Protein 4FS9 (pdb70)

Organism: Pseudomonas putida (NCBI:txid303)

InterPro domains:
  IPR000821 Alanine racemase [PR00992] (67-83)
  IPR000821 Alanine racemase [PR00992] (103-121)
  IPR000821 Alanine racemase [PR00992] (165-177)
  IPR000821 Alanine racemase [PR00992] (201-212)
  IPR000821 Alanine racemase [PR00992] (244-271)
  IPR000821 Alanine racemase [PR00992] (296-311)
  IPR000821 Alanine racemase [PR00992] (313-328)
  IPR000821 Alanine racemase [PR00992] (334-351)
  IPR000821 Alanine racemase [PTHR30511] (42-408)
  IPR000821 Alanine racemase [TIGR00492] (44-389)
  IPR001608 Alanine racemase, N-terminal [PF01168] (49-270)
  IPR009006 Alanine racemase/group IV decarboxylase, C-terminal [G3DSA:2.40.37.10] (44-403)
  IPR009006 Alanine racemase/group IV decarboxylase, C-terminal [SSF50621] (274-408)
  IPR011079 Alanine racemase, C-terminal [PF00842] (280-405)
  IPR011079 Alanine racemase, C-terminal [SM01005] (280-408)
  IPR020622 Alanine racemase, pyridoxal-phosphate attachment site [PS00395] (72-82)
  IPR029066 PLP-binding barrel [G3DSA:3.20.20.10] (50-267)
  IPR029066 PLP-binding barrel [SSF51419] (48-270)
  IPR043698 Racemase Bsr/Lyr [MF_02212] (1-409)
  IPR043698 Racemase Bsr/Lyr [NF009879] (1-408)

Foldseek 3Di:
DDPDDDLQDDPDDLVPFFKEKEFALVLLLLLVVVLVVVLPVQAAEAAEQELCLLLQHLLVNLVSCVVSPRQHYEYAALSSLVSNVVSVNPHAYEYPAADDQVRVLVSVVSLHAYEAAFLVRLVSNLVSLVVVVAAHEYEAEECLLPPPGGHFDLPDPVSLVRLLNSPVRPRYHYAEYEYEHDDLDQVSVVNSQVRLVVSCVVSCVVSVPDPVRYFYEYDEVSCCVPVVVNRGHYYYYRCLSQQPDPPPPNSRDHRMWIKGWFAWKDWAAQQDADDPPRPDGDHHTFIKTWRFAFVLLLLNQLLEQPAFKAWPLDTWTFYHTGDHGITITTCRVPPPDGGGTMITRAAGDVNDGDDQVRVCVSVVHHSSVRSSVNSVRTRYDYDD/DDPDDDLQDDPDDQVPFQKFKEFEVCLQLLLVVVCVVVLPVQAAEEAACELCQLLQHVLQSQVSCVVVCRQEYEYAFLSSLVSNVVSPRDHAYEYPAADPQVRVLVNVVSQHAYEAAWQVSLQVNLVSCVVVVAQHEYEYEACLLPPVGRHQDCVDVVSVVGLLNSLVRPRYHHQEYEYEHDDLDAVSLVSSLVSLVVSVVVCCPVNVHDPVRYQYEYAEVSCVVVPVVRSGRYYHYRCSSQVNDPPVPNSNDHRIWIKRWWQFKDFDAFQDADEPPSQGGRNGRFIKTKTQAFCLLLPNQLQEQNAFKDWQQDTWHWYGGGHHTITITTCRVPVVDGGGTMMTRAAGDVPHHRDQVSVCVSVVHHPSVRSSVNSVNTRYDYDD

Nearest PDB structures (foldseek):
  4fs9-assembly1_A  TM=1.003E+00  e=1.378E-86  Pseudomonas putida
  4beu-assembly1_A-2  TM=9.658E-01  e=6.978E-56  Vibrio cholerae
  7agz-assembly1_A  TM=9.649E-01  e=2.739E-55  Vibrio cholerae O1 biovar El Tor str. N16961
  4beq-assembly1_A-2  TM=9.642E-01  e=3.688E-55  Vibrio cholerae
  4bf5-assembly1_B  TM=9.609E-01  e=5.269E-55  Aeromonas hydrophila subsp. hydrophila

CATH classification: 2.40.37.10 (+1 more: 3.20.20.10)

Radius of gyration: 27.13 Å; Cα contacts (8 Å, |Δi|>4): 1902; chains: 2; bounding box: 70×74×63 Å

Solvent-accessible surface area: 25313 Å² total

Structure (mmCIF, N/CA/C/O backbone):
data_4FS9
#
_entry.id   4FS9
#
_cell.length_a   142.418
_cell.length_b   118.109
_cell.length_c   74.024
_cell.angle_alpha   90.00
_cell.angle_beta   99.87
_cell.angle_gamma   90.00
#
_symmetry.space_group_name_H-M   'C 1 2 1'
#
loop_
_entity.id
_entity.type
_entity.pdbx_description
1 polymer 'Broad specificity amino acid racemase'
2 non-polymer N~2~-({3-HYDROXY-2-METHYL-5-[(PHOSPHONOOXY)METHYL]PYRIDIN-4-YL}METHYL)-L-LYSINE
3 water water
#
loop_
_atom_site.group_PDB
_atom_site.id
_atom_site.type_symbol
_atom_site.label_atom_id
_atom_site.label_alt_id
_atom_site.label_comp_id
_atom_site.label_asym_id
_atom_site.label_entity_id
_atom_site.label_seq_id
_atom_site.pdbx_PDB_ins_code
_atom_site.Cartn_x
_atom_site.Cartn_y
_atom_site.Cartn_z
_atom_site.occupancy
_atom_site.B_iso_or_equiv
_atom_site.auth_seq_id
_atom_site.auth_comp_id
_atom_site.auth_asym_id
_atom_site.auth_atom_id
_atom_site.pdbx_PDB_model_num
ATOM 1 N N . PRO A 1 26 ? -42.984 14.836 -10.325 1.00 30.14 26 PRO A N 1
ATOM 2 C CA . PRO A 1 26 ? -41.795 15.261 -9.546 1.00 30.10 26 PRO A CA 1
ATOM 3 C C . PRO A 1 26 ? -42.201 15.847 -8.211 1.00 30.30 26 PRO A C 1
ATOM 4 O O . PRO A 1 26 ? -41.834 16.958 -7.929 1.00 31.96 26 PRO A O 1
ATOM 8 N N . PRO A 1 27 ? -42.903 15.059 -7.375 1.00 30.57 27 PRO A N 1
ATOM 9 C CA . PRO A 1 27 ? -43.544 15.509 -6.109 1.00 30.74 27 PRO A CA 1
ATOM 10 C C . PRO A 1 27 ? -42.610 16.236 -5.182 1.00 31.58 27 PRO A C 1
ATOM 11 O O . PRO A 1 27 ? -41.475 15.821 -4.970 1.00 33.23 27 PRO A O 1
ATOM 15 N N . LEU A 1 28 ? -43.103 17.337 -4.638 1.00 34.12 28 LEU A N 1
ATOM 16 C CA . LEU A 1 28 ? -42.314 18.229 -3.831 1.00 35.18 28 LEU A CA 1
ATOM 17 C C . LEU A 1 28 ? -42.494 17.988 -2.330 1.00 37.55 28 LEU A C 1
ATOM 18 O O . LEU A 1 28 ? -42.066 18.805 -1.510 1.00 38.01 28 LEU A O 1
ATOM 23 N N . SER A 1 29 ? -43.134 16.877 -1.976 1.00 39.20 29 SER A N 1
ATOM 24 C CA . SER A 1 29 ? -43.282 16.466 -0.577 1.00 40.65 29 SER A CA 1
ATOM 25 C C . SER A 1 29 ? -43.397 14.955 -0.521 1.00 42.17 29 SER A C 1
ATOM 26 O O . SER A 1 29 ? -44.356 14.404 -1.034 1.00 43.63 29 SER A O 1
ATOM 29 N N . MET A 1 30 ? -42.425 14.289 0.096 1.00 43.09 30 MET A N 1
ATOM 30 C CA . MET A 1 30 ? -42.427 12.832 0.215 1.00 44.17 30 MET A CA 1
ATOM 31 C C . MET A 1 30 ? -42.224 12.415 1.667 1.00 45.81 30 MET A C 1
ATOM 32 O O . MET A 1 30 ? -41.432 13.032 2.391 1.00 46.45 30 MET A O 1
ATOM 37 N N . ASP A 1 31 ? -42.878 11.335 2.085 1.00 46.51 31 ASP A N 1
ATOM 38 C CA . ASP A 1 31 ? -42.589 10.754 3.396 1.00 46.86 31 ASP A CA 1
ATOM 39 C C . ASP A 1 31 ? -42.081 9.337 3.259 1.00 46.31 31 ASP A C 1
ATOM 40 O O . ASP A 1 31 ? -42.852 8.386 3.407 1.00 46.81 31 ASP A O 1
ATOM 45 N N . ASN A 1 32 ? -40.776 9.206 3.009 1.00 45.12 32 ASN A N 1
ATOM 46 C CA . ASN A 1 32 ? -40.140 7.908 2.808 1.00 44.57 32 ASN A CA 1
ATOM 47 C C . ASN A 1 32 ? -40.553 7.237 1.518 1.00 45.83 32 ASN A C 1
ATOM 48 O O . ASN A 1 32 ? -40.830 6.041 1.501 1.00 45.16 32 ASN A O 1
ATOM 53 N N . GLY A 1 33 ? -40.622 8.016 0.437 1.00 47.43 33 GLY A N 1
ATOM 54 C CA . GLY A 1 33 ? -41.080 7.502 -0.851 1.00 47.37 33 GLY A CA 1
ATOM 55 C C . GLY A 1 33 ? -42.560 7.682 -1.112 1.00 47.60 33 GLY A C 1
ATOM 56 O O . GLY A 1 33 ? -42.965 7.638 -2.252 1.00 48.14 33 GLY A O 1
ATOM 57 N N . THR A 1 34 ? -43.373 7.865 -0.060 1.00 47.96 34 THR A N 1
ATOM 58 C CA . THR A 1 34 ? -44.845 8.050 -0.237 1.00 48.62 34 THR A CA 1
ATOM 59 C C . THR A 1 34 ? -45.266 9.499 -0.459 1.00 48.39 34 THR A C 1
ATOM 60 O O . THR A 1 34 ? -44.986 10.371 0.370 1.00 48.82 34 THR A O 1
ATOM 64 N N . ASN A 1 35 ? -45.951 9.740 -1.579 1.00 48.02 35 ASN A N 1
ATOM 65 C CA . ASN A 1 35 ? -46.537 11.058 -1.879 1.00 47.35 35 ASN A CA 1
ATOM 66 C C . ASN A 1 35 ? -48.061 11.080 -1.760 1.00 45.66 35 ASN A C 1
ATOM 67 O O . ASN A 1 35 ? -48.688 10.053 -1.565 1.00 46.15 35 ASN A O 1
ATOM 72 N N . ALA A 1 36 ? -48.644 12.258 -1.849 1.00 43.82 36 ALA A N 1
ATOM 73 C CA . ALA A 1 36 ? -50.063 12.400 -1.654 1.00 42.23 36 ALA A CA 1
ATOM 74 C C . ALA A 1 36 ? -50.758 12.494 -2.997 1.00 42.05 36 ALA A C 1
ATOM 75 O O . ALA A 1 36 ? -51.972 12.694 -3.067 1.00 42.49 36 ALA A O 1
ATOM 77 N N . LEU A 1 37 ? -49.985 12.326 -4.071 1.00 41.33 37 LEU A N 1
ATOM 78 C CA . LEU A 1 37 ? -50.447 12.649 -5.427 1.00 39.68 37 LEU A CA 1
ATOM 79 C C . LEU A 1 37 ? -51.406 11.601 -5.995 1.00 39.31 37 LEU A C 1
ATOM 80 O O . LEU A 1 37 ? -51.271 10.432 -5.711 1.00 39.41 37 LEU A O 1
ATOM 85 N N . THR A 1 38 ? -52.399 12.033 -6.756 1.00 39.10 38 THR A N 1
ATOM 86 C CA . THR A 1 38 ? -53.212 11.102 -7.538 1.00 39.89 38 THR A CA 1
ATOM 87 C C . THR A 1 38 ? -52.839 11.146 -9.030 1.00 39.74 38 THR A C 1
ATOM 88 O O . THR A 1 38 ? -52.083 12.007 -9.472 1.00 38.39 38 THR A O 1
ATOM 92 N N . VAL A 1 39 ? -53.379 10.204 -9.799 1.00 40.32 39 VAL A N 1
ATOM 93 C CA . VAL A 1 39 ? -53.265 10.242 -11.267 1.00 39.77 39 VAL A CA 1
ATOM 94 C C . VAL A 1 39 ? -53.950 11.491 -11.821 1.00 40.48 39 VAL A C 1
ATOM 95 O O . VAL A 1 39 ? -53.522 12.053 -12.838 1.00 39.51 39 VAL A O 1
ATOM 99 N N . GLN A 1 40 ? -55.024 11.904 -11.134 1.00 42.13 40 GLN A N 1
ATOM 100 C CA . GLN A 1 40 ? -55.851 13.060 -11.518 1.00 43.20 40 GLN A CA 1
ATOM 101 C C . GLN A 1 40 ? -55.067 14.355 -11.489 1.00 42.79 40 GLN A C 1
ATOM 102 O O . GLN A 1 40 ? -55.188 15.155 -12.400 1.00 43.38 40 GLN A O 1
ATOM 108 N N . ASN A 1 41 ? -54.293 14.566 -10.415 1.00 41.19 41 ASN A N 1
ATOM 109 C CA . ASN A 1 41 ? -53.621 15.835 -10.170 1.00 40.31 41 ASN A CA 1
ATOM 110 C C . ASN A 1 41 ? -52.141 15.755 -10.422 1.00 39.77 41 ASN A C 1
ATOM 111 O O . ASN A 1 41 ? -51.404 16.644 -10.027 1.00 40.98 41 ASN A O 1
ATOM 116 N N . SER A 1 42 ? -51.691 14.660 -11.019 1.00 39.33 42 SER A N 1
ATOM 117 C CA . SER A 1 42 ? -50.300 14.557 -11.480 1.00 39.01 42 SER A CA 1
ATOM 118 C C . SER A 1 42 ? -50.243 14.690 -12.988 1.00 37.75 42 SER A C 1
ATOM 119 O O . SER A 1 42 ? -51.063 14.096 -13.699 1.00 36.41 42 SER A O 1
ATOM 122 N N . ASN A 1 43 ? -49.277 15.478 -13.465 1.00 37.02 43 ASN A N 1
ATOM 123 C CA . ASN A 1 43 ? -49.176 15.836 -14.889 1.00 36.57 43 ASN A CA 1
ATOM 124 C C . ASN A 1 43 ? -48.675 14.665 -15.784 1.00 35.96 43 ASN A C 1
ATOM 125 O O . ASN A 1 43 ? -49.271 14.345 -16.798 1.00 35.09 43 ASN A O 1
ATOM 130 N N . ALA A 1 44 ? -47.581 14.045 -15.366 1.00 36.23 44 ALA A N 1
ATOM 131 C CA . ALA A 1 44 ? -47.095 12.795 -15.927 1.00 36.28 44 ALA A CA 1
ATOM 132 C C . ALA A 1 44 ? -46.718 11.859 -14.764 1.00 37.06 44 ALA A C 1
ATOM 133 O O . ALA A 1 44 ? -46.256 12.326 -13.719 1.00 37.55 44 ALA A O 1
ATOM 135 N N . TRP A 1 45 ? -46.926 10.550 -14.924 1.00 36.08 45 TRP A N 1
ATOM 136 C CA . TRP A 1 45 ? -46.686 9.633 -13.813 1.00 35.64 45 TRP A CA 1
ATOM 137 C C . TRP A 1 45 ? -46.140 8.294 -14.239 1.00 35.82 45 TRP A C 1
ATOM 138 O O . TRP A 1 45 ? -46.218 7.896 -15.406 1.00 36.38 45 TRP A O 1
ATOM 149 N N . VAL A 1 46 ? -45.565 7.612 -13.270 1.00 35.48 46 VAL A N 1
ATOM 150 C CA . VAL A 1 46 ? -44.924 6.376 -13.502 1.00 35.03 46 VAL A CA 1
ATOM 151 C C . VAL A 1 46 ? -45.617 5.346 -12.665 1.00 36.61 46 VAL A C 1
ATOM 152 O O . VAL A 1 46 ? -45.793 5.526 -11.450 1.00 37.15 46 VAL A O 1
ATOM 156 N N . GLU A 1 47 ? -46.034 4.271 -13.323 1.00 37.33 47 GLU A N 1
ATOM 157 C CA . GLU A 1 47 ? -46.782 3.224 -12.673 1.00 37.54 47 GLU A CA 1
ATOM 158 C C . GLU A 1 47 ? -45.948 1.969 -12.438 1.00 39.36 47 GLU A C 1
ATOM 159 O O . GLU A 1 47 ? -45.714 1.168 -13.366 1.00 41.00 47 GLU A O 1
ATOM 165 N N . VAL A 1 48 ? -45.499 1.802 -11.196 1.00 39.29 48 VAL A N 1
ATOM 166 C CA . VAL A 1 48 ? -45.032 0.507 -10.722 1.00 39.89 48 VAL A CA 1
ATOM 167 C C . VAL A 1 48 ? -46.179 -0.511 -10.502 1.00 40.66 48 VAL A C 1
ATOM 168 O O . VAL A 1 48 ? -47.088 -0.314 -9.664 1.00 39.97 48 VAL A O 1
ATOM 172 N N . SER A 1 49 ? -46.131 -1.588 -11.284 1.00 41.19 49 SER A N 1
ATOM 173 C CA . SER A 1 49 ? -47.037 -2.729 -11.109 1.00 41.41 49 SER A CA 1
ATOM 174 C C . SER A 1 49 ? -46.633 -3.590 -9.905 1.00 41.88 49 SER A C 1
ATOM 175 O O . SER A 1 49 ? -45.750 -4.442 -10.028 1.00 42.50 49 SER A O 1
ATOM 178 N N . ALA A 1 50 ? -47.281 -3.368 -8.756 1.00 42.00 50 ALA A N 1
ATOM 179 C CA . ALA A 1 50 ? -47.082 -4.214 -7.555 1.00 42.24 50 ALA A CA 1
ATOM 180 C C . ALA A 1 50 ? -47.105 -5.696 -7.872 1.00 42.48 50 ALA A C 1
ATOM 181 O O . ALA A 1 50 ? -46.405 -6.481 -7.238 1.00 42.31 50 ALA A O 1
ATOM 183 N N . SER A 1 51 ? -47.937 -6.074 -8.839 1.00 42.71 51 SER A N 1
ATOM 184 C CA . SER A 1 51 ? -48.185 -7.475 -9.152 1.00 42.61 51 SER A CA 1
ATOM 185 C C . SER A 1 51 ? -47.053 -8.122 -9.948 1.00 42.46 51 SER A C 1
ATOM 186 O O . SER A 1 51 ? -46.634 -9.228 -9.638 1.00 42.45 51 SER A O 1
ATOM 189 N N . ALA A 1 52 ? -46.596 -7.431 -10.995 1.00 42.77 52 ALA A N 1
ATOM 190 C CA . ALA A 1 52 ? -45.502 -7.886 -11.838 1.00 42.66 52 ALA A CA 1
ATOM 191 C C . ALA A 1 52 ? -44.302 -8.155 -10.974 1.00 43.73 52 ALA A C 1
ATOM 192 O O . ALA A 1 52 ? -43.661 -9.199 -11.069 1.00 44.17 52 ALA A O 1
ATOM 194 N N . LEU A 1 53 ? -43.998 -7.174 -10.146 1.00 44.66 53 LEU A N 1
ATOM 195 C CA . LEU A 1 53 ? -43.075 -7.307 -9.049 1.00 45.83 53 LEU A CA 1
ATOM 196 C C . LEU A 1 53 ? -43.095 -8.683 -8.392 1.00 45.85 53 LEU A C 1
ATOM 197 O O . LEU A 1 53 ? -42.158 -9.445 -8.561 1.00 46.48 53 LEU A O 1
ATOM 202 N N . GLN A 1 54 ? -44.165 -8.985 -7.645 1.00 45.68 54 GLN A N 1
ATOM 203 C CA . GLN A 1 54 ? -44.278 -10.238 -6.877 1.00 45.97 54 GLN A CA 1
ATOM 204 C C . GLN A 1 54 ? -44.077 -11.440 -7.755 1.00 45.04 54 GLN A C 1
ATOM 205 O O . GLN A 1 54 ? -43.536 -12.446 -7.316 1.00 44.90 54 GLN A O 1
ATOM 211 N N . HIS A 1 55 ? -44.584 -11.354 -8.982 1.00 44.10 55 HIS A N 1
ATOM 212 C CA . HIS A 1 55 ? -44.450 -12.430 -9.954 1.00 43.66 55 HIS A CA 1
ATOM 213 C C . HIS A 1 55 ? -43.020 -12.589 -10.388 1.00 42.06 55 HIS A C 1
ATOM 214 O O . HIS A 1 55 ? -42.597 -13.672 -10.765 1.00 41.16 55 HIS A O 1
ATOM 221 N N . ASN A 1 56 ? -42.281 -11.495 -10.381 1.00 40.69 56 ASN A N 1
ATOM 222 C CA . ASN A 1 56 ? -40.889 -11.572 -10.728 1.00 39.60 56 ASN A CA 1
ATOM 223 C C . ASN A 1 56 ? -40.051 -12.133 -9.568 1.00 39.37 56 ASN A C 1
ATOM 224 O O . ASN A 1 56 ? -39.394 -13.170 -9.731 1.00 39.83 56 ASN A O 1
ATOM 229 N N . ILE A 1 57 ? -40.132 -11.505 -8.389 1.00 38.62 57 ILE A N 1
ATOM 230 C CA . ILE A 1 57 ? -39.544 -12.083 -7.164 1.00 39.14 57 ILE A CA 1
ATOM 231 C C . ILE A 1 57 ? -39.820 -13.609 -7.092 1.00 39.75 57 ILE A C 1
ATOM 232 O O . ILE A 1 57 ? -38.900 -14.442 -6.955 1.00 38.13 57 ILE A O 1
ATOM 237 N N . ARG A 1 58 ? -41.102 -13.950 -7.173 1.00 40.70 58 ARG A N 1
ATOM 238 C CA . ARG A 1 58 ? -41.553 -15.298 -6.979 1.00 41.27 58 ARG A CA 1
ATOM 239 C C . ARG A 1 58 ? -40.897 -16.216 -8.014 1.00 40.42 58 ARG A C 1
ATOM 240 O O . ARG A 1 58 ? -40.468 -17.326 -7.684 1.00 40.78 58 ARG A O 1
ATOM 248 N N . THR A 1 59 ? -40.791 -15.738 -9.255 1.00 39.02 59 THR A N 1
ATOM 249 C CA . THR A 1 59 ? -40.260 -16.547 -10.360 1.00 38.21 59 THR A CA 1
ATOM 250 C C . THR A 1 59 ? -38.770 -16.800 -10.190 1.00 38.14 59 THR A C 1
ATOM 251 O O . THR A 1 59 ? -38.311 -17.935 -10.303 1.00 37.78 59 THR A O 1
ATOM 255 N N . LEU A 1 60 ? -38.018 -15.736 -9.921 1.00 38.13 60 LEU A N 1
ATOM 256 C CA . LEU A 1 60 ? -36.623 -15.872 -9.608 1.00 39.30 60 LEU A CA 1
ATOM 257 C C . LEU A 1 60 ? -36.472 -16.874 -8.492 1.00 40.77 60 LEU A C 1
ATOM 258 O O . LEU A 1 60 ? -35.782 -17.870 -8.653 1.00 41.38 60 LEU A O 1
ATOM 263 N N . GLN A 1 61 ? -37.162 -16.620 -7.364 1.00 42.58 61 GLN A N 1
ATOM 264 C CA . GLN A 1 61 ? -37.104 -17.475 -6.159 1.00 42.69 61 GLN A CA 1
ATOM 265 C C . GLN A 1 61 ? -37.211 -18.976 -6.431 1.00 43.74 61 GLN A C 1
ATOM 266 O O . GLN A 1 61 ? -36.494 -19.777 -5.825 1.00 44.41 61 GLN A O 1
ATOM 272 N N . ALA A 1 62 ? -38.103 -19.345 -7.347 1.00 44.19 62 ALA A N 1
ATOM 273 C CA . ALA A 1 62 ? -38.225 -20.717 -7.805 1.00 44.51 62 ALA A CA 1
ATOM 274 C C . ALA A 1 62 ? -37.124 -21.130 -8.800 1.00 44.68 62 ALA A C 1
ATOM 275 O O . ALA A 1 62 ? -36.542 -22.202 -8.666 1.00 46.12 62 ALA A O 1
ATOM 277 N N . GLU A 1 63 ? -36.840 -20.298 -9.792 1.00 44.40 63 GLU A N 1
ATOM 278 C CA . GLU A 1 63 ? -35.781 -20.627 -10.744 1.00 44.72 63 GLU A CA 1
ATOM 279 C C . GLU A 1 63 ? -34.480 -20.892 -10.024 1.00 44.40 63 GLU A C 1
ATOM 280 O O . GLU A 1 63 ? -33.682 -21.693 -10.483 1.00 45.14 63 GLU A O 1
ATOM 286 N N . LEU A 1 64 ? -34.265 -20.198 -8.906 1.00 43.73 64 LEU A N 1
ATOM 287 C CA . LEU A 1 64 ? -33.010 -20.274 -8.160 1.00 42.98 64 LEU A CA 1
ATOM 288 C C . LEU A 1 64 ? -32.943 -21.590 -7.440 1.00 43.39 64 LEU A C 1
ATOM 289 O O . LEU A 1 64 ? -31.870 -22.223 -7.371 1.00 42.60 64 LEU A O 1
ATOM 294 N N . ALA A 1 65 ? -34.078 -21.934 -6.812 1.00 43.60 65 ALA A N 1
ATOM 295 C CA . ALA A 1 65 ? -34.405 -23.301 -6.371 1.00 43.90 65 ALA A CA 1
ATOM 296 C C . ALA A 1 65 ? -33.824 -23.770 -5.003 1.00 44.17 65 ALA A C 1
ATOM 297 O O . ALA A 1 65 ? -33.663 -24.976 -4.765 1.00 43.92 65 ALA A O 1
ATOM 299 N N . GLY A 1 66 ? -33.553 -22.830 -4.104 1.00 44.72 66 GLY A N 1
ATOM 300 C CA . GLY A 1 66 ? -32.894 -23.161 -2.839 1.00 46.38 66 GLY A CA 1
ATOM 301 C C . GLY A 1 66 ? -31.434 -23.592 -3.010 1.00 47.82 66 GLY A C 1
ATOM 302 O O . GLY A 1 66 ? -30.855 -24.251 -2.139 1.00 47.82 66 GLY A O 1
ATOM 303 N N . LYS A 1 67 ? -30.845 -23.232 -4.142 1.00 49.04 67 LYS A N 1
ATOM 304 C CA . LYS A 1 67 ? -29.430 -23.467 -4.385 1.00 50.24 67 LYS A CA 1
ATOM 305 C C . LYS A 1 67 ? -28.647 -22.161 -4.180 1.00 49.87 67 LYS A C 1
ATOM 306 O O . LYS A 1 67 ? -27.421 -22.143 -4.296 1.00 50.38 67 LYS A O 1
ATOM 312 N N . SER A 1 68 ? -29.380 -21.074 -3.892 1.00 48.82 68 SER A N 1
ATOM 313 C CA . SER A 1 68 ? -28.849 -19.686 -3.853 1.00 46.93 68 SER A CA 1
ATOM 314 C C . SER A 1 68 ? -29.824 -18.686 -3.179 1.00 47.33 68 SER A C 1
ATOM 315 O O . SER A 1 68 ? -31.064 -18.855 -3.236 1.00 48.00 68 SER A O 1
ATOM 318 N N . ARG A 1 69 ? -29.251 -17.639 -2.586 1.00 46.29 69 ARG A N 1
ATOM 319 C CA . ARG A 1 69 ? -29.995 -16.523 -2.018 1.00 46.18 69 ARG A CA 1
ATOM 320 C C . ARG A 1 69 ? -30.281 -15.378 -3.026 1.00 46.64 69 ARG A C 1
ATOM 321 O O . ARG A 1 69 ? -29.598 -15.247 -4.076 1.00 47.26 69 ARG A O 1
ATOM 329 N N . LEU A 1 70 ? -31.254 -14.522 -2.675 1.00 44.40 70 LEU A N 1
ATOM 330 C CA . LEU A 1 70 ? -31.631 -13.371 -3.496 1.00 42.49 70 LEU A CA 1
ATOM 331 C C . LEU A 1 70 ? -31.325 -12.038 -2.766 1.00 42.26 70 LEU A C 1
ATOM 332 O O . LEU A 1 70 ? -31.886 -11.801 -1.693 1.00 43.49 70 LEU A O 1
ATOM 337 N N . CYS A 1 71 ? -30.408 -11.200 -3.300 1.00 40.25 71 CYS A N 1
ATOM 338 C CA . CYS A 1 71 ? -30.461 -9.759 -2.995 1.00 38.50 71 CYS A CA 1
ATOM 339 C C . CYS A 1 71 ? -31.220 -9.152 -4.079 1.00 36.57 71 CYS A C 1
ATOM 340 O O . CYS A 1 71 ? -30.871 -9.302 -5.262 1.00 37.98 71 CYS A O 1
ATOM 343 N N . ALA A 1 72 ? -32.257 -8.440 -3.694 1.00 32.81 72 ALA A N 1
ATOM 344 C CA . ALA A 1 72 ? -32.967 -7.646 -4.606 1.00 30.93 72 ALA A CA 1
ATOM 345 C C . ALA A 1 72 ? -32.163 -6.350 -4.821 1.00 30.76 72 ALA A C 1
ATOM 346 O O . ALA A 1 72 ? -31.984 -5.549 -3.885 1.00 28.50 72 ALA A O 1
ATOM 348 N N . VAL A 1 73 ? -31.631 -6.158 -6.036 1.00 31.22 73 VAL A N 1
ATOM 349 C CA . VAL A 1 73 ? -30.842 -4.940 -6.293 1.00 31.82 73 VAL A CA 1
ATOM 350 C C . VAL A 1 73 ? -31.697 -3.732 -6.588 1.00 32.48 73 VAL A C 1
ATOM 351 O O . VAL A 1 73 ? -32.254 -3.592 -7.678 1.00 30.47 73 VAL A O 1
ATOM 355 N N . LEU A 1 74 ? -31.711 -2.829 -5.603 1.00 34.45 74 LEU A N 1
ATOM 356 C CA . LEU A 1 74 ? -32.757 -1.823 -5.409 1.00 33.69 74 LEU A CA 1
ATOM 357 C C . LEU A 1 74 ? -32.228 -0.394 -5.414 1.00 34.59 74 LEU A C 1
ATOM 358 O O . LEU A 1 74 ? -32.939 0.523 -5.040 1.00 34.86 74 LEU A O 1
ATOM 363 N N . LYS A 1 75 ? -30.986 -0.215 -5.852 1.00 35.91 75 LYS A N 1
ATOM 364 C CA . LYS A 1 75 ? -30.387 1.123 -6.009 1.00 38.32 75 LYS A CA 1
ATOM 365 C C . LYS A 1 75 ? -31.086 1.946 -7.102 1.00 39.05 75 LYS A C 1
ATOM 366 O O . LYS A 1 75 ? -31.807 1.392 -7.919 1.00 41.42 75 LYS A O 1
ATOM 372 N N . ALA A 1 76 ? -30.829 3.252 -7.156 1.00 38.83 76 ALA A N 1
ATOM 373 C CA . ALA A 1 76 ? -31.593 4.151 -8.054 1.00 38.61 76 ALA A CA 1
ATOM 374 C C . ALA A 1 76 ? -33.076 4.154 -7.637 1.00 38.80 76 ALA A C 1
ATOM 375 O O . ALA A 1 76 ? -34.003 4.243 -8.475 1.00 39.08 76 ALA A O 1
ATOM 377 N N . ASP A 1 77 ? -33.290 4.051 -6.330 1.00 37.99 77 ASP A N 1
ATOM 378 C CA . ASP A 1 77 ? -34.622 4.097 -5.789 1.00 37.41 77 ASP A CA 1
ATOM 379 C C . ASP A 1 77 ? -35.439 2.957 -6.371 1.00 36.47 77 ASP A C 1
ATOM 380 O O . ASP A 1 77 ? -36.595 3.131 -6.745 1.00 36.83 77 ASP A O 1
ATOM 385 N N . ALA A 1 78 ? -34.823 1.789 -6.463 1.00 34.76 78 ALA A N 1
ATOM 386 C CA . ALA A 1 78 ? -35.459 0.667 -7.075 1.00 33.69 78 ALA A CA 1
ATOM 387 C C . ALA A 1 78 ? -35.568 0.909 -8.586 1.00 33.19 78 ALA A C 1
ATOM 388 O O . ALA A 1 78 ? -36.625 0.749 -9.175 1.00 33.55 78 ALA A O 1
ATOM 390 N N . TYR A 1 79 ? -34.480 1.333 -9.206 1.00 33.47 79 TYR A N 1
ATOM 391 C CA . TYR A 1 79 ? -34.474 1.549 -10.672 1.00 34.95 79 TYR A CA 1
ATOM 392 C C . TYR A 1 79 ? -35.637 2.463 -11.127 1.00 34.80 79 TYR A C 1
ATOM 393 O O . TYR A 1 79 ? -36.175 2.306 -12.217 1.00 34.18 79 TYR A O 1
ATOM 402 N N . GLY A 1 80 ? -36.029 3.399 -10.277 1.00 35.37 80 GLY A N 1
ATOM 403 C CA . GLY A 1 80 ? -37.111 4.311 -10.611 1.00 35.76 80 GLY A CA 1
ATOM 404 C C . GLY A 1 80 ? -38.468 3.690 -10.359 1.00 36.25 80 GLY A C 1
ATOM 405 O O . GLY A 1 80 ? -39.435 4.006 -11.047 1.00 36.77 80 GLY A O 1
ATOM 406 N N . HIS A 1 81 ? -38.543 2.803 -9.370 1.00 36.27 81 HIS A N 1
ATOM 407 C CA . HIS A 1 81 ? -39.796 2.150 -9.030 1.00 36.84 81 HIS A CA 1
ATOM 408 C C . HIS A 1 81 ? -40.243 2.478 -7.613 1.00 36.30 81 HIS A C 1
ATOM 409 O O . HIS A 1 81 ? -41.399 2.226 -7.233 1.00 36.31 81 HIS A O 1
ATOM 416 N N . GLY A 1 82 ? -39.333 3.035 -6.829 1.00 35.47 82 GLY A N 1
ATOM 417 C CA . GLY A 1 82 ? -39.677 3.516 -5.495 1.00 35.57 82 GLY A CA 1
ATOM 418 C C . GLY A 1 82 ? -39.331 2.491 -4.445 1.00 35.74 82 GLY A C 1
ATOM 419 O O . GLY A 1 82 ? -40.153 1.649 -4.093 1.00 34.85 82 GLY A O 1
ATOM 420 N N . ILE A 1 83 ? -38.097 2.552 -3.956 1.00 36.02 83 ILE A N 1
ATOM 421 C CA . ILE A 1 83 ? -37.647 1.625 -2.949 1.00 35.36 83 ILE A CA 1
ATOM 422 C C . ILE A 1 83 ? -38.697 1.537 -1.849 1.00 36.81 83 ILE A C 1
ATOM 423 O O . ILE A 1 83 ? -39.024 0.446 -1.390 1.00 39.24 83 ILE A O 1
ATOM 428 N N . GLY A 1 84 ? -39.273 2.683 -1.482 1.00 37.61 84 GLY A N 1
ATOM 429 C CA . GLY A 1 84 ? -40.366 2.746 -0.489 1.00 36.66 84 GLY A CA 1
ATOM 430 C C . GLY A 1 84 ? -41.603 1.986 -0.915 1.00 36.26 84 GLY A C 1
ATOM 431 O O . GLY A 1 84 ? -42.245 1.348 -0.088 1.00 36.87 84 GLY A O 1
ATOM 432 N N . LEU A 1 85 ? -41.910 2.033 -2.215 1.00 36.33 85 LEU A N 1
ATOM 433 C CA . LEU A 1 85 ? -43.056 1.287 -2.830 1.00 36.34 85 LEU A CA 1
ATOM 434 C C . LEU A 1 85 ? -42.868 -0.247 -2.938 1.00 36.33 85 LEU A C 1
ATOM 435 O O . LEU A 1 85 ? -43.832 -1.025 -2.886 1.00 35.37 85 LEU A O 1
ATOM 440 N N . VAL A 1 86 ? -41.618 -0.662 -3.075 1.00 36.51 86 VAL A N 1
ATOM 441 C CA . VAL A 1 86 ? -41.287 -2.025 -3.408 1.00 35.48 86 VAL A CA 1
ATOM 442 C C . VAL A 1 86 ? -40.928 -2.819 -2.138 1.00 35.00 86 VAL A C 1
ATOM 443 O O . VAL A 1 86 ? -41.060 -4.045 -2.088 1.00 33.86 86 VAL A O 1
ATOM 447 N N . MET A 1 87 ? -40.512 -2.096 -1.109 1.00 35.24 87 MET A N 1
ATOM 448 C CA . MET A 1 87 ? -40.089 -2.687 0.154 1.00 36.27 87 MET A CA 1
ATOM 449 C C . MET A 1 87 ? -41.140 -3.646 0.866 1.00 37.36 87 MET A C 1
ATOM 450 O O . MET A 1 87 ? -40.795 -4.747 1.293 1.00 37.99 87 MET A O 1
ATOM 455 N N . PRO A 1 88 ? -42.408 -3.215 0.995 1.00 37.54 88 PRO A N 1
ATOM 456 C CA . PRO A 1 88 ? -43.528 -4.128 1.223 1.00 37.39 88 PRO A CA 1
ATOM 457 C C . PRO A 1 88 ? -43.353 -5.530 0.650 1.00 38.16 88 PRO A C 1
ATOM 458 O O . PRO A 1 88 ? -43.386 -6.502 1.393 1.00 38.68 88 PRO A O 1
ATOM 462 N N . SER A 1 89 ? -43.159 -5.613 -0.669 1.00 39.32 89 SER A N 1
ATOM 463 C CA . SER A 1 89 ? -43.156 -6.883 -1.425 1.00 38.63 89 SER A CA 1
ATOM 464 C C . SER A 1 89 ? -41.864 -7.652 -1.323 1.00 38.59 89 SER A C 1
ATOM 465 O O . SER A 1 89 ? -41.848 -8.873 -1.485 1.00 38.91 89 SER A O 1
ATOM 468 N N . ILE A 1 90 ? -40.761 -6.948 -1.127 1.00 37.93 90 ILE A N 1
ATOM 469 C CA . ILE A 1 90 ? -39.528 -7.642 -0.835 1.00 37.10 90 ILE A CA 1
ATOM 470 C C . ILE A 1 90 ? -39.688 -8.331 0.520 1.00 36.14 90 ILE A C 1
ATOM 471 O O . ILE A 1 90 ? -39.381 -9.516 0.638 1.00 35.67 90 ILE A O 1
ATOM 476 N N . ILE A 1 91 ? -40.232 -7.601 1.504 1.00 35.20 91 ILE A N 1
ATOM 477 C CA . ILE A 1 91 ? -40.564 -8.176 2.808 1.00 35.96 91 ILE A CA 1
ATOM 478 C C . ILE A 1 91 ? -41.588 -9.310 2.667 1.00 36.39 91 ILE A C 1
ATOM 479 O O . ILE A 1 91 ? -41.393 -10.406 3.219 1.00 35.13 91 ILE A O 1
ATOM 484 N N . ALA A 1 92 ? -42.666 -9.036 1.920 1.00 36.84 92 ALA A N 1
ATOM 485 C CA . ALA A 1 92 ? -43.744 -10.005 1.678 1.00 36.97 92 ALA A CA 1
ATOM 486 C C . ALA A 1 92 ? -43.222 -11.376 1.247 1.00 37.73 92 ALA A C 1
ATOM 487 O O . ALA A 1 92 ? -43.500 -12.366 1.901 1.00 38.38 92 ALA A O 1
ATOM 489 N N . GLN A 1 93 ? -42.452 -11.422 0.156 1.00 39.17 93 GLN A N 1
ATOM 490 C CA . GLN A 1 93 ? -41.847 -12.678 -0.338 1.00 39.82 93 GLN A CA 1
ATOM 491 C C . GLN A 1 93 ? -40.561 -13.059 0.441 1.00 40.05 93 GLN A C 1
ATOM 492 O O . GLN A 1 93 ? -39.601 -13.600 -0.139 1.00 38.59 93 GLN A O 1
ATOM 498 N N . GLY A 1 94 ? -40.565 -12.788 1.754 1.00 40.94 94 GLY A N 1
ATOM 499 C CA . GLY A 1 94 ? -39.367 -12.905 2.610 1.00 41.43 94 GLY A CA 1
ATOM 500 C C . GLY A 1 94 ? -37.988 -12.980 1.926 1.00 42.08 94 GLY A C 1
ATOM 501 O O . GLY A 1 94 ? -37.170 -13.782 2.365 1.00 42.67 94 GLY A O 1
ATOM 502 N N . VAL A 1 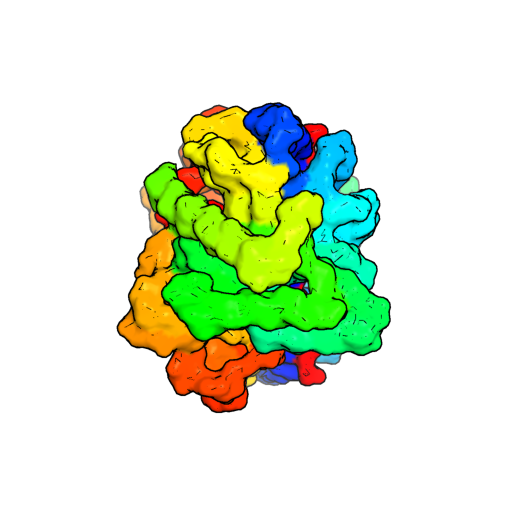95 ? -37.726 -12.159 0.870 1.00 40.45 95 VAL A N 1
ATOM 503 C CA . VAL A 1 95 ? -36.351 -12.006 0.307 1.00 39.52 95 VAL A CA 1
ATOM 504 C C . VAL A 1 95 ? -35.368 -11.657 1.444 1.00 40.49 95 VAL A C 1
ATOM 505 O O . VAL A 1 95 ? -35.671 -10.790 2.293 1.00 39.43 95 VAL A O 1
ATOM 509 N N . PRO A 1 96 ? -34.211 -12.370 1.491 1.00 40.48 96 PRO A N 1
ATOM 510 C CA . PRO A 1 96 ? -33.257 -12.286 2.590 1.00 40.10 96 PRO A CA 1
ATOM 511 C C . PRO A 1 96 ? -32.403 -11.070 2.536 1.00 40.89 96 PRO A C 1
ATOM 512 O O . PRO A 1 96 ? -31.955 -10.611 3.585 1.00 42.40 96 PRO A O 1
ATOM 516 N N . CYS A 1 97 ? -32.136 -10.570 1.320 1.00 40.32 97 CYS A N 1
ATOM 517 C CA . CYS A 1 97 ? -31.128 -9.527 1.127 1.00 38.57 97 CYS A CA 1
ATOM 518 C C . CYS A 1 97 ? -31.481 -8.403 0.155 1.00 36.37 97 CYS A C 1
ATOM 519 O O . CYS A 1 97 ? -32.177 -8.618 -0.814 1.00 36.36 97 CYS A O 1
ATOM 522 N N . VAL A 1 98 ? -30.923 -7.219 0.405 1.00 34.21 98 VAL A N 1
ATOM 523 C CA . VAL A 1 98 ? -31.192 -6.031 -0.380 1.00 32.74 98 VAL A CA 1
ATOM 524 C C . VAL A 1 98 ? -29.917 -5.201 -0.637 1.00 34.24 98 VAL A C 1
ATOM 525 O O . VAL A 1 98 ? -29.234 -4.763 0.289 1.00 33.92 98 VAL A O 1
ATOM 529 N N . ALA A 1 99 ? -29.600 -4.986 -1.908 1.00 36.37 99 ALA A N 1
ATOM 530 C CA . ALA A 1 99 ? -28.507 -4.087 -2.284 1.00 35.99 99 ALA A CA 1
ATOM 531 C C . ALA A 1 99 ? -29.071 -2.685 -2.476 1.00 36.62 99 ALA A C 1
ATOM 532 O O . ALA A 1 99 ? -30.152 -2.520 -3.056 1.00 37.48 99 ALA A O 1
ATOM 534 N N . VAL A 1 100 ? -28.369 -1.683 -1.945 1.00 35.79 100 VAL A N 1
ATOM 535 C CA . VAL A 1 100 ? -28.640 -0.283 -2.275 1.00 34.13 100 VAL A CA 1
ATOM 536 C C . VAL A 1 100 ? -27.351 0.398 -2.670 1.00 34.06 100 VAL A C 1
ATOM 537 O O . VAL A 1 100 ? -26.279 -0.225 -2.649 1.00 33.66 100 VAL A O 1
ATOM 541 N N . ALA A 1 101 ? -27.463 1.683 -3.010 1.00 34.32 101 ALA A N 1
ATOM 542 C CA . ALA A 1 101 ? -26.314 2.517 -3.398 1.00 34.90 101 ALA A CA 1
ATOM 543 C C . ALA A 1 101 ? -26.228 3.804 -2.578 1.00 35.23 101 ALA A C 1
ATOM 544 O O . ALA A 1 101 ? -25.176 4.099 -2.009 1.00 37.00 101 ALA A O 1
ATOM 546 N N . SER A 1 102 ? -27.331 4.559 -2.519 1.00 34.41 102 SER A N 1
ATOM 547 C CA . SER A 1 102 ? -27.389 5.813 -1.765 1.00 33.98 102 SER A CA 1
ATOM 548 C C . SER A 1 102 ? -27.859 5.639 -0.301 1.00 34.74 102 SER A C 1
ATOM 549 O O . SER A 1 102 ? -28.705 4.799 0.008 1.00 36.04 102 SER A O 1
ATOM 552 N N . ASN A 1 103 ? -27.337 6.487 0.575 1.00 34.41 103 ASN A N 1
ATOM 553 C CA . ASN A 1 103 ? -27.620 6.436 1.978 1.00 32.93 103 ASN A CA 1
ATOM 554 C C . ASN A 1 103 ? -29.121 6.464 2.267 1.00 34.76 103 ASN A C 1
ATOM 555 O O . ASN A 1 103 ? -29.605 5.807 3.225 1.00 34.36 103 ASN A O 1
ATOM 560 N N . GLU A 1 104 ? -29.870 7.233 1.463 1.00 35.92 104 GLU A N 1
ATOM 561 C CA . GLU A 1 104 ? -31.323 7.360 1.699 1.00 37.08 104 GLU A CA 1
ATOM 562 C C . GLU A 1 104 ? -32.008 6.012 1.475 1.00 37.63 104 GLU A C 1
ATOM 563 O O . GLU A 1 104 ? -32.730 5.498 2.356 1.00 37.61 104 GLU A O 1
ATOM 569 N N . GLU A 1 105 ? -31.719 5.404 0.330 1.00 37.15 105 GLU A N 1
ATOM 570 C CA . GLU A 1 105 ? -32.182 4.061 0.067 1.00 36.27 105 GLU A CA 1
ATOM 571 C C . GLU A 1 105 ? -32.012 3.172 1.293 1.00 35.91 105 GLU A C 1
ATOM 572 O O . GLU A 1 105 ? -32.935 2.435 1.658 1.00 36.24 105 GLU A O 1
ATOM 578 N N . ALA A 1 106 ? -30.870 3.301 1.964 1.00 34.81 106 ALA A N 1
ATOM 579 C CA . ALA A 1 106 ? -30.622 2.578 3.204 1.00 34.44 106 ALA A CA 1
ATOM 580 C C . ALA A 1 106 ? -31.594 2.972 4.328 1.00 34.81 106 ALA A C 1
ATOM 581 O O . ALA A 1 106 ? -32.202 2.111 4.965 1.00 33.10 106 ALA A O 1
ATOM 583 N N . ARG A 1 107 ? -31.753 4.272 4.560 1.00 35.77 107 ARG A N 1
ATOM 584 C CA . ARG A 1 107 ? -32.659 4.727 5.619 1.00 36.06 107 ARG A CA 1
ATOM 585 C C . ARG A 1 107 ? -34.030 4.115 5.446 1.00 35.64 107 ARG A C 1
ATOM 586 O O . ARG A 1 107 ? -34.667 3.723 6.411 1.00 36.26 107 ARG A O 1
ATOM 594 N N . VAL A 1 108 ? -34.477 4.040 4.202 1.00 35.70 108 VAL A N 1
ATOM 595 C CA . VAL A 1 108 ? -35.869 3.715 3.879 1.00 35.55 108 VAL A CA 1
ATOM 596 C C . VAL A 1 108 ? -36.173 2.234 3.979 1.00 34.58 108 VAL A C 1
ATOM 597 O O . VAL A 1 108 ? -37.279 1.821 4.313 1.00 32.76 108 VAL A O 1
ATOM 601 N N . VAL A 1 109 ? -35.186 1.450 3.598 1.00 35.80 109 VAL A N 1
ATOM 602 C CA . VAL A 1 109 ? -35.243 0.030 3.703 1.00 35.95 109 VAL A CA 1
ATOM 603 C C . VAL A 1 109 ? -35.367 -0.297 5.150 1.00 36.01 109 VAL A C 1
ATOM 604 O O . VAL A 1 109 ? -36.248 -1.061 5.531 1.00 36.94 109 VAL A O 1
ATOM 608 N N . ARG A 1 110 ? -34.502 0.309 5.966 1.00 35.50 110 ARG A N 1
ATOM 609 C CA . ARG A 1 110 ? -34.436 -0.024 7.385 1.00 35.48 110 ARG A CA 1
ATOM 610 C C . ARG A 1 110 ? -35.716 0.426 8.018 1.00 35.94 110 ARG A C 1
ATOM 611 O O . ARG A 1 110 ? -36.316 -0.311 8.791 1.00 36.98 110 ARG A O 1
ATOM 619 N N . ALA A 1 111 ? -36.164 1.622 7.639 1.00 36.03 111 ALA A N 1
ATOM 620 C CA . ALA A 1 111 ? -37.336 2.226 8.243 1.00 36.19 111 ALA A CA 1
ATOM 621 C C . ALA A 1 111 ? -38.599 1.468 7.842 1.00 37.11 111 ALA A C 1
ATOM 622 O O . ALA A 1 111 ? -39.674 1.708 8.399 1.00 38.24 111 ALA A O 1
ATOM 624 N N . SER A 1 112 ? -38.458 0.547 6.883 1.00 36.89 112 SER A N 1
ATOM 625 C CA . SER A 1 112 ? -39.548 -0.331 6.475 1.00 37.10 112 SER A CA 1
ATOM 626 C C . SER A 1 112 ? -39.643 -1.523 7.442 1.00 36.90 112 SER A C 1
ATOM 627 O O . SER A 1 112 ? -40.652 -2.237 7.478 1.00 36.72 112 SER A O 1
ATOM 630 N N . GLY A 1 113 ? -38.573 -1.744 8.201 1.00 36.59 113 GLY A N 1
ATOM 631 C CA . GLY A 1 113 ? -38.504 -2.848 9.153 1.00 36.82 113 GLY A CA 1
ATOM 632 C C . GLY A 1 113 ? -37.752 -4.044 8.609 1.00 36.90 113 GLY A C 1
ATOM 633 O O . GLY A 1 113 ? -37.823 -5.128 9.170 1.00 37.66 113 GLY A O 1
ATOM 634 N N . PHE A 1 114 ? -37.042 -3.859 7.500 1.00 37.42 114 PHE A N 1
ATOM 635 C CA . PHE A 1 114 ? -36.249 -4.954 6.926 1.00 37.50 114 PHE A CA 1
ATOM 636 C C . PHE A 1 114 ? -35.103 -5.265 7.852 1.00 37.99 114 PHE A C 1
ATOM 637 O O . PHE A 1 114 ? -34.039 -4.666 7.798 1.00 39.50 114 PHE A O 1
ATOM 645 N N . THR A 1 115 ? -35.352 -6.198 8.732 1.00 37.54 115 THR A N 1
ATOM 646 C CA . THR A 1 115 ? -34.407 -6.565 9.721 1.00 36.23 115 THR A CA 1
ATOM 647 C C . THR A 1 115 ? -33.271 -7.435 9.118 1.00 35.85 115 THR A C 1
ATOM 648 O O . THR A 1 115 ? -32.448 -7.957 9.862 1.00 36.57 115 THR A O 1
ATOM 652 N N . GLY A 1 116 ? -33.217 -7.561 7.775 1.00 35.07 116 GLY A N 1
ATOM 653 C CA . GLY A 1 116 ? -32.286 -8.509 7.081 1.00 32.66 116 GLY A CA 1
ATOM 654 C C . GLY A 1 116 ? -30.907 -7.992 6.648 1.00 32.29 116 GLY A C 1
ATOM 655 O O . GLY A 1 116 ? -30.455 -6.930 7.095 1.00 32.10 116 GLY A O 1
ATOM 656 N N . GLN A 1 117 ? -30.224 -8.752 5.781 1.00 32.34 117 GLN A N 1
ATOM 657 C CA . GLN A 1 117 ? -28.911 -8.327 5.228 1.00 31.02 117 GLN A CA 1
ATOM 658 C C . GLN A 1 117 ? -29.076 -7.228 4.178 1.00 30.45 117 GLN A C 1
ATOM 659 O O . GLN A 1 117 ? -29.954 -7.306 3.314 1.00 29.15 117 GLN A O 1
ATOM 665 N N . LEU A 1 118 ? -28.252 -6.182 4.315 1.00 30.98 118 LEU A N 1
ATOM 666 C CA . LEU A 1 118 ? -28.323 -4.948 3.509 1.00 30.58 118 LEU A CA 1
ATOM 667 C C . LEU A 1 118 ? -26.948 -4.465 3.218 1.00 30.07 118 LEU A C 1
ATOM 668 O O . LEU A 1 118 ? -26.163 -4.188 4.134 1.00 27.62 118 LEU A O 1
ATOM 673 N N . VAL A 1 119 ? -26.667 -4.332 1.930 1.00 31.26 119 VAL A N 1
ATOM 674 C CA . VAL A 1 119 ? -25.299 -4.187 1.449 1.00 32.09 119 VAL A CA 1
ATOM 675 C C . VAL A 1 119 ? -25.255 -3.117 0.417 1.00 31.36 119 VAL A C 1
ATOM 676 O O . VAL A 1 119 ? -26.195 -2.969 -0.336 1.00 33.30 119 VAL A O 1
ATOM 680 N N . ARG A 1 120 ? -24.173 -2.363 0.382 1.00 31.29 120 ARG A N 1
ATOM 681 C CA . ARG A 1 120 ? -23.983 -1.352 -0.655 1.00 32.69 120 ARG A CA 1
ATOM 682 C C . ARG A 1 120 ? -23.275 -1.998 -1.793 1.00 33.97 120 ARG A C 1
ATOM 683 O O . ARG A 1 120 ? -22.258 -2.649 -1.570 1.00 34.52 120 ARG A O 1
ATOM 691 N N . VAL A 1 121 ? -23.778 -1.803 -3.016 1.00 35.00 121 VAL A N 1
ATOM 692 C CA . VAL A 1 121 ? -23.130 -2.369 -4.205 1.00 35.95 121 VAL A CA 1
ATOM 693 C C . VAL A 1 121 ? -22.392 -1.352 -5.038 1.00 37.88 121 VAL A C 1
ATOM 694 O O . VAL A 1 121 ? -22.243 -1.531 -6.243 1.00 39.20 121 VAL A O 1
ATOM 698 N N . ARG A 1 122 ? -21.972 -0.259 -4.417 1.00 39.38 122 ARG A N 1
ATOM 699 C CA . ARG A 1 122 ? -20.872 0.554 -4.966 1.00 40.72 122 ARG A CA 1
ATOM 700 C C . ARG A 1 122 ? -20.016 1.042 -3.814 1.00 41.18 122 ARG A C 1
ATOM 701 O O . ARG A 1 122 ? -20.472 1.109 -2.672 1.00 40.52 122 ARG A O 1
ATOM 709 N N . LEU A 1 123 ? -18.773 1.386 -4.115 1.00 41.90 123 LEU A N 1
ATOM 710 C CA . LEU A 1 123 ? -17.975 2.144 -3.169 1.00 42.18 123 LEU A CA 1
ATOM 711 C C . LEU A 1 123 ? -18.715 3.416 -2.741 1.00 41.19 123 LEU A C 1
ATOM 712 O O . LEU A 1 123 ? -19.354 4.087 -3.557 1.00 41.29 123 LEU A O 1
ATOM 717 N N . ALA A 1 124 ? -18.602 3.735 -1.465 1.00 40.98 124 ALA A N 1
ATOM 718 C CA . ALA A 1 124 ? -19.082 4.994 -0.927 1.00 41.64 124 ALA A CA 1
ATOM 719 C C . ALA A 1 124 ? -17.934 5.995 -0.785 1.00 41.80 124 ALA A C 1
ATOM 720 O O . ALA A 1 124 ? -16.775 5.639 -0.895 1.00 41.23 124 ALA A O 1
ATOM 722 N N . SER A 1 125 ? -18.276 7.251 -0.546 1.00 42.93 125 SER A N 1
ATOM 723 C CA . SER A 1 125 ? -17.340 8.219 0.001 1.00 43.68 125 SER A CA 1
ATOM 724 C C . SER A 1 125 ? -17.363 8.113 1.545 1.00 44.16 125 SER A C 1
ATOM 725 O O . SER A 1 125 ? -18.341 7.621 2.142 1.00 43.83 125 SER A O 1
ATOM 728 N N . LEU A 1 126 ? -16.288 8.576 2.178 1.00 43.82 126 LEU A N 1
ATOM 729 C CA . LEU A 1 126 ? -16.047 8.343 3.601 1.00 43.79 126 LEU A CA 1
ATOM 730 C C . LEU A 1 126 ? -17.090 8.973 4.530 1.00 43.88 126 LEU A C 1
ATOM 731 O O . LEU A 1 126 ? -17.630 8.315 5.426 1.00 42.96 126 LEU A O 1
ATOM 736 N N . SER A 1 127 ? -17.304 10.270 4.357 1.00 44.11 127 SER A N 1
ATOM 737 C CA . SER A 1 127 ? -18.314 10.992 5.112 1.00 44.83 127 SER A CA 1
ATOM 738 C C . SER A 1 127 ? -19.642 10.253 4.991 1.00 44.39 127 SER A C 1
ATOM 739 O O . SER A 1 127 ? -20.289 9.941 5.990 1.00 44.45 127 SER A O 1
ATOM 742 N N . GLU A 1 128 ? -20.018 9.959 3.746 1.00 43.36 128 GLU A N 1
ATOM 743 C CA . GLU A 1 128 ? -21.213 9.201 3.429 1.00 41.80 128 GLU A CA 1
ATOM 744 C C . GLU A 1 128 ? -21.281 7.923 4.258 1.00 40.91 128 GLU A C 1
ATOM 745 O O . GLU A 1 128 ? -22.257 7.685 4.996 1.00 39.40 128 GLU A O 1
ATOM 751 N N . LEU A 1 129 ? -20.222 7.115 4.137 1.00 39.88 129 LEU A N 1
ATOM 752 C CA . LEU A 1 129 ? -20.138 5.832 4.815 1.00 38.34 129 LEU A CA 1
ATOM 753 C C . LEU A 1 129 ? -20.345 5.983 6.329 1.00 39.51 129 LEU A C 1
ATOM 754 O O . LEU A 1 129 ? -20.976 5.129 6.975 1.00 40.38 129 LEU A O 1
ATOM 759 N N . GLU A 1 130 ? -19.846 7.082 6.879 1.00 39.59 130 GLU A N 1
ATOM 760 C CA . GLU A 1 130 ? -19.908 7.316 8.305 1.00 40.22 130 GLU A CA 1
ATOM 761 C C . GLU A 1 130 ? -21.356 7.479 8.726 1.00 40.91 130 GLU A C 1
ATOM 762 O O . GLU A 1 130 ? -21.844 6.807 9.634 1.00 41.31 130 GLU A O 1
ATOM 768 N N . ASP A 1 131 ? -22.049 8.367 8.042 1.00 42.20 131 ASP A N 1
ATOM 769 C CA . ASP A 1 131 ? -23.464 8.572 8.274 1.00 43.08 131 ASP A CA 1
ATOM 770 C C . ASP A 1 131 ? -24.192 7.256 8.208 1.00 43.39 131 ASP A C 1
ATOM 771 O O . ASP A 1 131 ? -24.933 6.906 9.126 1.00 43.59 131 ASP A O 1
ATOM 776 N N . ALA A 1 132 ? -23.956 6.521 7.115 1.00 43.30 132 ALA A N 1
ATOM 777 C CA . ALA A 1 132 ? -24.528 5.192 6.921 1.00 42.52 132 ALA A CA 1
ATOM 778 C C . ALA A 1 132 ? -24.424 4.279 8.146 1.00 42.11 132 ALA A C 1
ATOM 779 O O . ALA A 1 132 ? -25.287 3.443 8.339 1.00 43.06 132 ALA A O 1
ATOM 781 N N . LEU A 1 133 ? -23.401 4.461 8.986 1.00 41.24 133 LEU A N 1
ATOM 782 C CA . LEU A 1 133 ? -23.137 3.511 10.080 1.00 41.23 133 LEU A CA 1
ATOM 783 C C . LEU A 1 133 ? -24.383 3.153 10.842 1.00 41.13 133 LEU A C 1
ATOM 784 O O . LEU A 1 133 ? -24.671 1.976 11.048 1.00 41.15 133 LEU A O 1
ATOM 789 N N . GLN A 1 134 ? -25.152 4.180 11.196 1.00 41.71 134 GLN A N 1
ATOM 790 C CA . GLN A 1 134 ? -26.425 4.037 11.948 1.00 41.33 134 GLN A CA 1
ATOM 791 C C . GLN A 1 134 ? -27.437 3.034 11.341 1.00 40.13 134 GLN A C 1
ATOM 792 O O . GLN A 1 134 ? -28.339 2.561 12.041 1.00 38.17 134 GLN A O 1
ATOM 798 N N . TYR A 1 135 ? -27.299 2.751 10.040 1.00 39.39 135 TYR A N 1
ATOM 799 C CA . TYR A 1 135 ? -28.252 1.912 9.336 1.00 38.66 135 TYR A CA 1
ATOM 800 C C . TYR A 1 135 ? -27.790 0.491 9.309 1.00 39.85 135 TYR A C 1
ATOM 801 O O . TYR A 1 135 ? -28.503 -0.381 8.844 1.00 40.98 135 TYR A O 1
ATOM 810 N N . ASP A 1 136 ? -26.599 0.239 9.830 1.00 41.29 136 ASP A N 1
ATOM 811 C CA . ASP A 1 136 ? -26.118 -1.141 9.960 1.00 42.92 136 ASP A CA 1
ATOM 812 C C . ASP A 1 136 ? -25.999 -1.862 8.632 1.00 42.13 136 ASP A C 1
ATOM 813 O O . ASP A 1 136 ? -26.329 -3.042 8.522 1.00 40.52 136 ASP A O 1
ATOM 818 N N . MET A 1 137 ? -25.505 -1.133 7.636 1.00 42.86 137 MET A N 1
ATOM 819 C CA . MET A 1 137 ? -25.320 -1.650 6.293 1.00 42.98 137 MET A CA 1
ATOM 820 C C . MET A 1 137 ? -23.913 -2.202 6.169 1.00 42.45 137 MET A C 1
ATOM 821 O O . MET A 1 137 ? -22.983 -1.696 6.813 1.00 42.14 137 MET A O 1
ATOM 826 N N . GLU A 1 138 ? -23.768 -3.267 5.372 1.00 42.12 138 GLU A N 1
ATOM 827 C CA . GLU A 1 138 ? -22.441 -3.806 5.008 1.00 41.34 138 GLU A CA 1
ATOM 828 C C . GLU A 1 138 ? -21.874 -3.061 3.788 1.00 39.95 138 GLU A C 1
ATOM 829 O O . GLU A 1 138 ? -22.584 -2.845 2.795 1.00 39.05 138 GLU A O 1
ATOM 835 N N . GLU A 1 139 ? -20.601 -2.669 3.876 1.00 38.56 139 GLU A N 1
ATOM 836 C CA . GLU A 1 139 ? -20.029 -1.718 2.924 1.00 37.99 139 GLU A CA 1
ATOM 837 C C . GLU A 1 139 ? -18.996 -2.361 2.043 1.00 36.84 139 GLU A C 1
ATOM 838 O O . GLU A 1 139 ? -18.211 -3.188 2.499 1.00 36.24 139 GLU A O 1
ATOM 844 N N . LEU A 1 140 ? -19.020 -1.980 0.772 1.00 35.93 140 LEU A N 1
ATOM 845 C CA . LEU A 1 140 ? -18.154 -2.533 -0.237 1.00 35.48 140 LEU A CA 1
ATOM 846 C C . LEU A 1 140 ? -16.827 -1.824 -0.169 1.00 37.11 140 LEU A C 1
ATOM 847 O O . LEU A 1 140 ? -16.790 -0.599 -0.015 1.00 38.59 140 LEU A O 1
ATOM 852 N N . VAL A 1 141 ? -15.734 -2.594 -0.311 1.00 38.02 141 VAL A N 1
ATOM 853 C CA . VAL A 1 141 ? -14.327 -2.096 -0.208 1.00 36.92 141 VAL A CA 1
ATOM 854 C C . VAL A 1 141 ? -13.472 -2.652 -1.371 1.00 37.02 141 VAL A C 1
ATOM 855 O O . VAL A 1 141 ? -13.513 -3.846 -1.633 1.00 37.06 141 VAL A O 1
ATOM 859 N N . GLY A 1 142 ? -12.698 -1.810 -2.054 1.00 37.47 142 GLY A N 1
ATOM 860 C CA . GLY A 1 142 ? -11.865 -2.315 -3.160 1.00 41.28 142 GLY A CA 1
ATOM 861 C C . GLY A 1 142 ? -10.380 -1.907 -3.228 1.00 44.26 142 GLY A C 1
ATOM 862 O O . GLY A 1 142 ? -9.751 -1.903 -4.326 1.00 45.39 142 GLY A O 1
ATOM 863 N N . SER A 1 143 ? -9.802 -1.568 -2.076 1.00 44.62 143 SER A N 1
ATOM 864 C CA . SER A 1 143 ? -8.478 -0.958 -2.043 1.00 43.47 143 SER A CA 1
ATOM 865 C C . SER A 1 143 ? -8.059 -0.855 -0.604 1.00 43.18 143 SER A C 1
ATOM 866 O O . SER A 1 143 ? -8.883 -0.617 0.281 1.00 42.69 143 SER A O 1
ATOM 869 N N . ALA A 1 144 ? -6.764 -1.033 -0.382 1.00 43.15 144 ALA A N 1
ATOM 870 C CA . ALA A 1 144 ? -6.186 -1.000 0.936 1.00 42.35 144 ALA A CA 1
ATOM 871 C C . ALA A 1 144 ? -6.199 0.410 1.534 1.00 42.89 144 ALA A C 1
ATOM 872 O O . ALA A 1 144 ? -6.465 0.566 2.726 1.00 44.00 144 ALA A O 1
ATOM 874 N N . GLU A 1 145 ? -5.922 1.438 0.734 1.00 42.43 145 GLU A N 1
ATOM 875 C CA . GLU A 1 145 ? -6.007 2.782 1.275 1.00 43.10 145 GLU A CA 1
ATOM 876 C C . GLU A 1 145 ? -7.433 3.051 1.679 1.00 43.53 145 GLU A C 1
ATOM 877 O O . GLU A 1 145 ? -7.684 3.492 2.802 1.00 43.65 145 GLU A O 1
ATOM 883 N N . PHE A 1 146 ? -8.379 2.717 0.797 1.00 43.72 146 PHE A N 1
ATOM 884 C CA . PHE A 1 146 ? -9.800 2.842 1.131 1.00 43.71 146 PHE A CA 1
ATOM 885 C C . PHE A 1 146 ? -10.148 2.116 2.437 1.00 43.58 146 PHE A C 1
ATOM 886 O O . PHE A 1 146 ? -10.655 2.711 3.388 1.00 42.24 146 PHE A O 1
ATOM 894 N N . ALA A 1 147 ? -9.849 0.823 2.453 1.00 44.74 147 ALA A N 1
ATOM 895 C CA . ALA A 1 147 ? -9.974 -0.031 3.637 1.00 45.36 147 ALA A CA 1
ATOM 896 C C . ALA A 1 147 ? -9.460 0.629 4.896 1.00 45.56 147 ALA A C 1
ATOM 897 O O . ALA A 1 147 ? -10.147 0.690 5.890 1.00 44.71 147 ALA A O 1
ATOM 899 N N . ARG A 1 148 ? -8.235 1.119 4.827 1.00 47.86 148 ARG A N 1
ATOM 900 C CA . ARG A 1 148 ? -7.578 1.746 5.947 1.00 50.09 148 ARG A CA 1
ATOM 901 C C . ARG A 1 148 ? -8.400 2.886 6.560 1.00 49.74 148 ARG A C 1
ATOM 902 O O . ARG A 1 148 ? -8.633 2.911 7.777 1.00 50.59 148 ARG A O 1
ATOM 910 N N . GLN A 1 149 ? -8.827 3.831 5.732 1.00 48.17 149 GLN A N 1
ATOM 911 C CA . GLN A 1 149 ? -9.571 4.963 6.239 1.00 47.10 149 GLN A CA 1
ATOM 912 C C . GLN A 1 149 ? -10.843 4.449 6.890 1.00 45.99 149 GLN A C 1
ATOM 913 O O . GLN A 1 149 ? -11.091 4.663 8.080 1.00 45.27 149 GLN A O 1
ATOM 919 N N . VAL A 1 150 ? -11.613 3.710 6.112 1.00 44.79 150 VAL A N 1
ATOM 920 C CA . VAL A 1 150 ? -12.879 3.201 6.559 1.00 43.74 150 VAL A CA 1
ATOM 921 C C . VAL A 1 150 ? -12.734 2.502 7.897 1.00 44.41 150 VAL A C 1
ATOM 922 O O . VAL A 1 150 ? -13.628 2.555 8.733 1.00 44.08 150 VAL A O 1
ATOM 926 N N . ASP A 1 151 ? -11.593 1.866 8.109 1.00 45.80 151 ASP A N 1
ATOM 927 C CA . ASP A 1 151 ? -11.358 1.176 9.357 1.00 47.28 151 ASP A CA 1
ATOM 928 C C . ASP A 1 151 ? -11.332 2.178 10.511 1.00 47.50 151 ASP A C 1
ATOM 929 O O . ASP A 1 151 ? -12.022 1.987 11.523 1.00 47.14 151 ASP A O 1
ATOM 934 N N . ALA A 1 152 ? -10.574 3.266 10.342 1.00 47.35 152 ALA A N 1
ATOM 935 C CA . ALA A 1 152 ? -10.432 4.275 11.405 1.00 46.98 152 ALA A CA 1
ATOM 936 C C . ALA A 1 152 ? -11.791 4.911 11.769 1.00 46.78 152 ALA A C 1
ATOM 937 O O . ALA A 1 152 ? -11.984 5.393 12.883 1.00 46.51 152 ALA A O 1
ATOM 939 N N . ILE A 1 153 ? -12.726 4.866 10.821 1.00 46.68 153 ILE A N 1
ATOM 940 C CA . ILE A 1 153 ? -14.072 5.398 11.000 1.00 45.55 153 ILE A CA 1
ATOM 941 C C . ILE A 1 153 ? -14.885 4.460 11.840 1.00 45.53 153 ILE A C 1
ATOM 942 O O . ILE A 1 153 ? -15.679 4.899 12.658 1.00 45.84 153 ILE A O 1
ATOM 947 N N . ALA A 1 154 ? -14.710 3.163 11.646 1.00 45.82 154 ALA A N 1
ATOM 948 C CA . ALA A 1 154 ? -15.418 2.213 12.503 1.00 47.35 154 ALA A CA 1
ATOM 949 C C . ALA A 1 154 ? -14.868 2.274 13.937 1.00 48.48 154 ALA A C 1
ATOM 950 O O . ALA A 1 154 ? -15.620 2.472 14.892 1.00 47.66 154 ALA A O 1
ATOM 952 N N . ALA A 1 155 ? -13.545 2.162 14.068 1.00 50.37 155 ALA A N 1
ATOM 953 C CA . ALA A 1 155 ? -12.890 2.308 15.355 1.00 50.98 155 ALA A CA 1
ATOM 954 C C . ALA A 1 155 ? -13.457 3.533 16.048 1.00 51.58 155 ALA A C 1
ATOM 955 O O . ALA A 1 155 ? -13.845 3.476 17.208 1.00 51.89 155 ALA A O 1
ATOM 957 N N . ARG A 1 156 ? -13.571 4.623 15.308 1.00 52.59 156 ARG A N 1
ATOM 958 C CA . ARG A 1 156 ? -13.981 5.886 15.894 1.00 54.31 156 ARG A CA 1
ATOM 959 C C . ARG A 1 156 ? -15.322 5.812 16.597 1.00 54.21 156 ARG A C 1
ATOM 960 O O . ARG A 1 156 ? -15.533 6.510 17.573 1.00 54.22 156 ARG A O 1
ATOM 968 N N . HIS A 1 157 ? -16.224 4.966 16.101 1.00 54.28 157 HIS A N 1
ATOM 969 C CA . HIS A 1 157 ? -17.599 4.924 16.614 1.00 54.68 157 HIS A CA 1
ATOM 970 C C . HIS A 1 157 ? -17.854 3.770 17.588 1.00 55.37 157 HIS A C 1
ATOM 971 O O . HIS A 1 157 ? -18.971 3.599 18.083 1.00 56.00 157 HIS A O 1
ATOM 978 N N . GLY A 1 158 ? -16.804 3.007 17.886 1.00 55.14 158 GLY A N 1
ATOM 979 C CA . GLY A 1 158 ? -16.924 1.819 18.716 1.00 54.00 158 GLY A CA 1
ATOM 980 C C . GLY A 1 158 ? -17.512 0.650 17.960 1.00 53.31 158 GLY A C 1
ATOM 981 O O . GLY A 1 158 ? -17.449 -0.481 18.421 1.00 53.60 158 GLY A O 1
ATOM 982 N N . LYS A 1 159 ? -18.043 0.923 16.772 1.00 53.02 159 LYS A N 1
ATOM 983 C CA . LYS A 1 159 ? -18.744 -0.089 15.960 1.00 53.31 159 LYS A CA 1
ATOM 984 C C . LYS A 1 159 ? -17.793 -1.087 15.234 1.00 51.84 159 LYS A C 1
ATOM 985 O O . LYS A 1 159 ? -16.624 -0.783 14.986 1.00 51.59 159 LYS A O 1
ATOM 991 N N . THR A 1 160 ? -18.298 -2.276 14.914 1.00 50.28 160 THR A N 1
ATOM 992 C CA . THR A 1 160 ? -17.625 -3.136 13.933 1.00 49.02 160 THR A CA 1
ATOM 993 C C . THR A 1 160 ? -18.352 -3.218 12.592 1.00 47.44 160 THR A C 1
ATOM 994 O O . THR A 1 160 ? -19.463 -3.715 12.522 1.00 47.23 160 THR A O 1
ATOM 998 N N . LEU A 1 161 ? -17.677 -2.779 11.530 1.00 45.77 161 LEU A N 1
ATOM 999 C CA . LEU A 1 161 ? -18.270 -2.654 10.216 1.00 44.12 161 LEU A CA 1
ATOM 1000 C C . LEU A 1 161 ? -17.978 -3.859 9.322 1.00 44.24 161 LEU A C 1
ATOM 1001 O O . LEU A 1 161 ? -16.834 -4.215 9.113 1.00 44.55 161 LEU A O 1
ATOM 1006 N N . ARG A 1 162 ? -19.036 -4.474 8.803 1.00 44.09 162 ARG A N 1
ATOM 1007 C CA . ARG A 1 162 ? -18.929 -5.634 7.926 1.00 43.81 162 ARG A CA 1
ATOM 1008 C C . ARG A 1 162 ? -18.680 -5.168 6.498 1.00 41.68 162 ARG A C 1
ATOM 1009 O O . ARG A 1 162 ? -19.259 -4.176 6.063 1.00 42.23 162 ARG A O 1
ATOM 1017 N N . ILE A 1 163 ? -17.838 -5.877 5.754 1.00 39.01 163 ILE A N 1
ATOM 1018 C CA . ILE A 1 163 ? -17.440 -5.395 4.405 1.00 36.44 163 ILE A CA 1
ATOM 1019 C C . ILE A 1 163 ? -17.457 -6.455 3.321 1.00 34.55 163 ILE A C 1
ATOM 1020 O O . ILE A 1 163 ? -16.982 -7.559 3.515 1.00 34.07 163 ILE A O 1
ATOM 1025 N N . HIS A 1 164 ? -17.973 -6.112 2.161 1.00 34.03 164 HIS A N 1
ATOM 1026 C CA . HIS A 1 164 ? -17.766 -6.975 1.000 1.00 35.46 164 HIS A CA 1
ATOM 1027 C C . HIS A 1 164 ? -16.525 -6.529 0.274 1.00 35.98 164 HIS A C 1
ATOM 1028 O O . HIS A 1 164 ? -16.391 -5.361 -0.064 1.00 35.71 164 HIS A O 1
ATOM 1035 N N . MET A 1 165 ? -15.595 -7.437 0.053 1.00 36.80 165 MET A N 1
ATOM 1036 C CA . MET A 1 165 ? -14.455 -7.057 -0.741 1.00 39.11 165 MET A CA 1
ATOM 1037 C C . MET A 1 165 ? -14.753 -7.238 -2.215 1.00 38.93 165 MET A C 1
ATOM 1038 O O . MET A 1 165 ? -15.118 -8.329 -2.641 1.00 39.34 165 MET A O 1
ATOM 1043 N N . ALA A 1 166 ? -14.645 -6.149 -2.973 1.00 37.98 166 ALA A N 1
ATOM 1044 C CA . ALA A 1 166 ? -14.915 -6.156 -4.405 1.00 37.54 166 ALA A CA 1
ATOM 1045 C C . ALA A 1 166 ? -13.667 -6.628 -5.110 1.00 37.93 166 ALA A C 1
ATOM 1046 O O . ALA A 1 166 ? -12.575 -6.224 -4.753 1.00 38.66 166 ALA A O 1
ATOM 1048 N N . LEU A 1 167 ? -13.809 -7.550 -6.052 1.00 38.34 167 LEU A N 1
ATOM 1049 C CA . LEU A 1 167 ? -12.637 -8.028 -6.793 1.00 39.94 167 LEU A CA 1
ATOM 1050 C C . LEU A 1 167 ? -12.837 -7.749 -8.278 1.00 41.49 167 LEU A C 1
ATOM 1051 O O . LEU A 1 167 ? -13.914 -7.986 -8.833 1.00 42.51 167 LEU A O 1
ATOM 1056 N N . ASN A 1 168 ? -11.817 -7.209 -8.919 1.00 42.01 168 ASN A N 1
ATOM 1057 C CA . ASN A 1 168 ? -11.948 -6.846 -10.302 1.00 42.23 168 ASN A CA 1
ATOM 1058 C C . ASN A 1 168 ? -11.894 -8.060 -11.219 1.00 42.84 168 ASN A C 1
ATOM 1059 O O . ASN A 1 168 ? -11.508 -7.943 -12.359 1.00 44.08 168 ASN A O 1
ATOM 1064 N N . SER A 1 169 ? -12.321 -9.217 -10.724 1.00 42.98 169 SER A N 1
ATOM 1065 C CA . SER A 1 169 ? -12.256 -10.473 -11.490 1.00 42.57 169 SER A CA 1
ATOM 1066 C C . SER A 1 169 ? -12.751 -10.388 -12.933 1.00 42.13 169 SER A C 1
ATOM 1067 O O . SER A 1 169 ? -12.071 -10.817 -13.833 1.00 42.96 169 SER A O 1
ATOM 1070 N N . SER A 1 170 ? -13.924 -9.821 -13.156 1.00 42.34 170 SER A N 1
ATOM 1071 C CA . SER A 1 170 ? -14.489 -9.764 -14.519 1.00 42.81 170 SER A CA 1
ATOM 1072 C C . SER A 1 170 ? -13.928 -8.637 -15.442 1.00 42.42 170 SER A C 1
ATOM 1073 O O . SER A 1 170 ? -14.281 -8.561 -16.621 1.00 42.15 170 SER A O 1
ATOM 1076 N N . GLY A 1 171 ? -13.110 -7.751 -14.886 1.00 42.02 171 GLY A N 1
ATOM 1077 C CA . GLY A 1 171 ? -12.486 -6.689 -15.659 1.00 42.61 171 GLY A CA 1
ATOM 1078 C C . GLY A 1 171 ? -13.128 -5.299 -15.661 1.00 43.62 171 GLY A C 1
ATOM 1079 O O . GLY A 1 171 ? -12.670 -4.417 -16.391 1.00 44.26 171 GLY A O 1
ATOM 1080 N N . MET A 1 172 ? -14.153 -5.081 -14.829 1.00 44.00 172 MET A N 1
ATOM 1081 C CA . MET A 1 172 ? -14.799 -3.737 -14.680 1.00 43.60 172 MET A CA 1
ATOM 1082 C C . MET A 1 172 ? -13.850 -2.532 -14.434 1.00 42.80 172 MET A C 1
ATOM 1083 O O . MET A 1 172 ? -14.125 -1.404 -14.877 1.00 41.23 172 MET A O 1
ATOM 1088 N N . SER A 1 173 ? -12.770 -2.772 -13.694 1.00 42.43 173 SER A N 1
ATOM 1089 C CA . SER A 1 173 ? -11.874 -1.708 -13.277 1.00 42.60 173 SER A CA 1
ATOM 1090 C C . SER A 1 173 ? -12.696 -0.598 -12.666 1.00 44.24 173 SER A C 1
ATOM 1091 O O . SER A 1 173 ? -12.647 0.550 -13.115 1.00 44.02 173 SER A O 1
ATOM 1094 N N . ARG A 1 174 ? -13.467 -0.952 -11.639 1.00 45.13 174 ARG A N 1
ATOM 1095 C CA . ARG A 1 174 ? -14.418 -0.045 -11.086 1.00 45.30 174 ARG A CA 1
ATOM 1096 C C . ARG A 1 174 ? -14.364 -0.031 -9.575 1.00 45.39 174 ARG A C 1
ATOM 1097 O O . ARG A 1 174 ? -13.869 0.906 -8.990 1.00 46.47 174 ARG A O 1
ATOM 1105 N N . ASN A 1 175 ? -14.878 -1.064 -8.934 1.00 45.54 175 ASN A N 1
ATOM 1106 C CA . ASN A 1 175 ? -15.009 -1.049 -7.478 1.00 44.68 175 ASN A CA 1
ATOM 1107 C C . ASN A 1 175 ? -13.936 -1.854 -6.762 1.00 44.56 175 ASN A C 1
ATOM 1108 O O . ASN A 1 175 ? -13.577 -1.553 -5.629 1.00 43.93 175 ASN A O 1
ATOM 1113 N N . GLY A 1 176 ? -13.395 -2.846 -7.459 1.00 45.00 176 GLY A N 1
ATOM 1114 C CA . GLY A 1 176 ? -12.650 -3.900 -6.823 1.00 45.57 176 GLY A CA 1
ATOM 1115 C C . GLY A 1 176 ? -11.192 -3.968 -7.209 1.00 46.28 176 GLY A C 1
ATOM 1116 O O . GLY A 1 176 ? -10.794 -3.469 -8.266 1.00 45.80 176 GLY A O 1
ATOM 1117 N N . VAL A 1 177 ? -10.406 -4.602 -6.326 1.00 46.62 177 VAL A N 1
ATOM 1118 C CA . VAL A 1 177 ? -8.961 -4.741 -6.466 1.00 45.49 177 VAL A CA 1
ATOM 1119 C C . VAL A 1 177 ? -8.677 -5.685 -7.584 1.00 45.36 177 VAL A C 1
ATOM 1120 O O . VAL A 1 177 ? -9.421 -6.649 -7.780 1.00 45.59 177 VAL A O 1
ATOM 1124 N N . GLU A 1 178 ? -7.638 -5.371 -8.361 1.00 45.50 178 GLU A N 1
ATOM 1125 C CA . GLU A 1 178 ? -7.212 -6.209 -9.471 1.00 45.06 178 GLU A CA 1
ATOM 1126 C C . GLU A 1 178 ? -6.336 -7.330 -8.945 1.00 44.54 178 GLU A C 1
ATOM 1127 O O . GLU A 1 178 ? -5.142 -7.149 -8.739 1.00 43.93 178 GLU A O 1
ATOM 1133 N N . MET A 1 179 ? -6.955 -8.486 -8.724 1.00 44.05 179 MET A N 1
ATOM 1134 C CA . MET A 1 179 ? -6.303 -9.628 -8.131 1.00 43.43 179 MET A CA 1
ATOM 1135 C C . MET A 1 179 ? -5.488 -10.341 -9.161 1.00 44.25 179 MET A C 1
ATOM 1136 O O . MET A 1 179 ? -4.964 -11.429 -8.904 1.00 44.42 179 MET A O 1
ATOM 1141 N N . ALA A 1 180 ? -5.409 -9.741 -10.351 1.00 45.47 180 ALA A N 1
ATOM 1142 C CA . ALA A 1 180 ? -4.645 -10.291 -11.472 1.00 44.99 180 ALA A CA 1
ATOM 1143 C C . ALA A 1 180 ? -3.162 -10.184 -11.220 1.00 44.22 180 ALA A C 1
ATOM 1144 O O . ALA A 1 180 ? -2.471 -11.179 -11.264 1.00 45.78 180 ALA A O 1
ATOM 1146 N N . THR A 1 181 ? -2.700 -8.983 -10.901 1.00 42.95 181 THR A N 1
ATOM 1147 C CA . THR A 1 181 ? -1.320 -8.738 -10.506 1.00 44.05 181 THR A CA 1
ATOM 1148 C C . THR A 1 181 ? -1.002 -8.999 -9.026 1.00 44.88 181 THR A C 1
ATOM 1149 O O . THR A 1 181 ? -1.883 -8.934 -8.159 1.00 44.61 181 THR A O 1
ATOM 1153 N N . TRP A 1 182 ? 0.286 -9.185 -8.744 1.00 45.88 182 TRP A N 1
ATOM 1154 C CA . TRP A 1 182 ? 0.754 -9.479 -7.389 1.00 47.50 182 TRP A CA 1
ATOM 1155 C C . TRP A 1 182 ? 0.483 -8.353 -6.413 1.00 47.50 182 TRP A C 1
ATOM 1156 O O . TRP A 1 182 ? 0.189 -8.601 -5.234 1.00 48.08 182 TRP A O 1
ATOM 1167 N N . SER A 1 183 ? 0.600 -7.119 -6.903 1.00 46.41 183 SER A N 1
ATOM 1168 C CA . SER A 1 183 ? 0.200 -5.937 -6.150 1.00 45.53 183 SER A CA 1
ATOM 1169 C C . SER A 1 183 ? -1.206 -6.070 -5.532 1.00 45.36 183 SER A C 1
ATOM 1170 O O . SER A 1 183 ? -1.390 -5.865 -4.316 1.00 44.13 183 SER A O 1
ATOM 1173 N N . GLY A 1 184 ? -2.182 -6.418 -6.375 1.00 44.45 184 GLY A N 1
ATOM 1174 C CA . GLY A 1 184 ? -3.548 -6.597 -5.933 1.00 43.56 184 GLY A CA 1
ATOM 1175 C C . GLY A 1 184 ? -3.649 -7.654 -4.865 1.00 42.87 184 GLY A C 1
ATOM 1176 O O . GLY A 1 184 ? -4.205 -7.422 -3.799 1.00 42.49 184 GLY A O 1
ATOM 1177 N N . ARG A 1 185 ? -3.084 -8.815 -5.142 1.00 42.36 185 ARG A N 1
ATOM 1178 C CA . ARG A 1 185 ? -3.062 -9.872 -4.165 1.00 42.46 185 ARG A CA 1
ATOM 1179 C C . ARG A 1 185 ? -2.574 -9.385 -2.786 1.00 42.40 185 ARG A C 1
ATOM 1180 O O . ARG A 1 185 ? -3.103 -9.775 -1.765 1.00 40.48 185 ARG A O 1
ATOM 1188 N N . GLY A 1 186 ? -1.568 -8.517 -2.780 1.00 43.74 186 GLY A N 1
ATOM 1189 C CA . GLY A 1 186 ? -1.063 -7.917 -1.533 1.00 43.93 186 GLY A CA 1
ATOM 1190 C C . GLY A 1 186 ? -2.063 -6.951 -0.932 1.00 43.31 186 GLY A C 1
ATOM 1191 O O . GLY A 1 186 ? -2.457 -7.102 0.224 1.00 43.28 186 GLY A O 1
ATOM 1192 N N . GLU A 1 187 ? -2.480 -5.963 -1.728 1.00 42.45 187 GLU A N 1
ATOM 1193 C CA . GLU A 1 187 ? -3.579 -5.082 -1.349 1.00 42.04 187 GLU A CA 1
ATOM 1194 C C . GLU A 1 187 ? -4.727 -5.886 -0.738 1.00 41.72 187 GLU A C 1
ATOM 1195 O O . GLU A 1 187 ? -5.318 -5.478 0.270 1.00 41.61 187 GLU A O 1
ATOM 1201 N N . ALA A 1 188 ? -5.021 -7.038 -1.334 1.00 40.69 188 ALA A N 1
ATOM 1202 C CA . ALA A 1 188 ? -6.124 -7.863 -0.867 1.00 39.87 188 ALA A CA 1
ATOM 1203 C C . ALA A 1 188 ? -5.895 -8.314 0.597 1.00 39.73 188 ALA A C 1
ATOM 1204 O O . ALA A 1 188 ? -6.800 -8.237 1.457 1.00 38.48 188 ALA A O 1
ATOM 1206 N N . LEU A 1 189 ? -4.669 -8.743 0.869 1.00 39.40 189 LEU A N 1
ATOM 1207 C CA . LEU A 1 189 ? -4.304 -9.213 2.172 1.00 39.87 189 LEU A CA 1
ATOM 1208 C C . LEU A 1 189 ? -4.613 -8.153 3.206 1.00 41.46 189 LEU A C 1
ATOM 1209 O O . LEU A 1 189 ? -5.359 -8.394 4.156 1.00 42.06 189 LEU A O 1
ATOM 1214 N N . GLN A 1 190 ? -4.047 -6.967 3.017 1.00 41.92 190 GLN A N 1
ATOM 1215 C CA . GLN A 1 190 ? -4.141 -5.947 4.027 1.00 41.95 190 GLN A CA 1
ATOM 1216 C C . GLN A 1 190 ? -5.553 -5.504 4.219 1.00 41.60 190 GLN A C 1
ATOM 1217 O O . GLN A 1 190 ? -5.870 -4.927 5.212 1.00 41.68 190 GLN A O 1
ATOM 1223 N N . ILE A 1 191 ? -6.421 -5.797 3.271 1.00 42.70 191 ILE A N 1
ATOM 1224 C CA . ILE A 1 191 ? -7.814 -5.447 3.442 1.00 44.15 191 ILE A CA 1
ATOM 1225 C C . ILE A 1 191 ? -8.370 -6.226 4.628 1.00 45.58 191 ILE A C 1
ATOM 1226 O O . ILE A 1 191 ? -9.291 -5.777 5.320 1.00 46.22 191 ILE A O 1
ATOM 1231 N N . THR A 1 192 ? -7.765 -7.382 4.885 1.00 46.71 192 THR A N 1
ATOM 1232 C CA . THR A 1 192 ? -8.256 -8.309 5.890 1.00 46.71 192 THR A CA 1
ATOM 1233 C C . THR A 1 192 ? -7.513 -8.137 7.207 1.00 48.08 192 THR A C 1
ATOM 1234 O O . THR A 1 192 ? -7.968 -8.605 8.242 1.00 49.11 192 THR A O 1
ATOM 1238 N N . ASP A 1 193 ? -6.360 -7.479 7.156 1.00 49.42 193 ASP A N 1
ATOM 1239 C CA . ASP A 1 193 ? -5.596 -7.148 8.350 1.00 51.40 193 ASP A CA 1
ATOM 1240 C C . ASP A 1 193 ? -6.322 -6.138 9.266 1.00 52.71 193 ASP A C 1
ATOM 1241 O O . ASP A 1 193 ? -5.995 -6.013 10.464 1.00 53.31 193 ASP A O 1
ATOM 1246 N N . GLN A 1 194 ? -7.304 -5.439 8.683 1.00 52.87 194 GLN A N 1
ATOM 1247 C CA . GLN A 1 194 ? -8.163 -4.447 9.350 1.00 53.37 194 GLN A CA 1
ATOM 1248 C C . GLN A 1 194 ? -8.856 -4.946 10.610 1.00 53.83 194 GLN A C 1
ATOM 1249 O O . GLN A 1 194 ? -9.719 -5.811 10.531 1.00 53.89 194 GLN A O 1
ATOM 1255 N N . LYS A 1 195 ? -8.532 -4.367 11.764 1.00 55.12 195 LYS A N 1
ATOM 1256 C CA . LYS A 1 195 ? -9.050 -4.914 13.051 1.00 57.48 195 LYS A CA 1
ATOM 1257 C C . LYS A 1 195 ? -10.463 -4.420 13.472 1.00 57.65 195 LYS A C 1
ATOM 1258 O O . LYS A 1 195 ? -11.081 -4.948 14.426 1.00 57.51 195 LYS A O 1
ATOM 1264 N N . HIS A 1 196 ? -10.981 -3.434 12.752 1.00 56.84 196 HIS A N 1
ATOM 1265 C CA . HIS A 1 196 ? -12.303 -2.918 13.054 1.00 55.83 196 HIS A CA 1
ATOM 1266 C C . HIS A 1 196 ? -13.314 -3.201 11.940 1.00 54.02 196 HIS A C 1
ATOM 1267 O O . HIS A 1 196 ? -14.463 -2.783 12.016 1.00 53.74 196 HIS A O 1
ATOM 1274 N N . LEU A 1 197 ? -12.869 -3.917 10.905 1.00 52.00 197 LEU A N 1
ATOM 1275 C CA . LEU A 1 197 ? -13.744 -4.376 9.830 1.00 48.73 197 LEU A CA 1
ATOM 1276 C C . LEU A 1 197 ? -13.854 -5.887 9.897 1.00 47.76 197 LEU A C 1
ATOM 1277 O O . LEU A 1 197 ? -12.846 -6.577 9.990 1.00 48.53 197 LEU A O 1
ATOM 1282 N N . LYS A 1 198 ? -15.075 -6.401 9.856 1.00 46.04 198 LYS A N 1
ATOM 1283 C CA . LYS A 1 198 ? -15.287 -7.831 9.717 1.00 44.92 198 LYS A CA 1
ATOM 1284 C C . LYS A 1 198 ? -15.530 -8.219 8.238 1.00 43.25 198 LYS A C 1
ATOM 1285 O O . LYS A 1 198 ? -16.415 -7.680 7.563 1.00 42.90 198 LYS A O 1
ATOM 1291 N N . LEU A 1 199 ? -14.718 -9.120 7.721 1.00 42.03 199 LEU A N 1
ATOM 1292 C CA . LEU A 1 199 ? -14.889 -9.553 6.330 1.00 40.45 199 LEU A CA 1
ATOM 1293 C C . LEU A 1 199 ? -16.013 -10.606 6.231 1.00 40.86 199 LEU A C 1
ATOM 1294 O O . LEU A 1 199 ? -16.104 -11.527 7.055 1.00 41.76 199 LEU A O 1
ATOM 1299 N N . VAL A 1 200 ? -16.891 -10.454 5.248 1.00 40.07 200 VAL A N 1
ATOM 1300 C CA . VAL A 1 200 ? -18.065 -11.311 5.182 1.00 37.48 200 VAL A CA 1
ATOM 1301 C C . VAL A 1 200 ? -18.493 -11.628 3.753 1.00 37.08 200 VAL A C 1
ATOM 1302 O O . VAL A 1 200 ? -19.431 -12.409 3.554 1.00 37.81 200 VAL A O 1
ATOM 1306 N N . ALA A 1 201 ? -17.801 -11.050 2.761 1.00 35.91 201 ALA A N 1
ATOM 1307 C CA . ALA A 1 201 ? -17.987 -11.481 1.358 1.00 34.63 201 ALA A CA 1
ATOM 1308 C C . ALA A 1 201 ? -16.860 -11.100 0.469 1.00 34.76 201 ALA A C 1
ATOM 1309 O O . ALA A 1 201 ? -16.102 -10.156 0.754 1.00 35.15 201 ALA A O 1
ATOM 1311 N N . LEU A 1 202 ? -16.764 -11.823 -0.637 1.00 34.96 202 LEU A N 1
ATOM 1312 C CA . LEU A 1 202 ? -15.984 -11.372 -1.803 1.00 34.86 202 LEU A CA 1
ATOM 1313 C C . LEU A 1 202 ? -16.898 -11.359 -3.024 1.00 34.29 202 LEU A C 1
ATOM 1314 O O . LEU A 1 202 ? -17.851 -12.118 -3.095 1.00 34.60 202 LEU A O 1
ATOM 1319 N N . MET A 1 203 ? -16.648 -10.470 -3.962 1.00 34.22 203 MET A N 1
ATOM 1320 C CA . MET A 1 203 ? -17.570 -10.324 -5.076 1.00 35.00 203 MET A CA 1
ATOM 1321 C C . MET A 1 203 ? -16.934 -9.689 -6.289 1.00 35.06 203 MET A C 1
ATOM 1322 O O . MET A 1 203 ? -15.980 -8.913 -6.196 1.00 35.42 203 MET A O 1
ATOM 1327 N N . THR A 1 204 ? -17.479 -9.997 -7.439 1.00 34.70 204 THR A N 1
ATOM 1328 C CA . THR A 1 204 ? -17.150 -9.236 -8.617 1.00 35.57 204 THR A CA 1
ATOM 1329 C C . THR A 1 204 ? -18.447 -8.925 -9.360 1.00 37.39 204 THR A C 1
ATOM 1330 O O . THR A 1 204 ? -19.512 -9.364 -8.965 1.00 39.09 204 THR A O 1
ATOM 1334 N N . HIS A 1 205 ? -18.385 -8.134 -10.398 1.00 38.59 205 HIS A N 1
ATOM 1335 C CA . HIS A 1 205 ? -19.580 -7.912 -11.162 1.00 39.81 205 HIS A CA 1
ATOM 1336 C C . HIS A 1 205 ? -19.239 -8.096 -12.647 1.00 40.42 205 HIS A C 1
ATOM 1337 O O . HIS A 1 205 ? -18.240 -7.572 -13.135 1.00 39.16 205 HIS A O 1
ATOM 1344 N N . PHE A 1 206 ? -20.029 -8.914 -13.334 1.00 41.74 206 PHE A N 1
ATOM 1345 C CA . PHE A 1 206 ? -19.728 -9.267 -14.720 1.00 42.92 206 PHE A CA 1
ATOM 1346 C C . PHE A 1 206 ? -19.882 -8.077 -15.629 1.00 43.13 206 PHE A C 1
ATOM 1347 O O . PHE A 1 206 ? -20.813 -7.270 -15.461 1.00 42.69 206 PHE A O 1
ATOM 1355 N N . ALA A 1 207 ? -18.963 -7.969 -16.589 1.00 43.03 207 ALA A N 1
ATOM 1356 C CA . ALA A 1 207 ? -18.811 -6.754 -17.375 1.00 44.40 207 ALA A CA 1
ATOM 1357 C C . ALA A 1 207 ? -19.465 -6.797 -18.773 1.00 46.57 207 ALA A C 1
ATOM 1358 O O . ALA A 1 207 ? -19.999 -5.787 -19.240 1.00 47.61 207 ALA A O 1
ATOM 1360 N N . VAL A 1 208 ? -19.411 -7.945 -19.445 1.00 48.20 208 VAL A N 1
ATOM 1361 C CA . VAL A 1 208 ? -20.125 -8.093 -20.706 1.00 49.75 208 VAL A CA 1
ATOM 1362 C C . VAL A 1 208 ? -21.280 -9.035 -20.480 1.00 51.73 208 VAL A C 1
ATOM 1363 O O . VAL A 1 208 ? -21.155 -10.000 -19.703 1.00 51.33 208 VAL A O 1
ATOM 1367 N N . GLU A 1 209 ? -22.416 -8.727 -21.121 1.00 54.10 209 GLU A N 1
ATOM 1368 C CA . GLU A 1 209 ? -23.591 -9.601 -21.098 1.00 56.63 209 GLU A CA 1
ATOM 1369 C C . GLU A 1 209 ? -23.488 -10.642 -22.206 1.00 57.64 209 GLU A C 1
ATOM 1370 O O . GLU A 1 209 ? -24.375 -10.766 -23.038 1.00 58.12 209 GLU A O 1
ATOM 1376 N N . ASP A 1 210 ? -22.369 -11.368 -22.205 1.00 59.21 210 ASP A N 1
ATOM 1377 C CA . ASP A 1 210 ? -22.132 -12.499 -23.095 1.00 60.52 210 ASP A CA 1
ATOM 1378 C C . ASP A 1 210 ? -21.865 -13.757 -22.271 1.00 61.85 210 ASP A C 1
ATOM 1379 O O . ASP A 1 210 ? -21.181 -13.700 -21.254 1.00 62.17 210 ASP A O 1
ATOM 1384 N N . LYS A 1 211 ? -22.399 -14.892 -22.711 1.00 63.79 211 LYS A N 1
ATOM 1385 C CA . LYS A 1 211 ? -22.210 -16.156 -21.980 1.00 65.45 211 LYS A CA 1
ATOM 1386 C C . LYS A 1 211 ? -20.710 -16.482 -21.767 1.00 66.45 211 LYS A C 1
ATOM 1387 O O . LYS A 1 211 ? -20.274 -16.722 -20.629 1.00 66.94 211 LYS A O 1
ATOM 1393 N N . ASP A 1 212 ? -19.931 -16.463 -22.861 1.00 66.58 212 ASP A N 1
ATOM 1394 C CA . ASP A 1 212 ? -18.518 -16.875 -22.836 1.00 65.81 212 ASP A CA 1
ATOM 1395 C C . ASP A 1 212 ? -17.717 -15.975 -21.947 1.00 64.46 212 ASP A C 1
ATOM 1396 O O . ASP A 1 212 ? -16.881 -16.439 -21.164 1.00 64.57 212 ASP A O 1
ATOM 1401 N N . ASP A 1 213 ? -17.943 -14.674 -22.112 1.00 62.49 213 ASP A N 1
ATOM 1402 C CA . ASP A 1 213 ? -17.213 -13.662 -21.376 1.00 60.67 213 ASP A CA 1
ATOM 1403 C C . ASP A 1 213 ? -17.543 -13.729 -19.872 1.00 58.99 213 ASP A C 1
ATOM 1404 O O . ASP A 1 213 ? -16.629 -13.704 -19.048 1.00 59.35 213 ASP A O 1
ATOM 1409 N N . VAL A 1 214 ? -18.823 -13.886 -19.516 1.00 56.67 214 VAL A N 1
ATOM 1410 C CA . VAL A 1 214 ? -19.187 -14.119 -18.105 1.00 55.10 214 VAL A CA 1
ATOM 1411 C C . VAL A 1 214 ? -18.458 -15.346 -17.600 1.00 54.94 214 VAL A C 1
ATOM 1412 O O . VAL A 1 214 ? -18.008 -15.389 -16.453 1.00 54.59 214 VAL A O 1
ATOM 1416 N N . ARG A 1 215 ? -18.300 -16.324 -18.488 1.00 55.00 215 ARG A N 1
ATOM 1417 C CA . ARG A 1 215 ? -17.732 -17.615 -18.130 1.00 54.69 215 ARG A CA 1
ATOM 1418 C C . ARG A 1 215 ? -16.256 -17.507 -17.747 1.00 54.25 215 ARG A C 1
ATOM 1419 O O . ARG A 1 215 ? -15.829 -18.134 -16.776 1.00 54.78 215 ARG A O 1
ATOM 1427 N N . LYS A 1 216 ? -15.494 -16.691 -18.479 1.00 53.24 216 LYS A N 1
ATOM 1428 C CA . LYS A 1 216 ? -14.134 -16.329 -18.061 1.00 53.30 216 LYS A CA 1
ATOM 1429 C C . LYS A 1 216 ? -14.132 -15.586 -16.722 1.00 51.37 216 LYS A C 1
ATOM 1430 O O . LYS A 1 216 ? -13.466 -15.998 -15.758 1.00 50.83 216 LYS A O 1
ATOM 1436 N N . GLY A 1 217 ? -14.860 -14.480 -16.668 1.00 48.26 217 GLY A N 1
ATOM 1437 C CA . GLY A 1 217 ? -15.008 -13.760 -15.427 1.00 45.84 217 GLY A CA 1
ATOM 1438 C C . GLY A 1 217 ? -15.142 -14.707 -14.259 1.00 43.77 217 GLY A C 1
ATOM 1439 O O . GLY A 1 217 ? -14.412 -14.612 -13.287 1.00 42.53 217 GLY A O 1
ATOM 1440 N N . LEU A 1 218 ? -16.070 -15.645 -14.380 1.00 43.27 218 LEU A N 1
ATOM 1441 C CA . LEU A 1 218 ? -16.349 -16.600 -13.312 1.00 43.09 218 LEU A CA 1
ATOM 1442 C C . LEU A 1 218 ? -15.117 -17.449 -12.932 1.00 43.86 218 LEU A C 1
ATOM 1443 O O . LEU A 1 218 ? -14.787 -17.601 -11.738 1.00 42.50 218 LEU A O 1
ATOM 1448 N N . ALA A 1 219 ? -14.456 -18.008 -13.951 1.00 44.85 219 ALA A N 1
ATOM 1449 C CA . ALA A 1 219 ? -13.277 -18.854 -13.740 1.00 45.82 219 ALA A CA 1
ATOM 1450 C C . ALA A 1 219 ? -12.200 -18.050 -12.984 1.00 46.57 219 ALA A C 1
ATOM 1451 O O . ALA A 1 219 ? -11.516 -18.565 -12.084 1.00 46.55 219 ALA A O 1
ATOM 1453 N N . ALA A 1 220 ? -12.084 -16.775 -13.339 1.00 46.33 220 ALA A N 1
ATOM 1454 C CA . ALA A 1 220 ? -11.210 -15.890 -12.639 1.00 44.58 220 ALA A CA 1
ATOM 1455 C C . ALA A 1 220 ? -11.712 -15.710 -11.206 1.00 43.37 220 ALA A C 1
ATOM 1456 O O . ALA A 1 220 ? -11.036 -16.120 -10.294 1.00 43.20 220 ALA A O 1
ATOM 1458 N N . PHE A 1 221 ? -12.925 -15.189 -11.010 1.00 43.19 221 PHE A N 1
ATOM 1459 C CA . PHE A 1 221 ? -13.447 -14.982 -9.640 1.00 44.02 221 PHE A CA 1
ATOM 1460 C C . PHE A 1 221 ? -13.199 -16.179 -8.746 1.00 45.31 221 PHE A C 1
ATOM 1461 O O . PHE A 1 221 ? -12.944 -16.042 -7.549 1.00 44.36 221 PHE A O 1
ATOM 1469 N N . ASN A 1 222 ? -13.267 -17.357 -9.345 1.00 47.67 222 ASN A N 1
ATOM 1470 C CA . ASN A 1 222 ? -13.059 -18.583 -8.623 1.00 49.37 222 ASN A CA 1
ATOM 1471 C C . ASN A 1 222 ? -11.635 -18.772 -8.135 1.00 50.07 222 ASN A C 1
ATOM 1472 O O . ASN A 1 222 ? -11.431 -18.929 -6.954 1.00 51.20 222 ASN A O 1
ATOM 1477 N N . GLU A 1 223 ? -10.649 -18.742 -9.028 1.00 51.31 223 GLU A N 1
ATOM 1478 C CA . GLU A 1 223 ? -9.254 -18.913 -8.584 1.00 52.42 223 GLU A CA 1
ATOM 1479 C C . GLU A 1 223 ? -8.902 -17.860 -7.532 1.00 51.53 223 GLU A C 1
ATOM 1480 O O . GLU A 1 223 ? -8.263 -18.160 -6.520 1.00 50.40 223 GLU A O 1
ATOM 1486 N N . GLN A 1 224 ? -9.410 -16.650 -7.732 1.00 50.95 224 GLN A N 1
ATOM 1487 C CA . GLN A 1 224 ? -9.013 -15.518 -6.919 1.00 50.51 224 GLN A CA 1
ATOM 1488 C C . GLN A 1 224 ? -9.634 -15.605 -5.547 1.00 50.34 224 GLN A C 1
ATOM 1489 O O . GLN A 1 224 ? -8.948 -15.418 -4.547 1.00 51.38 224 GLN A O 1
ATOM 1495 N N . THR A 1 225 ? -10.913 -15.934 -5.472 1.00 49.04 225 THR A N 1
ATOM 1496 C CA . THR A 1 225 ? -11.459 -16.292 -4.183 1.00 49.09 225 THR A CA 1
ATOM 1497 C C . THR A 1 225 ? -10.623 -17.425 -3.540 1.00 49.59 225 THR A C 1
ATOM 1498 O O . THR A 1 225 ? -9.927 -17.189 -2.571 1.00 49.28 225 THR A O 1
ATOM 1502 N N . ASP A 1 226 ? -10.641 -18.623 -4.124 1.00 50.77 226 ASP A N 1
ATOM 1503 C CA . ASP A 1 226 ? -9.785 -19.726 -3.665 1.00 52.39 226 ASP A CA 1
ATOM 1504 C C . ASP A 1 226 ? -8.463 -19.233 -3.162 1.00 52.76 226 ASP A C 1
ATOM 1505 O O . ASP A 1 226 ? -8.079 -19.536 -2.039 1.00 53.41 226 ASP A O 1
ATOM 1510 N N . TRP A 1 227 ? -7.749 -18.484 -4.003 1.00 52.84 227 TRP A N 1
ATOM 1511 C CA . TRP A 1 227 ? -6.408 -18.001 -3.640 1.00 52.54 227 TRP A CA 1
ATOM 1512 C C . TRP A 1 227 ? -6.405 -17.181 -2.355 1.00 51.32 227 TRP A C 1
ATOM 1513 O O . TRP A 1 227 ? -5.567 -17.380 -1.475 1.00 51.48 227 TRP A O 1
ATOM 1524 N N . LEU A 1 228 ? -7.307 -16.221 -2.282 1.00 49.19 228 LEU A N 1
ATOM 1525 C CA . LEU A 1 228 ? -7.292 -15.297 -1.207 1.00 48.00 228 LEU A CA 1
ATOM 1526 C C . LEU A 1 228 ? -7.738 -16.018 0.048 1.00 48.07 228 LEU A C 1
ATOM 1527 O O . LEU A 1 228 ? -7.175 -15.801 1.099 1.00 48.44 228 LEU A O 1
ATOM 1532 N N . ILE A 1 229 ? -8.718 -16.918 -0.078 1.00 48.20 229 ILE A N 1
ATOM 1533 C CA . ILE A 1 229 ? -9.242 -17.643 1.078 1.00 47.98 229 ILE A CA 1
ATOM 1534 C C . ILE A 1 229 ? -8.139 -18.457 1.677 1.00 49.72 229 ILE A C 1
ATOM 1535 O O . ILE A 1 229 ? -7.857 -18.356 2.881 1.00 50.62 229 ILE A O 1
ATOM 1540 N N . LYS A 1 230 ? -7.509 -19.259 0.825 1.00 51.02 230 LYS A N 1
ATOM 1541 C CA . LYS A 1 230 ? -6.411 -20.127 1.216 1.00 53.00 230 LYS A CA 1
ATOM 1542 C C . LYS A 1 230 ? -5.310 -19.326 1.925 1.00 53.71 230 LYS A C 1
ATOM 1543 O O . LYS A 1 230 ? -4.953 -19.599 3.074 1.00 53.84 230 LYS A O 1
ATOM 1549 N N . HIS A 1 231 ? -4.837 -18.288 1.249 1.00 54.59 231 HIS A N 1
ATOM 1550 C CA . HIS A 1 231 ? -3.580 -17.646 1.585 1.00 54.35 231 HIS A CA 1
ATOM 1551 C C . HIS A 1 231 ? -3.707 -16.530 2.601 1.00 54.08 231 HIS A C 1
ATOM 1552 O O . HIS A 1 231 ? -2.698 -16.076 3.140 1.00 55.00 231 HIS A O 1
ATOM 1559 N N . ALA A 1 232 ? -4.933 -16.083 2.873 1.00 52.39 232 ALA A N 1
ATOM 1560 C CA . ALA A 1 232 ? -5.144 -15.154 3.969 1.00 51.06 232 ALA A CA 1
ATOM 1561 C C . ALA A 1 232 ? -5.783 -15.874 5.130 1.00 51.87 232 ALA A C 1
ATOM 1562 O O . ALA A 1 232 ? -6.254 -15.236 6.073 1.00 51.86 232 ALA A O 1
ATOM 1564 N N . LYS A 1 233 ? -5.778 -17.215 5.057 1.00 52.48 233 LYS A N 1
ATOM 1565 C CA . LYS A 1 233 ? -6.147 -18.087 6.182 1.00 52.41 233 LYS A CA 1
ATOM 1566 C C . LYS A 1 233 ? -7.394 -17.555 6.835 1.00 51.77 233 LYS A C 1
ATOM 1567 O O . LYS A 1 233 ? -7.433 -17.369 8.054 1.00 51.58 233 LYS A O 1
ATOM 1573 N N . LEU A 1 234 ? -8.364 -17.200 5.992 1.00 51.26 234 LEU A N 1
ATOM 1574 C CA . LEU A 1 234 ? -9.736 -16.916 6.409 1.00 51.08 234 LEU A CA 1
ATOM 1575 C C . LEU A 1 234 ? -10.544 -18.074 5.874 1.00 51.46 234 LEU A C 1
ATOM 1576 O 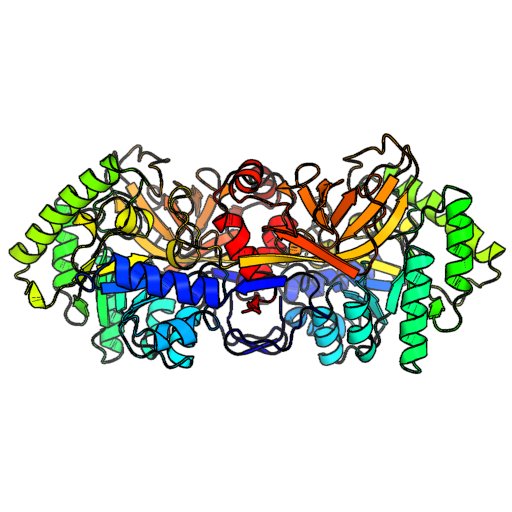O . LEU A 1 234 ? -10.034 -18.833 5.048 1.00 51.71 234 LEU A O 1
ATOM 1581 N N . ASP A 1 235 ? -11.785 -18.245 6.326 1.00 51.75 235 ASP A N 1
ATOM 1582 C CA . ASP A 1 235 ? -12.513 -19.474 5.945 1.00 52.96 235 ASP A CA 1
ATOM 1583 C C . ASP A 1 235 ? -13.857 -19.315 5.219 1.00 51.79 235 ASP A C 1
ATOM 1584 O O . ASP A 1 235 ? -14.708 -18.510 5.631 1.00 51.37 235 ASP A O 1
ATOM 1589 N N . ARG A 1 236 ? -14.039 -20.126 4.164 1.00 49.91 236 ARG A N 1
ATOM 1590 C CA . ARG A 1 236 ? -15.311 -20.219 3.414 1.00 48.95 236 ARG A CA 1
ATOM 1591 C C . ARG A 1 236 ? -16.536 -19.990 4.263 1.00 49.18 236 ARG A C 1
ATOM 1592 O O . ARG A 1 236 ? -17.345 -19.126 3.962 1.00 48.91 236 ARG A O 1
ATOM 1600 N N . SER A 1 237 ? -16.660 -20.785 5.322 1.00 50.00 237 SER A N 1
ATOM 1601 C CA . SER A 1 237 ? -17.859 -20.826 6.159 1.00 51.06 237 SER A CA 1
ATOM 1602 C C . SER A 1 237 ? -18.437 -19.470 6.547 1.00 50.46 237 SER A C 1
ATOM 1603 O O . SER A 1 237 ? -19.636 -19.344 6.764 1.00 50.25 237 SER A O 1
ATOM 1606 N N . LYS A 1 238 ? -17.598 -18.457 6.629 1.00 50.17 238 LYS A N 1
ATOM 1607 C CA . LYS A 1 238 ? -18.053 -17.208 7.174 1.00 50.22 238 LYS A CA 1
ATOM 1608 C C . LYS A 1 238 ? -18.110 -16.088 6.153 1.00 49.26 238 LYS A C 1
ATOM 1609 O O . LYS A 1 238 ? -18.227 -14.916 6.516 1.00 49.90 238 LYS A O 1
ATOM 1615 N N . LEU A 1 239 ? -18.093 -16.472 4.871 1.00 47.07 239 LEU A N 1
ATOM 1616 C CA . LEU A 1 239 ? -18.211 -15.542 3.749 1.00 44.55 239 LEU A CA 1
ATOM 1617 C C . LEU A 1 239 ? -19.351 -15.950 2.842 1.00 43.81 239 LEU A C 1
ATOM 1618 O O . LEU A 1 239 ? -19.647 -17.140 2.720 1.00 44.66 239 LEU A O 1
ATOM 1623 N N . THR A 1 240 ? -19.976 -14.979 2.174 1.00 42.65 240 THR A N 1
ATOM 1624 C CA . THR A 1 240 ? -20.795 -15.291 0.974 1.00 41.92 240 THR A CA 1
ATOM 1625 C C . THR A 1 240 ? -20.183 -14.744 -0.293 1.00 40.82 240 THR A C 1
ATOM 1626 O O . THR A 1 240 ? -19.851 -13.568 -0.374 1.00 41.79 240 THR A O 1
ATOM 1630 N N . LEU A 1 241 ? -19.986 -15.621 -1.261 1.00 38.92 241 LEU A N 1
ATOM 1631 C CA . LEU A 1 241 ? -19.333 -15.251 -2.495 1.00 37.87 241 LEU A CA 1
ATOM 1632 C C . LEU A 1 241 ? -20.393 -14.954 -3.520 1.00 37.96 241 LEU A C 1
ATOM 1633 O O . LEU A 1 241 ? -21.176 -15.846 -3.851 1.00 40.07 241 LEU A O 1
ATOM 1638 N N . HIS A 1 242 ? -20.420 -13.732 -4.066 1.00 35.83 242 HIS A N 1
ATOM 1639 C CA . HIS A 1 242 ? -21.539 -13.353 -4.925 1.00 33.85 242 HIS A CA 1
ATOM 1640 C C . HIS A 1 242 ? -21.198 -12.555 -6.180 1.00 33.29 242 HIS A C 1
ATOM 1641 O O . HIS A 1 242 ? -21.004 -11.346 -6.113 1.00 33.63 242 HIS A O 1
ATOM 1648 N N . ALA A 1 243 ? -21.214 -13.222 -7.337 1.00 32.88 243 ALA A N 1
ATOM 1649 C CA . ALA A 1 243 ? -20.887 -12.565 -8.617 1.00 31.59 243 ALA A CA 1
ATOM 1650 C C . ALA A 1 243 ? -22.057 -12.271 -9.584 1.00 32.59 243 ALA A C 1
ATOM 1651 O O . ALA A 1 243 ? -21.987 -11.317 -10.369 1.00 33.85 243 ALA A O 1
ATOM 1653 N N . ALA A 1 244 ? -23.124 -13.071 -9.534 1.00 33.38 244 ALA A N 1
ATOM 1654 C CA . ALA A 1 244 ? -24.168 -13.023 -10.586 1.00 34.47 244 ALA A CA 1
ATOM 1655 C C . ALA A 1 244 ? -25.133 -11.840 -10.545 1.00 35.41 244 ALA A C 1
ATOM 1656 O O . ALA A 1 244 ? -25.883 -11.656 -9.570 1.00 36.52 244 ALA A O 1
ATOM 1658 N N . ASN A 1 245 ? -25.131 -11.059 -11.625 1.00 36.14 245 ASN A N 1
ATOM 1659 C CA . ASN A 1 245 ? -26.210 -10.106 -11.888 1.00 36.91 245 ASN A CA 1
ATOM 1660 C C . ASN A 1 245 ? -27.414 -10.816 -12.514 1.00 36.45 245 ASN A C 1
ATOM 1661 O O . ASN A 1 245 ? -27.449 -12.056 -12.532 1.00 35.11 245 ASN A O 1
ATOM 1666 N N . SER A 1 246 ? -28.404 -10.046 -13.004 1.00 37.07 246 SER A N 1
ATOM 1667 C CA . SER A 1 246 ? -29.542 -10.645 -13.748 1.00 37.29 246 SER A CA 1
ATOM 1668 C C . SER A 1 246 ? -29.015 -11.546 -14.839 1.00 38.84 246 SER A C 1
ATOM 1669 O O . SER A 1 246 ? -29.018 -12.779 -14.660 1.00 40.07 246 SER A O 1
ATOM 1672 N N . PHE A 1 247 ? -28.503 -10.949 -15.933 1.00 38.48 247 PHE A N 1
ATOM 1673 C CA . PHE A 1 247 ? -28.109 -11.734 -17.116 1.00 39.04 247 PHE A CA 1
ATOM 1674 C C . PHE A 1 247 ? -27.292 -12.973 -16.764 1.00 38.67 247 PHE A C 1
ATOM 1675 O O . PHE A 1 247 ? -27.554 -14.064 -17.279 1.00 37.92 247 PHE A O 1
ATOM 1683 N N . ALA A 1 248 ? -26.296 -12.779 -15.903 1.00 38.87 248 ALA A N 1
ATOM 1684 C CA . ALA A 1 248 ? -25.511 -13.867 -15.329 1.00 39.09 248 ALA A CA 1
ATOM 1685 C C . ALA A 1 248 ? -26.364 -14.982 -14.683 1.00 40.09 248 ALA A C 1
ATOM 1686 O O . ALA A 1 248 ? -26.222 -16.148 -15.035 1.00 40.82 248 ALA A O 1
ATOM 1688 N N . THR A 1 249 ? -27.236 -14.628 -13.739 1.00 40.34 249 THR A N 1
ATOM 1689 C CA . THR A 1 249 ? -28.084 -15.621 -13.092 1.00 40.22 249 THR A CA 1
ATOM 1690 C C . THR A 1 249 ? -28.858 -16.424 -14.121 1.00 40.94 249 THR A C 1
ATOM 1691 O O . THR A 1 249 ? -28.733 -17.642 -14.188 1.00 41.54 249 THR A O 1
ATOM 1695 N N . LEU A 1 250 ? -29.612 -15.735 -14.960 1.00 41.30 250 LEU A N 1
ATOM 1696 C CA . LEU A 1 250 ? -30.515 -16.400 -15.878 1.00 42.78 250 LEU A CA 1
ATOM 1697 C C . LEU A 1 250 ? -29.834 -17.178 -16.995 1.00 44.19 250 LEU A C 1
ATOM 1698 O O . LEU A 1 250 ? -30.423 -18.114 -17.546 1.00 44.95 250 LEU A O 1
ATOM 1703 N N . GLU A 1 251 ? -28.637 -16.760 -17.388 1.00 44.43 251 GLU A N 1
ATOM 1704 C CA . GLU A 1 251 ? -27.991 -17.394 -18.516 1.00 44.64 251 GLU A CA 1
ATOM 1705 C C . GLU A 1 251 ? -26.809 -18.315 -18.155 1.00 44.40 251 GLU A C 1
ATOM 1706 O O . GLU A 1 251 ? -26.689 -19.398 -18.705 1.00 45.91 251 GLU A O 1
ATOM 1712 N N . VAL A 1 252 ? -25.972 -17.912 -17.207 1.00 42.85 252 VAL A N 1
ATOM 1713 C CA . VAL A 1 252 ? -24.842 -18.747 -16.784 1.00 42.27 252 VAL A CA 1
ATOM 1714 C C . VAL A 1 252 ? -25.008 -19.289 -15.327 1.00 43.33 252 VAL A C 1
ATOM 1715 O O . VAL A 1 252 ? -24.213 -18.987 -14.443 1.00 42.67 252 VAL A O 1
ATOM 1719 N N . PRO A 1 253 ? -26.028 -20.129 -15.097 1.00 44.16 253 PRO A N 1
ATOM 1720 C CA . PRO A 1 253 ? -26.410 -20.495 -13.744 1.00 44.68 253 PRO A CA 1
ATOM 1721 C C . PRO A 1 253 ? -25.267 -20.999 -12.858 1.00 45.12 253 PRO A C 1
ATOM 1722 O O . PRO A 1 253 ? -25.327 -20.811 -11.630 1.00 45.06 253 PRO A O 1
ATOM 1726 N N . GLU A 1 254 ? -24.260 -21.660 -13.447 1.00 44.74 254 GLU A N 1
ATOM 1727 C CA . GLU A 1 254 ? -23.110 -22.134 -12.644 1.00 45.01 254 GLU A CA 1
ATOM 1728 C C . GLU A 1 254 ? -22.505 -20.974 -11.851 1.00 44.43 254 GLU A C 1
ATOM 1729 O O . GLU A 1 254 ? -21.984 -21.156 -10.726 1.00 43.71 254 GLU A O 1
ATOM 1735 N N . ALA A 1 255 ? -22.661 -19.778 -12.433 1.00 42.94 255 ALA A N 1
ATOM 1736 C CA . ALA A 1 255 ? -22.191 -18.516 -11.879 1.00 39.72 255 ALA A CA 1
ATOM 1737 C C . ALA A 1 255 ? -22.999 -18.025 -10.714 1.00 37.40 255 ALA A C 1
ATOM 1738 O O . ALA A 1 255 ? -22.735 -16.962 -10.207 1.00 36.03 255 ALA A O 1
ATOM 1740 N N . ARG A 1 256 ? -23.986 -18.796 -10.287 1.00 37.07 256 ARG A N 1
ATOM 1741 C CA . ARG A 1 256 ? -24.807 -18.406 -9.137 1.00 36.84 256 ARG A CA 1
ATOM 1742 C C . ARG A 1 256 ? -24.072 -18.362 -7.793 1.00 37.71 256 ARG A C 1
ATOM 1743 O O . ARG A 1 256 ? -24.102 -17.332 -7.108 1.00 38.25 256 ARG A O 1
ATOM 1751 N N . LEU A 1 257 ? -23.374 -19.450 -7.444 1.00 38.29 257 LEU A N 1
ATOM 1752 C CA . LEU A 1 257 ? -22.646 -19.544 -6.161 1.00 38.85 257 LEU A CA 1
ATOM 1753 C C . LEU A 1 257 ? -23.580 -19.185 -5.008 1.00 39.88 257 LEU A C 1
ATOM 1754 O O . LEU A 1 257 ? -24.779 -19.477 -5.047 1.00 39.96 257 LEU A O 1
ATOM 1759 N N . ASP A 1 258 ? -23.046 -18.489 -4.018 1.00 40.17 258 ASP A N 1
ATOM 1760 C CA . ASP A 1 258 ? -23.741 -18.327 -2.757 1.00 40.66 258 ASP A CA 1
ATOM 1761 C C . ASP A 1 258 ? -25.009 -17.496 -2.797 1.00 39.86 258 ASP A C 1
ATOM 1762 O O . ASP A 1 258 ? -25.974 -17.819 -2.108 1.00 40.70 258 ASP A O 1
ATOM 1767 N N . MET A 1 259 ? -24.999 -16.432 -3.593 1.00 38.44 259 MET A N 1
ATOM 1768 C CA . MET A 1 259 ? -26.095 -15.456 -3.635 1.00 37.46 259 MET A CA 1
ATOM 1769 C C . MET A 1 259 ? -26.080 -14.691 -4.963 1.00 38.79 259 MET A C 1
ATOM 1770 O O . MET A 1 259 ? -25.014 -14.543 -5.614 1.00 39.44 259 MET A O 1
ATOM 1775 N N . VAL A 1 260 ? -27.248 -14.244 -5.409 1.00 38.69 260 VAL A N 1
ATOM 1776 C CA . VAL A 1 260 ? -27.268 -13.359 -6.577 1.00 39.38 260 VAL A CA 1
ATOM 1777 C C . VAL A 1 260 ? -27.880 -11.981 -6.269 1.00 40.60 260 VAL A C 1
ATOM 1778 O O . VAL A 1 260 ? -28.728 -11.818 -5.373 1.00 42.02 260 VAL A O 1
ATOM 1782 N N . ARG A 1 261 ? -27.404 -10.979 -6.965 1.00 39.96 261 ARG A N 1
ATOM 1783 C CA . ARG A 1 261 ? -28.001 -9.703 -6.817 1.00 39.83 261 ARG A CA 1
ATOM 1784 C C . ARG A 1 261 ? -28.656 -9.373 -8.158 1.00 40.60 261 ARG A C 1
ATOM 1785 O O . ARG A 1 261 ? -28.006 -9.414 -9.213 1.00 40.18 261 ARG A O 1
ATOM 1793 N N . THR A 1 262 ? -29.951 -9.075 -8.112 1.00 40.62 262 THR A N 1
ATOM 1794 C CA . THR A 1 262 ? -30.750 -8.936 -9.323 1.00 39.72 262 THR A CA 1
ATOM 1795 C C . THR A 1 262 ? -31.613 -7.692 -9.262 1.00 40.29 262 THR A C 1
ATOM 1796 O O . THR A 1 262 ? -32.547 -7.574 -8.411 1.00 39.60 262 THR A O 1
ATOM 1800 N N . GLY A 1 263 ? -31.272 -6.747 -10.136 1.00 39.09 263 GLY A N 1
ATOM 1801 C CA . GLY A 1 263 ? -32.088 -5.597 -10.362 1.00 37.95 263 GLY A CA 1
ATOM 1802 C C . GLY A 1 263 ? -33.025 -5.932 -11.479 1.00 37.57 263 GLY A C 1
ATOM 1803 O O . GLY A 1 263 ? -34.057 -6.541 -11.266 1.00 37.08 263 GLY A O 1
ATOM 1804 N N . GLY A 1 264 ? -32.593 -5.606 -12.689 1.00 37.76 264 GLY A N 1
ATOM 1805 C CA . GLY A 1 264 ? -33.429 -5.622 -13.880 1.00 36.70 264 GLY A CA 1
ATOM 1806 C C . GLY A 1 264 ? -34.511 -6.668 -13.930 1.00 36.24 264 GLY A C 1
ATOM 1807 O O . GLY A 1 264 ? -35.681 -6.345 -14.149 1.00 36.52 264 GLY A O 1
ATOM 1808 N N . ALA A 1 265 ? -34.120 -7.925 -13.753 1.00 35.71 265 ALA A N 1
ATOM 1809 C CA . ALA A 1 265 ? -35.046 -9.040 -13.875 1.00 35.51 265 ALA A CA 1
ATOM 1810 C C . ALA A 1 265 ? -36.236 -8.837 -12.968 1.00 36.79 265 ALA A C 1
ATOM 1811 O O . ALA A 1 265 ? -37.375 -9.047 -13.379 1.00 39.23 265 ALA A O 1
ATOM 1813 N N . LEU A 1 266 ? -35.971 -8.438 -11.722 1.00 36.26 266 LEU A N 1
ATOM 1814 C CA . LEU A 1 266 ? -37.018 -8.029 -10.792 1.00 33.42 266 LEU A CA 1
ATOM 1815 C C . LEU A 1 266 ? -38.050 -7.192 -11.503 1.00 32.33 266 LEU A C 1
ATOM 1816 O O . LEU A 1 266 ? -39.209 -7.505 -11.497 1.00 31.61 266 LEU A O 1
ATOM 1821 N N . PHE A 1 267 ? -37.599 -6.165 -12.189 1.00 33.36 267 PHE A N 1
ATOM 1822 C CA . PHE A 1 267 ? -38.504 -5.248 -12.854 1.00 34.29 267 PHE A CA 1
ATOM 1823 C C . PHE A 1 267 ? -38.814 -5.593 -14.344 1.00 33.27 267 PHE A C 1
ATOM 1824 O O . PHE A 1 267 ? -39.530 -4.859 -15.022 1.00 33.23 267 PHE A O 1
ATOM 1832 N N . GLY A 1 268 ? -38.309 -6.708 -14.832 1.00 31.35 268 GLY A N 1
ATOM 1833 C CA . GLY A 1 268 ? -38.759 -7.190 -16.112 1.00 32.53 268 GLY A CA 1
ATOM 1834 C C . GLY A 1 268 ? -38.143 -6.508 -17.322 1.00 33.73 268 GLY A C 1
ATOM 1835 O O . GLY A 1 268 ? -38.712 -6.517 -18.418 1.00 32.74 268 GLY A O 1
ATOM 1836 N N . ASP A 1 269 ? -36.998 -5.880 -17.119 1.00 35.16 269 ASP A N 1
ATOM 1837 C CA . ASP A 1 269 ? -36.108 -5.611 -18.215 1.00 36.54 269 ASP A CA 1
ATOM 1838 C C . ASP A 1 269 ? -34.839 -6.358 -17.891 1.00 39.34 269 ASP A C 1
ATOM 1839 O O . ASP A 1 269 ? -34.101 -6.017 -16.962 1.00 39.53 269 ASP A O 1
ATOM 1844 N N . THR A 1 270 ? -34.673 -7.468 -18.589 1.00 42.36 270 THR A N 1
ATOM 1845 C CA . THR A 1 270 ? -33.472 -8.262 -18.555 1.00 43.40 270 THR A CA 1
ATOM 1846 C C . THR A 1 270 ? -33.523 -8.914 -19.909 1.00 45.63 270 THR A C 1
ATOM 1847 O O . THR A 1 270 ? -34.382 -8.558 -20.705 1.00 45.23 270 THR A O 1
ATOM 1851 N N . VAL A 1 271 ? -32.617 -9.852 -20.181 1.00 49.38 271 VAL A N 1
ATOM 1852 C CA . VAL A 1 271 ? -32.626 -10.640 -21.439 1.00 51.63 271 VAL A CA 1
ATOM 1853 C C . VAL A 1 271 ? -33.998 -10.567 -22.098 1.00 52.07 271 VAL A C 1
ATOM 1854 O O . VAL A 1 271 ? -34.973 -11.131 -21.555 1.00 52.55 271 VAL A O 1
ATOM 1858 N N . PRO A 1 272 ? -34.092 -9.859 -23.253 1.00 51.48 272 PRO A N 1
ATOM 1859 C CA . PRO A 1 272 ? -35.378 -9.723 -23.941 1.00 51.06 272 PRO A CA 1
ATOM 1860 C C . PRO A 1 272 ? -36.104 -11.059 -24.162 1.00 51.38 272 PRO A C 1
ATOM 1861 O O . PRO A 1 272 ? -37.342 -11.122 -24.056 1.00 50.13 272 PRO A O 1
ATOM 1865 N N . ALA A 1 273 ? -35.342 -12.123 -24.404 1.00 52.43 273 ALA A N 1
ATOM 1866 C CA . ALA A 1 273 ? -35.945 -13.427 -24.680 1.00 53.32 273 ALA A CA 1
ATOM 1867 C C . ALA A 1 273 ? -36.726 -14.036 -23.491 1.00 53.16 273 ALA A C 1
ATOM 1868 O O . ALA A 1 273 ? -37.786 -14.608 -23.689 1.00 52.91 273 ALA A O 1
ATOM 1870 N N . ARG A 1 274 ? -36.208 -13.905 -22.267 1.00 53.78 274 ARG A N 1
ATOM 1871 C CA . ARG A 1 274 ? -36.902 -14.455 -21.085 1.00 53.51 274 ARG A CA 1
ATOM 1872 C C . ARG A 1 274 ? -38.115 -13.614 -20.837 1.00 52.42 274 ARG A C 1
ATOM 1873 O O . ARG A 1 274 ? -38.049 -12.612 -20.121 1.00 52.32 274 ARG A O 1
ATOM 1881 N N . THR A 1 275 ? -39.220 -13.988 -21.468 1.00 51.24 275 THR A N 1
ATOM 1882 C CA . THR A 1 275 ? -40.410 -13.149 -21.433 1.00 49.87 275 THR A CA 1
ATOM 1883 C C . THR A 1 275 ? -41.287 -13.473 -20.249 1.00 49.87 275 THR A C 1
ATOM 1884 O O . THR A 1 275 ? -42.355 -12.933 -20.125 1.00 49.83 275 THR A O 1
ATOM 1888 N N . GLU A 1 276 ? -40.823 -14.350 -19.368 1.00 50.27 276 GLU A N 1
ATOM 1889 C CA . GLU A 1 276 ? -41.580 -14.649 -18.157 1.00 50.97 276 GLU A CA 1
ATOM 1890 C C . GLU A 1 276 ? -41.293 -13.586 -17.109 1.00 51.33 276 GLU A C 1
ATOM 1891 O O . GLU A 1 276 ? -41.837 -13.616 -15.975 1.00 51.70 276 GLU A O 1
ATOM 1897 N N . TYR A 1 277 ? -40.420 -12.654 -17.480 1.00 50.57 277 TYR A N 1
ATOM 1898 C CA . TYR A 1 277 ? -40.089 -11.564 -16.596 1.00 50.49 277 TYR A CA 1
ATOM 1899 C C . TYR A 1 277 ? -40.868 -10.324 -17.028 1.00 51.41 277 TYR A C 1
ATOM 1900 O O . TYR A 1 277 ? -40.611 -9.748 -18.091 1.00 52.52 277 TYR A O 1
ATOM 1909 N N . GLN A 1 278 ? -41.890 -9.997 -16.220 1.00 51.92 278 GLN A N 1
ATOM 1910 C CA . GLN A 1 278 ? -42.940 -9.015 -16.544 1.00 51.93 278 GLN A CA 1
ATOM 1911 C C . GLN A 1 278 ? -42.543 -7.587 -16.246 1.00 51.77 278 GLN A C 1
ATOM 1912 O O . GLN A 1 278 ? -42.133 -7.295 -15.125 1.00 52.19 278 GLN A O 1
ATOM 1918 N N . ARG A 1 279 ? -42.756 -6.684 -17.211 1.00 51.58 279 ARG A N 1
ATOM 1919 C CA . ARG A 1 279 ? -42.474 -5.254 -17.013 1.00 51.59 279 ARG A CA 1
ATOM 1920 C C . ARG A 1 279 ? -43.227 -4.689 -15.821 1.00 50.85 279 ARG A C 1
ATOM 1921 O O . ARG A 1 279 ? -44.427 -4.883 -15.695 1.00 51.54 279 ARG A O 1
ATOM 1929 N N . ALA A 1 280 ? -42.517 -3.983 -14.949 1.00 49.09 280 ALA A N 1
ATOM 1930 C CA . ALA A 1 280 ? -43.112 -3.490 -13.739 1.00 47.47 280 ALA A CA 1
ATOM 1931 C C . ALA A 1 280 ? -43.497 -2.005 -13.850 1.00 48.31 280 ALA A C 1
ATOM 1932 O O . ALA A 1 280 ? -44.299 -1.501 -13.039 1.00 48.56 280 ALA A O 1
ATOM 1934 N N . MET A 1 281 ? -42.954 -1.315 -14.863 1.00 48.03 281 MET A N 1
ATOM 1935 C CA . MET A 1 281 ? -43.045 0.159 -14.940 1.00 47.74 281 MET A CA 1
ATOM 1936 C C . MET A 1 281 ? -43.631 0.667 -16.243 1.00 48.15 281 MET A C 1
ATOM 1937 O O . MET A 1 281 ? -43.041 0.480 -17.315 1.00 49.56 281 MET A O 1
ATOM 1942 N N . GLN A 1 282 ? -44.752 1.370 -16.161 1.00 46.96 282 GLN A N 1
ATOM 1943 C CA . GLN A 1 282 ? -45.274 2.048 -17.339 1.00 45.63 282 GLN A CA 1
ATOM 1944 C C . GLN A 1 282 ? -45.173 3.560 -17.115 1.00 44.23 282 GLN A C 1
ATOM 1945 O O . GLN A 1 282 ? -45.381 4.041 -15.974 1.00 43.89 282 GLN A O 1
ATOM 1951 N N . PHE A 1 283 ? -44.782 4.301 -18.164 1.00 40.96 283 PHE A N 1
ATOM 1952 C CA . PHE A 1 283 ? -44.621 5.757 -18.052 1.00 38.36 283 PHE A CA 1
ATOM 1953 C C . PHE A 1 283 ? -45.720 6.428 -18.866 1.00 38.89 283 PHE A C 1
ATOM 1954 O O . PHE A 1 283 ? -45.983 6.018 -20.003 1.00 39.93 283 PHE A O 1
ATOM 1962 N N . LYS A 1 284 ? -46.385 7.427 -18.263 1.00 37.71 284 LYS A N 1
ATOM 1963 C CA . LYS A 1 284 ? -47.677 7.948 -18.750 1.00 36.70 284 LYS A CA 1
ATOM 1964 C C . LYS A 1 284 ? -47.805 9.450 -18.523 1.00 38.13 284 LYS A C 1
ATOM 1965 O O . LYS A 1 284 ? -47.206 9.969 -17.587 1.00 40.73 284 LYS A O 1
ATOM 1971 N N . SER A 1 285 ? -48.595 10.138 -19.370 1.00 37.38 285 SER A N 1
ATOM 1972 C CA . SER A 1 285 ? -49.022 11.544 -19.147 1.00 35.87 285 SER A CA 1
ATOM 1973 C C . SER A 1 285 ? -50.513 11.683 -19.520 1.00 35.11 285 SER A C 1
ATOM 1974 O O . SER A 1 285 ? -51.158 10.681 -19.760 1.00 34.80 285 SER A O 1
ATOM 1977 N N . HIS A 1 286 ? -51.058 12.910 -19.487 1.00 34.89 286 HIS A N 1
ATOM 1978 C CA . HIS A 1 286 ? -52.446 13.216 -19.935 1.00 35.02 286 HIS A CA 1
ATOM 1979 C C . HIS A 1 286 ? -52.393 14.044 -21.227 1.00 33.96 286 HIS A C 1
ATOM 1980 O O . HIS A 1 286 ? -51.415 14.717 -21.477 1.00 34.42 286 HIS A O 1
ATOM 1987 N N . VAL A 1 287 ? -53.476 14.050 -21.995 1.00 32.89 287 VAL A N 1
ATOM 1988 C CA . VAL A 1 287 ? -53.689 15.071 -23.026 1.00 32.87 287 VAL A CA 1
ATOM 1989 C C . VAL A 1 287 ? -54.346 16.332 -22.440 1.00 32.97 287 VAL A C 1
ATOM 1990 O O . VAL A 1 287 ? -55.438 16.277 -21.886 1.00 34.21 287 VAL A O 1
ATOM 1994 N N . ALA A 1 288 ? -53.692 17.471 -22.587 1.00 32.83 288 ALA A N 1
ATOM 1995 C CA . ALA A 1 288 ? -54.189 18.700 -22.002 1.00 32.25 288 ALA A CA 1
ATOM 1996 C C . ALA A 1 288 ? -55.422 19.111 -22.728 1.00 33.23 288 ALA A C 1
ATOM 1997 O O . ALA A 1 288 ? -56.430 19.440 -22.100 1.00 33.92 288 ALA A O 1
ATOM 1999 N N . ALA A 1 289 ? -55.339 19.045 -24.067 1.00 33.76 289 ALA A N 1
ATOM 2000 C CA . ALA A 1 289 ? -56.302 19.650 -25.002 1.00 33.91 289 ALA A CA 1
ATOM 2001 C C . ALA A 1 289 ? -55.786 19.441 -26.415 1.00 35.26 289 ALA A C 1
ATOM 2002 O O . ALA A 1 289 ? -54.583 19.200 -26.616 1.00 35.70 289 ALA A O 1
ATOM 2004 N N . VAL A 1 290 ? -56.683 19.512 -27.400 1.00 35.94 290 VAL A N 1
ATOM 2005 C CA . VAL A 1 290 ? -56.273 19.357 -28.800 1.00 36.63 290 VAL A CA 1
ATOM 2006 C C . VAL A 1 290 ? -56.645 20.593 -29.613 1.00 39.13 290 VAL A C 1
ATOM 2007 O O . VAL A 1 290 ? -57.808 21.023 -29.611 1.00 40.28 290 VAL A O 1
ATOM 2011 N N . HIS A 1 291 ? -55.642 21.141 -30.314 1.00 40.87 291 HIS A N 1
ATOM 2012 C CA . HIS A 1 291 ? -55.745 22.389 -31.104 1.00 41.61 291 HIS A CA 1
ATOM 2013 C C . HIS A 1 291 ? -55.680 22.134 -32.601 1.00 42.11 291 HIS A C 1
ATOM 2014 O O . HIS A 1 291 ? -55.058 21.159 -33.050 1.00 41.97 291 HIS A O 1
ATOM 2021 N N . SER A 1 292 ? -56.252 23.048 -33.377 1.00 42.74 292 SER A N 1
ATOM 2022 C CA . SER A 1 292 ? -56.090 23.007 -34.836 1.00 43.77 292 SER A CA 1
ATOM 2023 C C . SER A 1 292 ? -55.046 23.975 -35.336 1.00 44.16 292 SER A C 1
ATOM 2024 O O . SER A 1 292 ? -54.949 25.103 -34.852 1.00 43.38 292 SER A O 1
ATOM 2027 N N . TYR A 1 293 ? -54.277 23.536 -36.330 1.00 46.14 293 TYR A N 1
ATOM 2028 C CA . TYR A 1 293 ? -53.304 24.409 -37.010 1.00 47.57 293 TYR A CA 1
ATOM 2029 C C . TYR A 1 293 ? -53.304 24.204 -38.506 1.00 48.91 293 TYR A C 1
ATOM 2030 O O . TYR A 1 293 ? -53.628 23.127 -39.001 1.00 49.87 293 TYR A O 1
ATOM 2039 N N . PRO A 1 294 ? -52.986 25.267 -39.232 1.00 49.67 294 PRO A N 1
ATOM 2040 C CA . PRO A 1 294 ? -52.931 25.380 -40.683 1.00 49.11 294 PRO A CA 1
ATOM 2041 C C . PRO A 1 294 ? -51.731 24.723 -41.336 1.00 48.88 294 PRO A C 1
ATOM 2042 O O . PRO A 1 294 ? -50.631 24.737 -40.790 1.00 48.06 294 PRO A O 1
ATOM 2046 N N . ALA A 1 295 ? -51.961 24.167 -42.517 1.00 49.60 295 ALA A N 1
ATOM 2047 C CA . ALA A 1 295 ? -50.919 23.961 -43.497 1.00 50.40 295 ALA A CA 1
ATOM 2048 C C . ALA A 1 295 ? -49.871 25.088 -43.397 1.00 51.42 295 ALA A C 1
ATOM 2049 O O . ALA A 1 295 ? -50.221 26.283 -43.404 1.00 51.97 295 ALA A O 1
ATOM 2051 N N . GLY A 1 296 ? -48.602 24.707 -43.273 1.00 51.04 296 GLY A N 1
ATOM 2052 C CA . GLY A 1 296 ? -47.515 25.665 -43.309 1.00 50.42 296 GLY A CA 1
ATOM 2053 C C . GLY A 1 296 ? -47.132 26.265 -41.966 1.00 51.19 296 GLY A C 1
ATOM 2054 O O . GLY A 1 296 ? -46.269 27.128 -41.900 1.00 52.05 296 GLY A O 1
ATOM 2055 N N . ASN A 1 297 ? -47.751 25.822 -40.881 1.00 51.93 297 ASN A N 1
ATOM 2056 C CA . ASN A 1 297 ? -47.260 26.227 -39.551 1.00 52.45 297 ASN A CA 1
ATOM 2057 C C . ASN A 1 297 ? -46.003 25.448 -39.196 1.00 52.56 297 ASN A C 1
ATOM 2058 O O . ASN A 1 297 ? -45.746 24.380 -39.757 1.00 52.32 297 ASN A O 1
ATOM 2063 N N . THR A 1 298 ? -45.190 25.990 -38.299 1.00 52.83 298 THR A N 1
ATOM 2064 C CA . THR A 1 298 ? -44.135 25.170 -37.709 1.00 52.87 298 THR A CA 1
ATOM 2065 C C . THR A 1 298 ? -44.425 24.914 -36.243 1.00 52.45 298 THR A C 1
ATOM 2066 O O . THR A 1 298 ? -45.317 25.548 -35.658 1.00 51.88 298 THR A O 1
ATOM 2070 N N . VAL A 1 299 ? -43.717 23.938 -35.679 1.00 51.82 299 VAL A N 1
ATOM 2071 C CA . VAL A 1 299 ? -44.048 23.432 -34.372 1.00 51.71 299 VAL A CA 1
ATOM 2072 C C . VAL A 1 299 ? -42.870 23.438 -33.398 1.00 51.55 299 VAL A C 1
ATOM 2073 O O . VAL A 1 299 ? -41.783 22.893 -33.689 1.00 51.34 299 VAL A O 1
ATOM 2077 N N . GLY A 1 300 ? -43.108 24.060 -32.240 1.00 50.86 300 GLY A N 1
ATOM 2078 C CA . GLY A 1 300 ? -42.107 24.185 -31.199 1.00 50.38 300 GLY A CA 1
ATOM 2079 C C . GLY A 1 300 ? -40.909 25.022 -31.623 1.00 50.75 300 GLY A C 1
ATOM 2080 O O . GLY A 1 300 ? -40.812 25.477 -32.791 1.00 50.07 300 GLY A O 1
ATOM 2081 N N . TYR A 1 301 ? -39.990 25.213 -30.669 1.00 50.03 301 TYR A N 1
ATOM 2082 C CA . TYR A 1 301 ? -38.787 26.005 -30.883 1.00 48.97 301 TYR A CA 1
ATOM 2083 C C . TYR A 1 301 ? -38.122 25.714 -32.224 1.00 48.37 301 TYR A C 1
ATOM 2084 O O . TYR A 1 301 ? -38.214 24.591 -32.762 1.00 47.18 301 TYR A O 1
ATOM 2093 N N . ASP A 1 302 ? -37.528 26.773 -32.777 1.00 48.54 302 ASP A N 1
ATOM 2094 C CA . ASP A 1 302 ? -36.639 26.726 -33.955 1.00 48.74 302 ASP A CA 1
ATOM 2095 C C . ASP A 1 302 ? -37.285 26.144 -35.204 1.00 47.63 302 ASP A C 1
ATOM 2096 O O . ASP A 1 302 ? -36.607 25.653 -36.102 1.00 46.67 302 ASP A O 1
ATOM 2101 N N . ARG A 1 303 ? -38.611 26.161 -35.214 1.00 47.53 303 ARG A N 1
ATOM 2102 C CA . ARG A 1 303 ? -39.394 25.788 -36.374 1.00 47.07 303 ARG A CA 1
ATOM 2103 C C . ARG A 1 303 ? -38.868 24.507 -37.049 1.00 48.39 303 ARG A C 1
ATOM 2104 O O . ARG A 1 303 ? -38.588 24.481 -38.249 1.00 49.61 303 ARG A O 1
ATOM 2112 N N . THR A 1 304 ? -38.747 23.438 -36.266 1.00 49.68 304 THR A N 1
ATOM 2113 C CA . THR A 1 304 ? -38.200 22.182 -36.781 1.00 50.33 304 THR A CA 1
ATOM 2114 C C . THR A 1 304 ? -39.175 21.479 -37.709 1.00 50.93 304 THR A C 1
ATOM 2115 O O . THR A 1 304 ? -38.881 21.319 -38.893 1.00 51.94 304 THR A O 1
ATOM 2119 N N . PHE A 1 305 ? -40.362 21.145 -37.210 1.00 50.93 305 PHE A N 1
ATOM 2120 C CA . PHE A 1 305 ? -41.370 20.496 -38.056 1.00 50.89 305 PHE A CA 1
ATOM 2121 C C . PHE A 1 305 ? -42.178 21.501 -38.839 1.00 51.52 305 PHE A C 1
ATOM 2122 O O . PHE A 1 305 ? -42.669 22.494 -38.279 1.00 51.33 305 PHE A O 1
ATOM 2130 N N . THR A 1 306 ? -42.326 21.235 -40.136 1.00 51.59 306 THR A N 1
ATOM 2131 C CA . THR A 1 306 ? -43.287 21.959 -40.965 1.00 50.85 306 THR A CA 1
ATOM 2132 C C . THR A 1 306 ? -44.544 21.122 -41.179 1.00 50.20 306 THR A C 1
ATOM 2133 O O . THR A 1 306 ? -44.464 19.969 -41.584 1.00 50.14 306 THR A O 1
ATOM 2137 N N . LEU A 1 307 ? -45.696 21.697 -40.851 1.00 50.05 307 LEU A N 1
ATOM 2138 C CA . LEU A 1 307 ? -46.987 21.021 -40.999 1.00 50.58 307 LEU A CA 1
ATOM 2139 C C . LEU A 1 307 ? -47.323 20.757 -42.464 1.00 52.38 307 LEU A C 1
ATOM 2140 O O . LEU A 1 307 ? -47.627 21.691 -43.230 1.00 52.58 307 LEU A O 1
ATOM 2145 N N . ALA A 1 308 ? -47.295 19.473 -42.837 1.00 54.18 308 ALA A N 1
ATOM 2146 C CA . ALA A 1 308 ? -47.350 19.044 -44.254 1.00 54.00 308 ALA A CA 1
ATOM 2147 C C . ALA A 1 308 ? -48.731 19.325 -44.846 1.00 53.67 308 ALA A C 1
ATOM 2148 O O . ALA A 1 308 ? -48.861 19.935 -45.911 1.00 53.74 308 ALA A O 1
ATOM 2150 N N . ARG A 1 309 ? -49.756 18.912 -44.118 1.00 52.78 309 ARG A N 1
ATOM 2151 C CA . ARG A 1 309 ? -51.108 19.200 -44.484 1.00 51.66 309 ARG A CA 1
ATOM 2152 C C . ARG A 1 309 ? -51.654 20.296 -43.570 1.00 51.54 309 ARG A C 1
ATOM 2153 O O . ARG A 1 309 ? -50.979 21.317 -43.298 1.00 51.29 309 ARG A O 1
ATOM 2161 N N . ASP A 1 310 ? -52.853 20.014 -43.049 1.00 50.20 310 ASP A N 1
ATOM 2162 C CA . ASP A 1 310 ? -53.689 20.925 -42.294 1.00 47.79 310 ASP A CA 1
ATOM 2163 C C . ASP A 1 310 ? -54.106 20.122 -41.069 1.00 46.93 310 ASP A C 1
ATOM 2164 O O . ASP A 1 310 ? -54.816 19.119 -41.199 1.00 47.16 310 ASP A O 1
ATOM 2169 N N . SER A 1 311 ? -53.660 20.536 -39.882 1.00 45.38 311 SER A N 1
ATOM 2170 C CA . SER A 1 311 ? -53.500 19.565 -38.780 1.00 43.09 311 SER A CA 1
ATOM 2171 C C . SER A 1 311 ? -54.270 19.766 -37.450 1.00 41.30 311 SER A C 1
ATOM 2172 O O . SER A 1 311 ? -54.797 20.865 -37.157 1.00 39.76 311 SER A O 1
ATOM 2175 N N . ARG A 1 312 ? -54.382 18.666 -36.691 1.00 40.01 312 ARG A N 1
ATOM 2176 C CA . ARG A 1 312 ? -54.772 18.707 -35.259 1.00 39.93 312 ARG A CA 1
ATOM 2177 C C . ARG A 1 312 ? -53.600 18.197 -34.377 1.00 39.66 312 ARG A C 1
ATOM 2178 O O . ARG A 1 312 ? -52.982 17.147 -34.661 1.00 40.29 312 ARG A O 1
ATOM 2186 N N . LEU A 1 313 ? -53.296 18.917 -33.312 1.00 37.37 313 LEU A N 1
ATOM 2187 C CA . LEU A 1 313 ? -52.162 18.538 -32.516 1.00 36.79 313 LEU A CA 1
ATOM 2188 C C . LEU A 1 313 ? -52.584 18.297 -31.068 1.00 38.10 313 LEU A C 1
ATOM 2189 O O . LEU A 1 313 ? -53.541 18.908 -30.585 1.00 39.34 313 LEU A O 1
ATOM 2194 N N . ALA A 1 314 ? -51.894 17.401 -30.373 1.00 37.77 314 ALA A N 1
ATOM 2195 C CA . ALA A 1 314 ? -52.183 17.220 -28.960 1.00 38.38 314 ALA A CA 1
ATOM 2196 C C . ALA A 1 314 ? -51.158 17.890 -28.061 1.00 39.24 314 ALA A C 1
ATOM 2197 O O . ALA A 1 314 ? -49.958 17.602 -28.139 1.00 40.47 314 ALA A O 1
ATOM 2199 N N . ASN A 1 315 ? -51.624 18.804 -27.216 1.00 39.23 315 ASN A N 1
ATOM 2200 C CA . ASN A 1 315 ? -50.796 19.295 -26.119 1.00 38.78 315 ASN A CA 1
ATOM 2201 C C . ASN A 1 315 ? -50.827 18.248 -25.009 1.00 37.47 315 ASN A C 1
ATOM 2202 O O . ASN A 1 315 ? -51.846 18.045 -24.359 1.00 36.92 315 ASN A O 1
ATOM 2207 N N . ILE A 1 316 ? -49.710 17.548 -24.858 1.00 35.78 316 ILE A N 1
ATOM 2208 C CA . ILE A 1 316 ? -49.533 16.590 -23.802 1.00 33.43 316 ILE A CA 1
ATOM 2209 C C . ILE A 1 316 ? -48.679 17.185 -22.688 1.00 33.09 316 ILE A C 1
ATOM 2210 O O . ILE A 1 316 ? -47.614 17.724 -22.922 1.00 32.73 316 ILE A O 1
ATOM 2215 N N . THR A 1 317 ? -49.179 17.091 -21.471 1.00 33.75 317 THR A N 1
ATOM 2216 C CA . THR A 1 317 ? -48.577 17.756 -20.338 1.00 33.61 317 THR A CA 1
ATOM 2217 C C . THR A 1 317 ? -47.325 17.029 -19.836 1.00 34.15 317 THR A C 1
ATOM 2218 O O . THR A 1 317 ? -47.264 16.643 -18.661 1.00 33.99 317 THR A O 1
ATOM 2222 N N . VAL A 1 318 ? -46.324 16.880 -20.713 1.00 34.28 318 VAL A N 1
ATOM 2223 C CA . VAL A 1 318 ? -45.024 16.261 -20.352 1.00 35.06 318 VAL A CA 1
ATOM 2224 C C . VAL A 1 318 ? -43.860 16.909 -21.127 1.00 36.14 318 VAL A C 1
ATOM 2225 O O . VAL A 1 318 ? -44.037 17.339 -22.266 1.00 36.40 318 VAL A O 1
ATOM 2229 N N . GLY A 1 319 ? -42.668 16.959 -20.536 1.00 37.31 319 GLY A N 1
ATOM 2230 C CA . GLY A 1 319 ? -41.520 17.567 -21.255 1.00 39.20 319 GLY A CA 1
ATOM 2231 C C . GLY A 1 319 ? -40.181 16.891 -21.036 1.00 39.99 319 GLY A C 1
ATOM 2232 O O . GLY A 1 319 ? -40.122 15.701 -20.754 1.00 41.98 319 GLY A O 1
ATOM 2233 N N . TYR A 1 320 ? -39.092 17.632 -21.160 1.00 39.15 320 TYR A N 1
ATOM 2234 C CA . TYR A 1 320 ? -37.853 17.065 -20.712 1.00 39.37 320 TYR A CA 1
ATOM 2235 C C . TYR A 1 320 ? -37.635 17.321 -19.231 1.00 38.90 320 TYR A C 1
ATOM 2236 O O . TYR A 1 320 ? -37.086 16.486 -18.531 1.00 39.97 320 TYR A O 1
ATOM 2245 N N . SER A 1 321 ? -38.099 18.451 -18.737 1.00 38.00 321 SER A N 1
ATOM 2246 C CA . SER A 1 321 ? -38.177 18.638 -17.301 1.00 38.22 321 SER A CA 1
ATOM 2247 C C . SER A 1 321 ? -38.786 17.397 -16.632 1.00 38.31 321 SER A C 1
ATOM 2248 O O . SER A 1 321 ? -38.307 16.941 -15.581 1.00 38.25 321 SER A O 1
ATOM 2251 N N . ASP A 1 322 ? -39.840 16.851 -17.251 1.00 38.18 322 ASP A N 1
ATOM 2252 C CA . ASP A 1 322 ? -40.553 15.684 -16.708 1.00 37.52 322 ASP A CA 1
ATOM 2253 C C . ASP A 1 322 ? -39.840 14.330 -16.892 1.00 38.00 322 ASP A C 1
ATOM 2254 O O . ASP A 1 322 ? -40.292 13.312 -16.355 1.00 38.56 322 ASP A O 1
ATOM 2259 N N . GLY A 1 323 ? -38.736 14.326 -17.646 1.00 37.26 323 GLY A N 1
ATOM 2260 C CA . GLY A 1 323 ? -38.010 13.112 -17.935 1.00 37.00 323 GLY A CA 1
ATOM 2261 C C . GLY A 1 323 ? -37.986 12.799 -19.419 1.00 38.10 323 GLY A C 1
ATOM 2262 O O . GLY A 1 323 ? -36.944 12.378 -19.952 1.00 39.23 323 GLY A O 1
ATOM 2263 N N . TYR A 1 324 ? -39.127 12.988 -20.095 1.00 37.54 324 TYR A N 1
ATOM 2264 C CA . TYR A 1 324 ? -39.240 12.670 -21.523 1.00 36.89 324 TYR A CA 1
ATOM 2265 C C . TYR A 1 324 ? -38.299 13.520 -22.290 1.00 36.94 324 TYR A C 1
ATOM 2266 O O . TYR A 1 324 ? -38.619 14.653 -22.635 1.00 36.34 324 TYR A O 1
ATOM 2275 N N . ARG A 1 325 ? -37.148 12.941 -22.600 1.00 38.10 325 ARG A N 1
ATOM 2276 C CA . ARG A 1 325 ? -35.948 13.685 -22.990 1.00 39.47 325 ARG A CA 1
ATOM 2277 C C . ARG A 1 325 ? -36.035 14.408 -24.333 1.00 40.25 325 ARG A C 1
ATOM 2278 O O . ARG A 1 325 ? -36.778 13.992 -25.226 1.00 40.10 325 ARG A O 1
ATOM 2286 N N . ARG A 1 326 ? -35.227 15.465 -24.476 1.00 41.30 326 ARG A N 1
ATOM 2287 C CA . ARG A 1 326 ? -35.085 16.214 -25.753 1.00 42.91 326 ARG A CA 1
ATOM 2288 C C . ARG A 1 326 ? -34.808 15.370 -27.005 1.00 43.70 326 ARG A C 1
ATOM 2289 O O . ARG A 1 326 ? -35.258 15.713 -28.115 1.00 43.69 326 ARG A O 1
ATOM 2297 N N . VAL A 1 327 ? -34.061 14.286 -26.830 1.00 43.67 327 VAL A N 1
ATOM 2298 C CA . VAL A 1 327 ? -33.663 13.458 -27.954 1.00 44.00 327 VAL A CA 1
ATOM 2299 C C . VAL A 1 327 ? -34.866 12.865 -28.750 1.00 43.41 327 VAL A C 1
ATOM 2300 O O . VAL A 1 327 ? -34.737 12.559 -29.941 1.00 41.67 327 VAL A O 1
ATOM 2304 N N . PHE A 1 328 ? -36.034 12.791 -28.105 1.00 44.47 328 PHE A N 1
ATOM 2305 C CA . PHE A 1 328 ? -37.272 12.312 -28.762 1.00 46.42 328 PHE A CA 1
ATOM 2306 C C . PHE A 1 328 ? -37.851 13.297 -29.745 1.00 47.42 328 PHE A C 1
ATOM 2307 O O . PHE A 1 328 ? -38.840 13.000 -30.429 1.00 47.94 328 PHE A O 1
ATOM 2315 N N . THR A 1 329 ? -37.231 14.466 -29.816 1.00 47.89 329 THR A N 1
ATOM 2316 C CA . THR A 1 329 ? -37.525 15.453 -30.845 1.00 48.66 329 THR A CA 1
ATOM 2317 C C . THR A 1 329 ? -37.612 14.852 -32.256 1.00 47.84 329 THR A C 1
ATOM 2318 O O . THR A 1 329 ? -36.658 14.219 -32.729 1.00 47.71 329 THR A O 1
ATOM 2322 N N . ASN A 1 330 ? -38.776 15.063 -32.894 1.00 47.23 330 ASN A N 1
ATOM 2323 C CA . ASN A 1 330 ? -39.140 14.522 -34.226 1.00 47.04 330 ASN A CA 1
ATOM 2324 C C . ASN A 1 330 ? -38.767 13.083 -34.477 1.00 47.70 330 ASN A C 1
ATOM 2325 O O . ASN A 1 330 ? -38.569 12.691 -35.627 1.00 48.61 330 ASN A O 1
ATOM 2330 N N . LYS A 1 331 ? -38.669 12.290 -33.415 1.00 47.60 331 LYS A N 1
ATOM 2331 C CA . LYS A 1 331 ? -38.345 10.892 -33.573 1.00 47.24 331 LYS A CA 1
ATOM 2332 C C . LYS A 1 331 ? -39.319 9.986 -32.860 1.00 46.99 331 LYS A C 1
ATOM 2333 O O . LYS A 1 331 ? -39.739 8.987 -33.423 1.00 47.94 331 LYS A O 1
ATOM 2339 N N . GLY A 1 332 ? -39.718 10.355 -31.646 1.00 46.51 332 GLY A N 1
ATOM 2340 C CA . GLY A 1 332 ? -40.442 9.428 -30.750 1.00 45.83 332 GLY A CA 1
ATOM 2341 C C . GLY A 1 332 ? -41.919 9.296 -31.033 1.00 44.55 332 GLY A C 1
ATOM 2342 O O . GLY A 1 332 ? -42.460 10.036 -31.852 1.00 44.67 332 GLY A O 1
ATOM 2343 N N . HIS A 1 333 ? -42.557 8.318 -30.389 1.00 44.13 333 HIS A N 1
ATOM 2344 C CA . HIS A 1 333 ? -44.024 8.116 -30.499 1.00 44.76 333 HIS A CA 1
ATOM 2345 C C . HIS A 1 333 ? -44.652 7.773 -29.162 1.00 43.47 333 HIS A C 1
ATOM 2346 O O . HIS A 1 333 ? -43.990 7.187 -28.290 1.00 43.14 333 HIS A O 1
ATOM 2353 N N . VAL A 1 334 ? -45.932 8.128 -29.012 1.00 41.37 334 VAL A N 1
ATOM 2354 C CA . VAL A 1 334 ? -46.695 7.802 -27.811 1.00 40.54 334 VAL A CA 1
ATOM 2355 C C . VAL A 1 334 ? -47.880 6.975 -28.223 1.00 40.33 334 VAL A C 1
ATOM 2356 O O . VAL A 1 334 ? -48.055 6.734 -29.394 1.00 40.50 334 VAL A O 1
ATOM 2360 N N . LEU A 1 335 ? -48.677 6.514 -27.258 1.00 41.31 335 LEU A N 1
ATOM 2361 C CA . LEU A 1 335 ? -49.943 5.828 -27.565 1.00 42.43 335 LEU A CA 1
ATOM 2362 C C . LEU A 1 335 ? -51.075 6.521 -26.912 1.00 43.76 335 LEU A C 1
ATOM 2363 O O . LEU A 1 335 ? -51.017 6.782 -25.722 1.00 44.38 335 LEU A O 1
ATOM 2368 N N . ILE A 1 336 ? -52.117 6.811 -27.687 1.00 45.09 336 ILE A N 1
ATOM 2369 C CA . ILE A 1 336 ? -53.372 7.347 -27.147 1.00 45.94 336 ILE A CA 1
ATOM 2370 C C . ILE A 1 336 ? -54.543 6.623 -27.784 1.00 46.27 336 ILE A C 1
ATOM 2371 O O . ILE A 1 336 ? -54.634 6.513 -29.010 1.00 46.11 336 ILE A O 1
ATOM 2376 N N . ASN A 1 337 ? -55.439 6.128 -26.942 1.00 46.92 337 ASN A N 1
ATOM 2377 C CA . ASN A 1 337 ? -56.572 5.329 -27.396 1.00 47.30 337 ASN A CA 1
ATOM 2378 C C . ASN A 1 337 ? -56.152 4.094 -28.222 1.00 48.15 337 ASN A C 1
ATOM 2379 O O . ASN A 1 337 ? -56.913 3.591 -29.051 1.00 49.54 337 ASN A O 1
ATOM 2384 N N . GLY A 1 338 ? -54.946 3.601 -27.968 1.00 48.31 338 GLY A N 1
ATOM 2385 C CA . GLY A 1 338 ? -54.372 2.517 -28.762 1.00 48.38 338 GLY A CA 1
ATOM 2386 C C . GLY A 1 338 ? -53.593 2.992 -29.985 1.00 48.31 338 GLY A C 1
ATOM 2387 O O . GLY A 1 338 ? -53.007 2.176 -30.717 1.00 48.49 338 GLY A O 1
ATOM 2388 N N . HIS A 1 339 ? -53.553 4.306 -30.191 1.00 47.74 339 HIS A N 1
ATOM 2389 C CA . HIS A 1 339 ? -52.993 4.856 -31.412 1.00 47.67 339 HIS A CA 1
ATOM 2390 C C . HIS A 1 339 ? -51.532 5.314 -31.325 1.00 46.67 339 HIS A C 1
ATOM 2391 O O . HIS A 1 339 ? -51.172 6.168 -30.507 1.00 45.72 339 HIS A O 1
ATOM 2398 N N . ARG A 1 340 ? -50.710 4.716 -32.187 1.00 45.64 340 ARG A N 1
ATOM 2399 C CA . ARG A 1 340 ? -49.320 5.083 -32.372 1.00 44.54 340 ARG A CA 1
ATOM 2400 C C . ARG A 1 340 ? -49.250 6.429 -33.065 1.00 44.64 340 ARG A C 1
ATOM 2401 O O . ARG A 1 340 ? -49.659 6.564 -34.210 1.00 45.08 340 ARG A O 1
ATOM 2409 N N . ILE A 1 341 ? -48.711 7.419 -32.357 1.00 45.10 341 ILE A N 1
ATOM 2410 C CA . ILE A 1 341 ? -48.829 8.834 -32.733 1.00 45.09 341 ILE A CA 1
ATOM 2411 C C . ILE A 1 341 ? -47.489 9.572 -32.614 1.00 46.05 341 ILE A C 1
ATOM 2412 O O . ILE A 1 341 ? -46.883 9.577 -31.541 1.00 45.52 341 ILE A O 1
ATOM 2417 N N . PRO A 1 342 ? -47.026 10.190 -33.731 1.00 47.74 342 PRO A N 1
ATOM 2418 C CA . PRO A 1 342 ? -45.691 10.840 -33.861 1.00 48.67 342 PRO A CA 1
ATOM 2419 C C . PRO A 1 342 ? -45.453 12.092 -32.989 1.00 49.74 342 PRO A C 1
ATOM 2420 O O . PRO A 1 342 ? -46.319 12.984 -32.872 1.00 51.46 342 PRO A O 1
ATOM 2424 N N . VAL A 1 343 ? -44.284 12.143 -32.376 1.00 49.29 343 VAL A N 1
ATOM 2425 C CA . VAL A 1 343 ? -43.885 13.312 -31.627 1.00 48.86 343 VAL A CA 1
ATOM 2426 C C . VAL A 1 343 ? -43.453 14.312 -32.693 1.00 48.49 343 VAL A C 1
ATOM 2427 O O . VAL A 1 343 ? -42.843 13.908 -33.695 1.00 49.01 343 VAL A O 1
ATOM 2431 N N . VAL A 1 344 ? -43.845 15.581 -32.540 1.00 47.11 344 VAL A N 1
ATOM 2432 C CA . VAL A 1 344 ? -43.558 16.584 -33.582 1.00 46.07 344 VAL A CA 1
ATOM 2433 C C . VAL A 1 344 ? -42.955 17.861 -33.037 1.00 45.88 344 VAL A C 1
ATOM 2434 O O . VAL A 1 344 ? -43.418 18.394 -32.010 1.00 46.48 344 VAL A O 1
ATOM 2438 N N . GLY A 1 345 ? -41.909 18.342 -33.711 1.00 44.92 345 GLY A N 1
ATOM 2439 C CA . GLY A 1 345 ? -41.145 19.503 -33.241 1.00 45.29 345 GLY A CA 1
ATOM 2440 C C . GLY A 1 345 ? -40.233 19.204 -32.054 1.00 46.11 345 GLY A C 1
ATOM 2441 O O . GLY A 1 345 ? -40.170 18.075 -31.552 1.00 46.19 345 GLY A O 1
ATOM 2442 N N . LYS A 1 346 ? -39.510 20.215 -31.598 1.00 46.63 346 LYS A N 1
ATOM 2443 C CA . LYS A 1 346 ? -38.723 20.072 -30.373 1.00 46.46 346 LYS A CA 1
ATOM 2444 C C . LYS A 1 346 ? -39.636 19.688 -29.204 1.00 46.39 346 LYS A C 1
ATOM 2445 O O . LYS A 1 346 ? -40.823 20.025 -29.211 1.00 46.92 346 LYS A O 1
ATOM 2451 N N . VAL A 1 347 ? -39.096 18.964 -28.222 1.00 45.55 347 VAL A N 1
ATOM 2452 C CA . VAL A 1 347 ? -39.838 18.687 -26.986 1.00 44.85 347 VAL A CA 1
ATOM 2453 C C . VAL A 1 347 ? -39.662 19.836 -26.023 1.00 44.90 347 VAL A C 1
ATOM 2454 O O . VAL A 1 347 ? -38.600 19.995 -25.454 1.00 46.20 347 VAL A O 1
ATOM 2458 N N . SER A 1 348 ? -40.689 20.646 -25.823 1.00 44.83 348 SER A N 1
ATOM 2459 C CA . SER A 1 348 ? -40.563 21.756 -24.879 1.00 44.23 348 SER A CA 1
ATOM 2460 C C . SER A 1 348 ? -40.204 21.233 -23.496 1.00 43.85 348 SER A C 1
ATOM 2461 O O . SER A 1 348 ? -40.157 20.026 -23.274 1.00 44.53 348 SER A O 1
ATOM 2464 N N . MET A 1 349 ? -39.948 22.140 -22.563 1.00 43.56 349 MET A N 1
ATOM 2465 C CA . MET A 1 349 ? -39.520 21.740 -21.214 1.00 42.40 349 MET A CA 1
ATOM 2466 C C . MET A 1 349 ? -40.578 20.985 -20.445 1.00 40.99 349 MET A C 1
ATOM 2467 O O . MET A 1 349 ? -40.238 20.030 -19.764 1.00 40.16 349 MET A O 1
ATOM 2472 N N . ASN A 1 350 ? -41.847 21.426 -20.547 1.00 40.12 350 ASN A N 1
ATOM 2473 C CA . ASN A 1 350 ? -42.970 20.781 -19.822 1.00 39.75 350 ASN A CA 1
ATOM 2474 C C . ASN A 1 350 ? -44.110 20.252 -20.655 1.00 39.40 350 ASN A C 1
ATOM 2475 O O . ASN A 1 350 ? -44.995 19.573 -20.110 1.00 38.73 350 ASN A O 1
ATOM 2480 N N . THR A 1 351 ? -44.092 20.559 -21.966 1.00 38.93 351 THR A N 1
ATOM 2481 C CA . THR A 1 351 ? -45.214 20.249 -22.882 1.00 37.36 351 THR A CA 1
ATOM 2482 C C . THR A 1 351 ? -44.718 19.516 -24.101 1.00 37.36 351 THR A C 1
ATOM 2483 O O . THR A 1 351 ? -43.815 19.999 -24.782 1.00 38.01 351 THR A O 1
ATOM 2487 N N . LEU A 1 352 ? -45.326 18.357 -24.380 1.00 37.53 352 LEU A N 1
ATOM 2488 C CA . LEU A 1 352 ? -45.040 17.576 -25.583 1.00 37.95 352 LEU A CA 1
ATOM 2489 C C . LEU A 1 352 ? -46.100 17.813 -26.643 1.00 38.77 352 LEU A C 1
ATOM 2490 O O . LEU A 1 352 ? -47.309 17.808 -26.327 1.00 38.13 352 LEU A O 1
ATOM 2495 N N . MET A 1 353 ? -45.650 18.012 -27.899 1.00 39.32 353 MET A N 1
ATOM 2496 C CA . MET A 1 353 ? -46.574 18.157 -29.057 1.00 40.28 353 MET A CA 1
ATOM 2497 C C . MET A 1 353 ? -46.628 16.907 -29.931 1.00 40.71 353 MET A C 1
ATOM 2498 O O . MET A 1 353 ? -45.588 16.410 -30.391 1.00 42.43 353 MET A O 1
ATOM 2503 N N . VAL A 1 354 ? -47.834 16.385 -30.147 1.00 39.94 354 VAL A N 1
ATOM 2504 C CA . VAL A 1 354 ? -47.992 15.142 -30.904 1.00 39.46 354 VAL A CA 1
ATOM 2505 C C . VAL A 1 354 ? -49.109 15.303 -31.907 1.00 40.37 354 VAL A C 1
ATOM 2506 O O . VAL A 1 354 ? -50.151 15.896 -31.564 1.00 40.32 354 VAL A O 1
ATOM 2510 N N . ASP A 1 355 ? -48.891 14.783 -33.139 1.00 41.11 355 ASP A N 1
ATOM 2511 C CA . ASP A 1 355 ? -49.842 14.920 -34.292 1.00 42.00 355 ASP A CA 1
ATOM 2512 C C . ASP A 1 355 ? -50.957 13.898 -34.136 1.00 42.66 355 ASP A C 1
ATOM 2513 O O . ASP A 1 355 ? -50.701 12.712 -34.169 1.00 43.35 355 ASP A O 1
ATOM 2518 N N . VAL A 1 356 ? -52.186 14.356 -33.920 1.00 43.40 356 VAL A N 1
ATOM 2519 C CA . VAL A 1 356 ? -53.344 13.443 -33.884 1.00 44.80 356 VAL A CA 1
ATOM 2520 C C . VAL A 1 356 ? -54.229 13.662 -35.117 1.00 46.60 356 VAL A C 1
ATOM 2521 O O . VAL A 1 356 ? -55.331 13.116 -35.232 1.00 46.85 356 VAL A O 1
ATOM 2525 N N . THR A 1 357 ? -53.699 14.465 -36.040 1.00 48.59 357 THR A N 1
ATOM 2526 C CA . THR A 1 357 ? -54.307 14.788 -37.345 1.00 49.55 357 THR A CA 1
ATOM 2527 C C . THR A 1 357 ? -54.883 13.593 -38.152 1.00 50.25 357 THR A C 1
ATOM 2528 O O . THR A 1 357 ? -55.545 13.785 -39.176 1.00 49.35 357 THR A O 1
ATOM 2532 N N . ASP A 1 358 ? -54.608 12.374 -37.690 1.00 51.45 358 ASP A N 1
ATOM 2533 C CA . ASP A 1 358 ? -55.073 11.159 -38.355 1.00 51.12 358 ASP A CA 1
ATOM 2534 C C . ASP A 1 358 ? -56.048 10.446 -37.470 1.00 51.16 358 ASP A C 1
ATOM 2535 O O . ASP A 1 358 ? -56.557 9.398 -37.838 1.00 51.99 358 ASP A O 1
ATOM 2540 N N . PHE A 1 359 ? -56.303 11.006 -36.291 1.00 50.91 359 PHE A N 1
ATOM 2541 C CA . PHE A 1 359 ? -57.001 10.274 -35.238 1.00 50.69 359 PHE A CA 1
ATOM 2542 C C . PHE A 1 359 ? -58.084 11.100 -34.540 1.00 51.81 359 PHE A C 1
ATOM 2543 O O . PHE A 1 359 ? -57.949 11.450 -33.347 1.00 52.29 359 PHE A O 1
ATOM 2551 N N . PRO A 1 360 ? -59.185 11.384 -35.259 1.00 52.27 360 PRO A N 1
ATOM 2552 C CA . PRO A 1 360 ? -60.251 12.287 -34.770 1.00 51.95 360 PRO A CA 1
ATOM 2553 C C . PRO A 1 360 ? -60.756 11.935 -33.348 1.00 50.68 360 PRO A C 1
ATOM 2554 O O . PRO A 1 360 ? -61.374 12.779 -32.681 1.00 49.82 360 PRO A O 1
ATOM 2558 N N . ASP A 1 361 ? -60.436 10.726 -32.892 1.00 48.91 361 ASP A N 1
ATOM 2559 C CA . ASP A 1 361 ? -61.015 10.182 -31.687 1.00 49.47 361 ASP A CA 1
ATOM 2560 C C . ASP A 1 361 ? -60.225 10.484 -30.389 1.00 48.39 361 ASP A C 1
ATOM 2561 O O . ASP A 1 361 ? -60.729 10.220 -29.255 1.00 47.38 361 ASP A O 1
ATOM 2566 N N . VAL A 1 362 ? -59.015 11.044 -30.561 1.00 45.21 362 VAL A N 1
ATOM 2567 C CA . VAL A 1 362 ? -58.214 11.565 -29.441 1.00 43.39 362 VAL A CA 1
ATOM 2568 C C . VAL A 1 362 ? -58.801 12.866 -28.874 1.00 43.19 362 VAL A C 1
ATOM 2569 O O . VAL A 1 362 ? -58.973 13.857 -29.593 1.00 43.08 362 VAL A O 1
ATOM 2573 N N . LYS A 1 363 ? -59.067 12.891 -27.581 1.00 42.39 363 LYS A N 1
ATOM 2574 C CA . LYS A 1 363 ? -59.681 14.062 -27.026 1.00 41.94 363 LYS A CA 1
ATOM 2575 C C . LYS A 1 363 ? -59.053 14.513 -25.724 1.00 41.67 363 LYS A C 1
ATOM 2576 O O . LYS A 1 363 ? -58.270 13.796 -25.120 1.00 40.79 363 LYS A O 1
ATOM 2582 N N . GLY A 1 364 ? -59.397 15.726 -25.307 1.00 42.46 364 GLY A N 1
ATOM 2583 C CA . GLY A 1 364 ? -59.007 16.240 -23.988 1.00 43.20 364 GLY A CA 1
ATOM 2584 C C . GLY A 1 364 ? -59.151 15.249 -22.822 1.00 42.39 364 GLY A C 1
ATOM 2585 O O . GLY A 1 364 ? -60.144 14.533 -22.720 1.00 40.99 364 GLY A O 1
ATOM 2586 N N . GLY A 1 365 ? -58.134 15.220 -21.959 1.00 42.04 365 GLY A N 1
ATOM 2587 C CA . GLY A 1 365 ? -58.105 14.348 -20.802 1.00 41.65 365 GLY A CA 1
ATOM 2588 C C . GLY A 1 365 ? -57.853 12.871 -21.090 1.00 41.78 365 GLY A C 1
ATOM 2589 O O . GLY A 1 365 ? -58.005 12.035 -20.194 1.00 42.36 365 GLY A O 1
ATOM 2590 N N . ASN A 1 366 ? -57.470 12.527 -22.319 1.00 41.04 366 ASN A N 1
ATOM 2591 C CA . ASN A 1 366 ? -57.187 11.117 -22.631 1.00 41.14 366 ASN A CA 1
ATOM 2592 C C . ASN A 1 366 ? -55.976 10.584 -21.822 1.00 40.55 366 ASN A C 1
ATOM 2593 O O . ASN A 1 366 ? -55.545 11.220 -20.854 1.00 40.67 366 ASN A O 1
ATOM 2598 N N . GLU A 1 367 ? -55.481 9.399 -22.155 1.00 39.47 367 GLU A N 1
ATOM 2599 C CA . GLU A 1 367 ? -54.295 8.887 -21.476 1.00 39.01 367 GLU A CA 1
ATOM 2600 C C . GLU A 1 367 ? -53.151 8.540 -22.438 1.00 39.58 367 GLU A C 1
ATOM 2601 O O . GLU A 1 367 ? -53.267 7.659 -23.296 1.00 39.96 367 GLU A O 1
ATOM 2607 N N . VAL A 1 368 ? -52.049 9.256 -22.287 1.00 39.62 368 VAL A N 1
ATOM 2608 C CA . VAL A 1 368 ? -50.872 9.029 -23.086 1.00 39.76 368 VAL A CA 1
ATOM 2609 C C . VAL A 1 368 ? -49.989 7.970 -22.472 1.00 39.83 368 VAL A C 1
ATOM 2610 O O . VAL A 1 368 ? -49.795 7.942 -21.274 1.00 40.93 368 VAL A O 1
ATOM 2614 N N . VAL A 1 369 ? -49.454 7.092 -23.303 1.00 39.96 369 VAL A N 1
ATOM 2615 C CA . VAL A 1 369 ? -48.486 6.141 -22.845 1.00 39.79 369 VAL A CA 1
ATOM 2616 C C . VAL A 1 369 ? -47.167 6.494 -23.490 1.00 40.41 369 VAL A C 1
ATOM 2617 O O . VAL A 1 369 ? -46.999 6.407 -24.724 1.00 39.60 369 VAL A O 1
ATOM 2621 N N . LEU A 1 370 ? -46.254 6.977 -22.649 1.00 40.64 370 LEU A N 1
ATOM 2622 C CA . LEU A 1 370 ? -44.948 7.409 -23.102 1.00 40.55 370 LEU A CA 1
ATOM 2623 C C . LEU A 1 370 ? -44.057 6.206 -23.310 1.00 41.10 370 LEU A C 1
ATOM 2624 O O . LEU A 1 370 ? -43.243 6.167 -24.246 1.00 42.55 370 LEU A O 1
ATOM 2629 N N . PHE A 1 371 ? -44.239 5.203 -22.462 1.00 40.50 371 PHE A N 1
ATOM 2630 C CA . PHE A 1 371 ? -43.573 3.926 -22.647 1.00 40.66 371 PHE A CA 1
ATOM 2631 C C . PHE A 1 371 ? -44.408 2.767 -22.087 1.00 42.37 371 PHE A C 1
ATOM 2632 O O . PHE A 1 371 ? -44.872 2.802 -20.899 1.00 43.64 371 PHE A O 1
ATOM 2640 N N . GLY A 1 372 ? -44.617 1.753 -22.936 1.00 41.64 372 GLY A N 1
ATOM 2641 C CA . GLY A 1 372 ? -45.357 0.571 -22.535 1.00 41.09 372 GLY A CA 1
ATOM 2642 C C . GLY A 1 372 ? -46.392 0.115 -23.527 1.00 40.56 372 GLY A C 1
ATOM 2643 O O . GLY A 1 372 ? -46.220 0.268 -24.723 1.00 40.27 372 GLY A O 1
ATOM 2644 N N . LYS A 1 373 ? -47.456 -0.483 -23.003 1.00 41.02 373 LYS A N 1
ATOM 2645 C CA . LYS A 1 373 ? -48.508 -1.088 -23.798 1.00 41.33 373 LYS A CA 1
ATOM 2646 C C . LYS A 1 373 ? -49.769 -0.306 -23.533 1.00 43.22 373 LYS A C 1
ATOM 2647 O O . LYS A 1 373 ? -49.989 0.137 -22.421 1.00 45.20 373 LYS A O 1
ATOM 2653 N N . GLN A 1 374 ? -50.604 -0.130 -24.540 1.00 44.92 374 GLN A N 1
ATOM 2654 C CA . GLN A 1 374 ? -51.912 0.465 -24.304 1.00 47.52 374 GLN A CA 1
ATOM 2655 C C . GLN A 1 374 ? -53.015 -0.217 -25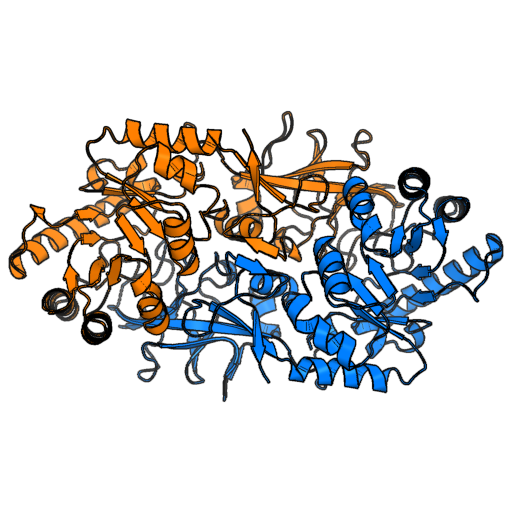.102 1.00 48.49 374 GLN A C 1
ATOM 2656 O O . GLN A 1 374 ? -53.239 0.119 -26.274 1.00 48.03 374 GLN A O 1
ATOM 2662 N N . ALA A 1 375 ? -53.724 -1.150 -24.443 1.00 49.65 375 ALA A N 1
ATOM 2663 C CA . ALA A 1 375 ? -54.665 -2.050 -25.128 1.00 50.27 375 ALA A CA 1
ATOM 2664 C C . ALA A 1 375 ? -54.523 -1.949 -26.676 1.00 49.05 375 ALA A C 1
ATOM 2665 O O . ALA A 1 375 ? -55.104 -1.059 -27.316 1.00 47.68 375 ALA A O 1
ATOM 2667 N N . GLY A 1 376 ? -53.705 -2.835 -27.247 1.00 47.52 376 GLY A N 1
ATOM 2668 C CA . GLY A 1 376 ? -53.441 -2.809 -28.668 1.00 46.04 376 GLY A CA 1
ATOM 2669 C C . GLY A 1 376 ? -52.003 -2.483 -28.958 1.00 45.37 376 GLY A C 1
ATOM 2670 O O . GLY A 1 376 ? -51.261 -3.320 -29.461 1.00 44.75 376 GLY A O 1
ATOM 2671 N N . GLY A 1 377 ? -51.603 -1.260 -28.622 1.00 45.74 377 GLY A N 1
ATOM 2672 C CA . GLY A 1 377 ? -50.288 -0.736 -29.011 1.00 45.38 377 GLY A CA 1
ATOM 2673 C C . GLY A 1 377 ? -49.210 -1.076 -28.014 1.00 45.00 377 GLY A C 1
ATOM 2674 O O . GLY A 1 377 ? -49.487 -1.651 -26.972 1.00 45.91 377 GLY A O 1
ATOM 2675 N N . GLU A 1 378 ? -47.973 -0.751 -28.360 1.00 44.52 378 GLU A N 1
ATOM 2676 C CA . GLU A 1 378 ? -46.842 -0.863 -27.454 1.00 44.69 378 GLU A CA 1
ATOM 2677 C C . GLU A 1 378 ? -45.705 0.008 -27.972 1.00 45.71 378 GLU A C 1
ATOM 2678 O O . GLU A 1 378 ? -45.397 -0.003 -29.180 1.00 46.34 378 GLU A O 1
ATOM 2684 N N . ILE A 1 379 ? -45.117 0.803 -27.080 1.00 45.64 379 ILE A N 1
ATOM 2685 C CA . ILE A 1 379 ? -43.836 1.430 -27.347 1.00 45.18 379 ILE A CA 1
ATOM 2686 C C . ILE A 1 379 ? -42.750 0.542 -26.755 1.00 45.28 379 ILE A C 1
ATOM 2687 O O . ILE A 1 379 ? -42.735 0.264 -25.560 1.00 47.18 379 ILE A O 1
ATOM 2692 N N . THR A 1 380 ? -41.882 0.041 -27.611 1.00 45.09 380 THR A N 1
ATOM 2693 C CA . THR A 1 380 ? -40.964 -1.008 -27.227 1.00 44.96 380 THR A CA 1
ATOM 2694 C C . THR A 1 380 ? -39.768 -0.414 -26.489 1.00 44.36 380 THR A C 1
ATOM 2695 O O . THR A 1 380 ? -39.374 0.726 -26.738 1.00 43.31 380 THR A O 1
ATOM 2699 N N . GLN A 1 381 ? -39.221 -1.168 -25.545 1.00 44.03 381 GLN A N 1
ATOM 2700 C CA . GLN A 1 381 ? -37.993 -0.752 -24.898 1.00 43.48 381 GLN A CA 1
ATOM 2701 C C . GLN A 1 381 ? -36.939 -0.715 -25.972 1.00 44.63 381 GLN A C 1
ATOM 2702 O O . GLN A 1 381 ? -36.140 0.221 -26.062 1.00 44.88 381 GLN A O 1
ATOM 2708 N N . ALA A 1 382 ? -36.961 -1.742 -26.803 1.00 45.49 382 ALA A N 1
ATOM 2709 C CA . ALA A 1 382 ? -36.140 -1.801 -27.974 1.00 47.03 382 ALA A CA 1
ATOM 2710 C C . ALA A 1 382 ? -36.092 -0.454 -28.816 1.00 48.32 382 ALA A C 1
ATOM 2711 O O . ALA A 1 382 ? -35.000 0.029 -29.204 1.00 48.31 382 ALA A O 1
ATOM 2713 N N . GLU A 1 383 ? -37.257 0.145 -29.072 1.00 48.48 383 GLU A N 1
ATOM 2714 C CA . GLU A 1 383 ? -37.346 1.260 -30.021 1.00 48.61 383 GLU A CA 1
ATOM 2715 C C . GLU A 1 383 ? -36.964 2.591 -29.406 1.00 48.05 383 GLU A C 1
ATOM 2716 O O . GLU A 1 383 ? -36.638 3.551 -30.139 1.00 47.41 383 GLU A O 1
ATOM 2722 N N . MET A 1 384 ? -37.075 2.659 -28.068 1.00 47.02 384 MET A N 1
ATOM 2723 C CA . MET A 1 384 ? -36.784 3.866 -27.287 1.00 45.10 384 MET A CA 1
ATOM 2724 C C . MET A 1 384 ? -35.294 3.957 -27.022 1.00 45.58 384 MET A C 1
ATOM 2725 O O . MET A 1 384 ? -34.698 5.033 -27.168 1.00 44.99 384 MET A O 1
ATOM 2730 N N . GLU A 1 385 ? -34.690 2.819 -26.646 1.00 46.31 385 GLU A N 1
ATOM 2731 C CA . GLU A 1 385 ? -33.227 2.695 -26.550 1.00 46.61 385 GLU A CA 1
ATOM 2732 C C . GLU A 1 385 ? -32.561 3.165 -27.823 1.00 47.39 385 GLU A C 1
ATOM 2733 O O . GLU A 1 385 ? -31.667 4.004 -27.787 1.00 47.94 385 GLU A O 1
ATOM 2739 N N . GLU A 1 386 ? -33.031 2.639 -28.954 1.00 47.99 386 GLU A N 1
ATOM 2740 C CA . GLU A 1 386 ? -32.511 3.005 -30.265 1.00 47.80 386 GLU A CA 1
ATOM 2741 C C . GLU A 1 386 ? -32.473 4.524 -30.477 1.00 45.05 386 GLU A C 1
ATOM 2742 O O . GLU A 1 386 ? -31.453 5.060 -30.884 1.00 44.58 386 GLU A O 1
ATOM 2748 N N . ILE A 1 387 ? -33.580 5.203 -30.174 1.00 42.05 387 ILE A N 1
ATOM 2749 C CA . ILE A 1 387 ? -33.655 6.651 -30.279 1.00 38.67 387 ILE A CA 1
ATOM 2750 C C . ILE A 1 387 ? -32.681 7.302 -29.316 1.00 37.98 387 ILE A C 1
ATOM 2751 O O . ILE A 1 387 ? -32.030 8.284 -29.656 1.00 37.90 387 ILE A O 1
ATOM 2756 N N . ASN A 1 388 ? -32.605 6.770 -28.097 1.00 37.75 388 ASN A N 1
ATOM 2757 C CA . ASN A 1 388 ? -31.871 7.436 -27.000 1.00 37.84 388 ASN A CA 1
ATOM 2758 C C . ASN A 1 388 ? -30.349 7.411 -27.181 1.00 38.89 388 ASN A C 1
ATOM 2759 O O . ASN A 1 388 ? -29.653 8.366 -26.810 1.00 39.55 388 ASN A O 1
ATOM 2764 N N . GLY A 1 389 ? -29.839 6.317 -27.757 1.00 39.22 389 GLY A N 1
ATOM 2765 C CA . GLY A 1 389 ? -28.408 6.135 -27.929 1.00 38.77 389 GLY A CA 1
ATOM 2766 C C . GLY A 1 389 ? -27.756 5.361 -26.797 1.00 39.37 389 GLY A C 1
ATOM 2767 O O . GLY A 1 389 ? -26.598 4.955 -26.909 1.00 40.36 389 GLY A O 1
ATOM 2768 N N . ALA A 1 390 ? -28.474 5.174 -25.684 1.00 38.95 390 ALA A N 1
ATOM 2769 C CA . ALA A 1 390 ? -28.007 4.237 -24.627 1.00 37.42 390 ALA A CA 1
ATOM 2770 C C . ALA A 1 390 ? -29.145 3.442 -24.041 1.00 36.16 390 ALA A C 1
ATOM 2771 O O . ALA A 1 390 ? -30.320 3.705 -24.346 1.00 37.13 390 ALA A O 1
ATOM 2773 N N . LEU A 1 391 ? -28.803 2.480 -23.190 1.00 34.77 391 LEU A N 1
ATOM 2774 C CA . LEU A 1 391 ? -29.798 1.572 -22.583 1.00 35.05 391 LEU A CA 1
ATOM 2775 C C . LEU A 1 391 ? -31.048 2.243 -21.932 1.00 33.83 391 LEU A C 1
ATOM 2776 O O . LEU A 1 391 ? -31.077 3.441 -21.707 1.00 33.73 391 LEU A O 1
ATOM 2781 N N . LEU A 1 392 ? -32.076 1.475 -21.637 1.00 32.66 392 LEU A N 1
ATOM 2782 C CA . LEU A 1 392 ? -33.284 2.125 -21.149 1.00 33.36 392 LEU A CA 1
ATOM 2783 C C . LEU A 1 392 ? -33.188 2.648 -19.707 1.00 32.02 392 LEU A C 1
ATOM 2784 O O . LEU A 1 392 ? -33.716 3.718 -19.385 1.00 30.36 392 LEU A O 1
ATOM 2789 N N . ALA A 1 393 ? -32.507 1.920 -18.851 1.00 31.57 393 ALA A N 1
ATOM 2790 C CA . ALA A 1 393 ? -32.297 2.430 -17.512 1.00 33.17 393 ALA A CA 1
ATOM 2791 C C . ALA A 1 393 ? -31.936 3.947 -17.522 1.00 33.59 393 ALA A C 1
ATOM 2792 O O . ALA A 1 393 ? -32.516 4.740 -16.793 1.00 34.47 393 ALA A O 1
ATOM 2794 N N . ASP A 1 394 ? -30.989 4.323 -18.372 1.00 34.22 394 ASP A N 1
ATOM 2795 C CA . ASP A 1 394 ? -30.542 5.718 -18.547 1.00 34.22 394 ASP A CA 1
ATOM 2796 C C . ASP A 1 394 ? -31.719 6.719 -18.697 1.00 34.45 394 ASP A C 1
ATOM 2797 O O . ASP A 1 394 ? -31.551 7.924 -18.463 1.00 34.41 394 ASP A O 1
ATOM 2802 N N . LEU A 1 395 ? -32.900 6.225 -19.084 1.00 34.02 395 LEU A N 1
ATOM 2803 C CA . LEU A 1 395 ? -34.094 7.084 -19.125 1.00 33.42 395 LEU A CA 1
ATOM 2804 C C . LEU A 1 395 ? -35.014 6.857 -17.937 1.00 33.20 395 LEU A C 1
ATOM 2805 O O . LEU A 1 395 ? -35.546 7.807 -17.370 1.00 33.41 395 LEU A O 1
ATOM 2810 N N . TYR A 1 396 ? -35.226 5.602 -17.583 1.00 32.57 396 TYR A N 1
ATOM 2811 C CA . TYR A 1 396 ? -36.295 5.294 -16.680 1.00 33.11 396 TYR A CA 1
ATOM 2812 C C . TYR A 1 396 ? -35.948 5.461 -15.233 1.00 33.63 396 TYR A C 1
ATOM 2813 O O . TYR A 1 396 ? -36.830 5.638 -14.403 1.00 33.89 396 TYR A O 1
ATOM 2822 N N . THR A 1 397 ? -34.658 5.439 -14.924 1.00 34.64 397 THR A N 1
ATOM 2823 C CA . THR A 1 397 ? -34.214 5.574 -13.536 1.00 34.73 397 THR A CA 1
ATOM 2824 C C . THR A 1 397 ? -34.376 7.021 -13.112 1.00 36.06 397 THR A C 1
ATOM 2825 O O . THR A 1 397 ? -34.375 7.333 -11.921 1.00 37.25 397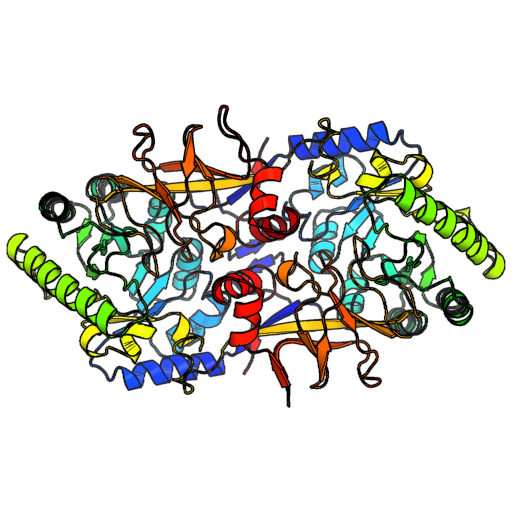 THR A O 1
ATOM 2829 N N . VAL A 1 398 ? -34.583 7.882 -14.106 1.00 36.35 398 VAL A N 1
ATOM 2830 C CA . VAL A 1 398 ? -34.700 9.316 -13.923 1.00 36.14 398 VAL A CA 1
ATOM 2831 C C . VAL A 1 398 ? -36.148 9.807 -14.224 1.00 36.09 398 VAL A C 1
ATOM 2832 O O . VAL A 1 398 ? -36.538 10.881 -13.800 1.00 36.53 398 VAL A O 1
ATOM 2836 N N . TRP A 1 399 ? -36.911 9.022 -14.991 1.00 36.32 399 TRP A N 1
ATOM 2837 C CA . TRP A 1 399 ? -38.360 9.154 -15.045 1.00 36.52 399 TRP A CA 1
ATOM 2838 C C . TRP A 1 399 ? -38.830 8.947 -13.643 1.00 36.73 399 TRP A C 1
ATOM 2839 O O . TRP A 1 399 ? -39.717 9.630 -13.165 1.00 36.43 399 TRP A O 1
ATOM 2850 N N . GLY A 1 400 ? -38.226 7.962 -12.988 1.00 37.62 400 GLY A N 1
ATOM 2851 C CA . GLY A 1 400 ? -38.544 7.626 -11.617 1.00 37.61 400 GLY A CA 1
ATOM 2852 C C . GLY A 1 400 ? -38.410 8.859 -10.768 1.00 38.00 400 GLY A C 1
ATOM 2853 O O . GLY A 1 400 ? -39.396 9.336 -10.206 1.00 39.90 400 GLY A O 1
ATOM 2854 N N . SER A 1 401 ? -37.195 9.395 -10.707 1.00 36.45 401 SER A N 1
ATOM 2855 C CA . SER A 1 401 ? -36.917 10.602 -9.962 1.00 36.08 401 SER A CA 1
ATOM 2856 C C . SER A 1 401 ? -37.863 11.759 -10.257 1.00 35.75 401 SER A C 1
ATOM 2857 O O . SER A 1 401 ? -38.318 12.424 -9.322 1.00 36.27 401 SER A O 1
ATOM 2860 N N . SER A 1 402 ? -38.184 11.975 -11.541 1.00 34.06 402 SER A N 1
ATOM 2861 C CA . SER A 1 402 ? -38.885 13.183 -11.992 1.00 33.17 402 SER A CA 1
ATOM 2862 C C . SER A 1 402 ? -40.407 13.149 -12.048 1.00 34.24 402 SER A C 1
ATOM 2863 O O . SER A 1 402 ? -41.018 14.110 -12.500 1.00 35.38 402 SER A O 1
ATOM 2866 N N . ASN A 1 403 ? -41.025 12.057 -11.612 1.00 35.09 403 ASN A N 1
ATOM 2867 C CA . ASN A 1 403 ? -42.488 11.980 -11.546 1.00 34.85 403 ASN A CA 1
ATOM 2868 C C . ASN A 1 403 ? -42.981 11.198 -10.328 1.00 35.28 403 ASN A C 1
ATOM 2869 O O . ASN A 1 403 ? -42.170 10.644 -9.570 1.00 35.53 403 ASN A O 1
ATOM 2874 N N . PRO A 1 404 ? -44.306 11.175 -10.101 1.00 35.71 404 PRO A N 1
ATOM 2875 C CA . PRO A 1 404 ? -44.815 10.365 -9.009 1.00 36.30 404 PRO A CA 1
ATOM 2876 C C . PRO A 1 404 ? -44.840 8.893 -9.380 1.00 37.11 404 PRO A C 1
ATOM 2877 O O . PRO A 1 404 ? -45.317 8.518 -10.465 1.00 38.60 404 PRO A O 1
ATOM 2881 N N . LYS A 1 405 ? -44.302 8.064 -8.501 1.00 36.52 405 LYS A N 1
ATOM 2882 C CA . LYS A 1 405 ? -44.425 6.651 -8.669 1.00 35.10 405 LYS A CA 1
ATOM 2883 C C . LYS A 1 405 ? -45.732 6.287 -8.000 1.00 35.24 405 LYS A C 1
ATOM 2884 O O . LYS A 1 405 ? -46.045 6.791 -6.885 1.00 35.01 405 LYS A O 1
ATOM 2890 N N . ILE A 1 406 ? -46.543 5.508 -8.723 1.00 34.48 406 ILE A N 1
ATOM 2891 C CA . ILE A 1 406 ? -47.876 5.120 -8.247 1.00 34.75 406 ILE A CA 1
ATOM 2892 C C . ILE A 1 406 ? -48.149 3.620 -8.392 1.00 34.55 406 ILE A C 1
ATOM 2893 O O . ILE A 1 406 ? -48.066 3.067 -9.500 1.00 33.86 406 ILE A O 1
ATOM 2898 N N . LEU A 1 407 ? -48.488 2.980 -7.262 1.00 34.36 407 LEU A N 1
ATOM 2899 C CA . LEU A 1 407 ? -48.686 1.534 -7.206 1.00 34.78 407 LEU A CA 1
ATOM 2900 C C . LEU A 1 407 ? -50.004 1.100 -7.833 1.00 35.26 407 LEU A C 1
ATOM 2901 O O . LEU A 1 407 ? -50.995 1.818 -7.766 1.00 35.04 407 LEU A O 1
ATOM 2906 N N . VAL A 1 408 ? -49.990 -0.069 -8.472 1.00 36.25 408 VAL A N 1
ATOM 2907 C CA . VAL A 1 408 ? -51.120 -0.548 -9.308 1.00 37.53 408 VAL A CA 1
ATOM 2908 C C . VAL A 1 408 ? -51.127 -2.094 -9.250 1.00 38.35 408 VAL A C 1
ATOM 2909 O O . VAL A 1 408 ? -50.103 -2.691 -8.898 1.00 40.12 408 VAL A O 1
ATOM 2913 N N . ASP A 1 409 ? -52.251 -2.737 -9.585 1.00 37.03 409 ASP A N 1
ATOM 2914 C CA . ASP A 1 409 ? -52.393 -4.190 -9.378 1.00 37.58 409 ASP A CA 1
ATOM 2915 C C . ASP A 1 409 ? -51.869 -4.654 -7.988 1.00 37.07 409 ASP A C 1
ATOM 2916 O O . ASP A 1 409 ? -52.605 -4.704 -6.990 1.00 36.61 409 ASP A O 1
ATOM 2921 N N . PRO B 1 26 ? -31.169 12.137 -4.716 1.00 29.81 26 PRO B N 1
ATOM 2922 C CA . PRO B 1 26 ? -32.669 12.323 -4.478 1.00 30.92 26 PRO B CA 1
ATOM 2923 C C . PRO B 1 26 ? -33.099 12.012 -3.027 1.00 32.41 26 PRO B C 1
ATOM 2924 O O . PRO B 1 26 ? -32.927 10.869 -2.529 1.00 32.80 26 PRO B O 1
ATOM 2928 N N . PRO B 1 27 ? -33.601 13.024 -2.317 1.00 32.85 27 PRO B N 1
ATOM 2929 C CA . PRO B 1 27 ? -34.068 12.731 -0.969 1.00 33.90 27 PRO B CA 1
ATOM 2930 C C . PRO B 1 27 ? -35.390 11.932 -1.030 1.00 35.93 27 PRO B C 1
ATOM 2931 O O . PRO B 1 27 ? -36.306 12.279 -1.780 1.00 37.68 27 PRO B O 1
ATOM 2935 N N . LEU B 1 28 ? -35.469 10.849 -0.280 1.00 36.91 28 LEU B N 1
ATOM 2936 C CA . LEU B 1 28 ? -36.668 10.039 -0.285 1.00 37.14 28 LEU B CA 1
ATOM 2937 C C . LEU B 1 28 ? -37.725 10.552 0.710 1.00 38.69 28 LEU B C 1
ATOM 2938 O O . LEU B 1 28 ? -38.912 10.218 0.594 1.00 38.91 28 LEU B O 1
ATOM 2943 N N . SER B 1 29 ? -37.284 11.358 1.681 1.00 39.74 29 SER B N 1
ATOM 2944 C CA . SER B 1 29 ? -38.188 12.137 2.516 1.00 40.90 29 SER B CA 1
ATOM 2945 C C . SER B 1 29 ? -37.902 13.606 2.291 1.00 42.38 29 SER B C 1
ATOM 2946 O O . SER B 1 29 ? -36.724 14.025 2.249 1.00 42.88 29 SER B O 1
ATOM 2949 N N . MET B 1 30 ? -38.979 14.395 2.205 1.00 43.65 30 MET B N 1
ATOM 2950 C CA . MET B 1 30 ? -38.907 15.789 1.777 1.00 44.18 30 MET B CA 1
ATOM 2951 C C . MET B 1 30 ? -40.140 16.557 2.215 1.00 44.92 30 MET B C 1
ATOM 2952 O O . MET B 1 30 ? -41.256 16.026 2.231 1.00 44.71 30 MET B O 1
ATOM 2957 N N . ASP B 1 31 ? -39.936 17.833 2.512 1.00 46.16 31 ASP B N 1
ATOM 2958 C CA . ASP B 1 31 ? -41.019 18.719 2.910 1.00 46.48 31 ASP B CA 1
ATOM 2959 C C . ASP B 1 31 ? -41.008 20.050 2.126 1.00 46.19 31 ASP B C 1
ATOM 2960 O O . ASP B 1 31 ? -40.217 20.949 2.408 1.00 46.12 31 ASP B O 1
ATOM 2965 N N . ASN B 1 32 ? -41.880 20.162 1.133 1.00 46.39 32 ASN B N 1
ATOM 2966 C CA . ASN B 1 32 ? -41.977 21.393 0.339 1.00 47.14 32 ASN B CA 1
ATOM 2967 C C . ASN B 1 32 ? -40.645 21.741 -0.323 1.00 47.39 32 ASN B C 1
ATOM 2968 O O . ASN B 1 32 ? -40.322 22.905 -0.520 1.00 47.54 32 ASN B O 1
ATOM 2973 N N . GLY B 1 33 ? -39.871 20.726 -0.667 1.00 48.05 33 GLY B N 1
ATOM 2974 C CA . GLY B 1 33 ? -38.524 20.947 -1.172 1.00 48.68 33 GLY B CA 1
ATOM 2975 C C . GLY B 1 33 ? -37.642 21.396 -0.035 1.00 49.10 33 GLY B C 1
ATOM 2976 O O . GLY B 1 33 ? -37.086 22.498 -0.071 1.00 51.25 33 GLY B O 1
ATOM 2977 N N . THR B 1 34 ? -37.595 20.580 1.015 1.00 47.84 34 THR B N 1
ATOM 2978 C CA . THR B 1 34 ? -36.653 20.751 2.121 1.00 48.12 34 THR B CA 1
ATOM 2979 C C . THR B 1 34 ? -36.182 19.355 2.510 1.00 48.92 34 THR B C 1
ATOM 2980 O O . THR B 1 34 ? -36.969 18.401 2.493 1.00 50.86 34 THR B O 1
ATOM 2984 N N . ASN B 1 35 ? -34.899 19.222 2.822 1.00 47.73 35 ASN B N 1
ATOM 2985 C CA . ASN B 1 35 ? -34.352 17.936 3.168 1.00 46.75 35 ASN B CA 1
ATOM 2986 C C . ASN B 1 35 ? -33.259 18.066 4.199 1.00 46.13 35 ASN B C 1
ATOM 2987 O O . ASN B 1 35 ? -32.571 19.083 4.265 1.00 46.22 35 ASN B O 1
ATOM 2992 N N . ALA B 1 36 ? -33.133 17.030 5.021 1.00 45.93 36 ALA B N 1
ATOM 2993 C CA . ALA B 1 36 ? -32.049 16.891 5.989 1.00 45.34 36 ALA B CA 1
ATOM 2994 C C . ALA B 1 36 ? -30.800 16.253 5.356 1.00 44.51 36 ALA B C 1
ATOM 2995 O O . ALA B 1 36 ? -29.985 15.622 6.058 1.00 43.85 36 ALA B O 1
ATOM 2997 N N . LEU B 1 37 ? -30.664 16.401 4.033 1.00 43.36 37 LEU B N 1
ATOM 2998 C CA . LEU B 1 37 ? -29.473 15.916 3.323 1.00 42.32 37 LEU B CA 1
ATOM 2999 C C . LEU B 1 37 ? -28.376 16.962 3.288 1.00 41.98 37 LEU B C 1
ATOM 3000 O O . LEU B 1 37 ? -28.646 18.138 3.152 1.00 42.78 37 LEU B O 1
ATOM 3005 N N . THR B 1 38 ? -27.135 16.519 3.423 1.00 41.39 38 THR B N 1
ATOM 3006 C CA . THR B 1 38 ? -26.013 17.423 3.617 1.00 40.63 38 THR B CA 1
ATOM 3007 C C . THR B 1 38 ? -24.833 16.957 2.772 1.00 38.88 38 THR B C 1
ATOM 3008 O O . THR B 1 38 ? -24.642 15.765 2.580 1.00 37.12 38 THR B O 1
ATOM 3012 N N . VAL B 1 39 ? -24.047 17.914 2.277 1.00 38.87 39 VAL B N 1
ATOM 3013 C CA . VAL B 1 39 ? -22.916 17.634 1.370 1.00 37.41 39 VAL B CA 1
ATOM 3014 C C . VAL B 1 39 ? -22.099 16.461 1.856 1.00 38.04 39 VAL B C 1
ATOM 3015 O O . VAL B 1 39 ? -21.395 15.811 1.075 1.00 35.26 39 VAL B O 1
ATOM 3019 N N . GLN B 1 40 ? -22.202 16.201 3.169 1.00 40.21 40 GLN B N 1
ATOM 3020 C CA . GLN B 1 40 ? -21.467 15.113 3.821 1.00 40.69 40 GLN B CA 1
ATOM 3021 C C . GLN B 1 40 ? -22.049 13.760 3.512 1.00 39.88 40 GLN B C 1
ATOM 3022 O O . GLN B 1 40 ? -21.306 12.816 3.310 1.00 39.79 40 GLN B O 1
ATOM 3028 N N . ASN B 1 41 ? -23.375 13.664 3.464 1.00 38.64 41 ASN B N 1
ATOM 3029 C CA . ASN B 1 41 ? -24.008 12.402 3.118 1.00 38.55 41 ASN B CA 1
ATOM 3030 C C . ASN B 1 41 ? -24.704 12.356 1.771 1.00 37.38 41 ASN B C 1
ATOM 3031 O O . ASN B 1 41 ? -25.221 11.320 1.386 1.00 38.95 41 ASN B O 1
ATOM 3036 N N . SER B 1 42 ? -24.728 13.461 1.055 1.00 36.10 42 SER B N 1
ATOM 3037 C CA . SER B 1 42 ? -25.191 13.426 -0.326 1.00 36.12 42 SER B CA 1
ATOM 3038 C C . SER B 1 42 ? -24.117 12.842 -1.245 1.00 34.66 42 SER B C 1
ATOM 3039 O O . SER B 1 42 ? -22.942 13.148 -1.106 1.00 33.83 42 SER B O 1
ATOM 3042 N N . ASN B 1 43 ? -24.520 11.974 -2.154 1.00 33.84 43 ASN B N 1
ATOM 3043 C CA . ASN B 1 43 ? -23.554 11.250 -2.960 1.00 35.76 43 ASN B CA 1
ATOM 3044 C C . ASN B 1 43 ? -23.166 12.090 -4.186 1.00 36.38 43 ASN B C 1
ATOM 3045 O O . ASN B 1 43 ? -22.044 12.022 -4.730 1.00 36.43 43 ASN B O 1
ATOM 3050 N N . ALA B 1 44 ? -24.129 12.872 -4.616 1.00 35.67 44 ALA B N 1
ATOM 3051 C CA . ALA B 1 44 ? -23.921 13.885 -5.570 1.00 34.48 44 ALA B CA 1
ATOM 3052 C C . ALA B 1 44 ? -24.933 14.903 -5.119 1.00 34.79 44 ALA B C 1
ATOM 3053 O O . ALA B 1 44 ? -25.742 14.630 -4.221 1.00 33.86 44 ALA B O 1
ATOM 3055 N N . TRP B 1 45 ? -24.869 16.098 -5.674 1.00 35.12 45 TRP B N 1
ATOM 3056 C CA . TRP B 1 45 ? -25.745 17.151 -5.195 1.00 34.92 45 TRP B CA 1
ATOM 3057 C C . TRP B 1 45 ? -25.625 18.418 -6.055 1.00 34.75 45 TRP B C 1
ATOM 3058 O O . TRP B 1 45 ? -24.647 18.604 -6.809 1.00 34.39 45 TRP B O 1
ATOM 3069 N N . VAL B 1 46 ? -26.658 19.244 -5.961 1.00 34.15 46 VAL B N 1
ATOM 3070 C CA . VAL B 1 46 ? -26.821 20.409 -6.787 1.00 34.09 46 VAL B CA 1
ATOM 3071 C C . VAL B 1 46 ? -26.779 21.618 -5.855 1.00 37.16 46 VAL B C 1
ATOM 3072 O O . VAL B 1 46 ? -27.643 21.745 -4.948 1.00 40.46 46 VAL B O 1
ATOM 3076 N N . GLU B 1 47 ? -25.760 22.472 -6.030 1.00 36.80 47 GLU B N 1
ATOM 3077 C CA . GLU B 1 47 ? -25.592 23.669 -5.206 1.00 36.77 47 GLU B CA 1
ATOM 3078 C C . GLU B 1 47 ? -26.241 24.886 -5.848 1.00 37.68 47 GLU B C 1
ATOM 3079 O O . GLU B 1 47 ? -25.807 25.324 -6.909 1.00 39.66 47 GLU B O 1
ATOM 3085 N N . VAL B 1 48 ? -27.266 25.435 -5.194 1.00 37.64 48 VAL B N 1
ATOM 3086 C CA . VAL B 1 48 ? -27.931 26.670 -5.648 1.00 38.45 48 VAL B CA 1
ATOM 3087 C C . VAL B 1 48 ? -27.394 27.907 -4.917 1.00 38.60 48 VAL B C 1
ATOM 3088 O O . VAL B 1 48 ? -27.584 28.043 -3.701 1.00 38.32 48 VAL B O 1
ATOM 3092 N N . SER B 1 49 ? -26.759 28.820 -5.660 1.00 38.45 49 SER B N 1
ATOM 3093 C CA . SER B 1 49 ? -26.101 29.993 -5.058 1.00 39.03 49 SER B CA 1
ATOM 3094 C C . SER B 1 49 ? -27.014 31.208 -4.827 1.00 40.38 49 SER B C 1
ATOM 3095 O O . SER B 1 49 ? -27.167 32.042 -5.732 1.00 41.42 49 SER B O 1
ATOM 3098 N N . ALA B 1 50 ? -27.525 31.357 -3.590 1.00 40.42 50 ALA B N 1
ATOM 3099 C CA . ALA B 1 50 ? -28.564 32.365 -3.241 1.00 39.95 50 ALA B CA 1
ATOM 3100 C C . ALA B 1 50 ? -28.223 33.812 -3.594 1.00 40.88 50 ALA B C 1
ATOM 3101 O O . ALA B 1 50 ? -29.121 34.618 -3.809 1.00 40.81 50 ALA B O 1
ATOM 3103 N N . SER B 1 51 ? -26.934 34.154 -3.620 1.00 41.65 51 SER B N 1
ATOM 3104 C CA . SER B 1 51 ? -26.509 35.458 -4.150 1.00 41.42 51 SER B CA 1
ATOM 3105 C C . SER B 1 51 ? -26.619 35.477 -5.666 1.00 41.91 51 SER B C 1
ATOM 3106 O O . SER B 1 51 ? -27.152 36.408 -6.220 1.00 42.16 51 SER B O 1
ATOM 3109 N N . ALA B 1 52 ? -26.137 34.437 -6.341 1.00 42.72 52 ALA B N 1
ATOM 3110 C CA . ALA B 1 52 ? -26.296 34.374 -7.793 1.00 43.94 52 ALA B CA 1
ATOM 3111 C C . ALA B 1 52 ? -27.759 34.634 -8.125 1.00 45.25 52 ALA B C 1
ATOM 3112 O O . ALA B 1 52 ? -28.083 35.409 -9.035 1.00 45.96 52 ALA B O 1
ATOM 3114 N N . LEU B 1 53 ? -28.640 34.008 -7.355 1.00 45.72 53 LEU B N 1
ATOM 3115 C CA . LEU B 1 53 ? -30.055 34.275 -7.439 1.00 47.04 53 LEU B CA 1
ATOM 3116 C C . LEU B 1 53 ? -30.345 35.751 -7.150 1.00 48.15 53 LEU B C 1
ATOM 3117 O O . LEU B 1 53 ? -30.657 36.524 -8.067 1.00 49.62 53 LEU B O 1
ATOM 3122 N N . GLN B 1 54 ? -30.189 36.137 -5.879 1.00 47.66 54 GLN B N 1
ATOM 3123 C CA . GLN B 1 54 ? -30.608 37.437 -5.367 1.00 46.07 54 GLN B CA 1
ATOM 3124 C C . GLN B 1 54 ? -30.056 38.600 -6.212 1.00 44.39 54 GLN B C 1
ATOM 3125 O O . GLN B 1 54 ? -30.754 39.562 -6.473 1.00 43.29 54 GLN B O 1
ATOM 3131 N N . HIS B 1 55 ? -28.818 38.457 -6.672 1.00 44.31 55 HIS B N 1
ATOM 3132 C CA . HIS B 1 55 ? -28.222 39.334 -7.699 1.00 44.22 55 HIS B CA 1
ATOM 3133 C C . HIS B 1 55 ? -29.051 39.344 -8.974 1.00 43.79 55 HIS B C 1
ATOM 3134 O O . HIS B 1 55 ? -29.532 40.395 -9.395 1.00 44.80 55 HIS B O 1
ATOM 3141 N N . ASN B 1 56 ? -29.210 38.184 -9.601 1.00 42.31 56 ASN B N 1
ATOM 3142 C CA . ASN B 1 56 ? -29.892 38.121 -10.896 1.00 40.78 56 ASN B CA 1
ATOM 3143 C C . ASN B 1 56 ? -31.268 38.833 -10.951 1.00 39.84 56 ASN B C 1
ATOM 3144 O O . ASN B 1 56 ? -31.536 39.634 -11.877 1.00 38.86 56 ASN B O 1
ATOM 3149 N N . ILE B 1 57 ? -32.105 38.551 -9.950 1.00 38.50 57 ILE B N 1
ATOM 3150 C CA . ILE B 1 57 ? -33.349 39.260 -9.744 1.00 38.88 57 ILE B CA 1
ATOM 3151 C C . ILE B 1 57 ? -33.130 40.782 -9.669 1.00 40.07 57 ILE B C 1
ATOM 3152 O O . ILE B 1 57 ? -33.759 41.547 -10.417 1.00 38.78 57 ILE B O 1
ATOM 3157 N N . ARG B 1 58 ? -32.274 41.214 -8.720 1.00 42.51 58 ARG B N 1
ATOM 3158 C CA . ARG B 1 58 ? -31.978 42.654 -8.500 1.00 42.42 58 ARG B CA 1
ATOM 3159 C C . ARG B 1 58 ? -31.515 43.275 -9.838 1.00 39.59 58 ARG B C 1
ATOM 3160 O O . ARG B 1 58 ? -32.002 44.329 -10.227 1.00 38.43 58 ARG B O 1
ATOM 3168 N N . THR B 1 59 ? -30.690 42.541 -10.588 1.00 38.15 59 THR B N 1
ATOM 3169 C CA . THR B 1 59 ? -30.262 42.982 -11.930 1.00 38.21 59 THR B CA 1
ATOM 3170 C C . THR B 1 59 ? -31.420 43.195 -12.932 1.00 37.82 59 THR B C 1
ATOM 3171 O O . THR B 1 59 ? -31.598 44.306 -13.427 1.00 37.32 59 THR B O 1
ATOM 3175 N N . LEU B 1 60 ? -32.204 42.154 -13.209 1.00 37.69 60 LEU B N 1
ATOM 3176 C CA . LEU B 1 60 ? -33.439 42.339 -13.990 1.00 39.33 60 LEU B CA 1
ATOM 3177 C C . LEU B 1 60 ? -34.273 43.553 -13.533 1.00 41.10 60 LEU B C 1
ATOM 3178 O O . LEU B 1 60 ? -34.338 44.580 -14.240 1.00 40.91 60 LEU B O 1
ATOM 3183 N N . GLN B 1 61 ? -34.899 43.429 -12.349 1.00 42.11 61 GLN B N 1
ATOM 3184 C CA . GLN B 1 61 ? -35.654 44.516 -11.714 1.00 42.07 61 GLN B CA 1
ATOM 3185 C C . GLN B 1 61 ? -35.157 45.944 -12.018 1.00 43.04 61 GLN B C 1
ATOM 3186 O O . GLN B 1 61 ? -35.977 46.876 -12.178 1.00 43.17 61 GLN B O 1
ATOM 3192 N N . ALA B 1 62 ? -33.826 46.108 -12.062 1.00 43.52 62 ALA B N 1
ATOM 3193 C CA . ALA B 1 62 ? -33.180 47.366 -12.476 1.00 43.76 62 ALA B CA 1
ATOM 3194 C C . ALA B 1 62 ? -33.247 47.548 -13.982 1.00 44.00 62 ALA B C 1
ATOM 3195 O O . ALA B 1 62 ? -33.841 48.493 -14.478 1.00 43.91 62 ALA B O 1
ATOM 3197 N N . GLU B 1 63 ? -32.633 46.625 -14.703 1.00 45.09 63 GLU B N 1
ATOM 3198 C CA . GLU B 1 63 ? -32.569 46.701 -16.157 1.00 45.68 63 GLU B CA 1
ATOM 3199 C C . GLU B 1 63 ? -33.959 46.881 -16.739 1.00 45.25 63 GLU B C 1
ATOM 3200 O O . GLU B 1 63 ? -34.113 47.367 -17.856 1.00 45.74 63 GLU B O 1
ATOM 3206 N N . LEU B 1 64 ? -34.973 46.508 -15.972 1.00 44.47 64 LEU B N 1
ATOM 3207 C CA . LEU B 1 64 ? -36.337 46.607 -16.458 1.00 44.46 64 LEU B CA 1
ATOM 3208 C C . LEU B 1 64 ? -36.792 48.031 -16.356 1.00 44.53 64 LEU B C 1
ATOM 3209 O O . LEU B 1 64 ? -37.472 48.552 -17.263 1.00 43.54 64 LEU B O 1
ATOM 3214 N N . ALA B 1 65 ? -36.401 48.643 -15.231 1.00 45.26 65 ALA B N 1
ATOM 3215 C CA . ALA B 1 65 ? -36.588 50.078 -14.926 1.00 45.13 65 ALA B CA 1
ATOM 3216 C C . ALA B 1 65 ? -37.938 50.373 -14.291 1.00 44.29 65 ALA B C 1
ATOM 3217 O O . ALA B 1 65 ? -38.380 51.513 -14.256 1.00 43.02 65 ALA B O 1
ATOM 3219 N N . GLY B 1 66 ? -38.578 49.340 -13.769 1.00 44.55 66 GLY B N 1
ATOM 3220 C CA . GLY B 1 66 ? -39.878 49.516 -13.141 1.00 47.06 66 GLY B CA 1
ATOM 3221 C C . GLY B 1 66 ? -40.951 49.916 -14.133 1.00 48.43 66 GLY B C 1
ATOM 3222 O O . GLY B 1 66 ? -42.085 50.218 -13.745 1.00 48.84 66 GLY B O 1
ATOM 3223 N N . LYS B 1 67 ? -40.585 49.892 -15.418 1.00 49.76 67 LYS B N 1
ATOM 3224 C CA . LYS B 1 67 ? -41.458 50.292 -16.522 1.00 50.83 67 LYS B CA 1
ATOM 3225 C C . LYS B 1 67 ? -42.239 49.117 -17.120 1.00 50.41 67 LYS B C 1
ATOM 3226 O O . LYS B 1 67 ? -42.846 49.253 -18.189 1.00 51.12 67 LYS B O 1
ATOM 3232 N N . SER B 1 68 ? -42.215 47.966 -16.437 1.00 49.27 68 SER B N 1
ATOM 3233 C CA . SER B 1 68 ? -42.669 46.685 -17.019 1.00 47.86 68 SER B CA 1
ATOM 3234 C C . SER B 1 68 ? -42.508 45.534 -16.003 1.00 47.07 68 SER B C 1
ATOM 3235 O O . SER B 1 68 ? -41.402 45.262 -15.533 1.00 45.14 68 SER B O 1
ATOM 3238 N N . ARG B 1 69 ? -43.624 44.873 -15.685 1.00 47.54 69 ARG B N 1
ATOM 3239 C CA . ARG B 1 69 ? -43.709 43.879 -14.584 1.00 48.81 69 ARG B CA 1
ATOM 3240 C C . ARG B 1 69 ? -42.925 42.548 -14.789 1.00 49.04 69 ARG B C 1
ATOM 3241 O O . ARG B 1 69 ? -42.665 42.127 -15.928 1.00 50.97 69 ARG B O 1
ATOM 3249 N N . LEU B 1 70 ? -42.616 41.854 -13.694 1.00 46.95 70 LEU B N 1
ATOM 3250 C CA . LEU B 1 70 ? -41.722 40.707 -13.775 1.00 45.30 70 LEU B CA 1
ATOM 3251 C C . LEU B 1 70 ? -42.321 39.418 -13.184 1.00 44.97 70 LEU B C 1
ATOM 3252 O O . LEU B 1 70 ? -42.610 39.381 -11.950 1.00 44.96 70 LEU B O 1
ATOM 3257 N N . CYS B 1 71 ? -42.499 38.368 -14.029 1.00 42.18 71 CYS B N 1
ATOM 3258 C CA . CYS B 1 71 ? -42.652 37.010 -13.478 1.00 41.81 71 CYS B CA 1
ATOM 3259 C C . CYS B 1 71 ? -41.365 36.251 -13.469 1.00 40.90 71 CYS B C 1
ATOM 3260 O O . CYS B 1 71 ? -40.657 36.133 -14.481 1.00 40.52 71 CYS B O 1
ATOM 3263 N N . ALA B 1 72 ? -41.097 35.700 -12.296 1.00 38.88 72 ALA B N 1
ATOM 3264 C CA . ALA B 1 72 ? -40.132 34.680 -12.132 1.00 35.96 72 ALA B CA 1
ATOM 3265 C C . ALA B 1 72 ? -40.748 33.419 -12.713 1.00 34.36 72 ALA B C 1
ATOM 3266 O O . ALA B 1 72 ? -41.656 32.829 -12.131 1.00 32.90 72 ALA B O 1
ATOM 3268 N N . VAL B 1 73 ? -40.322 33.047 -13.907 1.00 34.34 73 VAL B N 1
ATOM 3269 C CA . VAL B 1 73 ? -40.710 31.725 -14.451 1.00 34.59 73 VAL B CA 1
ATOM 3270 C C . VAL B 1 73 ? -39.983 30.618 -13.662 1.00 33.07 73 VAL B C 1
ATOM 3271 O O . VAL B 1 73 ? -38.801 30.356 -13.884 1.00 32.18 73 VAL B O 1
ATOM 3275 N N . LEU B 1 74 ? -40.695 30.022 -12.719 1.00 32.55 74 LEU B N 1
ATOM 3276 C CA . LEU B 1 74 ? -40.112 29.118 -11.709 1.00 33.04 74 LEU B CA 1
ATOM 3277 C C . LEU B 1 74 ? -40.513 27.650 -11.897 1.00 33.86 74 LEU B C 1
ATOM 3278 O O . LEU B 1 74 ? -40.599 26.893 -10.916 1.00 33.51 74 LEU B O 1
ATOM 3283 N N . LYS B 1 75 ? -40.784 27.266 -13.141 1.00 34.49 75 LYS B N 1
ATOM 3284 C CA . LYS B 1 75 ? -41.276 25.932 -13.454 1.00 35.59 75 LYS B CA 1
ATOM 3285 C C . LYS B 1 75 ? -40.160 24.890 -13.542 1.00 36.45 75 LYS B C 1
ATOM 3286 O O . LYS B 1 75 ? -38.985 25.229 -13.635 1.00 37.38 75 LYS B O 1
ATOM 3292 N N . ALA B 1 76 ? -40.540 23.615 -13.546 1.00 36.52 76 ALA B N 1
ATOM 3293 C CA . ALA B 1 76 ? -39.561 22.546 -13.434 1.00 36.42 76 ALA B CA 1
ATOM 3294 C C . ALA B 1 76 ? -38.846 22.686 -12.102 1.00 36.89 76 ALA B C 1
ATOM 3295 O O . ALA B 1 76 ? -37.627 22.750 -12.065 1.00 38.46 76 ALA B O 1
ATOM 3297 N N . ASP B 1 77 ? -39.606 22.778 -11.016 1.00 35.80 77 ASP B N 1
ATOM 3298 C CA . ASP B 1 77 ? -39.034 23.074 -9.725 1.00 35.23 77 ASP B CA 1
ATOM 3299 C C . ASP B 1 77 ? -37.948 24.139 -9.834 1.00 34.44 77 ASP B C 1
ATOM 3300 O O . ASP B 1 77 ? -36.843 23.955 -9.344 1.00 34.17 77 ASP B O 1
ATOM 3305 N N . ALA B 1 78 ? -38.269 25.255 -10.486 1.00 33.76 78 ALA B N 1
ATOM 3306 C CA . ALA B 1 78 ? -37.320 26.361 -10.641 1.00 33.53 78 ALA B CA 1
ATOM 3307 C C . ALA B 1 78 ? -36.134 25.912 -11.454 1.00 33.83 78 ALA B C 1
ATOM 3308 O O . ALA B 1 78 ? -35.010 25.875 -10.944 1.00 33.24 78 ALA B O 1
ATOM 3310 N N . TYR B 1 79 ? -36.405 25.518 -12.710 1.00 34.51 79 TYR B N 1
ATOM 3311 C CA . TYR B 1 79 ? -35.378 25.102 -13.682 1.00 33.58 79 TYR B CA 1
ATOM 3312 C C . TYR B 1 79 ? -34.356 24.152 -13.060 1.00 33.43 79 TYR B C 1
ATOM 3313 O O . TYR B 1 79 ? -33.166 24.164 -13.419 1.00 32.86 79 TYR B O 1
ATOM 3322 N N . GLY B 1 80 ? -34.836 23.356 -12.104 1.00 33.37 80 GLY B N 1
ATOM 3323 C CA . GLY B 1 80 ? -34.025 22.420 -11.355 1.00 32.60 80 GLY B CA 1
ATOM 3324 C C . GLY B 1 80 ? -33.224 23.084 -10.264 1.00 32.41 80 GLY B C 1
ATOM 3325 O O . GLY B 1 80 ? -32.193 22.551 -9.850 1.00 32.65 80 GLY B O 1
ATOM 3326 N N . HIS B 1 81 ? -33.669 24.253 -9.805 1.00 32.44 81 HIS B N 1
ATOM 3327 C CA . HIS B 1 81 ? -32.955 24.961 -8.719 1.00 34.08 81 HIS B CA 1
ATOM 3328 C C . HIS B 1 81 ? -33.612 24.876 -7.333 1.00 31.79 81 HIS B C 1
ATOM 3329 O O . HIS B 1 81 ? -33.103 25.408 -6.376 1.00 28.87 81 HIS B O 1
ATOM 3336 N N . GLY B 1 82 ? -34.713 24.167 -7.239 1.00 31.55 82 GLY B N 1
ATOM 3337 C CA . GLY B 1 82 ? -35.493 24.184 -6.035 1.00 33.87 82 GLY B CA 1
ATOM 3338 C C . GLY B 1 82 ? -36.419 25.352 -6.090 1.00 34.86 82 GLY B C 1
ATOM 3339 O O . GLY B 1 82 ? -35.980 26.479 -6.138 1.00 35.83 82 GLY B O 1
ATOM 3340 N N . ILE B 1 83 ? -37.708 25.096 -6.166 1.00 35.42 83 ILE B N 1
ATOM 3341 C CA . ILE B 1 83 ? -38.619 26.205 -6.182 1.00 36.57 83 ILE B CA 1
ATOM 3342 C C . ILE B 1 83 ? -38.836 26.733 -4.774 1.00 37.28 83 ILE B C 1
ATOM 3343 O O . ILE B 1 83 ? -38.705 27.922 -4.550 1.00 38.23 83 ILE B O 1
ATOM 3348 N N . GLY B 1 84 ? -39.107 25.843 -3.819 1.00 37.99 84 GLY B N 1
ATOM 3349 C CA . GLY B 1 84 ? -39.238 26.243 -2.402 1.00 37.66 84 GLY B CA 1
ATOM 3350 C C . GLY B 1 84 ? -37.936 26.831 -1.892 1.00 37.33 84 GLY B C 1
ATOM 3351 O O . GLY B 1 84 ? -37.893 27.448 -0.830 1.00 35.71 84 GLY B O 1
ATOM 3352 N N . LEU B 1 85 ? -36.872 26.647 -2.683 1.00 37.91 85 LEU B N 1
ATOM 3353 C CA . LEU B 1 85 ? -35.578 27.292 -2.415 1.00 37.50 85 LEU B CA 1
ATOM 3354 C C . LEU B 1 85 ? -35.510 28.724 -2.967 1.00 38.16 85 LEU B C 1
ATOM 3355 O O . LEU B 1 85 ? -35.121 29.653 -2.232 1.00 38.92 85 LEU B O 1
ATOM 3360 N N . VAL B 1 86 ? -35.924 28.893 -4.237 1.00 37.11 86 VAL B N 1
ATOM 3361 C CA . VAL B 1 86 ? -35.931 30.198 -4.937 1.00 36.59 86 VAL B CA 1
ATOM 3362 C C . VAL B 1 86 ? -36.932 31.236 -4.325 1.00 36.60 86 VAL B C 1
ATOM 3363 O O . VAL B 1 86 ? -36.697 32.450 -4.362 1.00 35.58 86 VAL B O 1
ATOM 3367 N N . MET B 1 87 ? -38.000 30.734 -3.709 1.00 38.05 87 MET B N 1
ATOM 3368 C CA . MET B 1 87 ? -39.122 31.566 -3.189 1.00 38.38 87 MET B CA 1
ATOM 3369 C C . MET B 1 87 ? -38.753 32.678 -2.220 1.00 38.50 87 MET B C 1
ATOM 3370 O O . MET B 1 87 ? -39.109 33.829 -2.454 1.00 37.79 87 MET B O 1
ATOM 3375 N N . PRO B 1 88 ? -38.075 32.338 -1.098 1.00 39.70 88 PRO B N 1
ATOM 3376 C CA . PRO B 1 88 ? -37.928 33.379 -0.075 1.00 40.02 88 PRO B CA 1
ATOM 3377 C C . PRO B 1 88 ? -37.293 34.658 -0.637 1.00 40.73 88 PRO B C 1
ATOM 3378 O O . PRO B 1 88 ? -37.564 35.749 -0.120 1.00 41.48 88 PRO B O 1
ATOM 3382 N N . SER B 1 89 ? -36.503 34.520 -1.713 1.00 40.71 89 SER B N 1
ATOM 3383 C CA . SER B 1 89 ? -35.847 35.664 -2.362 1.00 40.50 89 SER B CA 1
ATOM 3384 C C . SER B 1 89 ? -36.831 36.420 -3.235 1.00 40.74 89 SER B C 1
ATOM 3385 O O . SER B 1 89 ? -36.917 37.650 -3.169 1.00 41.65 89 SER B O 1
ATOM 3388 N N . ILE B 1 90 ? -37.600 35.682 -4.030 1.00 40.26 90 ILE B N 1
ATOM 3389 C CA . ILE B 1 90 ? -38.705 36.270 -4.807 1.00 38.47 90 ILE B CA 1
ATOM 3390 C C . ILE B 1 90 ? -39.645 37.157 -3.953 1.00 37.67 90 ILE B C 1
ATOM 3391 O O . ILE B 1 90 ? -39.811 38.342 -4.260 1.00 38.03 90 ILE B O 1
ATOM 3396 N N . ILE B 1 91 ? -40.221 36.582 -2.884 1.00 36.37 91 ILE B N 1
ATOM 3397 C CA . ILE B 1 91 ? -40.978 37.341 -1.838 1.00 36.11 91 ILE B CA 1
ATOM 3398 C C . ILE B 1 91 ? -40.287 38.611 -1.306 1.00 35.55 91 ILE B C 1
ATOM 3399 O O . ILE B 1 91 ? -40.915 39.669 -1.175 1.00 33.41 91 ILE B O 1
ATOM 3404 N N . ALA B 1 92 ? -39.001 38.484 -0.985 1.00 35.84 92 ALA B N 1
ATOM 3405 C CA . ALA B 1 92 ? -38.249 39.573 -0.378 1.00 36.25 92 ALA B CA 1
ATOM 3406 C C . ALA B 1 92 ? -37.878 40.704 -1.352 1.00 36.31 92 ALA B C 1
ATOM 3407 O O . ALA B 1 92 ? -37.621 41.841 -0.929 1.00 35.78 92 ALA B O 1
ATOM 3409 N N . GLN B 1 93 ? -37.874 40.406 -2.647 1.00 37.04 93 GLN B N 1
ATOM 3410 C CA . GLN B 1 93 ? -37.580 41.438 -3.644 1.00 37.91 93 GLN B CA 1
ATOM 3411 C C . GLN B 1 93 ? -38.825 41.960 -4.304 1.00 38.02 93 GLN B C 1
ATOM 3412 O O . GLN B 1 93 ? -38.731 42.645 -5.303 1.00 36.16 93 GLN B O 1
ATOM 3418 N N . GLY B 1 94 ? -39.993 41.613 -3.753 1.00 38.99 94 GLY B N 1
ATOM 3419 C CA . GLY B 1 94 ? -41.275 42.066 -4.295 1.00 39.11 94 GLY B CA 1
ATOM 3420 C C . GLY B 1 94 ? -41.427 41.849 -5.786 1.00 39.75 94 GLY B C 1
ATOM 3421 O O . GLY B 1 94 ? -41.933 42.710 -6.500 1.00 38.92 94 GLY B O 1
ATOM 3422 N N . VAL B 1 95 ? -40.937 40.709 -6.267 1.00 40.00 95 VAL B N 1
ATOM 3423 C CA . VAL B 1 95 ? -41.413 40.153 -7.518 1.00 39.62 95 VAL B CA 1
ATOM 3424 C C . VAL B 1 95 ? -42.949 39.940 -7.439 1.00 41.64 95 VAL B C 1
ATOM 3425 O O . VAL B 1 95 ? -43.460 39.255 -6.524 1.00 41.75 95 VAL B O 1
ATOM 3429 N N . PRO B 1 96 ? -43.698 40.562 -8.371 1.00 42.47 96 PRO B N 1
ATOM 3430 C CA . PRO B 1 96 ? -45.149 40.511 -8.253 1.00 42.44 96 PRO B CA 1
ATOM 3431 C C . PRO B 1 96 ? -45.760 39.227 -8.837 1.00 43.88 96 PRO B C 1
ATOM 3432 O O . PRO B 1 96 ? -46.872 38.837 -8.439 1.00 45.56 96 PRO B O 1
ATOM 3436 N N . CYS B 1 97 ? -45.074 38.569 -9.769 1.00 42.93 97 CYS B N 1
ATOM 3437 C CA . CYS B 1 97 ? -45.647 37.363 -10.324 1.00 42.00 97 CYS B CA 1
ATOM 3438 C C . CYS B 1 97 ? -44.680 36.164 -10.491 1.00 41.41 97 CYS B C 1
ATOM 3439 O O . CYS B 1 97 ? -43.481 36.332 -10.809 1.00 41.20 97 CYS B O 1
ATOM 3442 N N . VAL B 1 98 ? -45.224 34.962 -10.272 1.00 39.13 98 VAL B N 1
ATOM 3443 C CA . VAL B 1 98 ? -44.494 33.719 -10.494 1.00 37.44 98 VAL B CA 1
ATOM 3444 C C . VAL B 1 98 ? -45.175 32.852 -11.546 1.00 37.86 98 VAL B C 1
ATOM 3445 O O . VAL B 1 98 ? -46.401 32.707 -11.524 1.00 39.32 98 VAL B O 1
ATOM 3449 N N . ALA B 1 99 ? -44.386 32.256 -12.443 1.00 37.35 99 ALA B N 1
ATOM 3450 C CA . ALA B 1 99 ? -44.936 31.374 -13.495 1.00 37.46 99 ALA B CA 1
ATOM 3451 C C . ALA B 1 99 ? -44.545 29.914 -13.271 1.00 38.10 99 ALA B C 1
ATOM 3452 O O . ALA B 1 99 ? -43.373 29.549 -13.482 1.00 40.39 99 ALA B O 1
ATOM 3454 N N . VAL B 1 100 ? -45.517 29.086 -12.851 1.00 36.30 100 VAL B N 1
ATOM 3455 C CA . VAL B 1 100 ? -45.302 27.646 -12.618 1.00 34.41 100 VAL B CA 1
ATOM 3456 C C . VAL B 1 100 ? -45.966 26.751 -13.658 1.00 34.27 100 VAL B C 1
ATOM 3457 O O . VAL B 1 100 ? -46.664 27.229 -14.544 1.00 35.08 100 VAL B O 1
ATOM 3461 N N . ALA B 1 101 ? -45.717 25.451 -13.568 1.00 33.80 101 ALA B N 1
ATOM 3462 C CA . ALA B 1 101 ? -46.178 24.543 -14.601 1.00 34.19 101 ALA B CA 1
ATOM 3463 C C . ALA B 1 101 ? -47.020 23.460 -14.005 1.00 33.92 101 ALA B C 1
ATOM 3464 O O . ALA B 1 101 ? -48.139 23.202 -14.474 1.00 34.27 101 ALA B O 1
ATOM 3466 N N . SER B 1 102 ? -46.496 22.846 -12.950 1.00 33.71 102 SER B N 1
ATOM 3467 C CA . SER B 1 102 ? -47.150 21.728 -12.299 1.00 33.97 102 SER B CA 1
ATOM 3468 C C . SER B 1 102 ? -47.901 22.183 -11.069 1.00 33.35 102 SER B C 1
ATOM 3469 O O . SER B 1 102 ? -47.664 23.268 -10.550 1.00 33.51 102 SER B O 1
ATOM 3472 N N . ASN B 1 103 ? -48.774 21.320 -10.579 1.00 33.22 103 ASN B N 1
ATOM 3473 C CA . ASN B 1 103 ? -49.621 21.648 -9.447 1.00 32.34 103 ASN B CA 1
ATOM 3474 C C . ASN B 1 103 ? -48.826 21.764 -8.175 1.00 33.27 103 ASN B C 1
ATOM 3475 O O . ASN B 1 103 ? -49.039 22.669 -7.383 1.00 33.41 103 ASN B O 1
ATOM 3480 N N . GLU B 1 104 ? -47.908 20.830 -7.976 1.00 35.02 104 GLU B N 1
ATOM 3481 C CA . GLU B 1 104 ? -47.081 20.845 -6.792 1.00 35.98 104 GLU B CA 1
ATOM 3482 C C . GLU B 1 104 ? -46.348 22.194 -6.702 1.00 37.25 104 GLU B C 1
ATOM 3483 O O . GLU B 1 104 ? -46.464 22.902 -5.697 1.00 38.46 104 GLU B O 1
ATOM 3489 N N . GLU B 1 105 ? -45.667 22.574 -7.789 1.00 36.87 105 GLU B N 1
ATOM 3490 C CA . GLU B 1 105 ? -45.028 23.878 -7.916 1.00 35.96 105 GLU B CA 1
ATOM 3491 C C . GLU B 1 105 ? -45.886 25.010 -7.390 1.00 36.41 105 GLU B C 1
ATOM 3492 O O . GLU B 1 105 ? -45.374 26.014 -6.870 1.00 36.57 105 GLU B O 1
ATOM 3498 N N . ALA B 1 106 ? -47.188 24.882 -7.585 1.00 35.79 106 ALA B N 1
ATOM 3499 C CA . ALA B 1 106 ? -48.081 25.927 -7.212 1.00 35.76 106 ALA B CA 1
ATOM 3500 C C . ALA B 1 106 ? -48.333 25.818 -5.719 1.00 36.49 106 ALA B C 1
ATOM 3501 O O . ALA B 1 106 ? -48.141 26.792 -4.982 1.00 37.48 106 ALA B O 1
ATOM 3503 N N . ARG B 1 107 ? -48.710 24.623 -5.262 1.00 36.52 107 ARG B N 1
ATOM 3504 C CA . ARG B 1 107 ? -48.858 24.364 -3.831 1.00 36.45 107 ARG B CA 1
ATOM 3505 C C . ARG B 1 107 ? -47.681 24.948 -3.046 1.00 36.23 107 ARG B C 1
ATOM 3506 O O . ARG B 1 107 ? -47.860 25.538 -1.985 1.00 36.17 107 ARG B O 1
ATOM 3514 N N . VAL B 1 108 ? -46.480 24.795 -3.586 1.00 36.12 108 VAL B N 1
ATOM 3515 C CA . VAL B 1 108 ? -45.285 25.169 -2.865 1.00 36.61 108 VAL B CA 1
ATOM 3516 C C . VAL B 1 108 ? -45.074 26.668 -2.880 1.00 36.93 108 VAL B C 1
ATOM 3517 O O . VAL B 1 108 ? -44.688 27.243 -1.863 1.00 37.89 108 VAL B O 1
ATOM 3521 N N . VAL B 1 109 ? -45.357 27.310 -4.018 1.00 37.05 109 VAL B N 1
ATOM 3522 C CA . VAL B 1 109 ? -45.341 28.788 -4.088 1.00 36.96 109 VAL B CA 1
ATOM 3523 C C . VAL B 1 109 ? -46.200 29.366 -2.988 1.00 36.56 109 VAL B C 1
ATOM 3524 O O . VAL B 1 109 ? -45.774 30.251 -2.272 1.00 37.41 109 VAL B O 1
ATOM 3528 N N . ARG B 1 110 ? -47.401 28.841 -2.828 1.00 36.32 110 ARG B N 1
ATOM 3529 C CA . ARG B 1 110 ? -48.294 29.377 -1.813 1.00 37.25 110 ARG B CA 1
ATOM 3530 C C . ARG B 1 110 ? -47.891 28.967 -0.417 1.00 37.31 110 ARG B C 1
ATOM 3531 O O . ARG B 1 110 ? -48.055 29.735 0.530 1.00 38.41 110 ARG B O 1
ATOM 3539 N N . ALA B 1 111 ? -47.399 27.748 -0.277 1.00 37.24 111 ALA B N 1
ATOM 3540 C CA . ALA B 1 111 ? -46.941 27.279 1.022 1.00 37.72 111 ALA B CA 1
ATOM 3541 C C . ALA B 1 111 ? -45.869 28.242 1.560 1.00 36.97 111 ALA B C 1
ATOM 3542 O O . ALA B 1 111 ? -45.716 28.423 2.772 1.00 36.62 111 ALA B O 1
ATOM 3544 N N . SER B 1 112 ? -45.152 28.866 0.636 1.00 35.44 112 SER B N 1
ATOM 3545 C CA . SER B 1 112 ? -43.987 29.622 0.976 1.00 35.14 112 SER B CA 1
ATOM 3546 C C . SER B 1 112 ? -44.360 31.042 1.375 1.00 34.38 112 SER B C 1
ATOM 3547 O O . SER B 1 112 ? -43.494 31.863 1.627 1.00 33.50 112 SER B O 1
ATOM 3550 N N . GLY B 1 113 ? -45.656 31.320 1.405 1.00 34.20 113 GLY B N 1
ATOM 3551 C CA . GLY B 1 113 ? -46.166 32.675 1.640 1.00 34.56 113 GLY B CA 1
ATOM 3552 C C . GLY B 1 113 ? -46.184 33.698 0.483 1.00 34.65 113 GLY B C 1
ATOM 3553 O O . GLY B 1 113 ? -46.402 34.884 0.737 1.00 34.38 113 GLY B O 1
ATOM 3554 N N . PHE B 1 114 ? -45.938 33.277 -0.769 1.00 33.71 114 PHE B N 1
ATOM 3555 C CA . PHE B 1 114 ? -46.076 34.208 -1.890 1.00 33.58 114 PHE B CA 1
ATOM 3556 C C . PHE B 1 114 ? -47.525 34.315 -2.213 1.00 34.18 114 PHE B C 1
ATOM 3557 O O . PHE B 1 114 ? -48.229 33.304 -2.335 1.00 34.47 114 PHE B O 1
ATOM 3565 N N . THR B 1 115 ? -47.957 35.543 -2.421 1.00 34.59 115 THR B N 1
ATOM 3566 C CA . THR B 1 115 ? -49.348 35.910 -2.274 1.00 35.27 115 THR B CA 1
ATOM 3567 C C . THR B 1 115 ? -49.933 36.495 -3.559 1.00 36.29 115 THR B C 1
ATOM 3568 O O . THR B 1 115 ? -51.168 36.565 -3.729 1.00 37.07 115 THR B O 1
ATOM 3572 N N . GLY B 1 116 ? -49.039 36.964 -4.434 1.00 35.73 116 GLY B N 1
ATOM 3573 C CA . GLY B 1 116 ? -49.416 37.756 -5.578 1.00 33.85 116 GLY B CA 1
ATOM 3574 C C . GLY B 1 116 ? -49.746 36.880 -6.751 1.00 33.74 116 GLY B C 1
ATOM 3575 O O . GLY B 1 116 ? -50.043 35.699 -6.592 1.00 32.86 116 GLY B O 1
ATOM 3576 N N . GLN B 1 117 ? -49.655 37.455 -7.944 1.00 34.40 117 GLN B N 1
ATOM 3577 C CA . GLN B 1 117 ? -50.125 36.793 -9.143 1.00 34.77 117 GLN B CA 1
ATOM 3578 C C . GLN B 1 117 ? -49.343 35.530 -9.470 1.00 34.34 117 GLN B C 1
ATOM 3579 O O . GLN B 1 117 ? -48.105 35.540 -9.573 1.00 34.39 117 GLN B O 1
ATOM 3585 N N . LEU B 1 118 ? -50.092 34.457 -9.679 1.00 33.98 118 LEU B N 1
ATOM 3586 C CA . LEU B 1 118 ? -49.528 33.139 -9.906 1.00 33.40 118 LEU B CA 1
ATOM 3587 C C . LEU B 1 118 ? -50.192 32.482 -11.130 1.00 32.86 118 LEU B C 1
ATOM 3588 O O . LEU B 1 118 ? -51.348 32.021 -11.033 1.00 32.01 118 LEU B O 1
ATOM 3593 N N . VAL B 1 119 ? -49.486 32.485 -12.279 1.00 31.33 119 VAL B N 1
ATOM 3594 C CA . VAL B 1 119 ? -50.034 31.951 -13.531 1.00 30.74 119 VAL B CA 1
ATOM 3595 C C . VAL B 1 119 ? -49.363 30.653 -13.790 1.00 30.95 119 VAL B C 1
ATOM 3596 O O . VAL B 1 119 ? -48.260 30.460 -13.344 1.00 31.60 119 VAL B O 1
ATOM 3600 N N . ARG B 1 120 ? -50.055 29.753 -14.489 1.00 31.05 120 ARG B N 1
ATOM 3601 C CA . ARG B 1 120 ? -49.455 28.560 -15.089 1.00 32.68 120 ARG B CA 1
ATOM 3602 C C . ARG B 1 120 ? -49.069 28.749 -16.629 1.00 33.86 120 ARG B C 1
ATOM 3603 O O . ARG B 1 120 ? -49.935 29.046 -17.458 1.00 33.52 120 ARG B O 1
ATOM 3611 N N . VAL B 1 121 ? -47.796 28.558 -16.998 1.00 34.85 121 VAL B N 1
ATOM 3612 C CA . VAL B 1 121 ? -47.386 28.787 -18.418 1.00 37.57 121 VAL B CA 1
ATOM 3613 C C . VAL B 1 121 ? -47.519 27.584 -19.362 1.00 38.21 121 VAL B C 1
ATOM 3614 O O . VAL B 1 121 ? -46.768 27.474 -20.337 1.00 36.90 121 VAL B O 1
ATOM 3618 N N . ARG B 1 122 ? -48.470 26.697 -19.073 1.00 39.09 122 ARG B N 1
ATOM 3619 C CA . ARG B 1 122 ? -48.835 25.623 -20.013 1.00 40.60 122 ARG B CA 1
ATOM 3620 C C . ARG B 1 122 ? -50.265 25.121 -19.789 1.00 41.65 122 ARG B C 1
ATOM 3621 O O . ARG B 1 122 ? -50.775 25.154 -18.669 1.00 42.56 122 ARG B O 1
ATOM 3629 N N . LEU B 1 123 ? -50.920 24.661 -20.856 1.00 41.77 123 LEU B N 1
ATOM 3630 C CA . LEU B 1 123 ? -52.276 24.148 -20.726 1.00 40.31 123 LEU B CA 1
ATOM 3631 C C . LEU B 1 123 ? -52.185 23.041 -19.761 1.00 38.58 123 LEU B C 1
ATOM 3632 O O . LEU B 1 123 ? -51.278 22.259 -19.849 1.00 38.38 123 LEU B O 1
ATOM 3637 N N . ALA B 1 124 ? -53.070 23.005 -18.789 1.00 38.70 124 ALA B N 1
ATOM 3638 C CA . ALA B 1 124 ? -53.166 21.835 -17.911 1.00 40.46 124 ALA B CA 1
ATOM 3639 C C . ALA B 1 124 ? -54.225 20.868 -18.465 1.00 41.63 124 ALA B C 1
ATOM 3640 O O . ALA B 1 124 ? -55.003 21.252 -19.313 1.00 43.76 124 ALA B O 1
ATOM 3642 N N . SER B 1 125 ? -54.251 19.618 -18.030 1.00 41.63 125 SER B N 1
ATOM 3643 C CA . SER B 1 125 ? -55.431 18.821 -18.310 1.00 42.52 125 SER B CA 1
ATOM 3644 C C . SER B 1 125 ? -56.459 19.016 -17.192 1.00 43.42 125 SER B C 1
ATOM 3645 O O . SER B 1 125 ? -56.098 19.310 -16.051 1.00 42.94 125 SER B O 1
ATOM 3648 N N . LEU B 1 126 ? -57.739 18.870 -17.533 1.00 44.09 126 LEU B N 1
ATOM 3649 C CA . LEU B 1 126 ? -58.841 19.356 -16.681 1.00 44.22 126 LEU B CA 1
ATOM 3650 C C . LEU B 1 126 ? -58.781 18.866 -15.258 1.00 44.13 126 LEU B C 1
ATOM 3651 O O . LEU B 1 126 ? -59.000 19.634 -14.320 1.00 43.98 126 LEU B O 1
ATOM 3656 N N . SER B 1 127 ? -58.524 17.577 -15.101 1.00 44.03 127 SER B N 1
ATOM 3657 C CA . SER B 1 127 ? -58.392 16.993 -13.785 1.00 45.16 127 SER B CA 1
ATOM 3658 C C . SER B 1 127 ? -57.336 17.753 -12.962 1.00 44.91 127 SER B C 1
ATOM 3659 O O . SER B 1 127 ? -57.571 18.090 -11.783 1.00 45.19 127 SER B O 1
ATOM 3662 N N . GLU B 1 128 ? -56.202 18.068 -13.609 1.00 43.78 128 GLU B N 1
ATOM 3663 C CA . GLU B 1 128 ? -55.102 18.795 -12.965 1.00 41.75 128 GLU B CA 1
ATOM 3664 C C . GLU B 1 128 ? -55.491 20.249 -12.701 1.00 41.56 128 GLU B C 1
ATOM 3665 O O . GLU B 1 128 ? -55.326 20.755 -11.577 1.00 40.93 128 GLU B O 1
ATOM 3671 N N . LEU B 1 129 ? -56.027 20.908 -13.738 1.00 41.15 129 LEU B N 1
ATOM 3672 C CA . LEU B 1 129 ? -56.575 22.267 -13.614 1.00 40.07 129 LEU B CA 1
ATOM 3673 C C . LEU B 1 129 ? -57.547 22.393 -12.430 1.00 40.75 129 LEU B C 1
ATOM 3674 O O . LEU B 1 129 ? -57.501 23.376 -11.664 1.00 39.69 129 LEU B O 1
ATOM 3679 N N . GLU B 1 130 ? -58.413 21.387 -12.298 1.00 40.84 130 GLU B N 1
ATOM 3680 C CA . GLU B 1 130 ? -59.425 21.368 -11.275 1.00 41.76 130 GLU B CA 1
ATOM 3681 C C . GLU B 1 130 ? -58.830 21.307 -9.899 1.00 42.84 130 GLU B C 1
ATOM 3682 O O . GLU B 1 130 ? -59.158 22.124 -9.038 1.00 43.93 130 GLU B O 1
ATOM 3688 N N . ASP B 1 131 ? -57.991 20.306 -9.675 1.00 43.17 131 ASP B N 1
ATOM 3689 C CA . ASP B 1 131 ? -57.290 20.151 -8.404 1.00 43.57 131 ASP B CA 1
ATOM 3690 C C . ASP B 1 131 ? -56.622 21.486 -7.945 1.00 43.14 131 ASP B C 1
ATOM 3691 O O . ASP B 1 131 ? -56.715 21.878 -6.773 1.00 42.79 131 ASP B O 1
ATOM 3696 N N . ALA B 1 132 ? -56.054 22.205 -8.911 1.00 42.11 132 ALA B N 1
ATOM 3697 C CA . ALA B 1 132 ? -55.373 23.482 -8.693 1.00 42.14 132 ALA B CA 1
ATOM 3698 C C . ALA B 1 132 ? -56.238 24.654 -8.220 1.00 41.69 132 ALA B C 1
ATOM 3699 O O . ALA B 1 132 ? -55.720 25.690 -7.810 1.00 40.59 132 ALA B O 1
ATOM 3701 N N . LEU B 1 133 ? -57.544 24.537 -8.357 1.00 42.39 133 LEU B N 1
ATOM 3702 C CA . LEU B 1 133 ? -58.416 25.654 -8.013 1.00 42.56 133 LEU B CA 1
ATOM 3703 C C . LEU B 1 133 ? -58.114 26.156 -6.601 1.00 42.78 133 LEU B C 1
ATOM 3704 O O . LEU B 1 133 ? -58.152 27.353 -6.356 1.00 44.39 133 LEU B O 1
ATOM 3709 N N . GLN B 1 134 ? -57.791 25.234 -5.689 1.00 41.84 134 GLN B N 1
ATOM 3710 C CA . GLN B 1 134 ? -57.468 25.573 -4.294 1.00 40.64 134 GLN B CA 1
ATOM 3711 C C . GLN B 1 134 ? -56.344 26.614 -4.139 1.00 39.67 134 GLN B C 1
ATOM 3712 O O . GLN B 1 134 ? -56.295 27.329 -3.147 1.00 37.77 134 GLN B O 1
ATOM 3718 N N . TYR B 1 135 ? -55.449 26.681 -5.125 1.00 40.76 135 TYR B N 1
ATOM 3719 C CA . TYR B 1 135 ? -54.243 27.540 -5.053 1.00 42.18 135 TYR B CA 1
ATOM 3720 C C . TYR B 1 135 ? -54.423 28.929 -5.700 1.00 44.09 135 TYR B C 1
ATOM 3721 O O . TYR B 1 135 ? -53.544 29.787 -5.596 1.00 45.55 135 TYR B O 1
ATOM 3730 N N . ASP B 1 136 ? -55.556 29.150 -6.360 1.00 45.31 136 ASP B N 1
ATOM 3731 C CA . ASP B 1 136 ? -55.858 30.460 -6.933 1.00 46.17 136 ASP B CA 1
ATOM 3732 C C . ASP B 1 136 ? -54.927 30.849 -8.068 1.00 45.07 136 ASP B C 1
ATOM 3733 O O . ASP B 1 136 ? -54.414 31.958 -8.108 1.00 45.62 136 ASP B O 1
ATOM 3738 N N . MET B 1 137 ? -54.724 29.939 -8.991 1.00 43.86 137 MET B N 1
ATOM 3739 C CA . MET B 1 137 ? -53.797 30.164 -10.066 1.00 43.34 137 MET B CA 1
ATOM 3740 C C . MET B 1 137 ? -54.537 30.596 -11.304 1.00 41.58 137 MET B C 1
ATOM 3741 O O . MET B 1 137 ? -55.659 30.183 -11.535 1.00 40.27 137 MET B O 1
ATOM 3746 N N . GLU B 1 138 ? -53.909 31.468 -12.075 1.00 41.49 138 GLU B N 1
ATOM 3747 C CA . GLU B 1 138 ? -54.456 31.898 -13.359 1.00 42.14 138 GLU B CA 1
ATOM 3748 C C . GLU B 1 138 ? -54.028 30.915 -14.457 1.00 41.94 138 GLU B C 1
ATOM 3749 O O . GLU B 1 138 ? -52.839 30.578 -14.589 1.00 41.94 138 GLU B O 1
ATOM 3755 N N . GLU B 1 139 ? -55.000 30.448 -15.230 1.00 40.69 139 GLU B N 1
ATOM 3756 C CA . GLU B 1 139 ? -54.793 29.285 -16.069 1.00 39.83 139 GLU B CA 1
ATOM 3757 C C . GLU B 1 139 ? -54.621 29.647 -17.524 1.00 39.06 139 GLU B C 1
ATOM 3758 O O . GLU B 1 139 ? -55.305 30.534 -18.032 1.00 39.60 139 GLU B O 1
ATOM 3764 N N . LEU B 1 140 ? -53.688 28.984 -18.190 1.00 37.89 140 LEU B N 1
ATOM 3765 C CA . LEU B 1 140 ? -53.461 29.251 -19.610 1.00 38.05 140 LEU B CA 1
ATOM 3766 C C . LEU B 1 140 ? -54.519 28.536 -20.483 1.00 39.10 140 LEU B C 1
ATOM 3767 O O . LEU B 1 140 ? -54.916 27.383 -20.190 1.00 39.97 140 LEU B O 1
ATOM 3772 N N . VAL B 1 141 ? -54.993 29.232 -21.524 1.00 38.31 141 VAL B N 1
ATOM 3773 C CA . VAL B 1 141 ? -56.106 28.742 -22.362 1.00 37.70 141 VAL B CA 1
ATOM 3774 C C . VAL B 1 141 ? -55.857 29.061 -23.816 1.00 38.09 141 VAL B C 1
ATOM 3775 O O . VAL B 1 141 ? -55.520 30.202 -24.158 1.00 38.26 141 VAL B O 1
ATOM 3779 N N . GLY B 1 142 ? -56.024 28.059 -24.673 1.00 38.72 142 GLY B N 1
ATOM 3780 C CA . GLY B 1 142 ? -55.587 28.174 -26.043 1.00 41.34 142 GLY B CA 1
ATOM 3781 C C . GLY B 1 142 ? -56.594 27.763 -27.097 1.00 43.88 142 GLY B C 1
ATOM 3782 O O . GLY B 1 142 ? -56.286 27.763 -28.289 1.00 45.60 142 GLY B O 1
ATOM 3783 N N . SER B 1 143 ? -57.798 27.396 -26.683 1.00 44.48 143 SER B N 1
ATOM 3784 C CA . SER B 1 143 ? -58.819 27.054 -27.661 1.00 44.44 143 SER B CA 1
ATOM 3785 C C . SER B 1 143 ? -60.222 27.088 -27.079 1.00 44.64 143 SER B C 1
ATOM 3786 O O . SER B 1 143 ? -60.417 26.944 -25.856 1.00 44.17 143 SER B O 1
ATOM 3789 N N . ALA B 1 144 ? -61.195 27.231 -27.980 1.00 44.30 144 ALA B N 1
ATOM 3790 C CA . ALA B 1 144 ? -62.588 27.450 -27.621 1.00 43.57 144 ALA B CA 1
ATOM 3791 C C . ALA B 1 144 ? -63.142 26.305 -26.785 1.00 43.63 144 ALA B C 1
ATOM 3792 O O . ALA B 1 144 ? -63.770 26.529 -25.748 1.00 42.12 144 ALA B O 1
ATOM 3794 N N . GLU B 1 145 ? -62.906 25.079 -27.257 1.00 45.25 145 GLU B N 1
ATOM 3795 C CA . GLU B 1 145 ? -63.373 23.870 -26.579 1.00 46.30 145 GLU B CA 1
ATOM 3796 C C . GLU B 1 145 ? -62.701 23.744 -25.217 1.00 47.20 145 GLU B C 1
ATOM 3797 O O . GLU B 1 145 ? -63.384 23.549 -24.174 1.00 47.48 145 GLU B O 1
ATOM 3803 N N . PHE B 1 146 ? -61.372 23.885 -25.198 1.00 46.49 146 PHE B N 1
ATOM 3804 C CA . PHE B 1 146 ? -60.695 23.893 -23.922 1.00 45.74 146 PHE B CA 1
ATOM 3805 C C . PHE B 1 146 ? -61.354 24.880 -22.963 1.00 44.61 146 PHE B C 1
ATOM 3806 O O . PHE B 1 146 ? -61.672 24.537 -21.839 1.00 43.30 146 PHE B O 1
ATOM 3814 N N . ALA B 1 147 ? -61.574 26.096 -23.440 1.00 44.48 147 ALA B N 1
ATOM 3815 C CA . ALA B 1 147 ? -62.162 27.126 -22.636 1.00 45.18 147 ALA B CA 1
ATOM 3816 C C . ALA B 1 147 ? -63.507 26.708 -22.070 1.00 46.90 147 ALA B C 1
ATOM 3817 O O . ALA B 1 147 ? -63.737 26.839 -20.876 1.00 47.53 147 ALA B O 1
ATOM 3819 N N . ARG B 1 148 ? -64.402 26.204 -22.915 1.00 49.15 148 ARG B N 1
ATOM 3820 C CA . ARG B 1 148 ? -65.778 25.970 -22.465 1.00 50.78 148 ARG B CA 1
ATOM 3821 C C . ARG B 1 148 ? -65.759 24.893 -21.438 1.00 50.15 148 ARG B C 1
ATOM 3822 O O . ARG B 1 148 ? -66.397 25.016 -20.397 1.00 51.21 148 ARG B O 1
ATOM 3830 N N . GLN B 1 149 ? -64.963 23.861 -21.696 1.00 49.73 149 GLN B N 1
ATOM 3831 C CA . GLN B 1 149 ? -64.743 22.792 -20.712 1.00 49.09 149 GLN B CA 1
ATOM 3832 C C . GLN B 1 149 ? -64.400 23.388 -19.349 1.00 47.32 149 GLN B C 1
ATOM 3833 O O . GLN B 1 149 ? -65.008 23.045 -18.338 1.00 47.30 149 GLN B O 1
ATOM 3839 N N . VAL B 1 150 ? -63.416 24.284 -19.356 1.00 44.82 150 VAL B N 1
ATOM 3840 C CA . VAL B 1 150 ? -62.838 24.842 -18.166 1.00 43.68 150 VAL B CA 1
ATOM 3841 C C . VAL B 1 150 ? -63.846 25.784 -17.478 1.00 45.39 150 VAL B C 1
ATOM 3842 O O . VAL B 1 150 ? -63.999 25.785 -16.229 1.00 44.38 150 VAL B O 1
ATOM 3846 N N . ASP B 1 151 ? -64.580 26.528 -18.302 1.00 46.66 151 ASP B N 1
ATOM 3847 C CA . ASP B 1 151 ? -65.704 27.302 -17.827 1.00 47.88 151 ASP B CA 1
ATOM 3848 C C . ASP B 1 151 ? -66.558 26.389 -16.987 1.00 47.07 151 ASP B C 1
ATOM 3849 O O . ASP B 1 151 ? -66.998 26.753 -15.895 1.00 46.67 151 ASP B O 1
ATOM 3854 N N . ALA B 1 152 ? -66.776 25.189 -17.501 1.00 46.15 152 ALA B N 1
ATOM 3855 C CA . ALA B 1 152 ? -67.627 24.230 -16.844 1.00 46.54 152 ALA B CA 1
ATOM 3856 C C . ALA B 1 152 ? -67.199 23.996 -15.389 1.00 46.71 152 ALA B C 1
ATOM 3857 O O . ALA B 1 152 ? -68.052 23.868 -14.477 1.00 45.61 152 ALA B O 1
ATOM 3859 N N . ILE B 1 153 ? -65.881 23.950 -15.177 1.00 46.29 153 ILE B N 1
ATOM 3860 C CA . ILE B 1 153 ? -65.346 23.546 -13.893 1.00 46.08 153 ILE B CA 1
ATOM 3861 C C . ILE B 1 153 ? -65.440 24.659 -12.889 1.00 45.80 153 ILE B C 1
ATOM 3862 O O . ILE B 1 153 ? -65.825 24.435 -11.745 1.00 45.33 153 ILE B O 1
ATOM 3867 N N . ALA B 1 154 ? -65.066 25.862 -13.315 1.00 46.30 154 ALA B N 1
ATOM 3868 C CA . ALA B 1 154 ? -65.247 27.046 -12.491 1.00 47.09 154 ALA B CA 1
ATOM 3869 C C . ALA B 1 154 ? -66.697 27.101 -12.077 1.00 48.47 154 ALA B C 1
ATOM 3870 O O . ALA B 1 154 ? -67.021 27.262 -10.890 1.00 48.08 154 ALA B O 1
ATOM 3872 N N . ALA B 1 155 ? -67.566 26.936 -13.074 1.00 50.81 155 ALA B N 1
ATOM 3873 C CA . ALA B 1 155 ? -68.998 26.894 -12.870 1.00 51.96 155 ALA B CA 1
ATOM 3874 C C . ALA B 1 155 ? -69.299 25.948 -11.722 1.00 53.03 155 ALA B C 1
ATOM 3875 O O . ALA B 1 155 ? -69.777 26.375 -10.677 1.00 53.44 155 ALA B O 1
ATOM 3877 N N . ARG B 1 156 ? -68.941 24.677 -11.878 1.00 54.19 156 ARG B N 1
ATOM 3878 C CA . ARG B 1 156 ? -69.288 23.693 -10.865 1.00 55.75 156 ARG B CA 1
ATOM 3879 C C . ARG B 1 156 ? -68.784 24.078 -9.479 1.00 55.00 156 ARG B C 1
ATOM 3880 O O . ARG B 1 156 ? -69.349 23.649 -8.482 1.00 54.74 156 ARG B O 1
ATOM 3888 N N . HIS B 1 157 ? -67.761 24.929 -9.423 1.00 54.34 157 HIS B N 1
ATOM 3889 C CA . HIS B 1 157 ? -67.066 25.193 -8.169 1.00 54.84 157 HIS B CA 1
ATOM 3890 C C . HIS B 1 157 ? -67.431 26.493 -7.467 1.00 55.28 157 HIS B C 1
ATOM 3891 O O . HIS B 1 157 ? -66.972 26.754 -6.349 1.00 55.64 157 HIS B O 1
ATOM 3898 N N . GLY B 1 158 ? -68.251 27.305 -8.117 1.00 55.51 158 GLY B N 1
ATOM 3899 C CA . GLY B 1 158 ? -68.647 28.607 -7.558 1.00 55.41 158 GLY B CA 1
ATOM 3900 C C . GLY B 1 158 ? -67.590 29.685 -7.755 1.00 55.19 158 GLY B C 1
ATOM 3901 O O . GLY B 1 158 ? -67.710 30.802 -7.217 1.00 54.52 158 GLY B O 1
ATOM 3902 N N . LYS B 1 159 ? -66.560 29.358 -8.537 1.00 54.84 159 LYS B N 1
ATOM 3903 C CA . LYS B 1 159 ? -65.443 30.271 -8.729 1.00 54.73 159 LYS B CA 1
ATOM 3904 C C . LYS B 1 159 ? -65.434 31.027 -10.083 1.00 53.27 159 LYS B C 1
ATOM 3905 O O . LYS B 1 159 ? -66.066 30.625 -11.057 1.00 52.31 159 LYS B O 1
ATOM 3911 N N . THR B 1 160 ? -64.738 32.151 -10.102 1.00 52.40 160 THR B N 1
ATOM 3912 C CA . THR B 1 160 ? -64.469 32.861 -11.334 1.00 51.98 160 THR B CA 1
ATOM 3913 C C . THR B 1 160 ? -62.982 32.725 -11.671 1.00 51.36 160 THR B C 1
ATOM 3914 O O . THR B 1 160 ? -62.149 33.533 -11.218 1.00 52.35 160 THR B O 1
ATOM 3918 N N . LEU B 1 161 ? -62.650 31.694 -12.448 1.00 49.19 161 LEU B N 1
ATOM 3919 C CA . LEU B 1 161 ? -61.254 31.386 -12.781 1.00 47.38 161 LEU B CA 1
ATOM 3920 C C . LEU B 1 161 ? -60.639 32.465 -13.693 1.00 46.91 161 LEU B C 1
ATOM 3921 O O . LEU B 1 161 ? -61.194 32.762 -14.755 1.00 47.07 161 LEU B O 1
ATOM 3926 N N . ARG B 1 162 ? -59.511 33.056 -13.279 1.00 45.48 162 ARG B N 1
ATOM 3927 C CA . ARG B 1 162 ? -58.805 34.020 -14.148 1.00 45.02 162 ARG B CA 1
ATOM 3928 C C . ARG B 1 162 ? -57.925 33.308 -15.185 1.00 43.15 162 ARG B C 1
ATOM 3929 O O . ARG B 1 162 ? -57.141 32.428 -14.838 1.00 43.57 162 ARG B O 1
ATOM 3937 N N . ILE B 1 163 ? -58.056 33.679 -16.457 1.00 40.93 163 ILE B N 1
ATOM 3938 C CA . ILE B 1 163 ? -57.359 32.942 -17.552 1.00 38.06 163 ILE B CA 1
ATOM 3939 C C . ILE B 1 163 ? -56.479 33.839 -18.421 1.00 35.95 163 ILE B C 1
ATOM 3940 O O . ILE B 1 163 ? -56.873 34.930 -18.773 1.00 34.95 163 ILE B O 1
ATOM 3945 N N . HIS B 1 164 ? -55.284 33.381 -18.745 1.00 35.76 164 HIS B N 1
ATOM 3946 C CA . HIS B 1 164 ? -54.442 34.077 -19.726 1.00 37.37 164 HIS B CA 1
ATOM 3947 C C . HIS B 1 164 ? -54.698 33.488 -21.085 1.00 38.43 164 HIS B C 1
ATOM 3948 O O . HIS B 1 164 ? -54.406 32.313 -21.297 1.00 40.21 164 HIS B O 1
ATOM 3955 N N . MET B 1 165 ? -55.198 34.268 -22.033 1.00 38.95 165 MET B N 1
ATOM 3956 C CA . MET B 1 165 ? -55.352 33.710 -23.388 1.00 41.09 165 MET B CA 1
ATOM 3957 C C . MET B 1 165 ? -54.007 33.549 -24.118 1.00 40.04 165 MET B C 1
ATOM 3958 O O . MET B 1 165 ? -53.178 34.461 -24.141 1.00 39.92 165 MET B O 1
ATOM 3963 N N . ALA B 1 166 ? -53.793 32.387 -24.696 1.00 38.00 166 ALA B N 1
ATOM 3964 C CA . ALA B 1 166 ? -52.561 32.149 -25.382 1.00 38.26 166 ALA B CA 1
ATOM 3965 C C . ALA B 1 166 ? -52.726 32.367 -26.893 1.00 39.24 166 ALA B C 1
ATOM 3966 O O . ALA B 1 166 ? -53.527 31.708 -27.528 1.00 40.03 166 ALA B O 1
ATOM 3968 N N . LEU B 1 167 ? -51.966 33.287 -27.471 1.00 40.12 167 LEU B N 1
ATOM 3969 C CA . LEU B 1 167 ? -51.971 33.444 -28.945 1.00 41.40 167 LEU B CA 1
ATOM 3970 C C . LEU B 1 167 ? -50.796 32.770 -29.637 1.00 42.36 167 LEU B C 1
ATOM 3971 O O . LEU B 1 167 ? -49.674 32.749 -29.123 1.00 42.27 167 LEU B O 1
ATOM 3976 N N . ASN B 1 168 ? -51.052 32.253 -30.826 1.00 43.42 168 ASN B N 1
ATOM 3977 C CA . ASN B 1 168 ? -50.006 31.615 -31.597 1.00 44.30 168 ASN B CA 1
ATOM 3978 C C . ASN B 1 168 ? -49.292 32.597 -32.497 1.00 44.22 168 ASN B C 1
ATOM 3979 O O . ASN B 1 168 ? -49.106 32.332 -33.675 1.00 44.82 168 ASN B O 1
ATOM 3984 N N . SER B 1 169 ? -48.876 33.717 -31.924 1.00 44.19 169 SER B N 1
ATOM 3985 C CA . SER B 1 169 ? -48.330 34.819 -32.677 1.00 44.50 169 SER B CA 1
ATOM 3986 C C . SER B 1 169 ? -46.949 34.552 -33.252 1.00 45.06 169 SER B C 1
ATOM 3987 O O . SER B 1 169 ? -46.669 34.958 -34.386 1.00 46.67 169 SER B O 1
ATOM 3990 N N . SER B 1 170 ? -46.076 33.876 -32.507 1.00 44.72 170 SER B N 1
ATOM 3991 C CA . SER B 1 170 ? -44.763 33.483 -33.096 1.00 43.99 170 SER B CA 1
ATOM 3992 C C . SER B 1 170 ? -44.763 32.092 -33.679 1.00 42.92 170 SER B C 1
ATOM 3993 O O . SER B 1 170 ? -43.741 31.625 -34.160 1.00 41.71 170 SER B O 1
ATOM 3996 N N . GLY B 1 171 ? -45.909 31.426 -33.598 1.00 43.17 171 GLY B N 1
ATOM 3997 C CA . GLY B 1 171 ? -46.134 30.181 -34.318 1.00 44.44 171 GLY B CA 1
ATOM 3998 C C . GLY B 1 171 ? -45.382 29.001 -33.753 1.00 44.75 171 GLY B C 1
ATOM 3999 O O . GLY B 1 171 ? -44.715 28.238 -34.501 1.00 44.89 171 GLY B O 1
ATOM 4000 N N . MET B 1 172 ? -45.481 28.847 -32.433 1.00 44.27 172 MET B N 1
ATOM 4001 C CA . MET B 1 172 ? -44.935 27.682 -31.754 1.00 43.41 172 MET B CA 1
ATOM 4002 C C . MET B 1 172 ? -45.854 26.506 -32.035 1.00 43.05 172 MET B C 1
ATOM 4003 O O . MET B 1 172 ? -45.403 25.361 -32.155 1.00 42.10 172 MET B O 1
ATOM 4008 N N . SER B 1 173 ? -47.142 26.825 -32.200 1.00 42.93 173 SER B N 1
ATOM 4009 C CA . SER B 1 173 ? -48.211 25.833 -32.356 1.00 43.54 173 SER B CA 1
ATOM 4010 C C . SER B 1 173 ? -48.308 24.930 -31.129 1.00 44.61 173 SER B C 1
ATOM 4011 O O . SER B 1 173 ? -48.048 23.741 -31.217 1.00 46.29 173 SER B O 1
ATOM 4014 N N . ARG B 1 174 ? -48.656 25.489 -29.978 1.00 44.02 174 ARG B N 1
ATOM 4015 C CA . ARG B 1 174 ? -48.352 24.795 -28.762 1.00 44.90 174 ARG B CA 1
ATOM 4016 C C . ARG B 1 174 ? -49.420 24.973 -27.680 1.00 45.69 174 ARG B C 1
ATOM 4017 O O . ARG B 1 174 ? -49.948 24.003 -27.154 1.00 45.57 174 ARG B O 1
ATOM 4025 N N . ASN B 1 175 ? -49.689 26.221 -27.318 1.00 46.46 175 ASN B N 1
ATOM 4026 C CA . ASN B 1 175 ? -50.727 26.559 -26.346 1.00 45.59 175 ASN B CA 1
ATOM 4027 C C . ASN B 1 175 ? -51.615 27.577 -26.985 1.00 46.27 175 ASN B C 1
ATOM 4028 O O . ASN B 1 175 ? -52.743 27.777 -26.539 1.00 46.87 175 ASN B O 1
ATOM 4033 N N . GLY B 1 176 ? -51.089 28.222 -28.041 1.00 46.82 176 GLY B N 1
ATOM 4034 C CA . GLY B 1 176 ? -51.713 29.404 -28.668 1.00 47.60 176 GLY B CA 1
ATOM 4035 C C . GLY B 1 176 ? -52.811 29.163 -29.725 1.00 47.95 176 GLY B C 1
ATOM 4036 O O . GLY B 1 176 ? -52.608 28.424 -30.713 1.00 47.31 176 GLY B O 1
ATOM 4037 N N . VAL B 1 177 ? -53.967 29.804 -29.526 1.00 47.36 177 VAL B N 1
ATOM 4038 C CA . VAL B 1 177 ? -54.991 29.846 -30.558 1.00 46.91 177 VAL B CA 1
ATOM 4039 C C . VAL B 1 177 ? -54.419 30.531 -31.780 1.00 46.88 177 VAL B C 1
ATOM 4040 O O . VAL B 1 177 ? -53.857 31.650 -31.674 1.00 45.61 177 VAL B O 1
ATOM 4044 N N . GLU B 1 178 ? -54.534 29.835 -32.926 1.00 47.37 178 GLU B N 1
ATOM 4045 C CA . GLU B 1 178 ? -54.070 30.342 -34.221 1.00 47.44 178 GLU B CA 1
ATOM 4046 C C . GLU B 1 178 ? -54.956 31.452 -34.723 1.00 47.26 178 GLU B C 1
ATOM 4047 O O . GLU B 1 178 ? -56.127 31.211 -35.077 1.00 47.47 178 GLU B O 1
ATOM 4053 N N . MET B 1 179 ? -54.397 32.659 -34.773 1.00 45.90 179 MET B N 1
ATOM 4054 C CA . MET B 1 179 ? -55.181 33.829 -35.062 1.00 46.24 179 MET B CA 1
ATOM 4055 C C . MET B 1 179 ? -54.954 34.267 -36.482 1.00 47.42 179 MET B C 1
ATOM 4056 O O . MET B 1 179 ? -55.406 35.340 -36.884 1.00 48.68 179 MET B O 1
ATOM 4061 N N . ALA B 1 180 ? -54.261 33.420 -37.248 1.00 47.80 180 ALA B N 1
ATOM 4062 C CA . ALA B 1 180 ? -54.013 33.653 -38.684 1.00 47.22 180 ALA B CA 1
ATOM 4063 C C . ALA B 1 180 ? -55.122 33.078 -39.535 1.00 46.81 180 ALA B C 1
ATOM 4064 O O . ALA B 1 180 ? -54.989 33.009 -40.749 1.00 47.40 180 ALA B O 1
ATOM 4066 N N . THR B 1 181 ? -56.193 32.628 -38.894 1.00 46.24 181 THR B N 1
ATOM 4067 C CA . THR B 1 181 ? -57.288 31.975 -39.593 1.00 47.27 181 THR B CA 1
ATOM 4068 C C . THR B 1 181 ? -58.612 32.316 -38.941 1.00 47.87 181 THR B C 1
ATOM 4069 O O . THR B 1 181 ? -58.760 32.253 -37.705 1.00 47.80 181 THR B O 1
ATOM 4073 N N . TRP B 1 182 ? -59.580 32.674 -39.775 1.00 48.64 182 TRP B N 1
ATOM 4074 C CA . TRP B 1 182 ? -60.843 33.169 -39.285 1.00 49.90 182 TRP B CA 1
ATOM 4075 C C . TRP B 1 182 ? -61.414 32.236 -38.228 1.00 50.12 182 TRP B C 1
ATOM 4076 O O . TRP B 1 182 ? -61.722 32.674 -37.118 1.00 50.61 182 TRP B O 1
ATOM 4087 N N . SER B 1 183 ? -61.508 30.941 -38.549 1.00 49.96 183 SER B N 1
ATOM 4088 C CA . SER B 1 183 ? -62.087 29.955 -37.606 1.00 48.68 183 SER B CA 1
ATOM 4089 C C . SER B 1 183 ? -61.452 30.118 -36.232 1.00 47.81 183 SER B C 1
ATOM 4090 O O . SER B 1 183 ? -62.164 30.316 -35.231 1.00 46.18 183 SER B O 1
ATOM 4093 N N . GLY B 1 184 ? -60.105 30.093 -36.215 1.00 47.30 184 GLY B N 1
ATOM 4094 C CA . GLY B 1 184 ? -59.309 30.345 -35.009 1.00 46.68 184 GLY B CA 1
ATOM 4095 C C . GLY B 1 184 ? -59.601 31.709 -34.387 1.00 46.35 184 GLY B C 1
ATOM 4096 O O . GLY B 1 184 ? -59.915 31.821 -33.171 1.00 46.08 184 GLY B O 1
ATOM 4097 N N . ARG B 1 185 ? -59.523 32.749 -35.211 1.00 44.51 185 ARG B N 1
ATOM 4098 C CA . ARG B 1 185 ? -59.963 34.054 -34.776 1.00 43.83 185 ARG B CA 1
ATOM 4099 C C . ARG B 1 185 ? -61.293 33.972 -34.023 1.00 43.01 185 ARG B C 1
ATOM 4100 O O . ARG B 1 185 ? -61.425 34.518 -32.951 1.00 41.80 185 ARG B O 1
ATOM 4108 N N . GLY B 1 186 ? -62.260 33.253 -34.583 1.00 43.50 186 GLY B N 1
ATOM 4109 C CA . GLY B 1 186 ? -63.559 33.076 -33.932 1.00 44.72 186 GLY B CA 1
ATOM 4110 C C . GLY B 1 186 ? -63.429 32.438 -32.552 1.00 45.01 186 GLY B C 1
ATOM 4111 O O . GLY B 1 186 ? -64.028 32.916 -31.562 1.00 44.67 186 GLY B O 1
ATOM 4112 N N . GLU B 1 187 ? -62.620 31.374 -32.487 1.00 43.95 187 GLU B N 1
ATOM 4113 C CA . GLU B 1 187 ? -62.338 30.661 -31.241 1.00 42.69 187 GLU B CA 1
ATOM 4114 C C . GLU B 1 187 ? -61.928 31.609 -30.126 1.00 42.19 187 GLU B C 1
ATOM 4115 O O . GLU B 1 187 ? -62.494 31.587 -29.005 1.00 41.11 187 GLU B O 1
ATOM 4121 N N . ALA B 1 188 ? -60.935 32.436 -30.438 1.00 41.23 188 ALA B N 1
ATOM 4122 C CA . ALA B 1 188 ? -60.547 33.508 -29.569 1.00 40.48 188 ALA B CA 1
ATOM 4123 C C . ALA B 1 188 ? -61.816 34.184 -28.985 1.00 41.02 188 ALA B C 1
ATOM 4124 O O . ALA B 1 188 ? -62.022 34.248 -27.752 1.00 41.36 188 ALA B O 1
ATOM 4126 N N . LEU B 1 189 ? -62.704 34.604 -29.861 1.00 39.94 189 LEU B N 1
ATOM 4127 C CA . LEU B 1 189 ? -63.800 35.379 -29.412 1.00 41.10 189 LEU B CA 1
ATOM 4128 C C . LEU B 1 189 ? -64.683 34.646 -28.424 1.00 42.61 189 LEU B C 1
ATOM 4129 O O . LEU B 1 189 ? -65.172 35.252 -27.482 1.00 42.99 189 LEU B O 1
ATOM 4134 N N . GLN B 1 190 ? -64.886 33.343 -28.612 1.00 43.96 190 GLN B N 1
ATOM 4135 C CA . GLN B 1 190 ? -65.767 32.607 -27.672 1.00 45.92 190 GLN B CA 1
ATOM 4136 C C . GLN B 1 190 ? -65.038 32.252 -26.382 1.00 46.73 190 GLN B C 1
ATOM 4137 O O . GLN B 1 190 ? -65.678 32.043 -25.323 1.00 46.25 190 GLN B O 1
ATOM 4143 N N . ILE B 1 191 ? -63.702 32.202 -26.463 1.00 46.20 191 ILE B N 1
ATOM 4144 C CA . ILE B 1 191 ? -62.889 32.081 -25.274 1.00 46.28 191 ILE B CA 1
ATOM 4145 C C . ILE B 1 191 ? -63.284 33.241 -24.357 1.00 47.58 191 ILE B C 1
ATOM 4146 O O . ILE B 1 191 ? -63.494 33.053 -23.140 1.00 47.81 191 ILE B O 1
ATOM 4151 N N . THR B 1 192 ? -63.472 34.422 -24.958 1.00 48.25 192 THR B N 1
ATOM 4152 C CA . THR B 1 192 ? -63.831 35.618 -24.187 1.00 48.83 192 THR B CA 1
ATOM 4153 C C . THR B 1 192 ? -65.299 35.652 -23.780 1.00 49.94 192 THR B C 1
ATOM 4154 O O . THR B 1 192 ? -65.653 36.318 -22.807 1.00 50.16 192 THR B O 1
ATOM 4158 N N . ASP B 1 193 ? -66.151 34.932 -24.513 1.00 52.27 193 ASP B N 1
ATOM 4159 C CA . ASP B 1 193 ? -67.602 34.898 -24.201 1.00 54.96 193 ASP B CA 1
ATOM 4160 C C . ASP B 1 193 ? -67.978 33.993 -23.025 1.00 55.23 193 ASP B C 1
ATOM 4161 O O . ASP B 1 193 ? -69.151 33.892 -22.652 1.00 55.02 193 ASP B O 1
ATOM 4166 N N . GLN B 1 194 ? -66.965 33.361 -22.444 1.00 55.10 194 GLN B N 1
ATOM 4167 C CA . GLN B 1 194 ? -67.138 32.474 -21.328 1.00 55.09 194 GLN B CA 1
ATOM 4168 C C . GLN B 1 194 ? -67.622 33.200 -20.087 1.00 55.57 194 GLN B C 1
ATOM 4169 O O . GLN B 1 194 ? -67.012 34.172 -19.645 1.00 55.90 194 GLN B O 1
ATOM 4175 N N . LYS B 1 195 ? -68.714 32.708 -19.520 1.00 56.27 195 LYS B N 1
ATOM 4176 C CA . LYS B 1 195 ? -69.341 33.343 -18.373 1.00 57.39 195 LYS B CA 1
ATOM 4177 C C . LYS B 1 195 ? -68.462 33.294 -17.149 1.00 57.00 195 LYS B C 1
ATOM 4178 O O . LYS B 1 195 ? -68.384 34.264 -16.427 1.00 57.40 195 LYS B O 1
ATOM 4184 N N . HIS B 1 196 ? -67.792 32.170 -16.916 1.00 56.93 196 HIS B N 1
ATOM 4185 C CA . HIS B 1 196 ? -67.133 31.942 -15.611 1.00 57.07 196 HIS B CA 1
ATOM 4186 C C . HIS B 1 196 ? -65.602 32.120 -15.610 1.00 55.42 196 HIS B C 1
ATOM 4187 O O . HIS B 1 196 ? -64.899 31.611 -14.722 1.00 55.27 196 HIS B O 1
ATOM 4194 N N . LEU B 1 197 ? -65.100 32.876 -16.582 1.00 52.79 197 LEU B N 1
ATOM 4195 C CA . LEU B 1 197 ? -63.680 33.150 -16.665 1.00 50.51 197 LEU B CA 1
ATOM 4196 C C . LEU B 1 197 ? -63.395 34.627 -16.914 1.00 49.30 197 LEU B C 1
ATOM 4197 O O . LEU B 1 197 ? -63.683 35.138 -18.008 1.00 49.17 197 LEU B O 1
ATOM 4202 N N . LYS B 1 198 ? -62.830 35.303 -15.902 1.00 47.41 198 LYS B N 1
ATOM 4203 C CA . LYS B 1 198 ? -62.176 36.610 -16.082 1.00 46.04 198 LYS B CA 1
ATOM 4204 C C . LYS B 1 198 ? -60.953 36.472 -16.992 1.00 44.90 198 LYS B C 1
ATOM 4205 O O . LYS B 1 198 ? -59.962 35.827 -16.627 1.00 44.91 198 LYS B O 1
ATOM 4211 N N . LEU B 1 199 ? -61.032 37.026 -18.197 1.00 43.60 199 LEU B N 1
ATOM 4212 C CA . LEU B 1 199 ? -59.881 37.000 -19.103 1.00 42.35 199 LEU B CA 1
ATOM 4213 C C . LEU B 1 199 ? -59.038 38.163 -18.691 1.00 42.51 199 LEU B C 1
ATOM 4214 O O . LEU B 1 199 ? -59.541 39.274 -18.647 1.00 44.04 199 LEU B O 1
ATOM 4219 N N . VAL B 1 200 ? -57.773 37.920 -18.342 1.00 41.83 200 VAL B N 1
ATOM 4220 C CA . VAL B 1 200 ? -56.955 38.951 -17.644 1.00 40.07 200 VAL B CA 1
ATOM 4221 C C . VAL B 1 200 ? -55.578 39.230 -18.298 1.00 39.50 200 VAL B C 1
ATOM 4222 O O . VAL B 1 200 ? -54.853 40.146 -17.888 1.00 40.29 200 VAL B O 1
ATOM 4226 N N . ALA B 1 201 ? -55.233 38.437 -19.308 1.00 38.76 201 ALA B N 1
ATOM 4227 C CA . ALA B 1 201 ? -54.051 38.690 -20.137 1.00 37.00 201 ALA B CA 1
ATOM 4228 C C . ALA B 1 201 ? -54.210 38.117 -21.540 1.00 36.51 201 ALA B C 1
ATOM 4229 O O . ALA B 1 201 ? -54.988 37.189 -21.778 1.00 36.60 201 ALA B O 1
ATOM 4231 N N . LEU B 1 202 ? -53.465 38.664 -22.474 1.00 36.66 202 LEU B N 1
ATOM 4232 C CA . LEU B 1 202 ? -53.185 37.941 -23.696 1.00 37.58 202 LEU B CA 1
ATOM 4233 C C . LEU B 1 202 ? -51.681 37.779 -23.770 1.00 38.10 202 LEU B C 1
ATOM 4234 O O . LEU B 1 202 ? -50.934 38.701 -23.441 1.00 39.00 202 LEU B O 1
ATOM 4239 N N . MET B 1 203 ? -51.227 36.596 -24.145 1.00 38.75 203 MET B N 1
ATOM 4240 C CA . MET B 1 203 ? -49.792 36.363 -24.269 1.00 39.09 203 MET B CA 1
ATOM 4241 C C . MET B 1 203 ? -49.437 35.465 -25.453 1.00 39.09 203 MET B C 1
ATOM 4242 O O . MET B 1 203 ? -50.310 34.836 -26.068 1.00 39.72 203 MET B O 1
ATOM 4247 N N . THR B 1 204 ? -48.163 35.442 -25.795 1.00 38.11 204 THR B N 1
ATOM 4248 C CA . THR B 1 204 ? -47.653 34.444 -26.709 1.00 39.03 204 THR B CA 1
ATOM 4249 C C . THR B 1 204 ? -46.240 34.193 -26.281 1.00 39.15 204 THR B C 1
ATOM 4250 O O . THR B 1 204 ? -45.713 34.900 -25.428 1.00 39.01 204 THR B O 1
ATOM 4254 N N . HIS B 1 205 ? -45.622 33.190 -26.876 1.00 39.49 205 HIS B N 1
ATOM 4255 C CA . HIS B 1 205 ? -44.235 32.928 -26.631 1.00 39.41 205 HIS B CA 1
ATOM 4256 C C . HIS B 1 205 ? -43.428 32.782 -27.953 1.00 40.81 205 HIS B C 1
ATOM 4257 O O . HIS B 1 205 ? -43.982 32.403 -29.020 1.00 40.40 205 HIS B O 1
ATOM 4264 N N . PHE B 1 206 ? -42.136 33.111 -27.877 1.00 40.89 206 PHE B N 1
ATOM 4265 C CA . PHE B 1 206 ? -41.326 33.267 -29.062 1.00 42.37 206 PHE B CA 1
ATOM 4266 C C . PHE B 1 206 ? -40.584 31.978 -29.385 1.00 43.28 206 PHE B C 1
ATOM 4267 O O . PHE B 1 206 ? -40.206 31.227 -28.467 1.00 42.10 206 PHE B O 1
ATOM 4275 N N . ALA B 1 207 ? -40.357 31.733 -30.689 1.00 43.58 207 ALA B N 1
ATOM 4276 C CA . ALA B 1 207 ? -39.850 30.435 -31.160 1.00 43.93 207 ALA B CA 1
ATOM 4277 C C . ALA B 1 207 ? -38.370 30.415 -31.516 1.00 45.30 207 ALA B C 1
ATOM 4278 O O . ALA B 1 207 ? -37.729 29.366 -31.451 1.00 45.40 207 ALA B O 1
ATOM 4280 N N . VAL B 1 208 ? -37.827 31.556 -31.915 1.00 47.48 208 VAL B N 1
ATOM 4281 C CA . VAL B 1 208 ? -36.406 31.616 -32.278 1.00 49.98 208 VAL B CA 1
ATOM 4282 C C . VAL B 1 208 ? -35.722 32.706 -31.473 1.00 53.00 208 VAL B C 1
ATOM 4283 O O . VAL B 1 208 ? -36.134 33.877 -31.531 1.00 54.08 208 VAL B O 1
ATOM 4287 N N . GLU B 1 209 ? -34.699 32.324 -30.701 1.00 55.35 209 GLU B N 1
ATOM 4288 C CA . GLU B 1 209 ? -33.872 33.299 -30.010 1.00 57.77 209 GLU B CA 1
ATOM 4289 C C . GLU B 1 209 ? -33.055 34.037 -31.061 1.00 59.60 209 GLU B C 1
ATOM 4290 O O . GLU B 1 209 ? -31.959 33.599 -31.438 1.00 60.92 209 GLU B O 1
ATOM 4296 N N . ASP B 1 210 ? -33.643 35.122 -31.576 1.00 60.26 210 ASP B N 1
ATOM 4297 C CA . ASP B 1 210 ? -33.152 35.832 -32.756 1.00 61.27 210 ASP B CA 1
ATOM 4298 C C . ASP B 1 210 ? -33.847 37.185 -32.844 1.00 62.65 210 ASP B C 1
ATOM 4299 O O . ASP B 1 210 ? -35.077 37.271 -32.746 1.00 62.83 210 ASP B O 1
ATOM 4304 N N . LYS B 1 211 ? -33.063 38.237 -33.059 1.00 64.08 211 LYS B N 1
ATOM 4305 C CA . LYS B 1 211 ? -33.574 39.602 -32.997 1.00 65.53 211 LYS B CA 1
ATOM 4306 C C . LYS B 1 211 ? -34.706 39.862 -34.011 1.00 66.59 211 LYS B C 1
ATOM 4307 O O . LYS B 1 211 ? -35.668 40.583 -33.709 1.00 67.03 211 LYS B O 1
ATOM 4313 N N . ASP B 1 212 ? -34.590 39.267 -35.204 1.00 66.92 212 ASP B N 1
ATOM 4314 C CA . ASP B 1 212 ? -35.528 39.537 -36.312 1.00 66.06 212 ASP B CA 1
ATOM 4315 C C . ASP B 1 212 ? -36.811 38.742 -36.191 1.00 64.21 212 ASP B C 1
ATOM 4316 O O . ASP B 1 212 ? -37.922 39.286 -36.304 1.00 63.13 212 ASP B O 1
ATOM 4321 N N . ASP B 1 213 ? -36.644 37.441 -36.000 1.00 62.30 213 ASP B N 1
ATOM 4322 C CA . ASP B 1 213 ? -37.752 36.531 -35.861 1.00 61.17 213 ASP B CA 1
ATOM 4323 C C . ASP B 1 213 ? -38.590 36.875 -34.596 1.00 60.31 213 ASP B C 1
ATOM 4324 O O . ASP B 1 213 ? -39.829 36.790 -34.607 1.00 59.74 213 ASP B O 1
ATOM 4329 N N . VAL B 1 214 ? -37.920 37.299 -33.526 1.00 58.52 214 VAL B N 1
ATOM 4330 C CA . VAL B 1 214 ? -38.640 37.768 -32.354 1.00 57.11 214 VAL B CA 1
ATOM 4331 C C . VAL B 1 214 ? -39.432 39.042 -32.677 1.00 56.90 214 VAL B C 1
ATOM 4332 O O . VAL B 1 214 ? -40.528 39.257 -32.139 1.00 57.41 214 VAL B O 1
ATOM 4336 N N . ARG B 1 215 ? -38.892 39.875 -33.566 1.00 56.08 215 ARG B N 1
ATOM 4337 C CA . ARG B 1 215 ? -39.569 41.116 -33.918 1.00 55.19 215 ARG B CA 1
ATOM 4338 C C . ARG B 1 215 ? -40.842 40.832 -34.709 1.00 55.45 215 ARG B C 1
ATOM 4339 O O . ARG B 1 215 ? -41.922 41.284 -34.310 1.00 54.86 215 ARG B O 1
ATOM 4347 N N . LYS B 1 216 ? -40.726 40.039 -35.796 1.00 55.62 216 LYS B N 1
ATOM 4348 C CA . LYS B 1 216 ? -41.907 39.631 -36.616 1.00 54.43 216 LYS B CA 1
ATOM 4349 C C . LYS B 1 216 ? -43.055 39.190 -35.716 1.00 51.50 216 LYS B C 1
ATOM 4350 O O . LYS B 1 216 ? -44.216 39.540 -35.952 1.00 49.72 216 LYS B O 1
ATOM 4356 N N . GLY B 1 217 ? -42.699 38.434 -34.675 1.00 49.82 217 GLY B N 1
ATOM 4357 C CA . GLY B 1 217 ? -43.664 37.820 -33.769 1.00 48.65 217 GLY B CA 1
ATOM 4358 C C . GLY B 1 217 ? -44.345 38.850 -32.876 1.00 47.64 217 GLY B C 1
ATOM 4359 O O . GLY B 1 217 ? -45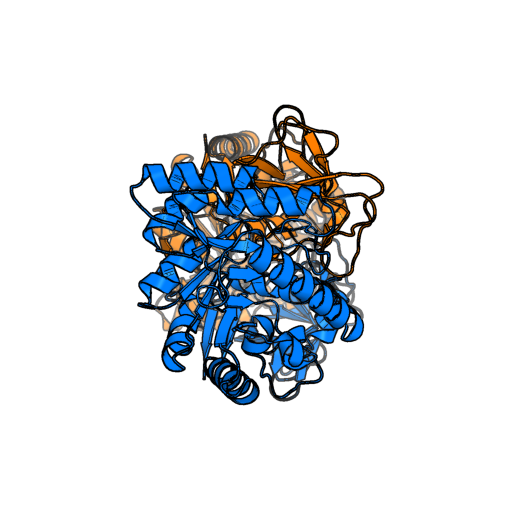.576 38.809 -32.666 1.00 46.91 217 GLY B O 1
ATOM 4360 N N . LEU B 1 218 ? -43.544 39.766 -32.339 1.00 45.78 218 LEU B N 1
ATOM 4361 C CA . LEU B 1 218 ? -44.073 40.903 -31.630 1.00 44.24 218 LEU B CA 1
ATOM 4362 C C . LEU B 1 218 ? -45.068 41.672 -32.540 1.00 44.64 218 LEU B C 1
ATOM 4363 O O . LEU B 1 218 ? -46.228 41.836 -32.188 1.00 43.52 218 LEU B O 1
ATOM 4368 N N . ALA B 1 219 ? -44.613 42.076 -33.732 1.00 46.20 219 ALA B N 1
ATOM 4369 C CA . ALA B 1 219 ? -45.448 42.808 -34.702 1.00 47.14 219 ALA B CA 1
ATOM 4370 C C . ALA B 1 219 ? -46.783 42.068 -35.000 1.00 48.25 219 ALA B C 1
ATOM 4371 O O . ALA B 1 219 ? -47.896 42.664 -34.907 1.00 48.75 219 ALA B O 1
ATOM 4373 N N . ALA B 1 220 ? -46.674 40.781 -35.352 1.00 47.76 220 ALA B N 1
ATOM 4374 C CA . ALA B 1 220 ? -47.832 39.881 -35.349 1.00 46.46 220 ALA B CA 1
ATOM 4375 C C . ALA B 1 220 ? -48.681 40.013 -34.051 1.00 45.80 220 ALA B C 1
ATOM 4376 O O . ALA B 1 220 ? -49.811 40.505 -34.109 1.00 45.71 220 ALA B O 1
ATOM 4378 N N . PHE B 1 221 ? -48.109 39.634 -32.893 1.00 45.74 221 PHE B N 1
ATOM 4379 C CA . PHE B 1 221 ? -48.813 39.683 -31.563 1.00 45.76 221 PHE B CA 1
ATOM 4380 C C . PHE B 1 221 ? -49.572 40.995 -31.342 1.00 46.79 221 PHE B C 1
ATOM 4381 O O . PHE B 1 221 ? -50.690 40.992 -30.839 1.00 46.42 221 PHE B O 1
ATOM 4389 N N . ASN B 1 222 ? -48.959 42.108 -31.747 1.00 48.50 222 ASN B N 1
ATOM 4390 C CA . ASN B 1 222 ? -49.559 43.429 -31.592 1.00 50.14 222 ASN B CA 1
ATOM 4391 C C . ASN B 1 222 ? -50.914 43.576 -32.302 1.00 51.38 222 ASN B C 1
ATOM 4392 O O . ASN B 1 222 ? -51.903 43.983 -31.679 1.00 50.77 222 ASN B O 1
ATOM 4397 N N . GLU B 1 223 ? -50.958 43.252 -33.601 1.00 52.88 223 GLU B N 1
ATOM 4398 C CA . GLU B 1 223 ? -52.175 43.496 -34.387 1.00 53.45 223 GLU B CA 1
ATOM 4399 C C . GLU B 1 223 ? -53.311 42.642 -33.853 1.00 52.19 223 GLU B C 1
ATOM 4400 O O . GLU B 1 223 ? -54.479 43.083 -33.817 1.00 51.63 223 GLU B O 1
ATOM 4406 N N . GLN B 1 224 ? -52.918 41.471 -33.340 1.00 50.94 224 GLN B N 1
ATOM 4407 C CA . GLN B 1 224 ? -53.821 40.432 -32.862 1.00 51.10 224 GLN B CA 1
ATOM 4408 C C . GLN B 1 224 ? -54.421 40.764 -31.501 1.00 51.15 224 GLN B C 1
ATOM 4409 O O . GLN B 1 224 ? -55.618 40.548 -31.262 1.00 50.78 224 GLN B O 1
ATOM 4415 N N . THR B 1 225 ? -53.588 41.312 -30.621 1.00 51.37 225 THR B N 1
ATOM 4416 C CA . THR B 1 225 ? -54.051 41.893 -29.368 1.00 51.17 225 THR B CA 1
ATOM 4417 C C . THR B 1 225 ? -54.894 43.142 -29.612 1.00 51.69 225 THR B C 1
ATOM 4418 O O . THR B 1 225 ? -55.924 43.333 -28.975 1.00 51.35 225 THR B O 1
ATOM 4422 N N . ASP B 1 226 ? -54.443 43.990 -30.533 1.00 53.45 226 ASP B N 1
ATOM 4423 C CA . ASP B 1 226 ? -55.199 45.185 -30.921 1.00 55.61 226 ASP B CA 1
ATOM 4424 C C . ASP B 1 226 ? -56.578 44.726 -31.302 1.00 55.52 226 ASP B C 1
ATOM 4425 O O . ASP B 1 226 ? -57.603 45.262 -30.826 1.00 55.30 226 ASP B O 1
ATOM 4430 N N . TRP B 1 227 ? -56.583 43.686 -32.136 1.00 54.70 227 TRP B N 1
ATOM 4431 C CA . TRP B 1 227 ? -57.761 43.245 -32.842 1.00 53.85 227 TRP B CA 1
ATOM 4432 C C . TRP B 1 227 ? -58.760 42.664 -31.868 1.00 51.09 227 TRP B C 1
ATOM 4433 O O . TRP B 1 227 ? -59.906 43.085 -31.804 1.00 50.19 227 TRP B O 1
ATOM 4444 N N . LEU B 1 228 ? -58.293 41.731 -31.075 1.00 49.25 228 LEU B N 1
ATOM 4445 C CA . LEU B 1 228 ? -59.090 41.153 -30.021 1.00 49.53 228 LEU B CA 1
ATOM 4446 C C . LEU B 1 228 ? -59.719 42.204 -29.052 1.00 49.03 228 LEU B C 1
ATOM 4447 O O . LEU B 1 228 ? -60.924 42.171 -28.781 1.00 47.09 228 LEU B O 1
ATOM 4452 N N . ILE B 1 229 ? -58.886 43.101 -28.520 1.00 49.65 229 ILE B N 1
ATOM 4453 C CA . ILE B 1 229 ? -59.344 44.151 -27.609 1.00 50.72 229 ILE B CA 1
ATOM 4454 C C . ILE B 1 229 ? -60.540 44.849 -28.224 1.00 52.81 229 ILE B C 1
ATOM 4455 O O . ILE B 1 229 ? -61.581 45.077 -27.563 1.00 52.79 229 ILE B O 1
ATOM 4460 N N . LYS B 1 230 ? -60.373 45.191 -29.501 1.00 54.73 230 LYS B N 1
ATOM 4461 C CA . LYS B 1 230 ? -61.417 45.813 -30.301 1.00 55.96 230 LYS B CA 1
ATOM 4462 C C . LYS B 1 230 ? -62.657 44.894 -30.398 1.00 55.87 230 LYS B C 1
ATOM 4463 O O . LYS B 1 230 ? -63.627 45.064 -29.644 1.00 55.40 230 LYS B O 1
ATOM 4469 N N . HIS B 1 231 ? -62.594 43.899 -31.284 1.00 55.40 231 HIS B N 1
ATOM 4470 C CA . HIS B 1 231 ? -63.769 43.127 -31.636 1.00 55.11 231 HIS B CA 1
ATOM 4471 C C . HIS B 1 231 ? -64.453 42.497 -30.435 1.00 54.75 231 HIS B C 1
ATOM 4472 O O . HIS B 1 231 ? -65.656 42.260 -30.456 1.00 55.16 231 HIS B O 1
ATOM 4479 N N . ALA B 1 232 ? -63.706 42.259 -29.370 1.00 53.83 232 ALA B N 1
ATOM 4480 C CA . ALA B 1 232 ? -64.309 41.666 -28.197 1.00 53.65 232 ALA B CA 1
ATOM 4481 C C . ALA B 1 232 ? -64.705 42.733 -27.189 1.00 54.27 232 ALA B C 1
ATOM 4482 O O . ALA B 1 232 ? -65.314 42.428 -26.146 1.00 54.19 232 ALA B O 1
ATOM 4484 N N . LYS B 1 233 ? -64.381 43.990 -27.515 1.00 54.73 233 LYS B N 1
ATOM 4485 C CA . LYS B 1 233 ? -64.746 45.150 -26.675 1.00 55.03 233 LYS B CA 1
ATOM 4486 C C . LYS B 1 233 ? -64.146 44.995 -25.290 1.00 53.73 233 LYS B C 1
ATOM 4487 O O . LYS B 1 233 ? -64.839 44.683 -24.314 1.00 52.34 233 LYS B O 1
ATOM 4493 N N . LEU B 1 234 ? -62.838 45.203 -25.229 1.00 53.27 234 LEU B N 1
ATOM 4494 C CA . LEU B 1 234 ? -62.061 44.866 -24.057 1.00 53.45 234 LEU B CA 1
ATOM 4495 C C . LEU B 1 234 ? -61.306 46.034 -23.419 1.00 54.03 234 LEU B C 1
ATOM 4496 O O . LEU B 1 234 ? -60.640 46.832 -24.110 1.00 54.15 234 LEU B O 1
ATOM 4501 N N . ASP B 1 235 ? -61.404 46.126 -22.095 1.00 53.37 235 ASP B N 1
ATOM 4502 C CA . ASP B 1 235 ? -60.797 47.220 -21.376 1.00 52.59 235 ASP B CA 1
ATOM 4503 C C . ASP B 1 235 ? -59.279 47.023 -21.315 1.00 51.90 235 ASP B C 1
ATOM 4504 O O . ASP B 1 235 ? -58.793 46.190 -20.549 1.00 53.48 235 ASP B O 1
ATOM 4509 N N . ARG B 1 236 ? -58.534 47.788 -22.116 1.00 49.40 236 ARG B N 1
ATOM 4510 C CA . ARG B 1 236 ? -57.072 47.644 -22.179 1.00 47.64 236 ARG B CA 1
ATOM 4511 C C . ARG B 1 236 ? -56.421 47.751 -20.787 1.00 47.95 236 ARG B C 1
ATOM 4512 O O . ARG B 1 236 ? -55.377 47.133 -20.518 1.00 46.62 236 ARG B O 1
ATOM 4520 N N . SER B 1 237 ? -57.056 48.523 -19.906 1.00 49.01 237 SER B N 1
ATOM 4521 C CA . SER B 1 237 ? -56.530 48.760 -18.556 1.00 50.57 237 SER B CA 1
ATOM 4522 C C . SER B 1 237 ? -56.745 47.561 -17.617 1.00 50.48 237 SER B C 1
ATOM 4523 O O . SER B 1 237 ? -56.181 47.515 -16.522 1.00 49.47 237 SER B O 1
ATOM 4526 N N . LYS B 1 238 ? -57.552 46.597 -18.049 1.00 50.49 238 LYS B N 1
ATOM 4527 C CA . LYS B 1 238 ? -57.665 45.339 -17.317 1.00 51.18 238 LYS B CA 1
ATOM 4528 C C . LYS B 1 238 ? -56.803 44.188 -17.862 1.00 49.70 238 LYS B C 1
ATOM 4529 O O . LYS B 1 238 ? -56.527 43.222 -17.143 1.00 50.25 238 LYS B O 1
ATOM 4535 N N . LEU B 1 239 ? -56.323 44.322 -19.091 1.00 47.17 239 LEU B N 1
ATOM 4536 C CA . LEU B 1 239 ? -55.414 43.331 -19.650 1.00 45.90 239 LEU B CA 1
ATOM 4537 C C . LEU B 1 239 ? -53.937 43.577 -19.321 1.00 45.07 239 LEU B C 1
ATOM 4538 O O . LEU B 1 239 ? -53.469 44.726 -19.347 1.00 45.54 239 LEU B O 1
ATOM 4543 N N . THR B 1 240 ? -53.204 42.485 -19.070 1.00 43.60 240 THR B N 1
ATOM 4544 C CA . THR B 1 240 ? -51.728 42.462 -19.195 1.00 42.69 240 THR B CA 1
ATOM 4545 C C . THR B 1 240 ? -51.270 41.879 -20.545 1.00 41.28 240 THR B C 1
ATOM 4546 O O . THR B 1 240 ? -51.303 40.678 -20.729 1.00 41.97 240 THR B O 1
ATOM 4550 N N . LEU B 1 241 ? -50.798 42.693 -21.464 1.00 39.13 241 LEU B N 1
ATOM 4551 C CA . LEU B 1 241 ? -50.210 42.111 -22.657 1.00 38.64 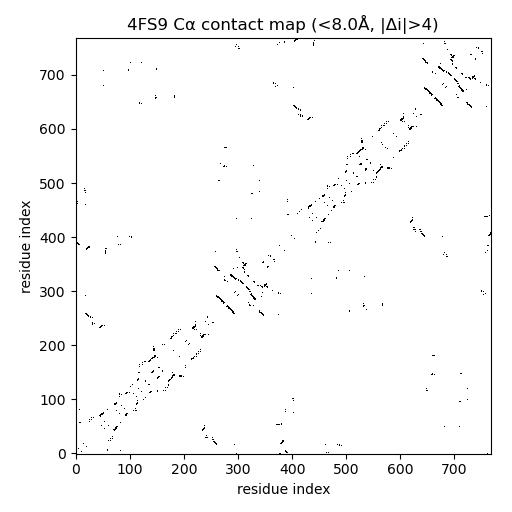241 LEU B CA 1
ATOM 4552 C C . LEU B 1 241 ? -48.782 41.661 -22.355 1.00 38.08 241 LEU B C 1
ATOM 4553 O O . LEU B 1 241 ? -47.918 42.522 -22.105 1.00 39.10 241 LEU B O 1
ATOM 4558 N N . HIS B 1 242 ? -48.517 40.337 -22.394 1.00 35.77 242 HIS B N 1
ATOM 4559 C CA . HIS B 1 242 ? -47.204 39.797 -21.936 1.00 34.41 242 HIS B CA 1
ATOM 4560 C C . HIS B 1 242 ? -46.624 38.679 -22.774 1.00 34.49 242 HIS B C 1
ATOM 4561 O O . HIS B 1 242 ? -47.149 37.579 -22.771 1.00 34.12 242 HIS B O 1
ATOM 4568 N N . ALA B 1 243 ? -45.485 38.955 -23.434 1.00 35.63 243 ALA B N 1
ATOM 4569 C CA . ALA B 1 243 ? -44.919 38.036 -24.464 1.00 35.21 243 ALA B CA 1
ATOM 4570 C C . ALA B 1 243 ? -43.454 37.599 -24.290 1.00 35.91 243 ALA B C 1
ATOM 4571 O O . ALA B 1 243 ? -43.099 36.428 -24.556 1.00 36.91 243 ALA B O 1
ATOM 4573 N N . ALA B 1 244 ? -42.600 38.526 -23.874 1.00 36.69 244 ALA B N 1
ATOM 4574 C CA . ALA B 1 244 ? -41.152 38.271 -23.877 1.00 37.34 244 ALA B CA 1
ATOM 4575 C C . ALA B 1 244 ? -40.695 37.239 -22.829 1.00 38.08 244 ALA B C 1
ATOM 4576 O O . ALA B 1 244 ? -41.005 37.368 -21.628 1.00 39.48 244 ALA B O 1
ATOM 4578 N N . ASN B 1 245 ? -39.992 36.205 -23.295 1.00 37.90 245 ASN B N 1
ATOM 4579 C CA . ASN B 1 245 ? -39.206 35.341 -22.415 1.00 37.88 245 ASN B CA 1
ATOM 4580 C C . ASN B 1 245 ? -37.990 36.112 -21.860 1.00 37.60 245 ASN B C 1
ATOM 4581 O O . ASN B 1 245 ? -37.947 37.343 -21.909 1.00 36.15 245 ASN B O 1
ATOM 4586 N N . SER B 1 246 ? -36.983 35.376 -21.390 1.00 38.03 246 SER B N 1
ATOM 4587 C CA . SER B 1 246 ? -35.664 35.945 -21.111 1.00 37.86 246 SER B CA 1
ATOM 4588 C C . SER B 1 246 ? -34.975 36.526 -22.361 1.00 38.94 246 SER B C 1
ATOM 4589 O O . SER B 1 246 ? -34.969 37.723 -22.532 1.00 39.85 246 SER B O 1
ATOM 4592 N N . PHE B 1 247 ? -34.424 35.699 -23.248 1.00 39.93 247 PHE B N 1
ATOM 4593 C CA . PHE B 1 247 ? -33.771 36.260 -24.470 1.00 41.82 247 PHE B CA 1
ATOM 4594 C C . PHE B 1 247 ? -34.473 37.494 -25.086 1.00 42.39 247 PHE B C 1
ATOM 4595 O O . PHE B 1 247 ? -33.802 38.448 -25.550 1.00 42.07 247 PHE B O 1
ATOM 4603 N N . ALA B 1 248 ? -35.806 37.439 -25.166 1.00 42.46 248 ALA B N 1
ATOM 4604 C CA . ALA B 1 248 ? -36.571 38.539 -25.743 1.00 42.52 248 ALA B CA 1
ATOM 4605 C C . ALA B 1 248 ? -36.461 39.797 -24.867 1.00 42.75 248 ALA B C 1
ATOM 4606 O O . ALA B 1 248 ? -36.063 40.862 -25.353 1.00 43.25 248 ALA B O 1
ATOM 4608 N N . THR B 1 249 ? -36.765 39.665 -23.578 1.00 41.57 249 THR B N 1
ATOM 4609 C CA . THR B 1 249 ? -36.558 40.769 -22.647 1.00 41.65 249 THR B CA 1
ATOM 4610 C C . THR B 1 249 ? -35.187 41.417 -22.828 1.00 42.61 249 THR B C 1
ATOM 4611 O O . THR B 1 249 ? -35.097 42.627 -23.049 1.00 44.39 249 THR B O 1
ATOM 4615 N N . LEU B 1 250 ? -34.128 40.617 -22.752 1.00 43.06 250 LEU B N 1
ATOM 4616 C CA . LEU B 1 250 ? -32.757 41.148 -22.790 1.00 44.57 250 LEU B CA 1
ATOM 4617 C C . LEU B 1 250 ? -32.349 41.694 -24.144 1.00 45.39 250 LEU B C 1
ATOM 4618 O O . LEU B 1 250 ? -31.705 42.728 -24.212 1.00 46.03 250 LEU B O 1
ATOM 4623 N N . GLU B 1 251 ? -32.714 41.007 -25.223 1.00 45.94 251 GLU B N 1
ATOM 4624 C CA . GLU B 1 251 ? -32.218 41.409 -26.539 1.00 46.76 251 GLU B CA 1
ATOM 4625 C C . GLU B 1 251 ? -33.182 42.264 -27.381 1.00 46.31 251 GLU B C 1
ATOM 4626 O O . GLU B 1 251 ? -32.792 42.744 -28.450 1.00 46.52 251 GLU B O 1
ATOM 4632 N N . VAL B 1 252 ? -34.429 42.435 -26.913 1.00 45.09 252 VAL B N 1
ATOM 4633 C CA . VAL B 1 252 ? -35.473 43.176 -27.683 1.00 44.22 252 VAL B CA 1
ATOM 4634 C C . VAL B 1 252 ? -36.470 43.987 -26.774 1.00 43.63 252 VAL B C 1
ATOM 4635 O O . VAL B 1 252 ? -37.668 43.702 -26.733 1.00 42.73 252 VAL B O 1
ATOM 4639 N N . PRO B 1 253 ? -35.963 45.024 -26.084 1.00 43.89 253 PRO B N 1
ATOM 4640 C CA . PRO B 1 253 ? -36.731 45.833 -25.144 1.00 44.52 253 PRO B CA 1
ATOM 4641 C C . PRO B 1 253 ? -38.201 46.114 -25.505 1.00 45.04 253 PRO B C 1
ATOM 4642 O O . PRO B 1 253 ? -39.074 46.023 -24.626 1.00 45.01 253 PRO B O 1
ATOM 4646 N N . GLU B 1 254 ? -38.483 46.478 -26.755 1.00 45.24 254 GLU B N 1
ATOM 4647 C CA . GLU B 1 254 ? -39.857 46.884 -27.114 1.00 45.86 254 GLU B CA 1
ATOM 4648 C C . GLU B 1 254 ? -40.902 45.739 -26.876 1.00 46.51 254 GLU B C 1
ATOM 4649 O O . GLU B 1 254 ? -42.106 45.994 -26.703 1.00 47.77 254 GLU B O 1
ATOM 4655 N N . ALA B 1 255 ? -40.422 44.495 -26.807 1.00 44.85 255 ALA B N 1
ATOM 4656 C CA . ALA B 1 255 ? -41.289 43.354 -26.547 1.00 42.50 255 ALA B CA 1
ATOM 4657 C C . ALA B 1 255 ? -41.614 43.166 -25.044 1.00 41.79 255 ALA B C 1
ATOM 4658 O O . ALA B 1 255 ? -42.339 42.237 -24.657 1.00 41.41 255 ALA B O 1
ATOM 4660 N N . ARG B 1 256 ? -41.093 44.049 -24.202 1.00 40.95 256 ARG B N 1
ATOM 4661 C CA . ARG B 1 256 ? -41.377 43.963 -22.782 1.00 40.27 256 ARG B CA 1
ATOM 4662 C C . ARG B 1 256 ? -42.839 44.228 -22.463 1.00 40.99 256 ARG B C 1
ATOM 4663 O O . ARG B 1 256 ? -43.369 43.637 -21.508 1.00 42.86 256 ARG B O 1
ATOM 4671 N N . LEU B 1 257 ? -43.508 45.081 -23.256 1.00 39.82 257 LEU B N 1
ATOM 4672 C CA . LEU B 1 257 ? -44.958 45.316 -23.073 1.00 40.02 257 LEU B CA 1
ATOM 4673 C C . LEU B 1 257 ? -45.354 45.384 -21.578 1.00 40.26 257 LEU B C 1
ATOM 4674 O O . LEU B 1 257 ? -44.564 45.806 -20.744 1.00 40.50 257 LEU B O 1
ATOM 4679 N N . ASP B 1 258 ? -46.547 44.953 -21.226 1.00 40.89 258 ASP B N 1
ATOM 4680 C CA . ASP B 1 258 ? -46.954 45.097 -19.818 1.00 43.26 258 ASP B CA 1
ATOM 4681 C C . ASP B 1 258 ? -46.106 44.313 -18.816 1.00 42.47 258 ASP B C 1
ATOM 4682 O O . ASP B 1 258 ? -45.949 44.722 -17.656 1.00 42.60 258 ASP B O 1
ATOM 4687 N N . MET B 1 259 ? -45.570 43.184 -19.259 1.00 41.72 259 MET B N 1
ATOM 4688 C CA . MET B 1 259 ? -44.881 42.259 -18.354 1.00 40.75 259 MET B CA 1
ATOM 4689 C C . MET B 1 259 ? -44.023 41.246 -19.118 1.00 41.13 259 MET B C 1
ATOM 4690 O O . MET B 1 259 ? -44.221 41.012 -20.346 1.00 40.88 259 MET B O 1
ATOM 4695 N N . VAL B 1 260 ? -43.062 40.667 -18.397 1.00 40.44 260 VAL B N 1
ATOM 4696 C CA . VAL B 1 260 ? -42.176 39.668 -18.972 1.00 40.50 260 VAL B CA 1
ATOM 4697 C C . VAL B 1 260 ? -42.211 38.340 -18.235 1.00 41.67 260 VAL B C 1
ATOM 4698 O O . VAL B 1 260 ? -42.923 38.172 -17.240 1.00 43.61 260 VAL B O 1
ATOM 4702 N N . ARG B 1 261 ? -41.442 37.392 -18.732 1.00 40.79 261 ARG B N 1
ATOM 4703 C CA . ARG B 1 261 ? -41.526 36.055 -18.239 1.00 40.46 261 ARG B CA 1
ATOM 4704 C C . ARG B 1 261 ? -40.169 35.434 -18.396 1.00 40.37 261 ARG B C 1
ATOM 4705 O O . ARG B 1 261 ? -39.813 34.928 -19.482 1.00 41.00 261 ARG B O 1
ATOM 4713 N N . THR B 1 262 ? -39.401 35.478 -17.320 1.00 39.62 262 THR B N 1
ATOM 4714 C CA . THR B 1 262 ? -38.016 35.057 -17.367 1.00 39.85 262 THR B CA 1
ATOM 4715 C C . THR B 1 262 ? -37.690 33.880 -16.419 1.00 41.27 262 THR B C 1
ATOM 4716 O O . THR B 1 262 ? -38.141 33.843 -15.247 1.00 42.59 262 THR B O 1
ATOM 4720 N N . GLY B 1 263 ? -36.980 32.889 -16.954 1.00 40.73 263 GLY B N 1
ATOM 4721 C CA . GLY B 1 263 ? -36.368 31.848 -16.139 1.00 40.29 263 GLY B CA 1
ATOM 4722 C C . GLY B 1 263 ? -34.847 31.961 -16.263 1.00 40.72 263 GLY B C 1
ATOM 4723 O O . GLY B 1 263 ? -34.167 32.452 -15.348 1.00 40.63 263 GLY B O 1
ATOM 4724 N N . GLY B 1 264 ? -34.329 31.561 -17.433 1.00 40.33 264 GLY B N 1
ATOM 4725 C CA . GLY B 1 264 ? -32.884 31.541 -17.731 1.00 37.83 264 GLY B CA 1
ATOM 4726 C C . GLY B 1 264 ? -32.081 32.652 -17.108 1.00 36.62 264 GLY B C 1
ATOM 4727 O O . GLY B 1 264 ? -31.100 32.405 -16.407 1.00 36.67 264 GLY B O 1
ATOM 4728 N N . ALA B 1 265 ? -32.496 33.881 -17.382 1.00 36.04 265 ALA B N 1
ATOM 4729 C CA . ALA B 1 265 ? -31.920 35.072 -16.756 1.00 35.46 265 ALA B CA 1
ATOM 4730 C C . ALA B 1 265 ? -31.790 34.975 -15.231 1.00 35.14 265 ALA B C 1
ATOM 4731 O O . ALA B 1 265 ? -30.725 35.279 -14.690 1.00 35.14 265 ALA B O 1
ATOM 4733 N N . LEU B 1 266 ? -32.882 34.598 -14.547 1.00 34.31 266 LEU B N 1
ATOM 4734 C CA . LEU B 1 266 ? -32.888 34.430 -13.084 1.00 33.37 266 LEU B CA 1
ATOM 4735 C C . LEU B 1 266 ? -31.785 33.490 -12.634 1.00 33.70 266 LEU B C 1
ATOM 4736 O O . LEU B 1 266 ? -31.166 33.684 -11.590 1.00 33.27 266 LEU B O 1
ATOM 4741 N N . PHE B 1 267 ? -31.538 32.471 -13.446 1.00 34.19 267 PHE B N 1
ATOM 4742 C CA . PHE B 1 267 ? -30.615 31.417 -13.096 1.00 34.61 267 PHE B CA 1
ATOM 4743 C C . PHE B 1 267 ? -29.239 31.586 -13.766 1.00 34.50 267 PHE B C 1
ATOM 4744 O O . PHE B 1 267 ? -28.315 30.776 -13.560 1.00 35.34 267 PHE B O 1
ATOM 4752 N N . GLY B 1 268 ? -29.099 32.643 -14.548 1.00 33.16 268 GLY B N 1
ATOM 4753 C CA . GLY B 1 268 ? -27.862 32.884 -15.256 1.00 33.35 268 GLY B CA 1
ATOM 4754 C C . GLY B 1 268 ? -27.598 31.902 -16.373 1.00 32.97 268 GLY B C 1
ATOM 4755 O O . GLY B 1 268 ? -26.451 31.623 -16.703 1.00 31.13 268 GLY B O 1
ATOM 4756 N N . ASP B 1 269 ? -28.667 31.356 -16.930 1.00 34.84 269 ASP B N 1
ATOM 4757 C CA . ASP B 1 269 ? -28.572 30.614 -18.186 1.00 38.25 269 ASP B CA 1
ATOM 4758 C C . ASP B 1 269 ? -29.422 31.293 -19.239 1.00 40.79 269 ASP B C 1
ATOM 4759 O O . ASP B 1 269 ? -30.594 30.960 -19.429 1.00 41.21 269 ASP B O 1
ATOM 4764 N N . THR B 1 270 ? -28.814 32.243 -19.926 1.00 43.66 270 THR B N 1
ATOM 4765 C CA . THR B 1 270 ? -29.498 33.018 -20.934 1.00 45.73 270 THR B CA 1
ATOM 4766 C C . THR B 1 270 ? -28.449 33.372 -22.011 1.00 47.91 270 THR B C 1
ATOM 4767 O O . THR B 1 270 ? -27.473 32.639 -22.158 1.00 48.86 270 THR B O 1
ATOM 4771 N N . VAL B 1 271 ? -28.643 34.454 -22.762 1.00 49.42 271 VAL B N 1
ATOM 4772 C CA . VAL B 1 271 ? -27.628 34.919 -23.727 1.00 51.39 271 VAL B CA 1
ATOM 4773 C C . VAL B 1 271 ? -26.209 34.804 -23.162 1.00 51.78 271 VAL B C 1
ATOM 4774 O O . VAL B 1 271 ? -25.850 35.551 -22.243 1.00 53.24 271 VAL B O 1
ATOM 4778 N N . PRO B 1 272 ? -25.378 33.905 -23.723 1.00 51.44 272 PRO B N 1
ATOM 4779 C CA . PRO B 1 272 ? -24.021 33.781 -23.158 1.00 51.37 272 PRO B CA 1
ATOM 4780 C C . PRO B 1 272 ? -23.318 35.133 -23.033 1.00 50.99 272 PRO B C 1
ATOM 4781 O O . PRO B 1 272 ? -22.638 35.385 -22.043 1.00 49.34 272 PRO B O 1
ATOM 4785 N N . ALA B 1 273 ? -23.542 36.003 -24.011 1.00 52.63 273 ALA B N 1
ATOM 4786 C CA . ALA B 1 273 ? -22.919 37.328 -24.056 1.00 54.54 273 ALA B CA 1
ATOM 4787 C C . ALA B 1 273 ? -23.198 38.193 -22.804 1.00 54.90 273 ALA B C 1
ATOM 4788 O O . ALA B 1 273 ? -22.331 38.932 -22.334 1.00 54.53 273 ALA B O 1
ATOM 4790 N N . ARG B 1 274 ? -24.409 38.100 -22.277 1.00 55.45 274 ARG B N 1
ATOM 4791 C CA . ARG B 1 274 ? -24.768 38.845 -21.074 1.00 56.04 274 ARG B CA 1
ATOM 4792 C C . ARG B 1 274 ? -24.203 38.193 -19.833 1.00 55.21 274 ARG B C 1
ATOM 4793 O O . ARG B 1 274 ? -24.851 37.349 -19.194 1.00 56.11 274 ARG B O 1
ATOM 4801 N N . THR B 1 275 ? -22.992 38.576 -19.485 1.00 53.22 275 THR B N 1
ATOM 4802 C CA . THR B 1 275 ? -22.332 37.957 -18.369 1.00 51.54 275 THR B CA 1
ATOM 4803 C C . THR B 1 275 ? -22.738 38.602 -17.036 1.00 51.71 275 THR B C 1
ATOM 4804 O O . THR B 1 275 ? -22.378 38.109 -15.976 1.00 52.09 275 THR B O 1
ATOM 4808 N N . GLU B 1 276 ? -23.514 39.681 -17.078 1.00 51.43 276 GLU B N 1
ATOM 4809 C CA . GLU B 1 276 ? -23.985 40.277 -15.828 1.00 51.77 276 GLU B CA 1
ATOM 4810 C C . GLU B 1 276 ? -24.950 39.340 -15.096 1.00 51.78 276 GLU B C 1
ATOM 4811 O O . GLU B 1 276 ? -25.308 39.582 -13.928 1.00 52.23 276 GLU B O 1
ATOM 4817 N N . TYR B 1 277 ? -25.341 38.261 -15.782 1.00 51.14 277 TYR B N 1
ATOM 4818 C CA . TYR B 1 277 ? -26.226 37.239 -15.211 1.00 50.80 277 TYR B CA 1
ATOM 4819 C C . TYR B 1 277 ? -25.464 35.960 -14.839 1.00 51.04 277 TYR B C 1
ATOM 4820 O O . TYR B 1 277 ? -24.844 35.309 -15.694 1.00 51.73 277 TYR B O 1
ATOM 4829 N N . GLN B 1 278 ? -25.562 35.594 -13.566 1.00 50.85 278 GLN B N 1
ATOM 4830 C CA . GLN B 1 278 ? -24.622 34.672 -12.929 1.00 51.54 278 GLN B CA 1
ATOM 4831 C C . GLN B 1 278 ? -25.190 33.266 -12.791 1.00 51.57 278 GLN B C 1
ATOM 4832 O O . GLN B 1 278 ? -26.379 33.107 -12.539 1.00 52.25 278 GLN B O 1
ATOM 4838 N N . ARG B 1 279 ? -24.345 32.241 -12.916 1.00 51.32 279 ARG B N 1
ATOM 4839 C CA . ARG B 1 279 ? -24.842 30.868 -12.755 1.00 51.19 279 ARG B CA 1
ATOM 4840 C C . ARG B 1 279 ? -25.252 30.663 -11.340 1.00 50.21 279 ARG B C 1
ATOM 4841 O O . ARG B 1 279 ? -24.527 31.020 -10.424 1.00 51.06 279 ARG B O 1
ATOM 4849 N N . ALA B 1 280 ? -26.430 30.105 -11.146 1.00 48.82 280 ALA B N 1
ATOM 4850 C CA . ALA B 1 280 ? -26.911 29.912 -9.816 1.00 47.04 280 ALA B CA 1
ATOM 4851 C C . ALA B 1 280 ? -26.709 28.483 -9.387 1.00 46.53 280 ALA B C 1
ATOM 4852 O O . ALA B 1 280 ? -26.904 28.158 -8.217 1.00 46.65 280 ALA B O 1
ATOM 4854 N N . MET B 1 281 ? -26.269 27.639 -10.327 1.00 46.01 281 MET B N 1
ATOM 4855 C CA . MET B 1 281 ? -26.133 26.183 -10.088 1.00 45.91 281 MET B CA 1
ATOM 4856 C C . MET B 1 281 ? -24.727 25.574 -10.337 1.00 46.11 281 MET B C 1
ATOM 4857 O O . MET B 1 281 ? -24.059 25.868 -11.355 1.00 46.54 281 MET B O 1
ATOM 4862 N N . GLN B 1 282 ? -24.290 24.722 -9.413 1.00 44.56 282 GLN B N 1
ATOM 4863 C CA . GLN B 1 282 ? -23.111 23.900 -9.649 1.00 44.34 282 GLN B CA 1
ATOM 4864 C C . GLN B 1 282 ? -23.484 22.441 -9.396 1.00 43.05 282 GLN B C 1
ATOM 4865 O O . GLN B 1 282 ? -24.288 22.161 -8.522 1.00 43.19 282 GLN B O 1
ATOM 4871 N N . PHE B 1 283 ? -22.903 21.520 -10.164 1.00 41.17 283 PHE B N 1
ATOM 4872 C CA . PHE B 1 283 ? -23.170 20.081 -9.995 1.00 39.32 283 PHE B CA 1
ATOM 4873 C C . PHE B 1 283 ? -21.883 19.377 -9.481 1.00 39.25 283 PHE B C 1
ATOM 4874 O O . PHE B 1 283 ? -20.761 19.675 -9.935 1.00 38.85 283 PHE B O 1
ATOM 4882 N N . LYS B 1 284 ? -22.054 18.495 -8.495 1.00 38.42 284 LYS B N 1
ATOM 4883 C CA . LYS B 1 284 ? -20.974 18.158 -7.569 1.00 37.56 284 LYS B CA 1
ATOM 4884 C C . LYS B 1 284 ? -21.115 16.763 -7.029 1.00 37.79 284 LYS B C 1
ATOM 4885 O O . LYS B 1 284 ? -22.239 16.264 -6.875 1.00 39.25 284 LYS B O 1
ATOM 4891 N N . SER B 1 285 ? -19.980 16.162 -6.675 1.00 36.52 285 SER B N 1
ATOM 4892 C CA . SER B 1 285 ? -19.922 14.785 -6.199 1.00 36.03 285 SER B CA 1
ATOM 4893 C C . SER B 1 285 ? -18.611 14.576 -5.455 1.00 35.70 285 SER B C 1
ATOM 4894 O O . SER B 1 285 ? -17.890 15.537 -5.214 1.00 35.15 285 SER B O 1
ATOM 4897 N N . HIS B 1 286 ? -18.304 13.317 -5.104 1.00 35.43 286 HIS B N 1
ATOM 4898 C CA . HIS B 1 286 ? -17.116 12.978 -4.293 1.00 35.40 286 HIS B CA 1
ATOM 4899 C C . HIS B 1 286 ? -16.217 11.934 -4.944 1.00 35.62 286 HIS B C 1
ATOM 4900 O O . HIS B 1 286 ? -16.664 11.161 -5.813 1.00 37.01 286 HIS B O 1
ATOM 4907 N N . VAL B 1 287 ? -14.962 11.865 -4.496 1.00 34.21 287 VAL B N 1
ATOM 4908 C CA . VAL B 1 287 ? -14.165 10.689 -4.795 1.00 33.65 287 VAL B CA 1
ATOM 4909 C C . VAL B 1 287 ? -14.411 9.570 -3.746 1.00 33.90 287 VAL B C 1
ATOM 4910 O O . VAL B 1 287 ? -14.303 9.777 -2.515 1.00 35.17 287 VAL B O 1
ATOM 4914 N N . ALA B 1 288 ? -14.844 8.422 -4.248 1.00 33.01 288 ALA B N 1
ATOM 4915 C CA . ALA B 1 288 ? -14.969 7.230 -3.454 1.00 32.64 288 ALA B CA 1
ATOM 4916 C C . ALA B 1 288 ? -13.602 6.832 -3.000 1.00 32.98 288 ALA B C 1
ATOM 4917 O O . ALA B 1 288 ? -13.309 6.823 -1.804 1.00 33.83 288 ALA B O 1
ATOM 4919 N N . ALA B 1 289 ? -12.757 6.506 -3.970 1.00 33.74 289 ALA B N 1
ATOM 4920 C CA . ALA B 1 289 ? -11.357 6.180 -3.717 1.00 34.33 289 ALA B CA 1
ATOM 4921 C C . ALA B 1 289 ? -10.628 6.157 -5.049 1.00 33.98 289 ALA B C 1
ATOM 4922 O O . ALA B 1 289 ? -11.242 6.448 -6.077 1.00 33.34 289 ALA B O 1
ATOM 4924 N N . VAL B 1 290 ? -9.322 5.854 -5.027 1.00 34.08 290 VAL B N 1
ATOM 4925 C CA . VAL B 1 290 ? -8.506 5.784 -6.259 1.00 34.75 290 VAL B CA 1
ATOM 4926 C C . VAL B 1 290 ? -7.751 4.444 -6.439 1.00 36.83 290 VAL B C 1
ATOM 4927 O O . VAL B 1 290 ? -6.855 4.103 -5.671 1.00 38.80 290 VAL B O 1
ATOM 4931 N N . HIS B 1 291 ? -8.096 3.703 -7.476 1.00 38.15 291 HIS B N 1
ATOM 4932 C CA . HIS B 1 291 ? -7.533 2.380 -7.667 1.00 39.66 291 HIS B CA 1
ATOM 4933 C C . HIS B 1 291 ? -6.423 2.363 -8.743 1.00 41.26 291 HIS B C 1
ATOM 4934 O O . HIS B 1 291 ? -6.506 3.089 -9.760 1.00 41.08 291 HIS B O 1
ATOM 4941 N N . SER B 1 292 ? -5.371 1.572 -8.480 1.00 41.41 292 SER B N 1
ATOM 4942 C CA . SER B 1 292 ? -4.315 1.280 -9.448 1.00 40.04 292 SER B CA 1
ATOM 4943 C C . SER B 1 292 ? -4.766 0.150 -10.302 1.00 41.36 292 SER B C 1
ATOM 4944 O O . SER B 1 292 ? -4.793 -1.003 -9.860 1.00 41.34 292 SER B O 1
ATOM 4947 N N . TYR B 1 293 ? -5.134 0.463 -11.530 1.00 43.52 293 TYR B N 1
ATOM 4948 C CA . TYR B 1 293 ? -5.360 -0.571 -12.522 1.00 45.51 293 TYR B CA 1
ATOM 4949 C C . TYR B 1 293 ? -4.211 -0.602 -13.558 1.00 46.52 293 TYR B C 1
ATOM 4950 O O . TYR B 1 293 ? -3.664 0.455 -13.926 1.00 46.11 293 TYR B O 1
ATOM 4959 N N . PRO B 1 294 ? -3.795 -1.825 -13.963 1.00 47.13 294 PRO B N 1
ATOM 4960 C CA . PRO B 1 294 ? -2.645 -2.031 -14.807 1.00 47.16 294 PRO B CA 1
ATOM 4961 C C . PRO B 1 294 ? -2.998 -1.900 -16.274 1.00 47.16 294 PRO B C 1
ATOM 4962 O O . PRO B 1 294 ? -4.184 -1.975 -16.638 1.00 46.08 294 PRO B O 1
ATOM 4966 N N . ALA B 1 295 ? -1.975 -1.676 -17.105 1.00 47.70 295 ALA B N 1
ATOM 4967 C CA . ALA B 1 295 ? -2.167 -1.511 -18.547 1.00 48.28 295 ALA B CA 1
ATOM 4968 C C . ALA B 1 295 ? -2.812 -2.769 -19.099 1.00 48.55 295 ALA B C 1
ATOM 4969 O O . ALA B 1 295 ? -2.680 -3.842 -18.508 1.00 48.90 295 ALA B O 1
ATOM 4971 N N . GLY B 1 296 ? -3.568 -2.632 -20.181 1.00 48.44 296 GLY B N 1
ATOM 4972 C CA . GLY B 1 296 ? -4.243 -3.783 -20.769 1.00 49.72 296 GLY B CA 1
ATOM 4973 C C . GLY B 1 296 ? -5.674 -4.022 -20.305 1.00 50.65 296 GLY B C 1
ATOM 4974 O O . GLY B 1 296 ? -6.512 -4.461 -21.097 1.00 50.75 296 GLY B O 1
ATOM 4975 N N . ASN B 1 297 ? -5.942 -3.774 -19.012 1.00 51.64 297 ASN B N 1
ATOM 4976 C CA . ASN B 1 297 ? -7.316 -3.709 -18.461 1.00 51.21 297 ASN B CA 1
ATOM 4977 C C . ASN B 1 297 ? -8.214 -2.809 -19.278 1.00 51.41 297 ASN B C 1
ATOM 4978 O O . ASN B 1 297 ? -7.770 -1.793 -19.839 1.00 51.02 297 ASN B O 1
ATOM 4983 N N . THR B 1 298 ? -9.490 -3.146 -19.300 1.00 51.40 298 THR B N 1
ATOM 4984 C CA . THR B 1 298 ? -10.474 -2.272 -19.891 1.00 51.34 298 THR B CA 1
ATOM 4985 C C . THR B 1 298 ? -11.425 -1.846 -18.797 1.00 51.33 298 THR B C 1
ATOM 4986 O O . THR B 1 298 ? -11.505 -2.492 -17.748 1.00 51.96 298 THR B O 1
ATOM 4990 N N . VAL B 1 299 ? -12.153 -0.767 -19.050 1.00 50.36 299 VAL B N 1
ATOM 4991 C CA . VAL B 1 299 ? -12.930 -0.109 -18.031 1.00 48.94 299 VAL B CA 1
ATOM 4992 C C . VAL B 1 299 ? -14.424 -0.182 -18.346 1.00 48.73 299 VAL B C 1
ATOM 4993 O O . VAL B 1 299 ? -14.852 0.148 -19.444 1.00 48.34 299 VAL B O 1
ATOM 4997 N N . GLY B 1 300 ? -15.211 -0.639 -17.376 1.00 49.40 300 GLY B N 1
ATOM 4998 C CA . GLY B 1 300 ? -16.680 -0.553 -17.457 1.00 49.19 300 GLY B CA 1
ATOM 4999 C C . GLY B 1 300 ? -17.311 -1.517 -18.444 1.00 49.48 300 GLY B C 1
ATOM 5000 O O . GLY B 1 300 ? -16.616 -2.123 -19.265 1.00 49.64 300 GLY B O 1
ATOM 5001 N N . TYR B 1 301 ? -18.634 -1.661 -18.361 1.00 49.19 301 TYR B N 1
ATOM 5002 C CA . TYR B 1 301 ? -19.386 -2.519 -19.281 1.00 48.48 301 TYR B CA 1
ATOM 5003 C C . TYR B 1 301 ? -18.878 -2.407 -20.702 1.00 48.06 301 TYR B C 1
ATOM 5004 O O . TYR B 1 301 ? -18.549 -1.316 -21.174 1.00 47.79 301 TYR B O 1
ATOM 5013 N N . ASP B 1 302 ? -18.789 -3.556 -21.362 1.00 47.92 302 ASP B N 1
ATOM 5014 C CA . ASP B 1 302 ? -18.496 -3.642 -22.782 1.00 48.20 302 ASP B CA 1
ATOM 5015 C C . ASP B 1 302 ? -17.084 -3.199 -23.178 1.00 47.67 302 ASP B C 1
ATOM 5016 O O . ASP B 1 302 ? -16.839 -2.813 -24.317 1.00 48.75 302 ASP B O 1
ATOM 5021 N N . ARG B 1 303 ? -16.161 -3.254 -22.238 1.00 46.10 303 ARG B N 1
ATOM 5022 C CA . ARG B 1 303 ? -14.765 -2.986 -22.535 1.00 45.36 303 ARG B CA 1
ATOM 5023 C C . ARG B 1 303 ? -14.516 -1.713 -23.350 1.00 46.08 303 ARG B C 1
ATOM 5024 O O . ARG B 1 303 ? -13.435 -1.540 -23.897 1.00 47.13 303 ARG B O 1
ATOM 5032 N N . THR B 1 304 ? -15.494 -0.811 -23.383 1.00 47.04 304 THR B N 1
ATOM 5033 C CA . THR B 1 304 ? -15.407 0.453 -24.150 1.00 48.31 304 THR B CA 1
ATOM 5034 C C . THR B 1 304 ? -14.034 1.159 -24.213 1.00 48.93 304 THR B C 1
ATOM 5035 O O . THR B 1 304 ? -13.779 1.910 -25.144 1.00 48.99 304 THR B O 1
ATOM 5039 N N . PHE B 1 305 ? -13.172 0.936 -23.219 1.00 50.07 305 PHE B N 1
ATOM 5040 C CA . PHE B 1 305 ? -11.922 1.711 -23.078 1.00 51.08 305 PHE B CA 1
ATOM 5041 C C . PHE B 1 305 ? -10.765 0.866 -22.568 1.00 51.63 305 PHE B C 1
ATOM 5042 O O . PHE B 1 305 ? -10.864 0.251 -21.488 1.00 51.22 305 PHE B O 1
ATOM 5050 N N . THR B 1 306 ? -9.647 0.889 -23.306 1.00 51.52 306 THR B N 1
ATOM 5051 C CA . THR B 1 306 ? -8.445 0.120 -22.914 1.00 51.03 306 THR B CA 1
ATOM 5052 C C . THR B 1 306 ? -7.342 1.006 -22.333 1.00 50.35 306 THR B C 1
ATOM 5053 O O . THR B 1 306 ? -7.099 2.105 -22.824 1.00 50.22 306 THR B O 1
ATOM 5057 N N . LEU B 1 307 ? -6.699 0.543 -21.267 1.00 49.77 307 LEU B N 1
ATOM 5058 C CA . LEU B 1 307 ? -5.682 1.353 -20.604 1.00 49.17 307 LEU B CA 1
ATOM 5059 C C . LEU B 1 307 ? -4.387 1.265 -21.380 1.00 50.60 307 LEU B C 1
ATOM 5060 O O . LEU B 1 307 ? -3.808 0.187 -21.519 1.00 51.59 307 LEU B O 1
ATOM 5065 N N . ALA B 1 308 ? -3.951 2.397 -21.919 1.00 51.62 308 ALA B N 1
ATOM 5066 C CA . ALA B 1 308 ? -2.711 2.448 -22.687 1.00 51.90 308 ALA B CA 1
ATOM 5067 C C . ALA B 1 308 ? -1.501 2.495 -21.753 1.00 52.12 308 ALA B C 1
ATOM 5068 O O . ALA B 1 308 ? -0.365 2.422 -22.212 1.00 52.67 308 ALA B O 1
ATOM 5070 N N . ARG B 1 309 ? -1.762 2.624 -20.443 1.00 51.36 309 ARG B N 1
ATOM 5071 C CA . ARG B 1 309 ? -0.717 2.739 -19.419 1.00 49.39 309 ARG B CA 1
ATOM 5072 C C . ARG B 1 309 ? -1.229 2.209 -18.100 1.00 48.87 309 ARG B C 1
ATOM 5073 O O . ARG B 1 309 ? -2.428 2.041 -17.928 1.00 49.69 309 ARG B O 1
ATOM 5081 N N . ASP B 1 310 ? -0.318 1.939 -17.170 1.00 47.86 310 ASP B N 1
ATOM 5082 C CA . ASP B 1 310 ? -0.684 1.630 -15.786 1.00 46.21 310 ASP B CA 1
ATOM 5083 C C . ASP B 1 310 ? -1.315 2.848 -15.135 1.00 45.80 310 ASP B C 1
ATOM 5084 O O . ASP B 1 310 ? -0.616 3.806 -14.758 1.00 45.94 310 ASP B O 1
ATOM 5089 N N . SER B 1 311 ? -2.634 2.808 -14.979 1.00 44.14 311 SER B N 1
ATOM 5090 C CA . SER B 1 311 ? -3.369 3.982 -14.530 1.00 41.97 311 SER B CA 1
ATOM 5091 C C . SER B 1 311 ? -3.662 4.068 -13.009 1.00 40.33 311 SER B C 1
ATOM 5092 O O . SER B 1 311 ? -3.410 3.128 -12.256 1.00 39.75 311 SER B O 1
ATOM 5095 N N . ARG B 1 312 ? -4.078 5.256 -12.581 1.00 38.59 312 ARG B N 1
ATOM 5096 C CA . ARG B 1 312 ? -4.701 5.484 -11.290 1.00 38.10 312 ARG B CA 1
ATOM 5097 C C . ARG B 1 312 ? -6.071 6.044 -11.600 1.00 39.18 312 ARG B C 1
ATOM 5098 O O . ARG B 1 312 ? -6.195 7.152 -12.167 1.00 39.70 312 ARG B O 1
ATOM 5106 N N . LEU B 1 313 ? -7.104 5.265 -11.275 1.00 38.02 313 LEU B N 1
ATOM 5107 C CA . LEU B 1 313 ? -8.457 5.601 -11.660 1.00 36.05 313 LEU B CA 1
ATOM 5108 C C . LEU B 1 313 ? -9.244 6.083 -10.451 1.00 37.09 313 LEU B C 1
ATOM 5109 O O . LEU B 1 313 ? -9.174 5.489 -9.382 1.00 37.10 313 LEU B O 1
ATOM 5114 N N . ALA B 1 314 ? -9.934 7.209 -10.607 1.00 38.15 314 ALA B N 1
ATOM 5115 C CA . ALA B 1 314 ? -10.756 7.766 -9.534 1.00 37.57 314 ALA B CA 1
ATOM 5116 C C . ALA B 1 314 ? -12.163 7.253 -9.672 1.00 37.97 314 ALA B C 1
ATOM 5117 O O . ALA B 1 314 ? -12.732 7.265 -10.770 1.00 38.79 314 ALA B O 1
ATOM 5119 N N . ASN B 1 315 ? -12.721 6.794 -8.553 1.00 37.79 315 ASN B N 1
ATOM 5120 C CA . ASN B 1 315 ? -14.076 6.259 -8.502 1.00 36.64 315 ASN B CA 1
ATOM 5121 C C . ASN B 1 315 ? -15.037 7.308 -7.963 1.00 35.61 315 ASN B C 1
ATOM 5122 O O . ASN B 1 315 ? -14.932 7.698 -6.830 1.00 37.11 315 ASN B O 1
ATOM 5127 N N . ILE B 1 316 ? -15.953 7.790 -8.783 1.00 34.29 316 ILE B N 1
ATOM 5128 C CA . ILE B 1 316 ? -16.785 8.924 -8.376 1.00 33.89 316 ILE B CA 1
ATOM 5129 C C . ILE B 1 316 ? -18.214 8.481 -8.039 1.00 33.25 316 ILE B C 1
ATOM 5130 O O . ILE B 1 316 ? -18.856 7.796 -8.842 1.00 32.56 316 ILE B O 1
ATOM 5135 N N . THR B 1 317 ? -18.721 8.893 -6.873 1.00 32.79 317 THR B N 1
ATOM 5136 C CA . THR B 1 317 ? -20.042 8.434 -6.407 1.00 32.04 317 THR B CA 1
ATOM 5137 C C . THR B 1 317 ? -21.189 9.150 -7.123 1.00 32.88 317 THR B C 1
ATOM 5138 O O . THR B 1 317 ? -22.115 9.630 -6.503 1.00 33.02 317 THR B O 1
ATOM 5142 N N . VAL B 1 318 ? -21.088 9.218 -8.449 1.00 34.04 318 VAL B N 1
ATOM 5143 C CA . VAL B 1 318 ? -22.133 9.769 -9.306 1.00 34.15 318 VAL B CA 1
ATOM 5144 C C . VAL B 1 318 ? -22.207 8.960 -10.599 1.00 35.18 318 VAL B C 1
ATOM 5145 O O . VAL B 1 318 ? -21.220 8.341 -11.016 1.00 34.58 318 VAL B O 1
ATOM 5149 N N . GLY B 1 319 ? -23.383 8.962 -11.221 1.00 36.84 319 GLY B N 1
ATOM 5150 C CA . GLY B 1 319 ? -23.733 7.968 -12.252 1.00 39.38 319 GLY B CA 1
ATOM 5151 C C . GLY B 1 319 ? -24.971 8.402 -13.018 1.00 40.30 319 GLY B C 1
ATOM 5152 O O . GLY B 1 319 ? -25.528 9.440 -12.715 1.00 42.58 319 GLY B O 1
ATOM 5153 N N . TYR B 1 320 ? -25.396 7.635 -14.025 1.00 39.80 320 TYR B N 1
ATOM 5154 C CA . TYR B 1 320 ? -26.457 8.116 -14.917 1.00 38.92 320 TYR B CA 1
ATOM 5155 C C . TYR B 1 320 ? -27.807 8.177 -14.256 1.00 37.95 320 TYR B C 1
ATOM 5156 O O . TYR B 1 320 ? -28.616 9.021 -14.594 1.00 37.60 320 TYR B O 1
ATOM 5165 N N . SER B 1 321 ? -28.032 7.288 -13.291 1.00 37.18 321 SER B N 1
ATOM 5166 C CA . SER B 1 321 ? -29.216 7.354 -12.459 1.00 35.94 321 SER B CA 1
ATOM 5167 C C . SER B 1 321 ? -29.240 8.673 -11.723 1.00 34.95 321 SER B C 1
ATOM 5168 O O . SER B 1 321 ? -30.287 9.197 -11.423 1.00 34.25 321 SER B O 1
ATOM 5171 N N . ASP B 1 322 ? -28.068 9.220 -11.455 1.00 35.45 322 ASP B N 1
ATOM 5172 C CA . ASP B 1 322 ? -27.958 10.464 -10.692 1.00 35.38 32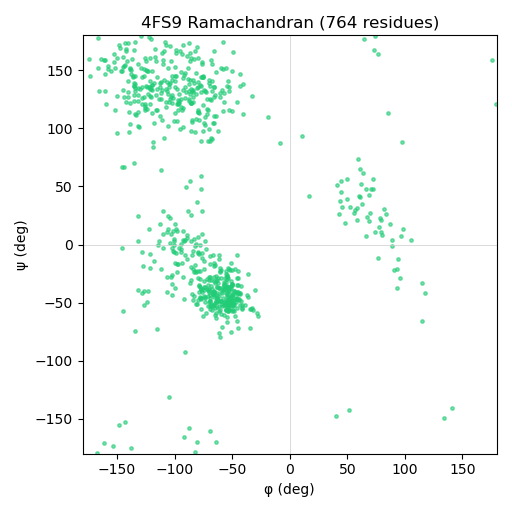2 ASP B CA 1
ATOM 5173 C C . ASP B 1 322 ? -28.258 11.693 -11.515 1.00 35.64 322 ASP B C 1
ATOM 5174 O O . ASP B 1 322 ? -28.349 12.794 -10.971 1.00 36.03 322 ASP B O 1
ATOM 5179 N N . GLY B 1 323 ? -28.415 11.511 -12.825 1.00 35.89 323 GLY B N 1
ATOM 5180 C CA . GLY B 1 323 ? -28.583 12.641 -13.731 1.00 36.93 323 GLY B CA 1
ATOM 5181 C C . GLY B 1 323 ? -27.430 12.776 -14.700 1.00 37.30 323 GLY B C 1
ATOM 5182 O O . GLY B 1 323 ? -27.639 13.160 -15.854 1.00 38.32 323 GLY B O 1
ATOM 5183 N N . TYR B 1 324 ? -26.223 12.419 -14.244 1.00 36.80 324 TYR B N 1
ATOM 5184 C CA . TYR B 1 324 ? -25.020 12.347 -15.110 1.00 36.67 324 TYR B CA 1
ATOM 5185 C C . TYR B 1 324 ? -25.078 11.234 -16.151 1.00 36.39 324 TYR B C 1
ATOM 5186 O O . TYR B 1 324 ? -24.584 10.136 -15.921 1.00 35.86 324 TYR B O 1
ATOM 5195 N N . ARG B 1 325 ? -25.597 11.560 -17.327 1.00 37.36 325 ARG B N 1
ATOM 5196 C CA . ARG B 1 325 ? -26.171 10.553 -18.220 1.00 38.34 325 ARG B CA 1
ATOM 5197 C C . ARG B 1 325 ? -25.192 9.870 -19.165 1.00 38.28 325 ARG B C 1
ATOM 5198 O O . ARG B 1 325 ? -24.106 10.373 -19.400 1.00 37.45 325 ARG B O 1
ATOM 5206 N N . ARG B 1 326 ? -25.633 8.747 -19.746 1.00 39.46 326 ARG B N 1
ATOM 5207 C CA . ARG B 1 326 ? -24.767 7.837 -20.534 1.00 39.97 326 ARG B CA 1
ATOM 5208 C C . ARG B 1 326 ? -24.128 8.466 -21.736 1.00 40.60 326 ARG B C 1
ATOM 5209 O O . ARG B 1 326 ? -23.102 7.984 -22.193 1.00 41.52 326 ARG B O 1
ATOM 5217 N N . VAL B 1 327 ? -24.715 9.542 -22.251 1.00 41.13 327 VAL B N 1
ATOM 5218 C CA . VAL B 1 327 ? -24.108 10.277 -23.373 1.00 42.43 327 VAL B CA 1
ATOM 5219 C C . VAL B 1 327 ? -22.614 10.649 -23.167 1.00 43.17 327 VAL B C 1
ATOM 5220 O O . VAL B 1 327 ? -21.884 10.859 -24.149 1.00 42.84 327 VAL B O 1
ATOM 5224 N N . PHE B 1 328 ? -22.174 10.696 -21.897 1.00 44.15 328 PHE B N 1
ATOM 5225 C CA . PHE B 1 328 ? -20.828 11.173 -21.521 1.00 44.85 328 PHE B CA 1
ATOM 5226 C C . PHE B 1 328 ? -19.766 10.080 -21.441 1.00 46.10 328 PHE B C 1
ATOM 5227 O O . PHE B 1 328 ? -18.607 10.354 -21.067 1.00 45.89 328 PHE B O 1
ATOM 5235 N N . THR B 1 329 ? -20.155 8.846 -21.774 1.00 46.63 329 THR B N 1
ATOM 5236 C CA . THR B 1 329 ? -19.205 7.729 -21.886 1.00 47.27 329 THR B CA 1
ATOM 5237 C C . THR B 1 329 ? -17.997 8.086 -22.751 1.00 47.74 329 THR B C 1
ATOM 5238 O O . THR B 1 329 ? -18.141 8.339 -23.939 1.00 49.08 329 THR B O 1
ATOM 5242 N N . ASN B 1 330 ? -16.816 8.115 -22.144 1.00 47.39 330 ASN B N 1
ATOM 5243 C CA . ASN B 1 330 ? -15.563 8.403 -22.859 1.00 47.31 330 ASN B CA 1
ATOM 5244 C C . ASN B 1 330 ? -15.558 9.729 -23.595 1.00 46.89 330 ASN B C 1
ATOM 5245 O O . ASN B 1 330 ? -14.848 9.903 -24.575 1.00 45.61 330 ASN B O 1
ATOM 5250 N N . LYS B 1 331 ? -16.312 10.681 -23.054 1.00 47.03 331 LYS B N 1
ATOM 5251 C CA . LYS B 1 331 ? -16.485 11.981 -23.673 1.00 47.00 331 LYS B CA 1
ATOM 5252 C C . LYS B 1 331 ? -16.273 13.123 -22.677 1.00 46.10 331 LYS B C 1
ATOM 5253 O O . LYS B 1 331 ? -15.718 14.177 -23.023 1.00 45.61 331 LYS B O 1
ATOM 5259 N N . GLY B 1 332 ? -16.750 12.920 -21.454 1.00 45.23 332 GLY B N 1
ATOM 5260 C CA . GLY B 1 332 ? -16.888 14.006 -20.508 1.00 44.45 332 GLY B CA 1
ATOM 5261 C C . GLY B 1 332 ? -15.581 14.362 -19.838 1.00 44.39 332 GLY B C 1
ATOM 5262 O O . GLY B 1 332 ? -14.627 13.578 -19.842 1.00 44.96 332 GLY B O 1
ATOM 5263 N N . HIS B 1 333 ? -15.530 15.562 -19.283 1.00 43.44 333 HIS B N 1
ATOM 5264 C CA . HIS B 1 333 ? -14.474 15.925 -18.391 1.00 42.99 333 HIS B CA 1
ATOM 5265 C C . HIS B 1 333 ? -15.080 16.436 -17.098 1.00 42.17 333 HIS B C 1
ATOM 5266 O O . HIS B 1 333 ? -16.228 16.889 -17.074 1.00 43.25 333 HIS B O 1
ATOM 5273 N N . VAL B 1 334 ? -14.360 16.254 -16.006 1.00 40.33 334 VAL B N 1
ATOM 5274 C CA . VAL B 1 334 ? -14.837 16.657 -14.700 1.00 39.31 334 VAL B CA 1
ATOM 5275 C C . VAL B 1 334 ? -13.654 17.304 -14.052 1.00 39.25 334 VAL B C 1
ATOM 5276 O O . VAL B 1 334 ? -12.527 17.087 -14.500 1.00 38.80 334 VAL B O 1
ATOM 5280 N N . LEU B 1 335 ? -13.887 18.129 -13.033 1.00 39.84 335 LEU B N 1
ATOM 5281 C CA . LEU B 1 335 ? -12.772 18.771 -12.314 1.00 41.18 335 LEU B CA 1
ATOM 5282 C C . LEU B 1 335 ? -12.536 18.203 -10.906 1.00 43.64 335 LEU B C 1
ATOM 5283 O O . LEU B 1 335 ? -13.490 18.009 -10.112 1.00 43.14 335 LEU B O 1
ATOM 5288 N N . ILE B 1 336 ? -11.263 17.944 -10.600 1.00 44.94 336 ILE B N 1
ATOM 5289 C CA . ILE B 1 336 ? -10.862 17.724 -9.229 1.00 47.00 336 ILE B CA 1
ATOM 5290 C C . ILE B 1 336 ? -9.606 18.505 -8.949 1.00 47.93 336 ILE B C 1
ATOM 5291 O O . ILE B 1 336 ? -8.653 18.491 -9.761 1.00 48.18 336 ILE B O 1
ATOM 5296 N N . ASN B 1 337 ? -9.594 19.179 -7.792 1.00 47.79 337 ASN B N 1
ATOM 5297 C CA . ASN B 1 337 ? -8.515 20.105 -7.447 1.00 47.49 337 ASN B CA 1
ATOM 5298 C C . ASN B 1 337 ? -8.157 20.983 -8.644 1.00 48.12 337 ASN B C 1
ATOM 5299 O O . ASN B 1 337 ? -6.995 21.261 -8.909 1.00 48.69 337 ASN B O 1
ATOM 5304 N N . GLY B 1 338 ? -9.168 21.372 -9.398 1.00 48.34 338 GLY B N 1
ATOM 5305 C CA . GLY B 1 338 ? -8.952 22.220 -10.530 1.00 48.38 338 GLY B CA 1
ATOM 5306 C C . GLY B 1 338 ? -8.402 21.483 -11.724 1.00 49.06 338 GLY B C 1
ATOM 5307 O O . GLY B 1 338 ? -7.960 22.110 -12.674 1.00 51.35 338 GLY B O 1
ATOM 5308 N N . HIS B 1 339 ? -8.467 20.162 -11.730 1.00 48.25 339 HIS B N 1
ATOM 5309 C CA . HIS B 1 339 ? -7.885 19.445 -12.856 1.00 48.98 339 HIS B CA 1
ATOM 5310 C C . HIS B 1 339 ? -8.893 18.924 -13.866 1.00 48.86 339 HIS B C 1
ATOM 5311 O O . HIS B 1 339 ? -9.818 18.207 -13.500 1.00 50.56 339 HIS B O 1
ATOM 5318 N N . ARG B 1 340 ? -8.698 19.256 -15.143 1.00 47.54 340 ARG B N 1
ATOM 5319 C CA . ARG B 1 340 ? -9.495 18.654 -16.216 1.00 46.50 340 ARG B CA 1
ATOM 5320 C C . ARG B 1 340 ? -9.190 17.163 -16.338 1.00 45.96 340 ARG B C 1
ATOM 5321 O O . ARG B 1 340 ? -8.158 16.790 -16.864 1.00 46.89 340 ARG B O 1
ATOM 5329 N N . ILE B 1 341 ? -10.099 16.321 -15.870 1.00 44.77 341 ILE B N 1
ATOM 5330 C CA . ILE B 1 341 ? -9.853 14.883 -15.788 1.00 44.64 341 ILE B CA 1
ATOM 5331 C C . ILE B 1 341 ? -10.912 14.147 -16.611 1.00 45.60 341 ILE B C 1
ATOM 5332 O O . ILE B 1 341 ? -12.071 14.512 -16.543 1.00 47.45 341 ILE B O 1
ATOM 5337 N N . PRO B 1 342 ? -10.519 13.134 -17.424 1.00 45.79 342 PRO B N 1
ATOM 5338 C CA . PRO B 1 342 ? -11.503 12.609 -18.391 1.00 46.58 342 PRO B CA 1
ATOM 5339 C C . PRO B 1 342 ? -12.335 11.404 -17.903 1.00 47.49 342 PRO B C 1
ATOM 5340 O O . PRO B 1 342 ? -11.815 10.522 -17.193 1.00 48.04 342 PRO B O 1
ATOM 5344 N N . VAL B 1 343 ? -13.616 11.364 -18.291 1.00 47.36 343 VAL B N 1
ATOM 5345 C CA . VAL B 1 343 ? -14.464 10.201 -18.001 1.00 46.26 343 VAL B CA 1
ATOM 5346 C C . VAL B 1 343 ? -13.916 9.043 -18.768 1.00 45.51 343 VAL B C 1
ATOM 5347 O O . VAL B 1 343 ? -13.517 9.197 -19.923 1.00 46.21 343 VAL B O 1
ATOM 5351 N N . VAL B 1 344 ? -13.831 7.895 -18.113 1.00 44.41 344 VAL B N 1
ATOM 5352 C CA . VAL B 1 344 ? -13.415 6.686 -18.790 1.00 43.88 344 VAL B CA 1
ATOM 5353 C C . VAL B 1 344 ? -14.368 5.537 -18.572 1.00 43.49 344 VAL B C 1
ATOM 5354 O O . VAL B 1 344 ? -14.835 5.288 -17.463 1.00 43.43 344 VAL B O 1
ATOM 5358 N N . GLY B 1 345 ? -14.659 4.835 -19.653 1.00 43.39 345 GLY B N 1
ATOM 5359 C CA . GLY B 1 345 ? -15.580 3.735 -19.597 1.00 43.58 345 GLY B CA 1
ATOM 5360 C C . GLY B 1 345 ? -16.989 4.243 -19.528 1.00 43.38 345 GLY B C 1
ATOM 5361 O O . GLY B 1 345 ? -17.230 5.417 -19.258 1.00 42.42 345 GLY B O 1
ATOM 5362 N N . LYS B 1 346 ? -17.928 3.359 -19.793 1.00 43.68 346 LYS B N 1
ATOM 5363 C CA . LYS B 1 346 ? -19.309 3.738 -19.775 1.00 44.69 346 LYS B CA 1
ATOM 5364 C C . LYS B 1 346 ? -19.749 4.259 -18.381 1.00 45.51 346 LYS B C 1
ATOM 5365 O O . LYS B 1 346 ? -19.465 3.627 -17.346 1.00 46.43 346 LYS B O 1
ATOM 5371 N N . VAL B 1 347 ? -20.408 5.420 -18.355 1.00 44.92 347 VAL B N 1
ATOM 5372 C CA . VAL B 1 347 ? -20.973 5.941 -17.117 1.00 44.38 347 VAL B CA 1
ATOM 5373 C C . VAL B 1 347 ? -21.936 4.888 -16.591 1.00 44.63 347 VAL B C 1
ATOM 5374 O O . VAL B 1 347 ? -22.901 4.551 -17.266 1.00 45.63 347 VAL B O 1
ATOM 5378 N N . SER B 1 348 ? -21.626 4.305 -15.430 1.00 44.18 348 SER B N 1
ATOM 5379 C CA . SER B 1 348 ? -22.449 3.232 -14.873 1.00 42.88 348 SER B CA 1
ATOM 5380 C C . SER B 1 348 ? -23.553 3.914 -14.183 1.00 42.10 348 SER B C 1
ATOM 5381 O O . SER B 1 348 ? -23.583 5.137 -14.158 1.00 42.33 348 SER B O 1
ATOM 5384 N N . MET B 1 349 ? -24.437 3.135 -13.565 1.00 41.60 349 MET B N 1
ATOM 5385 C CA . MET B 1 349 ? -25.672 3.679 -13.008 1.00 40.39 349 MET B CA 1
ATOM 5386 C C . MET B 1 349 ? -25.397 4.572 -11.826 1.00 40.14 349 MET B C 1
ATOM 5387 O O . MET B 1 349 ? -26.076 5.578 -11.644 1.00 39.75 349 MET B O 1
ATOM 5392 N N . ASN B 1 350 ? -24.392 4.215 -11.027 1.00 39.71 350 ASN B N 1
ATOM 5393 C CA . ASN B 1 350 ? -24.083 4.999 -9.849 1.00 39.51 350 ASN B CA 1
ATOM 5394 C C . ASN B 1 350 ? -22.692 5.512 -9.766 1.00 38.50 350 ASN B C 1
ATOM 5395 O O . ASN B 1 350 ? -22.478 6.611 -9.269 1.00 39.99 350 ASN B O 1
ATOM 5400 N N . THR B 1 351 ? -21.732 4.701 -10.160 1.00 35.77 351 THR B N 1
ATOM 5401 C CA . THR B 1 351 ? -20.368 5.145 -10.103 1.00 35.37 351 THR B CA 1
ATOM 5402 C C . THR B 1 351 ? -19.868 5.615 -11.479 1.00 35.73 351 THR B C 1
ATOM 5403 O O . THR B 1 351 ? -20.385 5.216 -12.522 1.00 35.08 351 THR B O 1
ATOM 5407 N N . LEU B 1 352 ? -18.909 6.528 -11.445 1.00 36.12 352 LEU B N 1
ATOM 5408 C CA . LEU B 1 352 ? -18.294 7.089 -12.627 1.00 35.86 352 LEU B CA 1
ATOM 5409 C C . LEU B 1 352 ? -16.766 7.006 -12.489 1.00 36.99 352 LEU B C 1
ATOM 5410 O O . LEU B 1 352 ? -16.199 7.350 -11.440 1.00 36.77 352 LEU B O 1
ATOM 5415 N N . MET B 1 353 ? -16.102 6.548 -13.545 1.00 37.62 353 MET B N 1
ATOM 5416 C CA . MET B 1 353 ? -14.670 6.274 -13.490 1.00 37.88 353 MET B CA 1
ATOM 5417 C C . MET B 1 353 ? -13.919 7.333 -14.262 1.00 39.03 353 MET B C 1
ATOM 5418 O O . MET B 1 353 ? -14.207 7.537 -15.428 1.00 42.15 353 MET B O 1
ATOM 5423 N N . VAL B 1 354 ? -12.985 8.041 -13.623 1.00 38.75 354 VAL B N 1
ATOM 5424 C CA . VAL B 1 354 ? -12.156 9.041 -14.352 1.00 38.65 354 VAL B CA 1
ATOM 5425 C C . VAL B 1 354 ? -10.641 8.784 -14.198 1.00 40.35 354 VAL B C 1
ATOM 5426 O O . VAL B 1 354 ? -10.217 8.112 -13.243 1.00 40.74 354 VAL B O 1
ATOM 5430 N N . ASP B 1 355 ? -9.834 9.303 -15.140 1.00 41.17 355 ASP B N 1
ATOM 5431 C CA . ASP B 1 355 ? -8.383 8.997 -15.165 1.00 42.18 355 ASP B CA 1
ATOM 5432 C C . ASP B 1 355 ? -7.475 10.014 -14.479 1.00 42.37 355 ASP B C 1
ATOM 5433 O O . ASP B 1 355 ? -7.059 10.986 -15.088 1.00 42.22 355 ASP B O 1
ATOM 5438 N N . VAL B 1 356 ? -7.083 9.710 -13.245 1.00 43.59 356 VAL B N 1
ATOM 5439 C CA . VAL B 1 356 ? -6.265 10.624 -12.447 1.00 44.36 356 VAL B CA 1
ATOM 5440 C C . VAL B 1 356 ? -4.780 10.253 -12.454 1.00 45.98 356 VAL B C 1
ATOM 5441 O O . VAL B 1 356 ? -4.009 10.748 -11.597 1.00 46.20 356 VAL B O 1
ATOM 5445 N N . THR B 1 357 ? -4.377 9.423 -13.440 1.00 47.09 357 THR B N 1
ATOM 5446 C CA . THR B 1 357 ? -2.970 8.972 -13.573 1.00 47.72 357 THR B CA 1
ATOM 5447 C C . THR B 1 357 ? -2.015 10.135 -13.686 1.00 48.98 357 THR B C 1
ATOM 5448 O O . THR B 1 357 ? -0.897 10.054 -13.175 1.00 50.74 357 THR B O 1
ATOM 5452 N N . ASP B 1 358 ? -2.454 11.212 -14.353 1.00 49.04 358 ASP B N 1
ATOM 5453 C CA . ASP B 1 358 ? -1.656 12.440 -14.483 1.00 49.02 358 ASP B CA 1
ATOM 5454 C C . ASP B 1 358 ? -1.751 13.411 -13.281 1.00 49.23 358 ASP B C 1
ATOM 5455 O O . ASP B 1 358 ? -1.158 14.494 -13.330 1.00 48.81 358 ASP B O 1
ATOM 5460 N N . PHE B 1 359 ? -2.460 13.018 -12.205 1.00 48.96 359 PHE B N 1
ATOM 5461 C CA . PHE B 1 359 ? -2.871 13.965 -11.158 1.00 48.65 359 PHE B CA 1
ATOM 5462 C C . PHE B 1 359 ? -2.872 13.431 -9.744 1.00 50.02 359 PHE B C 1
ATOM 5463 O O . PHE B 1 359 ? -3.919 13.390 -9.110 1.00 50.19 359 PHE B O 1
ATOM 5471 N N . PRO B 1 360 ? -1.685 13.103 -9.204 1.00 51.10 360 PRO B N 1
ATOM 5472 C CA . PRO B 1 360 ? -1.556 12.486 -7.872 1.00 50.05 360 PRO B CA 1
ATOM 5473 C C . PRO B 1 360 ? -2.068 13.296 -6.700 1.00 48.91 360 PRO B C 1
ATOM 5474 O O . PRO B 1 360 ? -2.153 12.766 -5.607 1.00 49.16 360 PRO B O 1
ATOM 5478 N N . ASP B 1 361 ? -2.424 14.556 -6.897 1.00 48.16 361 ASP B N 1
ATOM 5479 C CA . ASP B 1 361 ? -3.045 15.268 -5.782 1.00 48.42 361 ASP B CA 1
ATOM 5480 C C . ASP B 1 361 ? -4.437 14.736 -5.471 1.00 47.65 361 ASP B C 1
ATOM 5481 O O . ASP B 1 361 ? -4.950 14.967 -4.384 1.00 48.91 361 ASP B O 1
ATOM 5486 N N . VAL B 1 362 ? -5.022 13.983 -6.409 1.00 45.08 362 VAL B N 1
ATOM 5487 C CA . VAL B 1 362 ? -6.395 13.488 -6.274 1.00 41.98 362 VAL B CA 1
ATOM 5488 C C . VAL B 1 362 ? -6.499 12.367 -5.260 1.00 42.12 362 VAL B C 1
ATOM 5489 O O . VAL B 1 362 ? -6.035 11.251 -5.503 1.00 42.42 362 VAL B O 1
ATOM 5493 N N . LYS B 1 363 ? -7.123 12.658 -4.124 1.00 41.97 363 LYS B N 1
ATOM 5494 C CA . LYS B 1 363 ? -7.316 11.645 -3.070 1.00 41.45 363 LYS B CA 1
ATOM 5495 C C . LYS B 1 363 ? -8.799 11.376 -2.823 1.00 40.56 363 LYS B C 1
ATOM 5496 O O . LYS B 1 363 ? -9.643 12.069 -3.344 1.00 40.72 363 LYS B O 1
ATOM 5502 N N . GLY B 1 364 ? -9.110 10.329 -2.080 1.00 40.09 364 GLY B N 1
ATOM 5503 C CA . GLY B 1 364 ? -10.491 10.032 -1.747 1.00 40.17 364 GLY B CA 1
ATOM 5504 C C . GLY B 1 364 ? -11.032 11.143 -0.898 1.00 40.56 364 GLY B C 1
ATOM 5505 O O . GLY B 1 364 ? -10.277 11.772 -0.161 1.00 40.85 364 GLY B O 1
ATOM 5506 N N . GLY B 1 365 ? -12.334 11.414 -1.024 1.00 40.96 365 GLY B N 1
ATOM 5507 C CA . GLY B 1 365 ? -12.971 12.536 -0.313 1.00 40.64 365 GLY B CA 1
ATOM 5508 C C . GLY B 1 365 ? -13.011 13.881 -1.050 1.00 40.42 365 GLY B C 1
ATOM 5509 O O . GLY B 1 365 ? -13.841 14.726 -0.733 1.00 40.88 365 GLY B O 1
ATOM 5510 N N . ASN B 1 366 ? -12.127 14.082 -2.029 1.00 39.97 366 ASN B N 1
ATOM 5511 C CA . ASN B 1 366 ? -12.123 15.319 -2.841 1.00 40.44 366 ASN B CA 1
ATOM 5512 C C . ASN B 1 366 ? -13.462 15.644 -3.508 1.00 40.00 366 ASN B C 1
ATOM 5513 O O . ASN B 1 366 ? -14.092 14.774 -4.103 1.00 39.84 366 ASN B O 1
ATOM 5518 N N . GLU B 1 367 ? -13.849 16.916 -3.458 1.00 39.23 367 GLU B N 1
ATOM 5519 C CA . GLU B 1 367 ? -15.050 17.404 -4.125 1.00 38.96 367 GLU B CA 1
ATOM 5520 C C . GLU B 1 367 ? -14.861 17.410 -5.654 1.00 38.22 367 GLU B C 1
ATOM 5521 O O . GLU B 1 367 ? -13.808 17.766 -6.150 1.00 38.70 367 GLU B O 1
ATOM 5527 N N . VAL B 1 368 ? -15.895 17.012 -6.382 1.00 37.83 368 VAL B N 1
ATOM 5528 C CA . VAL B 1 368 ? -15.846 16.936 -7.832 1.00 38.22 368 VAL B CA 1
ATOM 5529 C C . VAL B 1 368 ? -16.907 17.818 -8.512 1.00 38.70 368 VAL B C 1
ATOM 5530 O O . VAL B 1 368 ? -18.101 17.632 -8.321 1.00 38.75 368 VAL B O 1
ATOM 5534 N N . VAL B 1 369 ? -16.468 18.752 -9.340 1.00 39.72 369 VAL B N 1
ATOM 5535 C CA . VAL B 1 369 ? -17.400 19.482 -10.181 1.00 39.74 369 VAL B CA 1
ATOM 5536 C C . VAL B 1 369 ? -17.623 18.723 -11.479 1.00 40.71 369 VAL B C 1
ATOM 5537 O O . VAL B 1 369 ? -16.665 18.348 -12.175 1.00 40.99 369 VAL B O 1
ATOM 5541 N N . LEU B 1 370 ? -18.897 18.450 -11.764 1.00 41.60 370 LEU B N 1
ATOM 5542 C CA . LEU B 1 370 ? -19.309 17.725 -12.962 1.00 40.95 370 LEU B CA 1
ATOM 5543 C C . LEU B 1 370 ? -19.817 18.760 -13.911 1.00 41.60 370 LEU B C 1
ATOM 5544 O O . LEU B 1 370 ? -19.643 18.645 -15.128 1.00 43.11 370 LEU B O 1
ATOM 5549 N N . PHE B 1 371 ? -20.435 19.791 -13.346 1.00 41.08 371 PHE B N 1
ATOM 5550 C CA . PHE B 1 371 ? -20.686 21.013 -14.086 1.00 41.52 371 PHE B CA 1
ATOM 5551 C C . PHE B 1 371 ? -20.472 22.258 -13.226 1.00 41.76 371 PHE B C 1
ATOM 5552 O O . PHE B 1 371 ? -21.077 22.395 -12.137 1.00 41.59 371 PHE B O 1
ATOM 5560 N N . GLY B 1 372 ? -19.635 23.172 -13.738 1.00 40.97 372 GLY B N 1
ATOM 5561 C CA . GLY B 1 372 ? -19.353 24.416 -13.059 1.00 41.46 372 GLY B CA 1
ATOM 5562 C C . GLY B 1 372 ? -17.917 24.860 -13.150 1.00 42.17 372 GLY B C 1
ATOM 5563 O O . GLY B 1 372 ? -17.296 24.754 -14.203 1.00 42.19 372 GLY B O 1
ATOM 5564 N N . LYS B 1 373 ? -17.404 25.396 -12.039 1.00 43.21 373 LYS B N 1
ATOM 5565 C CA . LYS B 1 373 ? -16.033 25.935 -11.970 1.00 44.02 373 LYS B CA 1
ATOM 5566 C C . LYS B 1 373 ? -15.357 25.469 -10.700 1.00 45.56 373 LYS B C 1
ATOM 5567 O O . LYS B 1 373 ? -15.986 25.448 -9.647 1.00 47.02 373 LYS B O 1
ATOM 5573 N N . GLN B 1 374 ? -14.082 25.094 -10.794 1.00 46.58 374 GLN B N 1
ATOM 5574 C CA . GLN B 1 374 ? -13.296 24.730 -9.611 1.00 47.77 374 GLN B CA 1
ATOM 5575 C C . GLN B 1 374 ? -11.932 25.377 -9.680 1.00 48.30 374 GLN B C 1
ATOM 5576 O O . GLN B 1 374 ? -11.282 25.359 -10.726 1.00 48.58 374 GLN B O 1
ATOM 5582 N N . ALA B 1 375 ? -11.492 25.930 -8.556 1.00 48.87 375 ALA B N 1
ATOM 5583 C CA . ALA B 1 375 ? -10.336 26.827 -8.537 1.00 48.98 375 ALA B CA 1
ATOM 5584 C C . ALA B 1 375 ? -9.610 26.874 -9.887 1.00 47.72 375 ALA B C 1
ATOM 5585 O O . ALA B 1 375 ? -8.700 26.085 -10.133 1.00 47.72 375 ALA B O 1
ATOM 5587 N N . GLY B 1 376 ? -10.050 27.752 -10.781 1.00 45.78 376 GLY B N 1
ATOM 5588 C CA . GLY B 1 376 ? -9.269 28.002 -11.999 1.00 45.56 376 GLY B CA 1
ATOM 5589 C C . GLY B 1 376 ? -9.655 27.233 -13.251 1.00 45.21 376 GLY B C 1
ATOM 5590 O O . GLY B 1 376 ? -9.436 27.704 -14.357 1.00 44.55 376 GLY B O 1
ATOM 5591 N N . GLY B 1 377 ? -10.201 26.035 -13.084 1.00 45.75 377 GLY B N 1
ATOM 5592 C CA . GLY B 1 377 ? -10.787 25.299 -14.210 1.00 45.68 377 GLY B CA 1
ATOM 5593 C C . GLY B 1 377 ? -12.273 25.588 -14.338 1.00 45.84 377 GLY B C 1
ATOM 5594 O O . GLY B 1 377 ? -12.866 26.203 -13.461 1.00 46.64 377 GLY B O 1
ATOM 5595 N N . GLU B 1 378 ? -12.889 25.124 -15.417 1.00 45.69 378 GLU B N 1
ATOM 5596 C CA . GLU B 1 378 ? -14.282 25.453 -15.686 1.00 45.40 378 GLU B CA 1
ATOM 5597 C C . GLU B 1 378 ? -14.901 24.447 -16.639 1.00 46.10 378 GLU B C 1
ATOM 5598 O O . GLU B 1 378 ? -14.398 24.246 -17.747 1.00 46.08 378 GLU B O 1
ATOM 5604 N N . ILE B 1 379 ? -15.967 23.781 -16.181 1.00 46.79 379 ILE B N 1
ATOM 5605 C CA . ILE B 1 379 ? -16.795 22.931 -17.047 1.00 46.29 379 ILE B CA 1
ATOM 5606 C C . ILE B 1 379 ? -17.955 23.731 -17.604 1.00 46.63 379 ILE B C 1
ATOM 5607 O O . ILE B 1 379 ? -18.971 23.960 -16.919 1.00 46.08 379 ILE B O 1
ATOM 5612 N N . THR B 1 380 ? -17.781 24.148 -18.859 1.00 47.17 380 THR B N 1
ATOM 5613 C CA . THR B 1 380 ? -18.656 25.119 -19.536 1.00 47.34 380 THR B CA 1
ATOM 5614 C C . THR B 1 380 ? -19.966 24.500 -19.987 1.00 46.69 380 THR B C 1
ATOM 5615 O O . THR B 1 380 ? -19.999 23.350 -20.452 1.00 45.86 380 THR B O 1
ATOM 5619 N N . GLN B 1 381 ? -21.036 25.282 -19.903 1.00 45.95 381 GLN B N 1
ATOM 5620 C CA . GLN B 1 381 ? -22.298 24.881 -20.510 1.00 46.09 381 GLN B CA 1
ATOM 5621 C C . GLN B 1 381 ? -22.072 24.493 -21.989 1.00 47.17 381 GLN B C 1
ATOM 5622 O O . GLN B 1 381 ? -22.529 23.439 -22.443 1.00 47.10 381 GLN B O 1
ATOM 5628 N N . ALA B 1 382 ? -21.321 25.319 -22.715 1.00 48.29 382 ALA B N 1
ATOM 5629 C CA . ALA B 1 382 ? -21.101 25.091 -24.151 1.00 49.76 382 ALA B CA 1
ATOM 5630 C C . ALA B 1 382 ? -20.516 23.690 -24.481 1.00 50.38 382 ALA B C 1
ATOM 5631 O O . ALA B 1 382 ? -20.887 23.065 -25.499 1.00 50.22 382 ALA B O 1
ATOM 5633 N N . GLU B 1 383 ? -19.630 23.198 -23.615 1.00 50.15 383 GLU B N 1
ATOM 5634 C CA . GLU B 1 383 ? -18.897 21.987 -23.916 1.00 50.06 383 GLU B CA 1
ATOM 5635 C C . GLU B 1 383 ? -19.724 20.751 -23.607 1.00 48.73 383 GLU B C 1
ATOM 5636 O O . GLU B 1 383 ? -19.475 19.690 -24.188 1.00 48.85 383 GLU B O 1
ATOM 5642 N N . MET B 1 384 ? -20.709 20.898 -22.706 1.00 46.68 384 MET B N 1
ATOM 5643 C CA . MET B 1 384 ? -21.595 19.792 -22.286 1.00 45.24 384 MET B CA 1
ATOM 5644 C C . MET B 1 384 ? -22.750 19.638 -23.256 1.00 45.05 384 MET B C 1
ATOM 5645 O O . MET B 1 384 ? -23.142 18.522 -23.582 1.00 43.79 384 MET B O 1
ATOM 5650 N N . GLU B 1 385 ? -23.318 20.776 -23.676 1.00 45.87 385 GLU B N 1
ATOM 5651 C CA . GLU B 1 385 ? -24.376 20.825 -24.709 1.00 46.22 385 GLU B CA 1
ATOM 5652 C C . GLU B 1 385 ? -23.896 20.119 -25.969 1.00 46.69 385 GLU B C 1
ATOM 5653 O O . GLU B 1 385 ? -24.595 19.279 -26.516 1.00 47.53 385 GLU B O 1
ATOM 5659 N N . GLU B 1 386 ? -22.695 20.488 -26.414 1.00 46.73 386 GLU B N 1
ATOM 5660 C CA . GLU B 1 386 ? -21.887 19.736 -27.370 1.00 46.87 386 GLU B CA 1
ATOM 5661 C C . GLU B 1 386 ? -22.109 18.211 -27.380 1.00 44.67 386 GLU B C 1
ATOM 5662 O O . GLU B 1 386 ? -22.469 17.634 -28.407 1.00 43.84 386 GLU B O 1
ATOM 5668 N N . ILE B 1 387 ? -21.835 17.579 -26.234 1.00 42.17 387 ILE B N 1
ATOM 5669 C CA . ILE B 1 387 ? -21.960 16.131 -26.033 1.00 38.92 387 ILE B CA 1
ATOM 5670 C C . ILE B 1 387 ? -23.396 15.689 -25.853 1.00 37.11 387 ILE B C 1
ATOM 5671 O O . ILE B 1 387 ? -23.764 14.627 -26.286 1.00 36.84 387 ILE B O 1
ATOM 5676 N N . ASN B 1 388 ? -24.195 16.478 -25.155 1.00 36.06 388 ASN B N 1
ATOM 5677 C CA . ASN B 1 388 ? -25.589 16.116 -24.955 1.00 36.07 388 ASN B CA 1
ATOM 5678 C C . ASN B 1 388 ? -26.304 16.094 -26.298 1.00 36.08 388 ASN B C 1
ATOM 5679 O O . ASN B 1 388 ? -26.805 15.065 -26.727 1.00 36.32 388 ASN B O 1
ATOM 5684 N N . GLY B 1 389 ? -26.292 17.217 -26.988 1.00 36.02 389 GLY B N 1
ATOM 5685 C CA . GLY B 1 389 ? -26.977 17.307 -28.247 1.00 36.35 389 GLY B CA 1
ATOM 5686 C C . GLY B 1 389 ? -28.232 18.109 -28.067 1.00 36.68 389 GLY B C 1
ATOM 5687 O O . GLY B 1 389 ? -29.012 18.268 -28.993 1.00 37.09 389 GLY B O 1
ATOM 5688 N N . ALA B 1 390 ? -28.422 18.633 -26.863 1.00 36.71 390 ALA B N 1
ATOM 5689 C CA . ALA B 1 390 ? -29.587 19.458 -26.562 1.00 36.20 390 ALA B CA 1
ATOM 5690 C C . ALA B 1 390 ? -29.157 20.561 -25.640 1.00 35.67 390 ALA B C 1
ATOM 5691 O O . ALA B 1 390 ? -28.056 20.511 -25.099 1.00 36.74 390 ALA B O 1
ATOM 5693 N N . LEU B 1 391 ? -30.010 21.556 -25.440 1.00 34.70 391 LEU B N 1
ATOM 5694 C CA . LEU B 1 391 ? -29.685 22.612 -24.480 1.00 34.65 391 LEU B CA 1
ATOM 5695 C C . LEU B 1 391 ? -29.364 22.051 -23.071 1.00 33.60 391 LEU B C 1
ATOM 5696 O O . LEU B 1 391 ? -29.849 20.984 -22.686 1.00 32.60 391 LEU B O 1
ATOM 5701 N N . LEU B 1 392 ? -28.543 22.771 -22.319 1.00 33.02 392 LEU B N 1
ATOM 5702 C CA . LEU B 1 392 ? -28.146 22.330 -20.981 1.00 32.91 392 LEU B CA 1
ATOM 5703 C C . LEU B 1 392 ? -29.334 22.075 -20.004 1.00 33.06 392 LEU B C 1
ATOM 5704 O O . LEU B 1 392 ? -29.279 21.167 -19.152 1.00 31.74 392 LEU B O 1
ATOM 5709 N N . ALA B 1 393 ? -30.400 22.858 -20.135 1.00 32.82 393 ALA B N 1
ATOM 5710 C CA . ALA B 1 393 ? -31.626 22.577 -19.384 1.00 32.80 393 ALA B CA 1
ATOM 5711 C C . ALA B 1 393 ? -32.168 21.114 -19.565 1.00 32.74 393 ALA B C 1
ATOM 5712 O O . ALA B 1 393 ? -32.914 20.596 -18.750 1.00 32.18 393 ALA B O 1
ATOM 5714 N N . ASP B 1 394 ? -31.767 20.449 -20.626 1.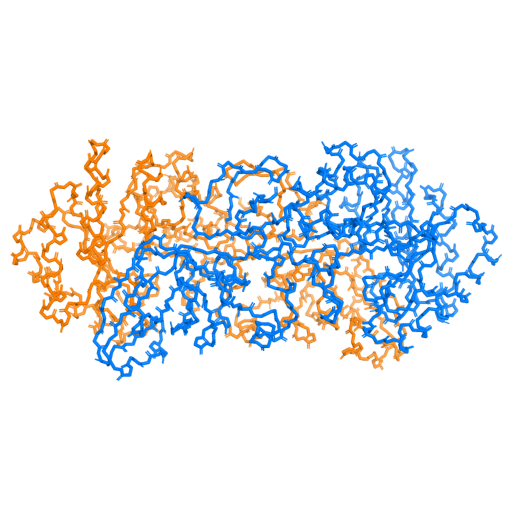00 34.56 394 ASP B N 1
ATOM 5715 C CA . ASP B 1 394 ? -32.272 19.106 -20.872 1.00 35.25 394 ASP B CA 1
ATOM 5716 C C . ASP B 1 394 ? -31.681 18.165 -19.830 1.00 35.54 394 ASP B C 1
ATOM 5717 O O . ASP B 1 394 ? -32.298 17.144 -19.458 1.00 36.29 394 ASP B O 1
ATOM 5722 N N . LEU B 1 395 ? -30.488 18.530 -19.355 1.00 34.71 395 LEU B N 1
ATOM 5723 C CA . LEU B 1 395 ? -29.759 17.755 -18.357 1.00 34.11 395 LEU B CA 1
ATOM 5724 C C . LEU B 1 395 ? -30.097 18.228 -16.951 1.00 34.96 395 LEU B C 1
ATOM 5725 O O . LEU B 1 395 ? -30.346 17.430 -16.042 1.00 35.83 395 LEU B O 1
ATOM 5730 N N . TYR B 1 396 ? -30.084 19.532 -16.758 1.00 35.04 396 TYR B N 1
ATOM 5731 C CA . TYR B 1 396 ? -29.921 20.018 -15.427 1.00 34.83 396 TYR B CA 1
ATOM 5732 C C . TYR B 1 396 ? -31.208 20.274 -14.750 1.00 35.50 396 TYR B C 1
ATOM 5733 O O . TYR B 1 396 ? -31.240 20.395 -13.516 1.00 36.82 396 TYR B O 1
ATOM 5742 N N . THR B 1 397 ? -32.292 20.339 -15.524 1.00 34.52 397 THR B N 1
ATOM 5743 C CA . THR B 1 397 ? -33.585 20.333 -14.888 1.00 34.15 397 THR B CA 1
ATOM 5744 C C . THR B 1 397 ? -33.747 18.991 -14.145 1.00 35.83 397 THR B C 1
ATOM 5745 O O . THR B 1 397 ? -34.392 18.935 -13.091 1.00 36.30 397 THR B O 1
ATOM 5749 N N . VAL B 1 398 ? -33.087 17.942 -14.660 1.00 36.29 398 VAL B N 1
ATOM 5750 C CA . VAL B 1 398 ? -33.205 16.595 -14.096 1.00 35.92 398 VAL B CA 1
ATOM 5751 C C . VAL B 1 398 ? -32.120 16.311 -13.079 1.00 36.85 398 VAL B C 1
ATOM 5752 O O . VAL B 1 398 ? -32.325 15.501 -12.173 1.00 38.79 398 VAL B O 1
ATOM 5756 N N . TRP B 1 399 ? -30.963 16.953 -13.217 1.00 36.26 399 TRP B N 1
ATOM 5757 C CA . TRP B 1 399 ? -30.002 16.933 -12.130 1.00 36.42 399 TRP B CA 1
ATOM 5758 C C . TRP B 1 399 ? -30.734 17.410 -10.899 1.00 36.50 399 TRP B C 1
ATOM 5759 O O . TRP B 1 399 ? -30.618 16.827 -9.817 1.00 35.03 399 TRP B O 1
ATOM 5770 N N . GLY B 1 400 ? -31.531 18.460 -11.103 1.00 37.30 400 GLY B N 1
ATOM 5771 C CA . GLY B 1 400 ? -32.348 19.042 -10.064 1.00 36.95 400 GLY B CA 1
ATOM 5772 C C . GLY B 1 400 ? -33.146 17.967 -9.385 1.00 37.17 400 GLY B C 1
ATOM 5773 O O . GLY B 1 400 ? -33.177 17.899 -8.171 1.00 39.62 400 GLY B O 1
ATOM 5774 N N . SER B 1 401 ? -33.741 17.084 -10.169 1.00 36.30 401 SER B N 1
ATOM 5775 C CA . SER B 1 401 ? -34.720 16.153 -9.647 1.00 36.51 401 SER B CA 1
ATOM 5776 C C . SER B 1 401 ? -34.083 14.970 -8.902 1.00 36.82 401 SER B C 1
ATOM 5777 O O . SER B 1 401 ? -34.614 14.514 -7.879 1.00 36.41 401 SER B O 1
ATOM 5780 N N . SER B 1 402 ? -32.941 14.495 -9.401 1.00 35.92 402 SER B N 1
ATOM 5781 C CA . SER B 1 402 ? -32.362 13.230 -8.932 1.00 35.12 402 SER B CA 1
ATOM 5782 C C . SER B 1 402 ? -31.261 13.456 -7.920 1.00 35.04 402 SER B C 1
ATOM 5783 O O . SER B 1 402 ? -30.487 12.546 -7.602 1.00 35.34 402 SER B O 1
ATOM 5786 N N . ASN B 1 403 ? -31.173 14.675 -7.422 1.00 35.11 403 ASN B N 1
ATOM 5787 C CA . ASN B 1 403 ? -30.142 15.022 -6.477 1.00 35.65 403 ASN B CA 1
ATOM 5788 C C . ASN B 1 403 ? -30.683 15.994 -5.453 1.00 35.79 403 ASN B C 1
ATOM 5789 O O . ASN B 1 403 ? -31.630 16.740 -5.738 1.00 35.84 403 ASN B O 1
ATOM 5794 N N . PRO B 1 404 ? -30.102 16.003 -4.246 1.00 36.09 404 PRO B N 1
ATOM 5795 C CA . PRO B 1 404 ? -30.606 17.025 -3.347 1.00 36.16 404 PRO B CA 1
ATOM 5796 C C . PRO B 1 404 ? -30.056 18.399 -3.741 1.00 36.39 404 PRO B C 1
ATOM 5797 O O . PRO B 1 404 ? -28.911 18.517 -4.229 1.00 35.21 404 PRO B O 1
ATOM 5801 N N . LYS B 1 405 ? -30.892 19.420 -3.583 1.00 37.11 405 LYS B N 1
ATOM 5802 C CA . LYS B 1 405 ? -30.460 20.798 -3.806 1.00 36.06 405 LYS B CA 1
ATOM 5803 C C . LYS B 1 405 ? -30.097 21.451 -2.473 1.00 35.78 405 LYS B C 1
ATOM 5804 O O . LYS B 1 405 ? -30.834 21.326 -1.480 1.00 35.16 405 LYS B O 1
ATOM 5810 N N . ILE B 1 406 ? -28.952 22.124 -2.454 1.00 34.80 406 ILE B N 1
ATOM 5811 C CA . ILE B 1 406 ? -28.414 22.663 -1.220 1.00 34.94 406 ILE B CA 1
ATOM 5812 C C . ILE B 1 406 ? -28.094 24.142 -1.401 1.00 35.22 406 ILE B C 1
ATOM 5813 O O . ILE B 1 406 ? -27.297 24.508 -2.280 1.00 35.26 406 ILE B O 1
ATOM 5818 N N . LEU B 1 407 ? -28.727 24.994 -0.585 1.00 34.92 407 LEU B N 1
ATOM 5819 C CA . LEU B 1 407 ? -28.541 26.446 -0.704 1.00 34.89 407 LEU B CA 1
ATOM 5820 C C . LEU B 1 407 ? -27.162 26.862 -0.278 1.00 35.14 407 LEU B C 1
ATOM 5821 O O . LEU B 1 407 ? -26.662 26.392 0.744 1.00 34.99 407 LEU B O 1
ATOM 5826 N N . VAL B 1 408 ? -26.552 27.755 -1.060 1.00 35.91 408 VAL B N 1
ATOM 5827 C CA . VAL B 1 408 ? -25.226 28.324 -0.719 1.00 36.93 408 VAL B CA 1
ATOM 5828 C C . VAL B 1 408 ? -25.154 29.885 -0.838 1.00 38.45 408 VAL B C 1
ATOM 5829 O O . VAL B 1 408 ? -25.968 30.507 -1.554 1.00 39.09 408 VAL B O 1
ATOM 5833 N N . ASP B 1 409 ? -24.214 30.506 -0.097 1.00 38.77 409 ASP B N 1
ATOM 5834 C CA . ASP B 1 409 ? -24.028 31.976 -0.117 1.00 37.95 409 ASP B CA 1
ATOM 5835 C C . ASP B 1 409 ? -25.243 32.739 0.439 1.00 36.69 409 ASP B C 1
ATOM 5836 O O . ASP B 1 409 ? -25.428 32.878 1.662 1.00 35.61 409 ASP B O 1
#

B-factor: mean 43.22, std 7.45, range [2.0, 77.99]

Sequence (768 aa):
PPLSMDNGTNALTVQNSNAWVEVSASALQHNIRTLQAELAGKSRLCAVLKADAYGHGIGLVMPSIIAQGVPCVAVASNEEARVVRASGFTGQLVRVRLASLSELEDALQYDMEELVGSAEFARQVDAIAARHGKTLRIHMALNSSGMSRNGVEMATWSGRGEALQITDQKHLKLVALMTHFAVEDKDDVRKGLAAFNEQTDWLIKHAKLDRSKLTLHAANSFATLEVPEARLDMVRTGGALFGDTVPARTEYQRAMQFKSHVAAVHSYPAGNTVGYDRTFTLARDSRLANITVGYSDGYRRVFTNKGHVLINGHRIPVVGKVSMNTLMVDVTDFPDVKGGNEVVLFGKQAGGEITQAEMEEINGALLADLYTVWGSSNPKILVDPPLSMDNGTNALTVQNSNAWVEVSASALQHNIRTLQAELAGKSRLCAVLKADAYGHGIGLVMPSIIAQGVPCVAVASNEEARVVRASGFTGQLVRVRLASLSELEDALQYDMEELVGSAEFARQVDAIAARHGKTLRIHMALNSSGMSRNGVEMATWSGRGEALQITDQKHLKLVALMTHFAVEDKDDVRKGLAAFNEQTDWLIKHAKLDRSKLTLHAANSFATLEVPEARLDMVRTGGALFGDTVPARTEYQRAMQFKSHVAAVHSYPAGNTVGYDRTFTLARDSRLANITVGYSDGYRRVFTNKGHVLINGHRIPVVGKVSMNTLMVDVTDFPDVKGGNEVVLFGKQAGGEITQAEMEEINGALLADLYTVWGSSNPKILVD

Secondary structure (DSSP, 8-state):
--SEEBTTB----SSS-SEEEEEEHHHHHHHHHHHHHHHTTSSEEEEE-HHHHHHT-HHHHHHHHHHTT--EEEE-SHHHHHHHHTTT--SEEEESSPPPHHHHHHHGGG--BEEE--HHHHHHHHHHHHHHT--EEEEEEB-TTS--SSSB-TTSHHHHHHHHHHHH-TTEEEEEEE----SS-HHHHHHHHHHHHHHHHHHHHHTT--GGG-EE--B-HHHHHH-GGGGTTEEEESHHHHT-S-TT-TTS---EEEEEEEEEEEEE-TT-EETGGG-EE-SSSEEEEEES--TTTT--GGGTTT-EEEETTEEEEB-S---SS-EEEE-TT-TT--TT-EEEEEEEETTEEE-HHHHHHHHSS-SHHHHHHHHHHS-EEEE-/--SSEESS-----TTT-SEEEEEEHHHHHHHHHHHHHHHTTSSEEEEE-HHHHHHT-HHHHHHHHHHTT--EEEE-SHHHHHHHHHTT--SEEEESSPPPHHHHHHGGGGT-BEEE--HHHHHHHHHHHHHHT--EEEEEEB-SS---SSSB--SSHHHHHHHHHHHT-TTEEEEEEE---SS-SHHHHHHHHHHHHHHHHHHHHHTT--TTT-EEE---HHHHHH-GGGGTTEEEESHHHHT-S-TT-TTS---EEEEEEEEEEEEE-TT-EESGGG-EE-SS-EEEEEES--GGGT--GGGTTT-EEEETTEEEEB-S---SS-EEEE-TT-TT--TT-EEEEEEEETTEEE-HHHHHHHHSS-THHHHHHHHHHS-EEEE-

GO terms:
  GO:0008784 alanine racemase activity (F, EXP)
  GO:0018113 lysine racemase activity (F, EXP)
  GO:0047661 amino-acid racemase activity (F, EXP)
  GO:0047679 arginine racemase activity (F, EXP)